Protein 6GT9 (pdb70)

InterPro domains:
  IPR025997 Periplasmic binding protein [PF13407] (52-306)
  IPR028082 Periplasmic binding protein-like I [SSF53822] (50-333)

Structure (mmCIF, N/CA/C/O backbone):
data_6GT9
#
_entry.id   6GT9
#
_cell.length_a   71.520
_cell.length_b   88.890
_cell.length_c   88.880
_cell.angle_alpha   90.00
_cell.angle_beta   95.41
_cell.angle_gamma   90.00
#
_symmetry.space_group_name_H-M   'P 1 21 1'
#
loop_
_entity.id
_entity.type
_entity.pdbx_description
1 polymer 'Putative sugar binding protein'
2 non-polymer beta-D-galactopyranose
3 non-polymer 'SULFATE ION'
4 water water
#
loop_
_atom_site.group_PDB
_atom_site.id
_atom_site.type_symbol
_atom_site.label_atom_id
_atom_site.label_alt_id
_atom_site.label_comp_id
_atom_site.label_asym_id
_atom_site.label_entity_id
_atom_site.label_seq_id
_atom_site.pdbx_PDB_ins_code
_atom_site.Cartn_x
_atom_site.Cartn_y
_atom_site.Cartn_z
_atom_site.occupancy
_atom_site.B_iso_or_equiv
_atom_site.auth_seq_id
_atom_site.auth_comp_id
_atom_site.auth_asym_id
_atom_site.auth_atom_id
_atom_site.pdbx_PDB_model_num
ATOM 1 N N . GLU A 1 25 ? -6.739 7.900 -13.277 1.00 62.31 44 GLU A N 1
ATOM 2 C CA . GLU A 1 25 ? -7.875 7.577 -12.418 1.00 61.32 44 GLU A CA 1
ATOM 3 C C . GLU A 1 25 ? -8.785 8.797 -12.226 1.00 59.88 44 GLU A C 1
ATOM 4 O O . GLU A 1 25 ? -9.820 8.912 -12.889 1.00 54.10 44 GLU A O 1
ATOM 10 N N . THR A 1 26 ? -8.403 9.716 -11.329 1.00 58.39 45 THR A N 1
ATOM 11 C CA . THR A 1 26 ? -9.159 10.959 -11.130 1.00 54.60 45 THR A CA 1
ATOM 12 C C . THR A 1 26 ? -9.011 11.930 -12.302 1.00 54.43 45 THR A C 1
ATOM 13 O O . THR A 1 26 ? -8.967 13.152 -12.116 1.00 52.02 45 THR A O 1
ATOM 17 N N . THR A 1 27 ? -8.942 11.387 -13.520 1.00 53.25 46 THR A N 1
ATOM 18 C CA . THR A 1 27 ? -8.813 12.141 -14.757 1.00 55.83 46 THR A CA 1
ATOM 19 C C . THR A 1 27 ? -9.897 11.700 -15.731 1.00 46.33 46 THR A C 1
ATOM 20 O O . THR A 1 27 ? -10.333 10.548 -15.712 1.00 45.08 46 THR A O 1
ATOM 24 N N . LYS A 1 28 ? -10.342 12.623 -16.576 1.00 41.72 47 LYS A N 1
ATOM 25 C CA . LYS A 1 28 ? -11.192 12.256 -17.702 1.00 39.07 47 LYS A CA 1
ATOM 26 C C . LYS A 1 28 ? -10.382 11.900 -18.937 1.00 38.96 47 LYS A C 1
ATOM 27 O O . LYS A 1 28 ? -10.967 11.630 -19.993 1.00 34.58 47 LYS A O 1
ATOM 33 N N . GLU A 1 29 ? -9.050 11.933 -18.833 1.00 45.10 48 GLU A N 1
ATOM 34 C CA . GLU A 1 29 ? -8.187 11.508 -19.932 1.00 48.98 48 GLU A CA 1
ATOM 35 C C . GLU A 1 29 ? -8.549 10.110 -20.403 1.00 43.71 48 GLU A C 1
ATOM 36 O O . GLU A 1 29 ? -8.671 9.856 -21.607 1.00 40.26 48 GLU A O 1
ATOM 42 N N . ALA A 1 30 ? -8.725 9.192 -19.463 1.00 37.86 49 ALA A N 1
ATOM 43 C CA . ALA A 1 30 ? -8.759 7.770 -19.764 1.00 33.86 49 ALA A CA 1
ATOM 44 C C . ALA A 1 30 ? -10.189 7.263 -19.858 1.00 28.75 49 ALA A C 1
ATOM 45 O O . ALA A 1 30 ? -11.125 7.862 -19.324 1.00 31.88 49 ALA A O 1
ATOM 47 N N . TYR A 1 31 ? -10.349 6.145 -20.557 1.00 23.53 50 TYR A N 1
ATOM 48 C CA . TYR A 1 31 ? -11.585 5.384 -20.454 1.00 23.24 50 TYR A CA 1
ATOM 49 C C . TYR A 1 31 ? -11.722 4.817 -19.045 1.00 20.20 50 TYR A C 1
ATOM 50 O O . TYR A 1 31 ? -10.737 4.417 -18.426 1.00 24.24 50 TYR A O 1
ATOM 59 N N . HIS A 1 32 ? -12.952 4.752 -18.550 1.00 20.82 51 HIS A N 1
ATOM 60 C CA . HIS A 1 32 ? -13.246 4.184 -17.236 1.00 21.81 51 HIS A CA 1
ATOM 61 C C . HIS A 1 32 ? -14.116 2.948 -17.437 1.00 22.25 51 HIS A C 1
ATOM 62 O O . HIS A 1 32 ? -15.265 3.061 -17.880 1.00 18.86 51 HIS A O 1
ATOM 69 N N . PHE A 1 33 ? -13.561 1.772 -17.128 1.00 21.89 52 PHE A N 1
ATOM 70 C CA . PHE A 1 33 ? -14.283 0.506 -17.125 1.00 21.43 52 PHE A CA 1
ATOM 71 C C . PHE A 1 33 ? -14.474 0.053 -15.684 1.00 21.33 52 PHE A C 1
ATOM 72 O O . PHE A 1 33 ? -13.558 0.178 -14.865 1.00 21.23 52 PHE A O 1
ATOM 80 N N . VAL A 1 34 ? -15.646 -0.493 -15.377 1.00 18.56 53 VAL A N 1
ATOM 81 C CA . VAL A 1 34 ? -15.932 -1.024 -14.050 1.00 16.48 53 VAL A CA 1
ATOM 82 C C . VAL A 1 34 ? -16.052 -2.538 -14.155 1.00 19.38 53 VAL A C 1
ATOM 83 O O . VAL A 1 34 ? -16.731 -3.051 -15.050 1.00 17.69 53 VAL A O 1
ATOM 87 N N . LEU A 1 35 ? -15.393 -3.248 -13.247 1.00 19.91 54 LEU A N 1
ATOM 88 C CA . LEU A 1 35 ? -15.545 -4.694 -13.108 1.00 21.37 54 LEU A CA 1
ATOM 89 C C . LEU A 1 35 ? -16.238 -4.939 -11.778 1.00 19.66 54 LEU A C 1
ATOM 90 O O . LEU A 1 35 ? -15.747 -4.495 -10.736 1.00 17.52 54 LEU A O 1
ATOM 95 N N . VAL A 1 36 ? -17.383 -5.610 -11.819 1.00 18.34 55 VAL A N 1
ATOM 96 C CA . VAL A 1 36 ? -18.169 -5.897 -10.624 1.00 19.29 55 VAL A CA 1
ATOM 97 C C . VAL A 1 36 ? -18.031 -7.388 -10.322 1.00 20.66 55 VAL A C 1
ATOM 98 O O . VAL A 1 36 ? -18.503 -8.219 -11.112 1.00 23.57 55 VAL A O 1
ATOM 102 N N . PRO A 1 37 ? -17.379 -7.775 -9.230 1.00 19.64 56 PRO A N 1
ATOM 103 C CA . PRO A 1 37 ? -17.302 -9.191 -8.866 1.00 19.69 56 PRO A CA 1
ATOM 104 C C . PRO A 1 37 ? -18.532 -9.620 -8.074 1.00 19.09 56 PRO A C 1
ATOM 105 O O . PRO A 1 37 ? -19.313 -8.804 -7.591 1.00 18.82 56 PRO A O 1
ATOM 109 N N . GLU A 1 38 ? -18.692 -10.940 -7.947 1.00 20.13 57 GLU A N 1
ATOM 110 C CA . GLU A 1 38 ? -19.764 -11.470 -7.116 1.00 18.07 57 GLU A CA 1
ATOM 111 C C . GLU A 1 38 ? -19.580 -11.039 -5.664 1.00 21.32 57 GLU A C 1
ATOM 112 O O . GLU A 1 38 ? -20.554 -10.746 -4.969 1.00 21.34 57 GLU A O 1
ATOM 118 N N . GLU A 1 39 ? -18.330 -10.971 -5.207 1.00 19.08 58 GLU A N 1
ATOM 119 C CA . GLU A 1 39 ? -17.990 -10.628 -3.832 1.00 21.88 58 GLU A CA 1
ATOM 120 C C . GLU A 1 39 ? -16.568 -10.094 -3.837 1.00 22.63 58 GLU A C 1
ATOM 121 O O . GLU A 1 39 ? -15.667 -10.734 -4.397 1.00 22.68 58 GLU A O 1
ATOM 127 N N . LEU A 1 40 ? -16.380 -8.924 -3.218 1.00 21.95 59 LEU A N 1
ATOM 128 C CA . LEU A 1 40 ? -15.176 -8.122 -3.422 1.00 26.39 59 LEU A CA 1
ATOM 129 C C . LEU A 1 40 ? -13.906 -8.907 -3.108 1.00 22.23 59 LEU A C 1
ATOM 130 O O . LEU A 1 40 ? -13.001 -9.006 -3.943 1.00 21.20 59 LEU A O 1
ATOM 135 N N . ASP A 1 41 ? -13.803 -9.448 -1.897 1.00 22.41 60 ASP A N 1
ATOM 136 C CA . ASP A 1 41 ? -12.579 -10.117 -1.480 1.00 24.58 60 ASP A CA 1
ATOM 137 C C . ASP A 1 41 ? -12.654 -11.641 -1.615 1.00 25.63 60 ASP A C 1
ATOM 138 O O . ASP A 1 41 ? -11.882 -12.354 -0.962 1.00 25.82 60 ASP A O 1
ATOM 143 N N . ASN A 1 42 ? -13.558 -12.158 -2.440 1.00 22.22 61 ASN A N 1
ATOM 144 C CA . ASN A 1 42 ? -13.529 -13.587 -2.759 1.00 22.59 61 ASN A CA 1
ATOM 145 C C . ASN A 1 42 ? -12.253 -13.920 -3.524 1.00 20.13 61 ASN A C 1
ATOM 146 O O . ASN A 1 42 ? -11.901 -13.226 -4.479 1.00 20.36 61 ASN A O 1
ATOM 151 N N . ASP A 1 43 ? -11.568 -15.001 -3.127 1.00 23.04 62 ASP A N 1
ATOM 152 C CA . ASP A 1 43 ? -10.243 -15.293 -3.689 1.00 20.05 62 ASP A CA 1
ATOM 153 C C . ASP A 1 43 ? -10.279 -15.506 -5.198 1.00 21.61 62 ASP A C 1
ATOM 154 O O . ASP A 1 43 ? -9.337 -15.133 -5.911 1.00 22.36 62 ASP A O 1
ATOM 159 N N . TYR A 1 44 ? -11.323 -16.154 -5.699 1.00 20.00 63 TYR A N 1
ATOM 160 C CA . TYR A 1 44 ? -11.404 -16.384 -7.138 1.00 21.42 63 TYR A CA 1
ATOM 161 C C . TYR A 1 44 ? -11.584 -15.063 -7.886 1.00 20.50 63 TYR A C 1
ATOM 162 O O . TYR A 1 44 ? -10.912 -14.807 -8.897 1.00 18.85 63 TYR A O 1
ATOM 171 N N . TRP A 1 45 ? -12.467 -14.199 -7.384 1.00 19.17 64 TRP A N 1
ATOM 172 C CA . TRP A 1 45 ? -12.710 -12.917 -8.043 1.00 20.77 64 TRP A CA 1
ATOM 173 C C . TRP A 1 45 ? -11.506 -11.983 -7.969 1.00 24.72 64 TRP A C 1
ATOM 174 O O . TRP A 1 45 ? -11.330 -11.130 -8.850 1.00 18.87 64 TRP A O 1
ATOM 185 N N . ARG A 1 46 ? -10.651 -12.130 -6.957 1.00 20.77 65 ARG A N 1
ATOM 186 C CA . ARG A 1 46 ? -9.423 -11.340 -6.952 1.00 22.04 65 ARG A CA 1
ATOM 187 C C . ARG A 1 46 ? -8.466 -11.802 -8.050 1.00 23.22 65 ARG A C 1
ATOM 188 O O . ARG A 1 46 ? -7.674 -11.003 -8.561 1.00 24.57 65 ARG A O 1
ATOM 196 N N . LEU A 1 47 ? -8.520 -13.081 -8.425 1.00 23.93 66 LEU A N 1
ATOM 197 C CA . LEU A 1 47 ? -7.751 -13.543 -9.579 1.00 26.01 66 LEU A CA 1
ATOM 198 C C . LEU A 1 47 ? -8.288 -12.943 -10.870 1.00 22.86 66 LEU A C 1
ATOM 199 O O . LEU A 1 47 ? -7.510 -12.544 -11.743 1.00 23.79 66 LEU A O 1
ATOM 204 N N . VAL A 1 48 ? -9.616 -12.892 -11.016 1.00 19.27 67 VAL A N 1
ATOM 205 C CA . VAL A 1 48 ? -10.205 -12.248 -12.185 1.00 20.79 67 VAL A CA 1
ATOM 206 C C . VAL A 1 48 ? -9.762 -10.795 -12.251 1.00 22.38 67 VAL A C 1
ATOM 207 O O . VAL A 1 48 ? -9.416 -10.287 -13.323 1.00 20.07 67 VAL A O 1
ATOM 211 N N . GLU A 1 49 ? -9.733 -10.120 -11.100 1.00 19.22 68 GLU A N 1
ATOM 212 C CA . GLU A 1 49 ? -9.319 -8.714 -11.062 1.00 22.53 68 GLU A CA 1
ATOM 213 C C . GLU A 1 49 ? -7.864 -8.561 -11.475 1.00 26.65 68 GLU A C 1
ATOM 214 O O . GLU A 1 49 ? -7.496 -7.565 -12.107 1.00 26.20 68 GLU A O 1
ATOM 220 N N . LYS A 1 50 ? -7.016 -9.533 -11.117 1.00 27.37 69 LYS A N 1
ATOM 221 C CA . LYS A 1 50 ? -5.624 -9.486 -11.555 1.00 26.98 69 LYS A CA 1
ATOM 222 C C . LYS A 1 50 ? -5.525 -9.494 -13.076 1.00 25.30 69 LYS A C 1
ATOM 223 O O . LYS A 1 50 ? -4.751 -8.723 -13.659 1.00 26.62 69 LYS A O 1
ATOM 229 N N . GLY A 1 51 ? -6.304 -10.353 -13.734 1.00 20.47 70 GLY A N 1
ATOM 230 C CA . GLY A 1 51 ? -6.307 -10.357 -15.192 1.00 22.63 70 GLY A CA 1
ATOM 231 C C . GLY A 1 51 ? -6.834 -9.059 -15.774 1.00 21.99 70 GLY A C 1
ATOM 232 O O . GLY A 1 51 ? -6.225 -8.473 -16.676 1.00 22.64 70 GLY A O 1
ATOM 233 N N . ALA A 1 52 ? -7.975 -8.588 -15.260 1.00 20.35 71 ALA A N 1
ATOM 234 C CA . ALA A 1 52 ? -8.572 -7.359 -15.772 1.00 19.20 71 ALA A CA 1
ATOM 235 C C . ALA A 1 52 ? -7.640 -6.163 -15.591 1.00 24.92 71 ALA A C 1
ATOM 236 O O . ALA A 1 52 ? -7.468 -5.351 -16.514 1.00 23.68 71 ALA A O 1
ATOM 238 N N . LYS A 1 53 ? -7.025 -6.040 -14.411 1.00 18.45 72 LYS A N 1
ATOM 239 C CA . LYS A 1 53 ? -6.131 -4.914 -14.144 1.00 25.56 72 LYS A CA 1
ATOM 240 C C . LYS A 1 53 ? -4.910 -4.930 -15.061 1.00 25.06 72 LYS A C 1
ATOM 241 O O . LYS A 1 53 ? -4.427 -3.875 -15.490 1.00 26.28 72 LYS A O 1
ATOM 247 N N . ALA A 1 54 ? -4.384 -6.114 -15.359 1.00 23.93 73 ALA A N 1
ATOM 248 C CA . ALA A 1 54 ? -3.229 -6.216 -16.246 1.00 24.64 73 ALA A CA 1
ATOM 249 C C . ALA A 1 54 ? -3.580 -5.810 -17.676 1.00 25.82 73 ALA A C 1
ATOM 250 O O . ALA A 1 54 ? -2.792 -5.132 -18.348 1.00 26.58 73 ALA A O 1
ATOM 252 N N . ALA A 1 55 ? -4.752 -6.219 -18.166 1.00 24.56 74 ALA A N 1
ATOM 253 C CA . ALA A 1 55 ? -5.190 -5.757 -19.477 1.00 27.19 74 ALA A CA 1
ATOM 254 C C . ALA A 1 55 ? -5.374 -4.247 -19.478 1.00 26.47 74 ALA A C 1
ATOM 255 O O . ALA A 1 55 ? -5.003 -3.569 -20.441 1.00 24.21 74 ALA A O 1
ATOM 257 N N . ALA A 1 56 ? -5.928 -3.709 -18.387 1.00 26.71 75 ALA A N 1
ATOM 258 C CA . ALA A 1 56 ? -6.179 -2.274 -18.284 1.00 26.34 75 ALA A CA 1
ATOM 259 C C . ALA A 1 56 ? -4.880 -1.477 -18.303 1.00 27.72 75 ALA A C 1
ATOM 260 O O . ALA A 1 56 ? -4.799 -0.422 -18.942 1.00 27.13 75 ALA A O 1
ATOM 262 N N . LYS A 1 57 ? -3.854 -1.969 -17.602 1.00 33.26 76 LYS A N 1
ATOM 263 C CA . LYS A 1 57 ? -2.554 -1.305 -17.601 1.00 32.83 76 LYS A CA 1
ATOM 264 C C . LYS A 1 57 ? -1.964 -1.266 -19.004 1.00 35.33 76 LYS A C 1
ATOM 265 O O . LYS A 1 57 ? -1.496 -0.215 -19.462 1.00 28.91 76 LYS A O 1
ATOM 271 N N . GLU A 1 58 ? -1.987 -2.411 -19.700 1.00 30.37 77 GLU A N 1
ATOM 272 C CA A GLU A 1 58 ? -1.481 -2.469 -21.069 0.51 32.03 77 GLU A CA 1
ATOM 273 C CA B GLU A 1 58 ? -1.487 -2.473 -21.072 0.49 32.04 77 GLU A CA 1
ATOM 274 C C . GLU A 1 58 ? -2.223 -1.493 -21.980 1.00 34.00 77 GLU A C 1
ATOM 275 O O . GLU A 1 58 ? -1.618 -0.877 -22.870 1.00 31.13 77 GLU A O 1
ATOM 286 N N . LEU A 1 59 ? -3.529 -1.327 -21.774 1.00 31.52 78 LEU A N 1
ATOM 287 C CA . LEU A 1 59 ? -4.317 -0.463 -22.649 1.00 34.81 78 LEU A CA 1
ATOM 288 C C . LEU A 1 59 ? -4.360 0.983 -22.184 1.00 33.00 78 LEU A C 1
ATOM 289 O O . LEU A 1 59 ? -4.863 1.839 -22.919 1.00 36.11 78 LEU A O 1
ATOM 294 N N . GLY A 1 60 ? -3.862 1.282 -20.992 1.00 27.24 79 GLY A N 1
ATOM 295 C CA . GLY A 1 60 ? -3.975 2.633 -20.490 1.00 26.70 79 GLY A CA 1
ATOM 296 C C . GLY A 1 60 ? -5.387 3.049 -20.153 1.00 32.17 79 GLY A C 1
ATOM 297 O O . GLY A 1 60 ? -5.712 4.235 -20.255 1.00 36.38 79 GLY A O 1
ATOM 298 N N . VAL A 1 61 ? -6.242 2.107 -19.753 1.00 27.46 80 VAL A N 1
ATOM 299 C CA . VAL A 1 61 ? -7.579 2.438 -19.296 1.00 24.34 80 VAL A CA 1
ATOM 300 C C . VAL A 1 61 ? -7.600 2.326 -17.775 1.00 24.77 80 VAL A C 1
ATOM 301 O O . VAL A 1 61 ? -6.754 1.670 -17.158 1.00 27.70 80 VAL A O 1
ATOM 305 N N . ASP A 1 62 ? -8.573 2.999 -17.160 1.00 24.54 81 ASP A N 1
ATOM 306 C CA . ASP A 1 62 ? -8.778 2.946 -15.716 1.00 29.19 81 ASP A CA 1
ATOM 307 C C . ASP A 1 62 ? -9.809 1.864 -15.416 1.00 28.57 81 ASP A C 1
ATOM 308 O O . ASP A 1 62 ? -10.969 1.961 -15.833 1.00 30.63 81 ASP A O 1
ATOM 313 N N . LEU A 1 63 ? -9.382 0.823 -14.723 1.00 26.30 82 LEU A N 1
ATOM 314 C CA . LEU A 1 63 ? -10.271 -0.262 -14.342 1.00 25.07 82 LEU A CA 1
ATOM 315 C C . LEU A 1 63 ? -10.603 -0.134 -12.861 1.00 28.35 82 LEU A C 1
ATOM 316 O O . LEU A 1 63 ? -9.709 -0.223 -12.014 1.00 27.99 82 LEU A O 1
ATOM 321 N N . GLU A 1 64 ? -11.877 0.107 -12.560 1.00 25.31 83 GLU A N 1
ATOM 322 C CA . GLU A 1 64 ? -12.362 0.241 -11.195 1.00 27.18 83 GLU A CA 1
ATOM 323 C C . GLU A 1 64 ? -13.014 -1.074 -10.787 1.00 25.04 83 GLU A C 1
ATOM 324 O O . GLU A 1 64 ? -13.943 -1.532 -11.460 1.00 21.56 83 GLU A O 1
ATOM 330 N N . TYR A 1 65 ? -12.520 -1.677 -9.698 1.00 21.42 84 TYR A N 1
ATOM 331 C CA . TYR A 1 65 ? -13.035 -2.939 -9.157 1.00 21.66 84 TYR A CA 1
ATOM 332 C C . TYR A 1 65 ? -13.994 -2.606 -8.024 1.00 24.17 84 TYR A C 1
ATOM 333 O O . TYR A 1 65 ? -13.565 -2.131 -6.963 1.00 25.32 84 TYR A O 1
ATOM 342 N N . ILE A 1 66 ? -15.295 -2.814 -8.254 1.00 20.35 85 ILE A N 1
ATOM 343 C CA . ILE A 1 66 ? -16.328 -2.346 -7.329 1.00 23.26 85 ILE A CA 1
ATOM 344 C C . ILE A 1 66 ? -17.374 -3.437 -7.191 1.00 23.14 85 ILE A C 1
ATOM 345 O O . ILE A 1 66 ? -18.000 -3.823 -8.183 1.00 22.48 85 ILE A O 1
ATOM 350 N N . GLY A 1 67 ? -17.594 -3.908 -5.966 1.00 20.99 86 GLY A N 1
ATOM 351 C CA . GLY A 1 67 ? -18.484 -5.019 -5.737 1.00 22.57 86 GLY A CA 1
ATOM 352 C C . GLY A 1 67 ? -18.952 -5.136 -4.300 1.00 27.33 86 GLY A C 1
ATOM 353 O O . GLY A 1 67 ? -18.443 -4.468 -3.389 1.00 25.50 86 GLY A O 1
ATOM 354 N N . PRO A 1 68 ? -19.951 -5.988 -4.078 1.00 25.24 87 PRO A N 1
ATOM 355 C CA . PRO A 1 68 ? -20.478 -6.177 -2.717 1.00 27.32 87 PRO A CA 1
ATOM 356 C C . PRO A 1 68 ? -19.431 -6.764 -1.782 1.00 26.17 87 PRO A C 1
ATOM 357 O O . PRO A 1 68 ? -18.669 -7.663 -2.148 1.00 22.25 87 PRO A O 1
ATOM 361 N N . ARG A 1 69 ? -19.409 -6.271 -0.545 1.00 28.30 88 ARG A N 1
ATOM 362 C CA . ARG A 1 69 ? -18.541 -6.912 0.436 1.00 27.16 88 ARG A CA 1
ATOM 363 C C . ARG A 1 69 ? -19.023 -8.320 0.738 1.00 23.51 88 ARG A C 1
ATOM 364 O O . ARG A 1 69 ? -18.212 -9.210 1.011 1.00 24.56 88 ARG A O 1
ATOM 372 N N . GLN A 1 70 ? -20.333 -8.535 0.663 1.00 23.09 89 GLN A N 1
ATOM 373 C CA . GLN A 1 70 ? -20.960 -9.831 0.879 1.00 27.57 89 GLN A CA 1
ATOM 374 C C . GLN A 1 70 ? -21.892 -10.083 -0.300 1.00 28.19 89 GLN A C 1
ATOM 375 O O . GLN A 1 70 ? -22.746 -9.241 -0.599 1.00 27.59 89 GLN A O 1
ATOM 381 N N . ALA A 1 71 ? -21.717 -11.219 -0.983 1.00 26.46 90 ALA A N 1
ATOM 382 C CA . ALA A 1 71 ? -22.491 -11.493 -2.194 1.00 26.45 90 ALA A CA 1
ATOM 383 C C . ALA A 1 71 ? -23.979 -11.330 -1.922 1.00 27.75 90 ALA A C 1
ATOM 384 O O . ALA A 1 71 ? -24.499 -11.838 -0.931 1.00 23.60 90 ALA A O 1
ATOM 386 N N . ASN A 1 72 ? -24.656 -10.594 -2.797 1.00 26.99 91 ASN A N 1
ATOM 387 C CA . ASN A 1 72 ? -26.036 -10.198 -2.552 1.00 25.60 91 ASN A CA 1
ATOM 388 C C . ASN A 1 72 ? -26.625 -9.621 -3.828 1.00 26.21 91 ASN A C 1
ATOM 389 O O . ASN A 1 72 ? -26.065 -8.677 -4.391 1.00 22.52 91 ASN A O 1
ATOM 394 N N . ILE A 1 73 ? -27.742 -10.180 -4.299 1.00 27.00 92 ILE A N 1
ATOM 395 C CA . ILE A 1 73 ? -28.285 -9.779 -5.598 1.00 25.73 92 ILE A CA 1
ATOM 396 C C . ILE A 1 73 ? -28.625 -8.291 -5.612 1.00 25.55 92 ILE A C 1
ATOM 397 O O . ILE A 1 73 ? -28.219 -7.553 -6.522 1.00 24.82 92 ILE A O 1
ATOM 402 N N . ASP A 1 74 ? -29.378 -7.826 -4.612 1.00 24.84 93 ASP A N 1
ATOM 403 C CA . ASP A 1 74 ? -29.795 -6.424 -4.606 1.00 23.97 93 ASP A CA 1
ATOM 404 C C . ASP A 1 74 ? -28.603 -5.486 -4.534 1.00 23.16 93 ASP A C 1
ATOM 405 O O . ASP A 1 74 ? -28.569 -4.466 -5.233 1.00 23.75 93 ASP A O 1
ATOM 410 N N . GLU A 1 75 ? -27.623 -5.791 -3.681 1.00 22.21 94 GLU A N 1
ATOM 411 C CA . GLU A 1 75 ? -26.445 -4.929 -3.598 1.00 23.03 94 GLU A CA 1
ATOM 412 C C . GLU A 1 75 ? -25.676 -4.922 -4.920 1.00 25.67 94 GLU A C 1
ATOM 413 O O . GLU A 1 75 ? -25.201 -3.873 -5.378 1.00 21.95 94 GLU A O 1
ATOM 419 N N . HIS A 1 76 ? -25.553 -6.094 -5.539 1.00 23.11 95 HIS A N 1
ATOM 420 C CA . HIS A 1 76 ? -24.930 -6.224 -6.851 1.00 22.40 95 HIS A CA 1
ATOM 421 C C . HIS A 1 76 ? -25.626 -5.340 -7.878 1.00 19.82 95 HIS A C 1
ATOM 422 O O . HIS A 1 76 ? -24.974 -4.617 -8.637 1.00 21.42 95 HIS A O 1
ATOM 429 N N . LEU A 1 77 ? -26.938 -5.380 -7.906 1.00 20.73 96 LEU A N 1
ATOM 430 C CA . LEU A 1 77 ? -27.668 -4.575 -8.825 1.00 19.41 96 LEU A CA 1
ATOM 431 C C . LEU A 1 77 ? -27.568 -3.088 -8.510 1.00 20.22 96 LEU A C 1
ATOM 432 O O . LEU A 1 77 ? -27.631 -2.296 -9.380 1.00 20.48 96 LEU A O 1
ATOM 437 N N . ARG A 1 78 ? -27.411 -2.722 -7.265 1.00 19.29 97 ARG A N 1
ATOM 438 C CA . ARG A 1 78 ? -27.291 -1.306 -6.916 1.00 21.36 97 ARG A CA 1
ATOM 439 C C . ARG A 1 78 ? -25.965 -0.740 -7.403 1.00 23.38 97 ARG A C 1
ATOM 440 O O . ARG A 1 78 ? -25.898 0.411 -7.860 1.00 25.01 97 ARG A O 1
ATOM 448 N N . ILE A 1 79 ? -24.903 -1.544 -7.325 1.00 21.40 98 ILE A N 1
ATOM 449 C CA . ILE A 1 79 ? -23.583 -1.119 -7.780 1.00 20.36 98 ILE A CA 1
ATOM 450 C C . ILE A 1 79 ? -23.562 -0.959 -9.293 1.00 21.61 98 ILE A C 1
ATOM 451 O O . ILE A 1 79 ? -22.952 -0.019 -9.824 1.00 19.18 98 ILE A O 1
ATOM 456 N N . LEU A 1 80 ? -24.245 -1.854 -10.012 1.00 20.41 99 LEU A N 1
ATOM 457 C CA . LEU A 1 80 ? -24.345 -1.714 -11.465 1.00 20.19 99 LEU A CA 1
ATOM 458 C C . LEU A 1 80 ? -25.011 -0.400 -11.844 1.00 23.52 99 LEU A C 1
ATOM 459 O O . LEU A 1 80 ? -24.524 0.328 -12.713 1.00 22.21 99 LEU A O 1
ATOM 464 N N . LYS A 1 81 ? -26.141 -0.087 -11.210 1.00 21.82 100 LYS A N 1
ATOM 465 C CA . LYS A 1 81 ? -26.831 1.151 -11.553 1.00 25.20 100 LYS A CA 1
ATOM 466 C C . LYS A 1 81 ? -26.022 2.373 -11.147 1.00 26.86 100 LYS A C 1
ATOM 467 O O . LYS A 1 81 ? -26.037 3.387 -11.855 1.00 27.65 100 LYS A O 1
ATOM 473 N N . LYS A 1 82 ? -25.299 2.291 -10.029 1.00 25.44 101 LYS A N 1
ATOM 474 C CA . LYS A 1 82 ? -24.491 3.422 -9.592 1.00 27.31 101 LYS A CA 1
ATOM 475 C C . LYS A 1 82 ? -23.371 3.720 -10.580 1.00 23.12 101 LYS A C 1
ATOM 476 O O . LYS A 1 82 ? -23.091 4.891 -10.881 1.00 22.91 101 LYS A O 1
ATOM 482 N N . ALA A 1 83 ? -22.711 2.677 -11.087 1.00 23.87 102 ALA A N 1
ATOM 483 C CA . ALA A 1 83 ? -21.678 2.879 -12.101 1.00 24.31 102 ALA A CA 1
ATOM 484 C C . ALA A 1 83 ? -22.267 3.438 -13.390 1.00 21.56 102 ALA A C 1
ATOM 485 O O . ALA A 1 83 ? -21.650 4.292 -14.040 1.00 21.62 102 ALA A O 1
ATOM 487 N N . ALA A 1 84 ? -23.445 2.958 -13.798 1.00 20.96 103 ALA A N 1
ATOM 488 C CA . ALA A 1 84 ? -24.052 3.517 -15.008 1.00 20.75 103 ALA A CA 1
ATOM 489 C C . ALA A 1 84 ? -24.442 4.978 -14.805 1.00 23.19 103 ALA A C 1
ATOM 490 O O . ALA A 1 84 ? -24.417 5.768 -15.758 1.00 21.88 103 ALA A O 1
ATOM 492 N N . ALA A 1 85 ? -24.809 5.348 -13.577 1.00 22.38 104 ALA A N 1
ATOM 493 C CA . ALA A 1 85 ? -25.159 6.734 -13.291 1.00 26.93 104 ALA A CA 1
ATOM 494 C C . ALA A 1 85 ? -23.933 7.640 -13.314 1.00 27.11 104 ALA A C 1
ATOM 495 O O . ALA A 1 85 ? -24.052 8.833 -13.617 1.00 27.53 104 ALA A O 1
ATOM 497 N N . ALA A 1 86 ? -22.752 7.098 -13.004 1.00 23.07 105 ALA A N 1
ATOM 498 C CA . ALA A 1 86 ? -21.499 7.839 -13.128 1.00 24.13 105 ALA A CA 1
ATOM 499 C C . ALA A 1 86 ? -21.006 7.938 -14.571 1.00 23.06 105 ALA A C 1
ATOM 500 O O . ALA A 1 86 ? -19.911 8.471 -14.804 1.00 20.14 105 ALA A O 1
ATOM 502 N N . LYS A 1 87 ? -21.777 7.429 -15.527 1.00 19.53 106 LYS A N 1
ATOM 503 C CA . LYS A 1 87 ? -21.471 7.527 -16.963 1.00 19.66 106 LYS A CA 1
ATOM 504 C C . LYS A 1 87 ? -20.081 6.977 -17.307 1.00 23.91 106 LYS A C 1
ATOM 505 O O . LYS A 1 87 ? -19.300 7.594 -18.044 1.00 23.10 106 LYS A O 1
ATOM 511 N N . VAL A 1 88 ? -19.788 5.776 -16.799 1.00 20.39 107 VAL A N 1
ATOM 512 C CA . VAL A 1 88 ? -18.535 5.100 -17.105 1.00 19.04 107 VAL A CA 1
ATOM 513 C C . VAL A 1 88 ? -18.616 4.593 -18.541 1.00 20.62 107 VAL A C 1
ATOM 514 O O . VAL A 1 88 ? -19.697 4.579 -19.147 1.00 20.37 107 VAL A O 1
ATOM 518 N N . ASP A 1 89 ? -17.478 4.167 -19.093 1.00 17.53 108 ASP A N 1
ATOM 519 C CA . ASP A 1 89 ? -17.402 3.814 -20.507 1.00 21.48 108 ASP A CA 1
ATOM 520 C C . ASP A 1 89 ? -17.761 2.359 -20.791 1.00 21.47 108 ASP A C 1
ATOM 521 O O . ASP A 1 89 ? -18.046 2.012 -21.945 1.00 16.46 108 ASP A O 1
ATOM 526 N N . GLY A 1 90 ? -17.776 1.508 -19.773 1.00 19.60 109 GLY A N 1
ATOM 527 C CA . GLY A 1 90 ? -18.176 0.128 -19.971 1.00 16.14 109 GLY A CA 1
ATOM 528 C C . GLY A 1 90 ? -18.288 -0.552 -18.623 1.00 17.96 109 GLY A C 1
ATOM 529 O O . GLY A 1 90 ? -17.631 -0.127 -17.668 1.00 17.36 109 GLY A O 1
ATOM 530 N N . ILE A 1 91 ? -19.115 -1.596 -18.530 1.00 18.44 110 ILE A N 1
ATOM 531 C CA . ILE A 1 91 ? -19.377 -2.300 -17.278 1.00 15.67 110 ILE A CA 1
ATOM 532 C C . ILE A 1 91 ? -19.231 -3.791 -17.546 1.00 19.06 110 ILE A C 1
ATOM 533 O O . ILE A 1 91 ? -19.810 -4.318 -18.507 1.00 17.47 110 ILE A O 1
ATOM 538 N N . ILE A 1 92 ? -18.426 -4.455 -16.729 1.00 18.52 111 ILE A N 1
ATOM 539 C CA . ILE A 1 92 ? -18.166 -5.887 -16.837 1.00 16.26 111 ILE A CA 1
ATOM 540 C C . ILE A 1 92 ? -18.689 -6.543 -15.569 1.00 18.29 111 ILE A C 1
ATOM 541 O O . ILE A 1 92 ? -18.302 -6.149 -14.461 1.00 15.63 111 ILE A O 1
ATOM 546 N N . THR A 1 93 ? -19.558 -7.542 -15.729 1.00 18.00 112 THR A N 1
ATOM 547 C CA . THR A 1 93 ? -20.261 -8.127 -14.595 1.00 18.50 112 THR A CA 1
ATOM 548 C C . THR A 1 93 ? -20.770 -9.515 -14.957 1.00 16.43 112 THR A C 1
ATOM 549 O O . THR A 1 93 ? -20.993 -9.828 -16.125 1.00 16.42 112 THR A O 1
ATOM 553 N N . GLN A 1 94 ? -20.998 -10.326 -13.931 1.00 20.35 113 GLN A N 1
ATOM 554 C CA . GLN A 1 94 ? -21.795 -11.532 -14.113 1.00 17.52 113 GLN A CA 1
ATOM 555 C C . GLN A 1 94 ? -23.229 -11.148 -14.450 1.00 21.06 113 GLN A C 1
ATOM 556 O O . GLN A 1 94 ? -23.758 -10.145 -13.957 1.00 19.67 113 GLN A O 1
ATOM 562 N N . GLY A 1 95 ? -23.859 -11.943 -15.304 1.00 23.03 114 GLY A N 1
ATOM 563 C CA . GLY A 1 95 ? -25.303 -11.895 -15.394 1.00 20.98 114 GLY A CA 1
ATOM 564 C C . GLY A 1 95 ? -25.822 -12.861 -14.356 1.00 23.69 114 GLY A C 1
ATOM 565 O O . GLY A 1 95 ? -26.232 -13.973 -14.696 1.00 25.81 114 GLY A O 1
ATOM 566 N N . LEU A 1 96 ? -25.776 -12.456 -13.079 1.00 26.62 115 LEU A N 1
ATOM 567 C CA . LEU A 1 96 ? -25.822 -13.422 -11.980 1.00 23.96 115 LEU A CA 1
ATOM 568 C C . LEU A 1 96 ? -27.131 -14.204 -11.959 1.00 27.39 115 LEU A C 1
ATOM 569 O O . LEU A 1 96 ? -27.134 -15.416 -11.695 1.00 25.66 115 LEU A O 1
ATOM 574 N N . THR A 1 97 ? -28.254 -13.532 -12.209 1.00 28.26 116 THR A N 1
ATOM 575 C CA . THR A 1 97 ? -29.547 -14.186 -12.366 1.00 28.02 116 THR A CA 1
ATOM 576 C C . THR A 1 97 ? -30.182 -13.700 -13.655 1.00 34.21 116 THR A C 1
ATOM 577 O O . THR A 1 97 ? -29.833 -12.643 -14.178 1.00 31.11 116 THR A O 1
ATOM 581 N N . GLU A 1 98 ? -31.133 -14.476 -14.164 1.00 30.55 117 GLU A N 1
ATOM 582 C CA . GLU A 1 98 ? -31.828 -14.045 -15.366 1.00 33.48 117 GLU A CA 1
ATOM 583 C C . GLU A 1 98 ? -32.953 -13.079 -15.042 1.00 35.43 117 GLU A C 1
ATOM 584 O O . GLU A 1 98 ? -33.208 -12.143 -15.813 1.00 35.92 117 GLU A O 1
ATOM 590 N N . ALA A 1 99 ? -33.613 -13.280 -13.897 1.00 31.44 118 ALA A N 1
ATOM 591 C CA . ALA A 1 99 ? -34.807 -12.508 -13.568 1.00 32.16 118 ALA A CA 1
ATOM 592 C C . ALA A 1 99 ? -34.471 -11.068 -13.200 1.00 32.97 118 ALA A C 1
ATOM 593 O O . ALA A 1 99 ? -35.202 -10.139 -13.562 1.00 32.50 118 ALA A O 1
ATOM 595 N N . GLU A 1 100 ? -33.416 -10.877 -12.460 1.00 27.72 119 GLU A N 1
ATOM 596 C CA . GLU A 1 100 ? -33.066 -9.559 -12.070 1.00 32.21 119 GLU A CA 1
ATOM 597 C C . GLU A 1 100 ? -32.043 -8.838 -12.929 1.00 34.70 119 GLU A C 1
ATOM 598 O O . GLU A 1 100 ? -32.138 -7.637 -13.070 1.00 30.63 119 GLU A O 1
ATOM 604 N N . PHE A 1 101 ? -31.100 -9.579 -13.516 1.00 27.33 120 PHE A N 1
ATOM 605 C CA . PHE A 1 101 ? -29.986 -8.954 -14.223 1.00 28.66 120 PHE A CA 1
ATOM 606 C C . PHE A 1 101 ? -30.269 -8.643 -15.685 1.00 27.49 120 PHE A C 1
ATOM 607 O O . PHE A 1 101 ? -29.670 -7.702 -16.219 1.00 26.73 120 PHE A O 1
ATOM 615 N N . VAL A 1 102 ? -31.152 -9.385 -16.360 1.00 30.74 121 VAL A N 1
ATOM 616 C CA . VAL A 1 102 ? -31.450 -9.080 -17.765 1.00 27.05 121 VAL A CA 1
ATOM 617 C C . VAL A 1 102 ? -32.057 -7.682 -17.927 1.00 32.00 121 VAL A C 1
ATOM 618 O O . VAL A 1 102 ? -31.516 -6.885 -18.703 1.00 29.50 121 VAL A O 1
ATOM 622 N N . PRO A 1 103 ? -33.151 -7.332 -17.242 1.00 31.71 122 PRO A N 1
ATOM 623 C CA . PRO A 1 103 ? -33.666 -5.960 -17.392 1.00 32.34 122 PRO A CA 1
ATOM 624 C C . PRO A 1 103 ? -32.665 -4.875 -17.023 1.00 32.86 122 PRO A C 1
ATOM 625 O O . PRO A 1 103 ? -32.677 -3.810 -17.651 1.00 30.85 122 PRO A O 1
ATOM 629 N N . VAL A 1 104 ? -31.794 -5.103 -16.037 1.00 30.85 123 VAL A N 1
ATOM 630 C CA . VAL A 1 104 ? -30.836 -4.067 -15.653 1.00 30.49 123 VAL A CA 1
ATOM 631 C C . VAL A 1 104 ? -29.716 -3.958 -16.683 1.00 28.67 123 VAL A C 1
ATOM 632 O O . VAL A 1 104 ? -29.283 -2.853 -17.028 1.00 25.25 123 VAL A O 1
ATOM 636 N N . ILE A 1 105 ? -29.207 -5.093 -17.171 1.00 25.14 124 ILE A N 1
ATOM 637 C CA . ILE A 1 105 ? -28.241 -5.034 -18.266 1.00 28.78 124 ILE A CA 1
ATOM 638 C C . ILE A 1 105 ? -28.845 -4.305 -19.459 1.00 27.55 124 ILE A C 1
ATOM 639 O O . ILE A 1 105 ? -28.199 -3.447 -20.069 1.00 24.47 124 ILE A O 1
ATOM 644 N N . ASN A 1 106 ? -30.110 -4.598 -19.774 1.00 28.32 125 ASN A N 1
ATOM 645 C CA . ASN A 1 106 ? -30.761 -3.965 -20.920 1.00 29.05 125 ASN A CA 1
ATOM 646 C C . ASN A 1 106 ? -30.923 -2.460 -20.722 1.00 28.15 125 ASN A C 1
ATOM 647 O O . ASN A 1 106 ? -30.689 -1.678 -21.651 1.00 28.20 125 ASN A O 1
ATOM 652 N N . GLU A 1 107 ? -31.324 -2.031 -19.524 1.00 26.70 126 GLU A N 1
ATOM 653 C CA . GLU A 1 107 ? -31.508 -0.602 -19.296 1.00 30.55 126 GLU A CA 1
ATOM 654 C C . GLU A 1 107 ? -30.176 0.141 -19.329 1.00 29.18 126 GLU A C 1
ATOM 655 O O . GLU A 1 107 ? -30.113 1.281 -19.809 1.00 26.54 126 GLU A O 1
ATOM 661 N N . ILE A 1 108 ? -29.103 -0.490 -18.847 1.00 23.96 127 ILE A N 1
ATOM 662 C CA . ILE A 1 108 ? -27.776 0.118 -18.930 1.00 23.30 127 ILE A CA 1
ATOM 663 C C . ILE A 1 108 ? -27.357 0.255 -20.385 1.00 27.66 127 ILE A C 1
ATOM 664 O O . ILE A 1 108 ? -26.887 1.315 -20.821 1.00 24.04 127 ILE A O 1
ATOM 669 N N . THR A 1 109 ? -27.540 -0.822 -21.160 1.00 22.17 128 THR A N 1
ATOM 670 C CA . THR A 1 109 ? -27.229 -0.792 -22.588 1.00 24.09 128 THR A CA 1
ATOM 671 C C . THR A 1 109 ? -27.983 0.326 -23.294 1.00 25.75 128 THR A C 1
ATOM 672 O O . THR A 1 109 ? -27.439 0.982 -24.186 1.00 29.24 128 THR A O 1
ATOM 676 N N . ASP A 1 110 ? -29.238 0.559 -22.905 1.00 29.58 129 ASP A N 1
ATOM 677 C CA . ASP A 1 110 ? -30.050 1.576 -23.565 1.00 33.86 129 ASP A CA 1
ATOM 678 C C . ASP A 1 110 ? -29.621 2.990 -23.190 1.00 34.00 129 ASP A C 1
ATOM 679 O O . ASP A 1 110 ? -30.005 3.943 -23.873 1.00 34.86 129 ASP A O 1
ATOM 684 N N . LYS A 1 111 ? -28.839 3.150 -22.123 1.00 33.15 130 LYS A N 1
ATOM 685 C CA . LYS A 1 111 ? -28.171 4.406 -21.822 1.00 30.17 130 LYS A CA 1
ATOM 686 C C . LYS A 1 111 ? -26.805 4.513 -22.499 1.00 31.27 130 LYS A C 1
ATOM 687 O O . LYS A 1 111 ? -25.978 5.333 -22.077 1.00 31.77 130 LYS A O 1
ATOM 693 N N . ASN A 1 112 ? -26.549 3.691 -23.524 1.00 27.19 131 ASN A N 1
ATOM 694 C CA . ASN A 1 112 ? -25.340 3.767 -24.347 1.00 25.42 131 ASN A CA 1
ATOM 695 C C . ASN A 1 112 ? -24.069 3.442 -23.557 1.00 26.23 131 ASN A C 1
ATOM 696 O O . ASN A 1 112 ? -23.009 4.009 -23.813 1.00 24.59 131 ASN A O 1
ATOM 701 N N . ILE A 1 113 ? -24.160 2.510 -22.612 1.00 25.09 132 ILE A N 1
ATOM 702 C CA . ILE A 1 113 ? -22.997 1.983 -21.911 1.00 21.21 132 ILE A CA 1
ATOM 703 C C . ILE A 1 113 ? -22.894 0.501 -22.265 1.00 22.58 132 ILE A C 1
ATOM 704 O O . ILE A 1 113 ? -23.819 -0.264 -21.982 1.00 20.73 132 ILE A O 1
ATOM 709 N N . PRO A 1 114 ? -21.829 0.050 -22.927 1.00 17.07 133 PRO A N 1
ATOM 710 C CA . PRO A 1 114 ? -21.749 -1.366 -23.305 1.00 20.40 133 PRO A CA 1
ATOM 711 C C . PRO A 1 114 ? -21.514 -2.255 -22.093 1.00 19.26 133 PRO A C 1
ATOM 712 O O . PRO A 1 114 ? -20.812 -1.881 -21.153 1.00 17.47 133 PRO A O 1
ATOM 716 N N . VAL A 1 115 ? -22.088 -3.462 -22.136 1.00 17.06 134 VAL A N 1
ATOM 717 C CA . VAL A 1 115 ? -21.962 -4.425 -21.050 1.00 15.50 134 VAL A CA 1
ATOM 718 C C . VAL A 1 115 ? -21.318 -5.686 -21.599 1.00 15.52 134 VAL A C 1
ATOM 719 O O . VAL A 1 115 ? -21.759 -6.220 -22.626 1.00 15.21 134 VAL A O 1
ATOM 723 N N . VAL A 1 116 ? -20.249 -6.131 -20.941 1.00 15.91 135 VAL A N 1
ATOM 724 C CA . VAL A 1 116 ? -19.643 -7.435 -21.197 1.00 17.40 135 VAL A CA 1
ATOM 725 C C . VAL A 1 116 ? -19.903 -8.296 -19.971 1.00 18.80 135 VAL A C 1
ATOM 726 O O . VAL A 1 116 ? -19.616 -7.878 -18.842 1.00 18.64 135 VAL A O 1
ATOM 730 N N . THR A 1 117 ? -20.479 -9.475 -20.178 1.00 17.33 136 THR A N 1
ATOM 731 C CA . THR A 1 117 ? -20.633 -10.395 -19.069 1.00 16.24 136 THR A CA 1
ATOM 732 C C . THR A 1 117 ? -19.374 -11.237 -18.922 1.00 18.56 136 THR A C 1
ATOM 733 O O . THR A 1 117 ? -18.676 -11.526 -19.898 1.00 17.50 136 THR A O 1
ATOM 737 N N . ILE A 1 118 ? -19.088 -11.620 -17.681 1.00 15.65 137 ILE A N 1
ATOM 738 C CA . ILE A 1 118 ? -17.883 -12.362 -17.327 1.00 13.46 137 ILE A CA 1
ATOM 739 C C . ILE A 1 118 ? -18.276 -13.453 -16.338 1.00 18.13 137 ILE A C 1
ATOM 740 O O . ILE A 1 118 ? -19.136 -13.233 -15.476 1.00 16.68 137 ILE A O 1
ATOM 745 N N . ASP A 1 119 ? -17.688 -14.647 -16.505 1.00 15.70 138 ASP A N 1
ATOM 746 C CA . ASP A 1 119 ? -17.792 -15.751 -15.542 1.00 15.58 138 ASP A CA 1
ATOM 747 C C . ASP A 1 119 ? -19.172 -16.402 -15.537 1.00 15.38 138 ASP A C 1
ATOM 748 O O . ASP A 1 119 ? -19.285 -17.624 -15.430 1.00 16.45 138 ASP A O 1
ATOM 753 N N . THR A 1 120 ? -20.226 -15.606 -15.642 1.00 15.27 139 THR A N 1
ATOM 754 C CA . THR A 1 120 ? -21.606 -16.080 -15.691 1.00 17.55 139 THR A CA 1
ATOM 755 C C . THR A 1 120 ? -22.325 -15.264 -16.757 1.00 18.84 139 THR A C 1
ATOM 756 O O . THR A 1 120 ? -22.303 -14.029 -16.698 1.00 18.71 139 THR A O 1
ATOM 760 N N . ASP A 1 121 ? -22.970 -15.925 -17.715 1.00 19.55 140 ASP A N 1
ATOM 761 C CA . ASP A 1 121 ? -23.590 -15.192 -18.815 1.00 22.06 140 ASP A CA 1
ATOM 762 C C . ASP A 1 121 ? -25.066 -14.885 -18.557 1.00 23.46 140 ASP A C 1
ATOM 763 O O . ASP A 1 121 ? -25.752 -15.599 -17.821 1.00 25.52 140 ASP A O 1
ATOM 768 N N . ALA A 1 122 ? -25.554 -13.812 -19.197 1.00 23.01 141 ALA A N 1
ATOM 769 C CA . ALA A 1 122 ? -26.986 -13.532 -19.333 1.00 27.10 141 ALA A CA 1
ATOM 770 C C . ALA A 1 122 ? -27.347 -13.541 -20.818 1.00 23.06 141 ALA A C 1
ATOM 771 O O . ALA A 1 122 ? -27.596 -12.484 -21.420 1.00 25.28 141 ALA A O 1
ATOM 773 N N . PRO A 1 123 ? -27.420 -14.728 -21.434 1.00 24.16 142 PRO A N 1
ATOM 774 C CA . PRO A 1 123 ? -27.436 -14.796 -22.909 1.00 23.43 142 PRO A CA 1
ATOM 775 C C . PRO A 1 123 ? -28.703 -14.267 -23.558 1.00 27.59 142 PRO A C 1
ATOM 776 O O . PRO A 1 123 ? -28.695 -14.020 -24.774 1.00 28.09 142 PRO A O 1
ATOM 780 N N . THR A 1 124 ? -29.788 -14.082 -22.817 1.00 25.27 143 THR A N 1
ATOM 781 C CA . THR A 1 124 ? -30.958 -13.436 -23.399 1.00 29.80 143 THR A CA 1
ATOM 782 C C . THR A 1 124 ? -30.912 -11.913 -23.287 1.00 29.74 143 THR A C 1
ATOM 783 O O . THR A 1 124 ? -31.811 -11.241 -23.804 1.00 29.53 143 THR A O 1
ATOM 787 N N . SER A 1 125 ? -29.904 -11.346 -22.625 1.00 25.52 144 SER A N 1
ATOM 788 C CA . SER A 1 125 ? -29.832 -9.897 -22.497 1.00 21.43 144 SER A CA 1
ATOM 789 C C . SER A 1 125 ? -29.141 -9.291 -23.718 1.00 27.54 144 SER A C 1
ATOM 790 O O . SER A 1 125 ? -28.697 -9.986 -24.633 1.00 24.67 144 SER A O 1
ATOM 793 N N . ARG A 1 126 ? -29.048 -7.964 -23.737 1.00 29.13 145 ARG A N 1
ATOM 794 C CA . ARG A 1 126 ? -28.376 -7.263 -24.821 1.00 25.07 145 ARG A CA 1
ATOM 795 C C . ARG A 1 126 ? -26.923 -6.940 -24.488 1.00 23.74 145 ARG A C 1
ATOM 796 O O . ARG A 1 126 ? -26.324 -6.079 -25.136 1.00 20.56 145 ARG A O 1
ATOM 804 N N . ARG A 1 127 ? -26.346 -7.599 -23.480 1.00 19.71 146 ARG A N 1
ATOM 805 C CA . ARG A 1 127 ? -24.898 -7.569 -23.315 1.00 19.42 146 ARG A CA 1
ATOM 806 C C . ARG A 1 127 ? -24.229 -7.847 -24.660 1.00 20.62 146 ARG A C 1
ATOM 807 O O . ARG A 1 127 ? -24.720 -8.652 -25.457 1.00 22.73 146 ARG A O 1
ATOM 815 N N . VAL A 1 128 ? -23.126 -7.144 -24.932 1.00 17.93 147 VAL A N 1
ATOM 816 C CA . VAL A 1 128 ? -22.488 -7.263 -26.240 1.00 20.17 147 VAL A CA 1
ATOM 817 C C . VAL A 1 128 ? -21.789 -8.606 -26.383 1.00 19.67 147 VAL A C 1
ATOM 818 O O . VAL A 1 128 ? -21.808 -9.213 -27.458 1.00 21.90 147 VAL A O 1
ATOM 822 N N . ALA A 1 129 ? -21.135 -9.076 -25.323 1.00 17.29 148 ALA A N 1
ATOM 823 C CA . ALA A 1 129 ? -20.312 -10.279 -25.426 1.00 17.69 148 ALA A CA 1
ATOM 824 C C . ALA A 1 129 ? -20.148 -10.862 -24.040 1.00 19.17 148 ALA A C 1
ATOM 825 O O . ALA A 1 129 ? -20.283 -10.152 -23.044 1.00 15.44 148 ALA A O 1
ATOM 827 N N . TYR A 1 130 ? -19.856 -12.168 -23.997 1.00 16.13 149 TYR A N 1
ATOM 828 C CA . TYR A 1 130 ? -19.605 -12.913 -22.768 1.00 16.17 149 TYR A CA 1
ATOM 829 C C . TYR A 1 130 ? -18.213 -13.520 -22.821 1.00 15.68 149 TYR A C 1
ATOM 830 O O . TYR A 1 130 ? -17.790 -14.015 -23.870 1.00 20.40 149 TYR A O 1
ATOM 839 N N . VAL A 1 131 ? -17.496 -13.489 -21.696 1.00 15.51 150 VAL A N 1
ATOM 840 C CA . VAL A 1 131 ? -16.225 -14.209 -21.550 1.00 14.66 150 VAL A CA 1
ATOM 841 C C . VAL A 1 131 ? -16.297 -15.019 -20.264 1.00 16.65 150 VAL A C 1
ATOM 842 O O . VAL A 1 131 ? -16.348 -14.453 -19.168 1.00 16.86 150 VAL A O 1
ATOM 846 N N . GLY A 1 132 ? -16.271 -16.335 -20.382 1.00 15.76 151 GLY A N 1
ATOM 847 C CA . GLY A 1 132 ? -16.343 -17.153 -19.188 1.00 14.48 151 GLY A CA 1
ATOM 848 C C . GLY A 1 132 ? -16.489 -18.603 -19.572 1.00 15.17 151 GLY A C 1
ATOM 849 O O . GLY A 1 132 ? -16.613 -18.958 -20.749 1.00 15.60 151 GLY A O 1
ATOM 850 N N . THR A 1 133 ? -16.463 -19.436 -18.550 1.00 18.53 152 THR A N 1
ATOM 851 C CA . THR A 1 133 ? -16.658 -20.862 -18.746 1.00 15.24 152 THR A CA 1
ATOM 852 C C . THR A 1 133 ? -18.028 -21.126 -19.356 1.00 18.81 152 THR A C 1
ATOM 853 O O . THR A 1 133 ? -18.990 -20.390 -19.124 1.00 17.98 152 THR A O 1
ATOM 857 N N . ASP A 1 134 ? -18.099 -22.169 -20.191 1.00 18.98 153 ASP A N 1
ATOM 858 C CA . ASP A 1 134 ? -19.368 -22.815 -20.500 1.00 18.79 153 ASP A CA 1
ATOM 859 C C . ASP A 1 134 ? -19.828 -23.568 -19.254 1.00 19.49 153 ASP A C 1
ATOM 860 O O . ASP A 1 134 ? -19.429 -24.718 -19.027 1.00 20.31 153 ASP A O 1
ATOM 865 N N . ASN A 1 135 ? -20.688 -22.941 -18.450 1.00 19.08 154 ASN A N 1
ATOM 866 C CA . ASN A 1 135 ? -20.952 -23.457 -17.104 1.00 20.80 154 ASN A CA 1
ATOM 867 C C . ASN A 1 135 ? -21.753 -24.758 -17.122 1.00 20.12 154 ASN A C 1
ATOM 868 O O . ASN A 1 135 ? -21.506 -25.648 -16.296 1.00 18.43 154 ASN A O 1
ATOM 873 N N . TYR A 1 136 ? -22.727 -24.880 -18.034 1.00 21.17 155 TYR A N 1
ATOM 874 C CA . TYR A 1 136 ? -23.443 -26.145 -18.173 1.00 25.71 155 TYR A CA 1
ATOM 875 C C . TYR A 1 136 ? -22.469 -27.276 -18.451 1.00 22.66 155 TYR A C 1
ATOM 876 O O . TYR A 1 136 ? -22.530 -28.344 -17.830 1.00 24.78 155 TYR A O 1
ATOM 885 N N . TYR A 1 137 ? -21.568 -27.056 -19.401 1.00 22.44 156 TYR A N 1
ATOM 886 C CA . TYR A 1 137 ? -20.671 -28.118 -19.834 1.00 27.76 156 TYR A CA 1
ATOM 887 C C . TYR A 1 137 ? -19.603 -28.405 -18.789 1.00 25.33 156 TYR A C 1
ATOM 888 O O . TYR A 1 137 ? -19.167 -29.554 -18.645 1.00 21.48 156 TYR A O 1
ATOM 897 N N . ALA A 1 138 ? -19.175 -27.378 -18.052 1.00 17.38 157 ALA A N 1
ATOM 898 C CA . ALA A 1 138 ? -18.302 -27.588 -16.899 1.00 15.11 157 ALA A CA 1
ATOM 899 C C . ALA A 1 138 ? -18.904 -28.603 -15.931 1.00 18.57 157 ALA A C 1
ATOM 900 O O . ALA A 1 138 ? -18.220 -29.521 -15.468 1.00 18.03 157 ALA A O 1
ATOM 902 N N . GLY A 1 139 ? -20.191 -28.450 -15.613 1.00 18.51 158 GLY A N 1
ATOM 903 C CA . GLY A 1 139 ? -20.823 -29.372 -14.679 1.00 20.41 158 GLY A CA 1
ATOM 904 C C . GLY A 1 139 ? -20.994 -30.755 -15.277 1.00 22.15 158 GLY A C 1
ATOM 905 O O . GLY A 1 139 ? -20.830 -31.768 -14.590 1.00 22.87 158 GLY A O 1
ATOM 906 N N . PHE A 1 140 ? -21.311 -30.811 -16.572 1.00 20.97 159 PHE A N 1
ATOM 907 C CA . PHE A 1 140 ? -21.418 -32.086 -17.275 1.00 23.17 159 PHE A CA 1
ATOM 908 C C . PHE A 1 140 ? -20.108 -32.862 -17.209 1.00 20.60 159 PHE A C 1
ATOM 909 O O . PHE A 1 140 ? -20.107 -34.074 -16.958 1.00 23.07 159 PHE A O 1
ATOM 917 N N . LEU A 1 141 ? -18.982 -32.177 -17.430 1.00 17.66 160 LEU A N 1
ATOM 918 C CA . LEU A 1 141 ? -17.674 -32.809 -17.291 1.00 22.66 160 LEU A CA 1
ATOM 919 C C . LEU A 1 141 ? -17.439 -33.297 -15.871 1.00 23.74 160 LEU A C 1
ATOM 920 O O . LEU A 1 141 ? -16.866 -34.374 -15.670 1.00 22.64 160 LEU A O 1
ATOM 925 N N . ALA A 1 142 ? -17.828 -32.499 -14.872 1.00 20.72 161 ALA A N 1
ATOM 926 C CA . ALA A 1 142 ? -17.711 -32.958 -13.491 1.00 20.83 161 ALA A CA 1
ATOM 927 C C . ALA A 1 142 ? -18.550 -34.208 -13.267 1.00 20.81 161 ALA A C 1
ATOM 928 O O . ALA A 1 142 ? -18.125 -35.132 -12.560 1.00 21.60 161 ALA A O 1
ATOM 930 N N . GLY A 1 143 ? -19.733 -34.267 -13.886 1.00 21.08 162 GLY A N 1
ATOM 931 C CA . GLY A 1 143 ? -20.567 -35.454 -13.754 1.00 22.54 162 GLY A CA 1
ATOM 932 C C . GLY A 1 143 ? -19.953 -36.675 -14.418 1.00 25.88 162 GLY A C 1
ATOM 933 O O . GLY A 1 143 ? -19.940 -37.767 -13.841 1.00 23.43 162 GLY A O 1
ATOM 934 N N . ARG A 1 144 ? -19.456 -36.513 -15.652 1.00 26.45 163 ARG A N 1
ATOM 935 C CA . ARG A 1 144 ? -18.717 -37.594 -16.301 1.00 27.37 163 ARG A CA 1
ATOM 936 C C . ARG A 1 144 ? -17.566 -38.069 -15.427 1.00 27.88 163 ARG A C 1
ATOM 937 O O . ARG A 1 144 ? -17.349 -39.277 -15.263 1.00 22.81 163 ARG A O 1
ATOM 945 N N . ALA A 1 145 ? -16.829 -37.125 -14.842 1.00 21.81 164 ALA A N 1
ATOM 946 C CA . ALA A 1 145 ? -15.651 -37.474 -14.055 1.00 23.22 164 ALA A CA 1
ATOM 947 C C . ALA A 1 145 ? -16.028 -38.296 -12.829 1.00 25.70 164 ALA A C 1
ATOM 948 O O . ALA A 1 145 ? -15.388 -39.313 -12.529 1.00 25.64 164 ALA A O 1
ATOM 950 N N . LEU A 1 146 ? -17.051 -37.856 -12.088 1.00 21.94 165 LEU A N 1
ATOM 951 C CA . LEU A 1 146 ? -17.459 -38.600 -10.901 1.00 23.88 165 LEU A CA 1
ATOM 952 C C . LEU A 1 146 ? -17.933 -40.003 -11.273 1.00 25.15 165 LEU A C 1
ATOM 953 O O . LEU A 1 146 ? -17.640 -40.977 -10.564 1.00 22.48 165 LEU A O 1
ATOM 958 N N . ALA A 1 147 ? -18.663 -40.125 -12.387 1.00 27.00 166 ALA A N 1
ATOM 959 C CA . ALA A 1 147 ? -19.148 -41.432 -12.827 1.00 24.79 166 ALA A CA 1
ATOM 960 C C . ALA A 1 147 ? -17.995 -42.348 -13.215 1.00 28.15 166 ALA A C 1
ATOM 961 O O . ALA A 1 147 ? -18.029 -43.551 -12.928 1.00 25.76 166 ALA A O 1
ATOM 963 N N . GLU A 1 148 ? -16.969 -41.797 -13.868 1.00 30.74 167 GLU A N 1
ATOM 964 C CA . GLU A 1 148 ? -15.791 -42.584 -14.221 1.00 28.31 167 GLU A CA 1
ATOM 965 C C . GLU A 1 148 ? -15.035 -43.041 -12.981 1.00 27.17 167 GLU A C 1
ATOM 966 O O . GLU A 1 148 ? -14.719 -44.227 -12.837 1.00 26.74 167 GLU A O 1
ATOM 972 N N . ASP A 1 149 ? -14.710 -42.108 -12.089 1.00 27.73 168 ASP A N 1
ATOM 973 C CA . ASP A 1 149 ? -13.869 -42.432 -10.940 1.00 28.41 168 ASP A CA 1
ATOM 974 C C . ASP A 1 149 ? -14.569 -43.356 -9.951 1.00 28.57 168 ASP A C 1
ATOM 975 O O . ASP A 1 149 ? -13.901 -44.138 -9.268 1.00 30.09 168 ASP A O 1
ATOM 980 N N . THR A 1 150 ? -15.893 -43.287 -9.848 1.00 25.59 169 THR A N 1
ATOM 981 C CA . THR A 1 150 ? -16.634 -44.170 -8.956 1.00 29.33 169 THR A CA 1
ATOM 982 C C . THR A 1 150 ? -17.256 -45.361 -9.680 1.00 27.97 169 THR A C 1
ATOM 983 O O . THR A 1 150 ? -18.037 -46.099 -9.070 1.00 24.30 169 THR A O 1
ATOM 987 N N . LYS A 1 151 ? -16.963 -45.528 -10.973 1.00 23.86 170 LYS A N 1
ATOM 988 C CA . LYS A 1 151 ? -17.486 -46.630 -11.780 1.00 29.29 170 LYS A CA 1
ATOM 989 C C . LYS A 1 151 ? -19.006 -46.728 -11.682 1.00 28.93 170 LYS A C 1
ATOM 990 O O . LYS A 1 151 ? -19.583 -47.818 -11.640 1.00 29.84 170 LYS A O 1
ATOM 996 N N . GLY A 1 152 ? -19.661 -45.573 -11.627 1.00 22.80 171 GLY A N 1
ATOM 997 C CA . GLY A 1 152 ? -21.107 -45.518 -11.677 1.00 25.56 171 GLY A CA 1
ATOM 998 C C . GLY A 1 152 ? -21.827 -45.787 -10.375 1.00 24.63 171 GLY A C 1
ATOM 999 O O . GLY A 1 152 ? -23.049 -45.982 -10.395 1.00 23.59 171 GLY A O 1
ATOM 1000 N N . LYS A 1 153 ? -21.123 -45.783 -9.242 1.00 23.22 172 LYS A N 1
ATOM 1001 C CA . LYS A 1 153 ? -21.708 -46.129 -7.950 1.00 26.29 172 LYS A CA 1
ATOM 1002 C C . LYS A 1 153 ? -21.314 -45.085 -6.906 1.00 28.29 172 LYS A C 1
ATOM 1003 O O . LYS A 1 153 ? -20.146 -45.005 -6.511 1.00 25.46 172 LYS A O 1
ATOM 1009 N N . ALA A 1 154 ? -22.284 -44.295 -6.446 1.00 30.25 173 ALA A N 1
ATOM 1010 C CA . ALA A 1 154 ? -21.984 -43.219 -5.511 1.00 28.97 173 ALA A CA 1
ATOM 1011 C C . ALA A 1 154 ? -23.267 -42.686 -4.899 1.00 26.15 173 ALA A C 1
ATOM 1012 O O . ALA A 1 154 ? -24.295 -42.593 -5.576 1.00 27.16 173 ALA A O 1
ATOM 1014 N N . THR A 1 155 ? -23.189 -42.330 -3.616 1.00 24.45 174 THR A N 1
ATOM 1015 C CA . THR A 1 155 ? -24.246 -41.629 -2.905 1.00 22.84 174 THR A CA 1
ATOM 1016 C C . THR A 1 155 ? -23.776 -40.183 -2.749 1.00 26.05 174 THR A C 1
ATOM 1017 O O . THR A 1 155 ? -22.875 -39.902 -1.950 1.00 20.41 174 THR A O 1
ATOM 1021 N N . VAL A 1 156 ? -24.385 -39.274 -3.511 1.00 25.38 175 VAL A N 1
ATOM 1022 C CA . VAL A 1 156 ? -23.818 -37.958 -3.784 1.00 22.70 175 VAL A CA 1
ATOM 1023 C C . VAL A 1 156 ? -24.562 -36.888 -3.003 1.00 21.93 175 VAL A C 1
ATOM 1024 O O . VAL A 1 156 ? -25.798 -36.852 -3.003 1.00 25.31 175 VAL A O 1
ATOM 1028 N N . ALA A 1 157 ? -23.806 -35.990 -2.383 1.00 22.63 176 ALA A N 1
ATOM 1029 C CA . ALA A 1 157 ? -24.315 -34.707 -1.925 1.00 21.08 176 ALA A CA 1
ATOM 1030 C C . ALA A 1 157 ? -23.643 -33.591 -2.709 1.00 20.66 176 ALA A C 1
ATOM 1031 O O . ALA A 1 157 ? -22.474 -33.700 -3.092 1.00 18.96 176 ALA A O 1
ATOM 1033 N N . ILE A 1 158 ? -24.387 -32.503 -2.911 1.00 21.02 177 ILE A N 1
ATOM 1034 C CA . ILE A 1 158 ? -23.947 -31.355 -3.696 1.00 20.03 177 ILE A CA 1
ATOM 1035 C C . ILE A 1 158 ? -23.925 -30.145 -2.786 1.00 19.82 177 ILE A C 1
ATOM 1036 O O . ILE A 1 158 ? -24.896 -29.883 -2.066 1.00 21.32 177 ILE A O 1
ATOM 1041 N N . ILE A 1 159 ? -22.814 -29.429 -2.795 1.00 18.90 178 ILE A N 1
ATOM 1042 C CA . ILE A 1 159 ? -22.744 -28.099 -2.209 1.00 21.37 178 ILE A CA 1
ATOM 1043 C C . ILE A 1 159 ? -22.569 -27.105 -3.353 1.00 23.81 178 ILE A C 1
ATOM 1044 O O . ILE A 1 159 ? -21.664 -27.247 -4.184 1.00 20.76 178 ILE A O 1
ATOM 1049 N N . THR A 1 160 ? -23.462 -26.123 -3.420 1.00 23.81 179 THR A N 1
ATOM 1050 C CA . THR A 1 160 ? -23.485 -25.160 -4.506 1.00 22.81 179 THR A CA 1
ATOM 1051 C C . THR A 1 160 ? -23.441 -23.754 -3.915 1.00 22.15 179 THR A C 1
ATOM 1052 O O . THR A 1 160 ? -23.863 -23.529 -2.779 1.00 20.51 179 THR A O 1
ATOM 1056 N N . GLY A 1 161 ? -22.899 -22.811 -4.684 1.00 23.13 180 GLY A N 1
ATOM 1057 C CA . GLY A 1 161 ? -22.782 -21.446 -4.180 1.00 26.87 180 GLY A CA 1
ATOM 1058 C C . GLY A 1 161 ? -24.118 -20.838 -3.793 1.00 23.93 180 GLY A C 1
ATOM 1059 O O . GLY A 1 161 ? -24.233 -20.174 -2.760 1.00 28.85 180 GLY A O 1
ATOM 1060 N N . SER A 1 162 ? -25.142 -21.053 -4.616 1.00 25.07 181 SER A N 1
ATOM 1061 C CA . SER A 1 162 ? -26.503 -20.612 -4.334 1.00 25.69 181 SER A CA 1
ATOM 1062 C C . SER A 1 162 ? -27.427 -21.297 -5.326 1.00 24.44 181 SER A C 1
ATOM 1063 O O . SER A 1 162 ? -26.992 -21.739 -6.389 1.00 24.87 181 SER A O 1
ATOM 1066 N N . LEU A 1 163 ? -28.711 -21.359 -4.975 1.00 25.37 182 LEU A N 1
ATOM 1067 C CA . LEU A 1 163 ? -29.710 -21.979 -5.838 1.00 28.48 182 LEU A CA 1
ATOM 1068 C C . LEU A 1 163 ? -30.257 -21.032 -6.893 1.00 32.55 182 LEU A C 1
ATOM 1069 O O . LEU A 1 163 ? -30.972 -21.485 -7.795 1.00 35.76 182 LEU A O 1
ATOM 1074 N N . THR A 1 164 ? -29.939 -19.744 -6.806 1.00 30.17 183 THR A N 1
ATOM 1075 C CA A THR A 1 164 ? -30.455 -18.729 -7.717 0.98 32.33 183 THR A CA 1
ATOM 1076 C CA B THR A 1 164 ? -30.465 -18.774 -7.754 0.02 32.07 183 THR A CA 1
ATOM 1077 C C . THR A 1 164 ? -29.442 -18.277 -8.761 1.00 28.47 183 THR A C 1
ATOM 1078 O O . THR A 1 164 ? -29.837 -17.877 -9.857 1.00 34.23 183 THR A O 1
ATOM 1085 N N . ALA A 1 165 ? -28.146 -18.318 -8.446 1.00 27.38 184 ALA A N 1
ATOM 1086 C CA . ALA A 1 165 ? -27.136 -17.856 -9.395 1.00 24.49 184 ALA A CA 1
ATOM 1087 C C . ALA A 1 165 ? -27.070 -18.760 -10.618 1.00 26.47 184 ALA A C 1
ATOM 1088 O O . ALA A 1 165 ? -27.028 -19.992 -10.513 1.00 20.71 184 ALA A O 1
ATOM 1090 N N . ALA A 1 166 ? -27.010 -18.123 -11.786 1.00 23.70 185 ALA A N 1
ATOM 1091 C CA . ALA A 1 166 ? -27.158 -18.831 -13.046 1.00 22.93 185 ALA A CA 1
ATOM 1092 C C . ALA A 1 166 ? -26.021 -19.818 -13.284 1.00 19.45 185 ALA A C 1
ATOM 1093 O O . ALA A 1 166 ? -26.260 -20.924 -13.774 1.00 24.48 185 ALA A O 1
ATOM 1095 N N . HIS A 1 167 ? -24.775 -19.446 -12.963 1.00 20.01 186 HIS A N 1
ATOM 1096 C CA . HIS A 1 167 ? -23.666 -20.367 -13.227 1.00 21.66 186 HIS A CA 1
ATOM 1097 C C . HIS A 1 167 ? -23.715 -21.571 -12.298 1.00 22.50 186 HIS A C 1
ATOM 1098 O O . HIS A 1 167 ? -23.366 -22.688 -12.700 1.00 20.80 186 HIS A O 1
ATOM 1105 N N . GLN A 1 168 ? -24.160 -21.359 -11.062 1.00 19.88 187 GLN A N 1
ATOM 1106 C CA . GLN A 1 168 ? -24.347 -22.468 -10.131 1.00 19.45 187 GLN A CA 1
ATOM 1107 C C . GLN A 1 168 ? -25.446 -23.399 -10.611 1.00 23.01 187 GLN A C 1
ATOM 1108 O O . GLN A 1 168 ? -25.284 -24.626 -10.592 1.00 22.85 187 GLN A O 1
ATOM 1114 N N . GLN A 1 169 ? -26.577 -22.835 -11.043 1.00 21.21 188 GLN A N 1
ATOM 1115 C CA . GLN A 1 169 ? -27.658 -23.670 -11.564 1.00 22.68 188 GLN A CA 1
ATOM 1116 C C . GLN A 1 169 ? -27.182 -24.505 -12.740 1.00 25.04 188 GLN A C 1
ATOM 1117 O O . GLN A 1 169 ? -27.497 -25.702 -12.836 1.00 22.71 188 GLN A O 1
ATOM 1123 N N . LEU A 1 170 ? -26.402 -23.900 -13.637 1.00 21.77 189 LEU A N 1
ATOM 1124 C CA . LEU A 1 170 ? -25.975 -24.623 -14.829 1.00 23.96 189 LEU A CA 1
ATOM 1125 C C . LEU A 1 170 ? -24.986 -25.738 -14.490 1.00 21.48 189 LEU A C 1
ATOM 1126 O O . LEU A 1 170 ? -25.038 -26.815 -15.095 1.00 21.80 189 LEU A O 1
ATOM 1131 N N . ARG A 1 171 ? -24.085 -25.506 -13.526 1.00 20.58 190 ARG A N 1
ATOM 1132 C CA . ARG A 1 171 ? -23.108 -26.534 -13.152 1.00 19.36 190 ARG A CA 1
ATOM 1133 C C . ARG A 1 171 ? -23.767 -27.697 -12.425 1.00 23.02 190 ARG A C 1
ATOM 1134 O O . ARG A 1 171 ? -23.321 -28.848 -12.546 1.00 19.99 190 ARG A O 1
ATOM 1142 N N . VAL A 1 172 ? -24.800 -27.414 -11.633 1.00 23.03 191 VAL A N 1
ATOM 1143 C CA . VAL A 1 172 ? -25.584 -28.490 -11.039 1.00 22.49 191 VAL A CA 1
ATOM 1144 C C . VAL A 1 172 ? -26.328 -29.255 -12.123 1.00 24.34 191 VAL A C 1
ATOM 1145 O O . VAL A 1 172 ? -26.305 -30.494 -12.167 1.00 23.74 191 VAL A O 1
ATOM 1149 N N . ARG A 1 173 ? -27.008 -28.525 -13.009 1.00 21.11 192 ARG A N 1
ATOM 1150 C CA . ARG A 1 173 ? -27.867 -29.165 -13.998 1.00 27.03 192 ARG A CA 1
ATOM 1151 C C . ARG A 1 173 ? -27.060 -30.005 -14.983 1.00 29.04 192 ARG A C 1
ATOM 1152 O O . ARG A 1 173 ? -27.495 -31.096 -15.374 1.00 27.53 192 ARG A O 1
ATOM 1160 N N . GLY A 1 174 ? -25.878 -29.527 -15.384 1.00 22.26 193 GLY A N 1
ATOM 1161 C CA . GLY A 1 174 ? -25.030 -30.327 -16.256 1.00 24.21 193 GLY A CA 1
ATOM 1162 C C . GLY A 1 174 ? -24.515 -31.585 -15.576 1.00 24.98 193 GLY A C 1
ATOM 1163 O O . GLY A 1 174 ? -24.423 -32.653 -16.194 1.00 23.52 193 GLY A O 1
ATOM 1164 N N . PHE A 1 175 ? -24.157 -31.473 -14.295 1.00 22.04 194 PHE A N 1
ATOM 1165 C CA . PHE A 1 175 ? -23.762 -32.648 -13.520 1.00 24.80 194 PHE A CA 1
ATOM 1166 C C . PHE A 1 175 ? -24.872 -33.686 -13.506 1.00 24.22 194 PHE A C 1
ATOM 1167 O O . PHE A 1 175 ? -24.641 -34.870 -13.779 1.00 28.52 194 PHE A O 1
ATOM 1175 N N . GLU A 1 176 ? -26.091 -33.247 -13.185 1.00 26.11 195 GLU A N 1
ATOM 1176 C CA . GLU A 1 176 ? -27.228 -34.150 -13.087 1.00 27.34 195 GLU A CA 1
ATOM 1177 C C . GLU A 1 176 ? -27.514 -34.840 -14.418 1.00 29.81 195 GLU A C 1
ATOM 1178 O O . GLU A 1 176 ? -27.789 -36.049 -14.455 1.00 27.72 195 GLU A O 1
ATOM 1184 N N . ASP A 1 177 ? -27.442 -34.097 -15.524 1.00 24.68 196 ASP A N 1
ATOM 1185 C CA . ASP A 1 177 ? -27.644 -34.720 -16.830 1.00 29.68 196 ASP A CA 1
ATOM 1186 C C . ASP A 1 177 ? -26.573 -35.765 -17.112 1.00 26.43 196 ASP A C 1
ATOM 1187 O O . ASP A 1 177 ? -26.855 -36.813 -17.713 1.00 26.62 196 ASP A O 1
ATOM 1192 N N . ALA A 1 178 ? -25.334 -35.499 -16.690 1.00 26.45 197 ALA A N 1
ATOM 1193 C CA . ALA A 1 178 ? -24.234 -36.401 -17.023 1.00 27.80 197 ALA A CA 1
ATOM 1194 C C . ALA A 1 178 ? -24.324 -37.722 -16.259 1.00 29.44 197 ALA A C 1
ATOM 1195 O O . ALA A 1 178 ? -23.970 -38.773 -16.801 1.00 32.89 197 ALA A O 1
ATOM 1197 N N . VAL A 1 179 ? -24.770 -37.695 -14.998 1.00 31.46 198 VAL A N 1
ATOM 1198 C CA . VAL A 1 179 ? -24.872 -38.915 -14.195 1.00 28.00 198 VAL A CA 1
ATOM 1199 C C . VAL A 1 179 ? -26.244 -39.566 -14.286 1.00 32.20 198 VAL A C 1
ATOM 1200 O O . VAL A 1 179 ? -26.479 -40.587 -13.620 1.00 33.25 198 VAL A O 1
ATOM 1204 N N . ARG A 1 180 ? -27.151 -39.025 -15.108 1.00 31.69 199 ARG A N 1
ATOM 1205 C CA A ARG A 1 180 ? -28.529 -39.509 -15.135 0.49 34.20 199 ARG A CA 1
ATOM 1206 C CA B ARG A 1 180 ? -28.527 -39.518 -15.112 0.51 34.20 199 ARG A CA 1
ATOM 1207 C C . ARG A 1 180 ? -28.629 -40.931 -15.671 1.00 32.88 199 ARG A C 1
ATOM 1208 O O . ARG A 1 180 ? -29.521 -41.685 -15.270 1.00 31.06 199 ARG A O 1
ATOM 1223 N N . GLN A 1 181 ? -27.741 -41.310 -16.581 1.00 33.17 200 GLN A N 1
ATOM 1224 C CA . GLN A 1 181 ? -27.757 -42.667 -17.110 1.00 39.21 200 GLN A CA 1
ATOM 1225 C C . GLN A 1 181 ? -27.009 -43.658 -16.219 1.00 34.99 200 GLN A C 1
ATOM 1226 O O . GLN A 1 181 ? -26.843 -44.811 -16.621 1.00 36.43 200 GLN A O 1
ATOM 1232 N N . GLU A 1 182 ? -26.556 -43.248 -15.030 1.00 31.45 201 GLU A N 1
ATOM 1233 C CA . GLU A 1 182 ? -25.907 -44.155 -14.080 1.00 27.94 201 GLU A CA 1
ATOM 1234 C C . GLU A 1 182 ? -26.906 -44.461 -12.966 1.00 32.41 201 GLU A C 1
ATOM 1235 O O . GLU A 1 182 ? -27.122 -43.643 -12.066 1.00 30.20 201 GLU A O 1
ATOM 1241 N N . LYS A 1 183 ? -27.508 -45.660 -13.029 1.00 30.01 202 LYS A N 1
ATOM 1242 C CA . LYS A 1 183 ? -28.519 -46.051 -12.048 1.00 29.73 202 LYS A CA 1
ATOM 1243 C C . LYS A 1 183 ? -27.962 -46.068 -10.633 1.00 27.58 202 LYS A C 1
ATOM 1244 O O . LYS A 1 183 ? -28.709 -45.850 -9.672 1.00 29.90 202 LYS A O 1
ATOM 1250 N N . GLY A 1 184 ? -26.668 -46.353 -10.479 1.00 26.65 203 GLY A N 1
ATOM 1251 C CA . GLY A 1 184 ? -26.037 -46.474 -9.183 1.00 29.93 203 GLY A CA 1
ATOM 1252 C C . GLY A 1 184 ? -25.536 -45.184 -8.572 1.00 30.55 203 GLY A C 1
ATOM 1253 O O . GLY A 1 184 ? -24.912 -45.204 -7.505 1.00 26.87 203 GLY A O 1
ATOM 1254 N N . ILE A 1 185 ? -25.771 -44.051 -9.221 1.00 31.04 204 ILE A N 1
ATOM 1255 C CA . ILE A 1 185 ? -25.466 -42.744 -8.651 1.00 23.92 204 ILE A CA 1
ATOM 1256 C C . ILE A 1 185 ? -26.778 -42.096 -8.255 1.00 26.99 204 ILE A C 1
ATOM 1257 O O . ILE A 1 185 ? -27.668 -41.921 -9.096 1.00 30.13 204 ILE A O 1
ATOM 1262 N N . ARG A 1 186 ? -26.888 -41.720 -6.983 1.00 24.42 205 ARG A N 1
ATOM 1263 C CA . ARG A 1 186 ? -28.057 -41.031 -6.463 1.00 26.34 205 ARG A CA 1
ATOM 1264 C C . ARG A 1 186 ? -27.608 -39.785 -5.739 1.00 25.37 205 ARG A C 1
ATOM 1265 O O . ARG A 1 186 ? -26.667 -39.836 -4.941 1.00 23.21 205 ARG A O 1
ATOM 1273 N N . ILE A 1 187 ? -28.315 -38.688 -5.992 1.00 29.64 206 ILE A N 1
ATOM 1274 C CA . ILE A 1 187 ? -28.085 -37.420 -5.320 1.00 25.21 206 ILE A CA 1
ATOM 1275 C C . ILE A 1 187 ? -29.091 -37.310 -4.190 1.00 25.82 206 ILE A C 1
ATOM 1276 O O . ILE A 1 187 ? -30.305 -37.275 -4.430 1.00 30.81 206 ILE A O 1
ATOM 1281 N N . VAL A 1 188 ? -28.597 -37.235 -2.961 1.00 27.56 207 VAL A N 1
ATOM 1282 C CA . VAL A 1 188 ? -29.459 -37.264 -1.784 1.00 32.03 207 VAL A CA 1
ATOM 1283 C C . VAL A 1 188 ? -29.525 -35.931 -1.069 1.00 28.90 207 VAL A C 1
ATOM 1284 O O . VAL A 1 188 ? -30.284 -35.803 -0.095 1.00 33.45 207 VAL A O 1
ATOM 1288 N N . ALA A 1 189 ? -28.756 -34.936 -1.501 1.00 29.18 208 ALA A N 1
ATOM 1289 C CA . ALA A 1 189 ? -28.750 -33.660 -0.804 1.00 24.22 208 ALA A CA 1
ATOM 1290 C C . ALA A 1 189 ? -28.113 -32.607 -1.698 1.00 26.18 208 ALA A C 1
ATOM 1291 O O . ALA A 1 189 ? -27.149 -32.894 -2.416 1.00 27.61 208 ALA A O 1
ATOM 1293 N N . ILE A 1 190 ? -28.684 -31.401 -1.669 1.00 28.50 209 ILE A N 1
ATOM 1294 C CA . ILE A 1 190 ? -28.136 -30.213 -2.323 1.00 25.35 209 ILE A CA 1
ATOM 1295 C C . ILE A 1 190 ? -28.272 -29.063 -1.330 1.00 28.80 209 ILE A C 1
ATOM 1296 O O . ILE A 1 190 ? -29.383 -28.769 -0.876 1.00 31.40 209 ILE A O 1
ATOM 1301 N N . GLU A 1 191 ? -27.149 -28.432 -0.968 1.00 31.07 210 GLU A N 1
ATOM 1302 C CA . GLU A 1 191 ? -27.137 -27.340 0.001 1.00 28.91 210 GLU A CA 1
ATOM 1303 C C . GLU A 1 191 ? -26.315 -26.165 -0.524 1.00 28.35 210 GLU A C 1
ATOM 1304 O O . GLU A 1 191 ? -25.411 -26.327 -1.344 1.00 25.41 210 GLU A O 1
ATOM 1310 N N . GLU A 1 192 ? -26.634 -24.973 -0.019 1.00 25.44 211 GLU A N 1
ATOM 1311 C CA . GLU A 1 192 ? -25.991 -23.726 -0.416 1.00 24.54 211 GLU A CA 1
ATOM 1312 C C . GLU A 1 192 ? -24.892 -23.338 0.565 1.00 27.51 211 GLU A C 1
ATOM 1313 O O . GLU A 1 192 ? -25.074 -23.410 1.784 1.00 23.22 211 GLU A O 1
ATOM 1319 N N . SER A 1 193 ? -23.763 -22.888 0.025 1.00 26.05 212 SER A N 1
ATOM 1320 C CA . SER A 1 193 ? -22.636 -22.446 0.837 1.00 23.17 212 SER A CA 1
ATOM 1321 C C . SER A 1 193 ? -22.510 -20.928 0.927 1.00 22.29 212 SER A C 1
ATOM 1322 O O . SER A 1 193 ? -21.719 -20.442 1.738 1.00 23.73 212 SER A O 1
ATOM 1325 N N . HIS A 1 194 ? -23.235 -20.178 0.098 1.00 22.55 213 HIS A N 1
ATOM 1326 C CA . HIS A 1 194 ? -23.065 -18.720 0.003 1.00 26.05 213 HIS A CA 1
ATOM 1327 C C . HIS A 1 194 ? -21.594 -18.346 -0.180 1.00 24.89 213 HIS A C 1
ATOM 1328 O O . HIS A 1 194 ? -21.103 -17.351 0.361 1.00 26.02 213 HIS A O 1
ATOM 1335 N N . ILE A 1 195 ? -20.908 -19.155 -0.999 1.00 23.00 214 ILE A N 1
ATOM 1336 C CA . ILE A 1 195 ? -19.509 -19.048 -1.415 1.00 19.80 214 ILE A CA 1
ATOM 1337 C C . ILE A 1 195 ? -18.536 -18.694 -0.293 1.00 21.24 214 ILE A C 1
ATOM 1338 O O . ILE A 1 195 ? -17.539 -18.002 -0.523 1.00 21.33 214 ILE A O 1
ATOM 1343 N N . THR A 1 196 ? -18.760 -19.219 0.912 1.00 22.96 215 THR A N 1
ATOM 1344 C CA . THR A 1 196 ? -17.763 -19.095 1.963 1.00 24.31 215 THR A CA 1
ATOM 1345 C C . THR A 1 196 ? -17.272 -20.479 2.356 1.00 22.44 215 THR A C 1
ATOM 1346 O O . THR A 1 196 ? -17.997 -21.466 2.223 1.00 22.20 215 THR A O 1
ATOM 1350 N N . ARG A 1 197 ? -16.024 -20.545 2.829 1.00 24.34 216 ARG A N 1
ATOM 1351 C CA . ARG A 1 197 ? -15.499 -21.819 3.322 1.00 25.95 216 ARG A CA 1
ATOM 1352 C C . ARG A 1 197 ? -16.315 -22.315 4.503 1.00 26.11 216 ARG A C 1
ATOM 1353 O O . ARG A 1 197 ? -16.550 -23.523 4.647 1.00 23.68 216 ARG A O 1
ATOM 1361 N N . VAL A 1 198 ? -16.765 -21.394 5.355 1.00 28.68 217 VAL A N 1
ATOM 1362 C CA . VAL A 1 198 ? -17.338 -21.804 6.632 1.00 25.33 217 VAL A CA 1
ATOM 1363 C C . VAL A 1 198 ? -18.735 -22.376 6.447 1.00 27.72 217 VAL A C 1
ATOM 1364 O O . VAL A 1 198 ? -19.099 -23.365 7.097 1.00 24.21 217 VAL A O 1
ATOM 1368 N N . GLN A 1 199 ? -19.533 -21.802 5.546 1.00 25.58 218 GLN A N 1
ATOM 1369 C CA . GLN A 1 199 ? -20.845 -22.395 5.325 1.00 26.83 218 GLN A CA 1
ATOM 1370 C C . GLN A 1 199 ? -20.742 -23.698 4.539 1.00 24.57 218 GLN A C 1
ATOM 1371 O O . GLN A 1 199 ? -21.532 -24.620 4.773 1.00 25.44 218 GLN A O 1
ATOM 1377 N N . ALA A 1 200 ? -19.779 -23.805 3.622 1.00 21.49 219 ALA A N 1
ATOM 1378 C CA . ALA A 1 200 ? -19.570 -25.083 2.941 1.00 23.99 219 ALA A CA 1
ATOM 1379 C C . ALA A 1 200 ? -19.276 -26.188 3.950 1.00 23.93 219 ALA A C 1
ATOM 1380 O O . ALA A 1 200 ? -19.876 -27.269 3.897 1.00 22.43 219 ALA A O 1
ATOM 1382 N N . ALA A 1 201 ? -18.373 -25.916 4.901 1.00 21.40 220 ALA A N 1
ATOM 1383 C CA . ALA A 1 201 ? -18.058 -26.887 5.947 1.00 28.06 220 ALA A CA 1
ATOM 1384 C C . ALA A 1 201 ? -19.266 -27.184 6.832 1.00 28.74 220 ALA A C 1
ATOM 1385 O O . ALA A 1 201 ? -19.540 -28.352 7.149 1.00 26.64 220 ALA A O 1
ATOM 1387 N N . GLU A 1 202 ? -19.990 -26.143 7.257 1.00 24.66 221 GLU A N 1
ATOM 1388 C CA . GLU A 1 202 ? -21.177 -26.357 8.083 1.00 30.83 221 GLU A CA 1
ATOM 1389 C C . GLU A 1 202 ? -22.181 -27.246 7.364 1.00 31.99 221 GLU A C 1
ATOM 1390 O O . GLU A 1 202 ? -22.717 -28.200 7.946 1.00 30.40 221 GLU A O 1
ATOM 1396 N N . LYS A 1 203 ? -22.435 -26.958 6.087 1.00 28.50 222 LYS A N 1
ATOM 1397 C CA . LYS A 1 203 ? -23.382 -27.763 5.323 1.00 28.35 222 LYS A CA 1
ATOM 1398 C C . LYS A 1 203 ? -22.895 -29.201 5.171 1.00 28.14 222 LYS A C 1
ATOM 1399 O O . LYS A 1 203 ? -23.687 -30.141 5.280 1.00 25.71 222 LYS A O 1
ATOM 1405 N N . ALA A 1 204 ? -21.596 -29.393 4.921 1.00 25.03 223 ALA A N 1
ATOM 1406 C CA . ALA A 1 204 ? -21.069 -30.749 4.790 1.00 23.23 223 ALA A CA 1
ATOM 1407 C C . ALA A 1 204 ? -21.318 -31.550 6.055 1.00 25.63 223 ALA A C 1
ATOM 1408 O O . ALA A 1 204 ? -21.726 -32.715 5.989 1.00 25.14 223 ALA A O 1
ATOM 1410 N N . TYR A 1 205 ? -21.080 -30.934 7.213 1.00 26.42 224 TYR A N 1
ATOM 1411 C CA . TYR A 1 205 ? -21.260 -31.620 8.489 1.00 27.54 224 TYR A CA 1
ATOM 1412 C C . TYR A 1 205 ? -22.715 -32.034 8.694 1.00 29.10 224 TYR A C 1
ATOM 1413 O O . TYR A 1 205 ? -23.002 -33.199 8.991 1.00 34.57 224 TYR A O 1
ATOM 1422 N N . THR A 1 206 ? -23.653 -31.101 8.509 1.00 30.79 225 THR A N 1
ATOM 1423 C CA . THR A 1 206 ? -25.064 -31.442 8.681 1.00 29.98 225 THR A CA 1
ATOM 1424 C C . THR A 1 206 ? -25.533 -32.469 7.653 1.00 31.04 225 THR A C 1
ATOM 1425 O O . THR A 1 206 ? -26.400 -33.293 7.960 1.00 29.57 225 THR A O 1
ATOM 1429 N N . ILE A 1 207 ? -24.981 -32.440 6.434 1.00 31.00 226 ILE A N 1
ATOM 1430 C CA . ILE A 1 207 ? -25.319 -33.467 5.446 1.00 29.02 226 ILE A CA 1
ATOM 1431 C C . ILE A 1 207 ? -24.902 -34.841 5.949 1.00 29.52 226 ILE A C 1
ATOM 1432 O O . ILE A 1 207 ? -25.660 -35.816 5.848 1.00 26.94 226 ILE A O 1
ATOM 1437 N N . LEU A 1 208 ? -23.688 -34.943 6.498 1.00 25.32 227 LEU A N 1
ATOM 1438 C CA . LEU A 1 208 ? -23.208 -36.238 6.958 1.00 28.84 227 LEU A CA 1
ATOM 1439 C C . LEU A 1 208 ? -24.000 -36.742 8.161 1.00 33.25 227 LEU A C 1
ATOM 1440 O O . LEU A 1 208 ? -24.161 -37.957 8.320 1.00 30.08 227 LEU A O 1
ATOM 1445 N N . LYS A 1 209 ? -24.533 -35.848 8.998 1.00 29.94 228 LYS A N 1
ATOM 1446 C CA . LYS A 1 209 ? -25.291 -36.353 10.143 1.00 35.42 228 LYS A CA 1
ATOM 1447 C C . LYS A 1 209 ? -26.700 -36.787 9.735 1.00 36.17 228 LYS A C 1
ATOM 1448 O O . LYS A 1 209 ? -27.198 -37.803 10.230 1.00 33.91 228 LYS A O 1
ATOM 1454 N N . LYS A 1 210 ? -27.338 -36.071 8.803 1.00 36.50 229 LYS A N 1
ATOM 1455 C CA . LYS A 1 210 ? -28.645 -36.497 8.305 1.00 38.75 229 LYS A CA 1
ATOM 1456 C C . LYS A 1 210 ? -28.553 -37.635 7.293 1.00 37.01 229 LYS A C 1
ATOM 1457 O O . LYS A 1 210 ? -29.504 -38.414 7.159 1.00 36.50 229 LYS A O 1
ATOM 1463 N N . HIS A 1 211 ? -27.446 -37.734 6.559 1.00 34.29 230 HIS A N 1
ATOM 1464 C CA . HIS A 1 211 ? -27.267 -38.737 5.509 1.00 31.82 230 HIS A CA 1
ATOM 1465 C C . HIS A 1 211 ? -25.928 -39.420 5.724 1.00 32.94 230 HIS A C 1
ATOM 1466 O O . HIS A 1 211 ? -24.957 -39.133 5.013 1.00 29.81 230 HIS A O 1
ATOM 1473 N N . PRO A 1 212 ? -25.835 -40.333 6.696 1.00 31.73 231 PRO A N 1
ATOM 1474 C CA . PRO A 1 212 ? -24.562 -41.034 6.916 1.00 32.81 231 PRO A CA 1
ATOM 1475 C C . PRO A 1 212 ? -24.128 -41.883 5.738 1.00 27.67 231 PRO A C 1
ATOM 1476 O O . PRO A 1 212 ? -22.980 -42.343 5.725 1.00 29.30 231 PRO A O 1
ATOM 1480 N N . ASP A 1 213 ? -24.993 -42.106 4.754 1.00 26.84 232 ASP A N 1
ATOM 1481 C CA . ASP A 1 213 ? -24.633 -42.932 3.612 1.00 27.89 232 ASP A CA 1
ATOM 1482 C C . ASP A 1 213 ? -23.932 -42.151 2.496 1.00 27.62 232 ASP A C 1
ATOM 1483 O O . ASP A 1 213 ? -23.423 -42.772 1.563 1.00 22.30 232 ASP A O 1
ATOM 1488 N N . VAL A 1 214 ? -23.877 -40.816 2.576 1.00 24.14 233 VAL A N 1
ATOM 1489 C CA . VAL A 1 214 ? -23.141 -40.036 1.583 1.00 26.01 233 VAL A CA 1
ATOM 1490 C C . VAL A 1 214 ? -21.682 -40.461 1.567 1.00 23.72 233 VAL A C 1
ATOM 1491 O O . VAL A 1 214 ? -21.015 -40.499 2.609 1.00 25.36 233 VAL A O 1
ATOM 1495 N N . ASN A 1 215 ? -21.180 -40.798 0.380 1.00 23.98 234 ASN A N 1
ATOM 1496 C CA . ASN A 1 215 ? -19.766 -41.097 0.205 1.00 26.22 234 ASN A CA 1
ATOM 1497 C C . ASN A 1 215 ? -19.161 -40.313 -0.958 1.00 27.00 234 ASN A C 1
ATOM 1498 O O . ASN A 1 215 ? -18.030 -40.606 -1.373 1.00 22.21 234 ASN A O 1
ATOM 1503 N N . ALA A 1 216 ? -19.879 -39.322 -1.484 1.00 24.06 235 ALA A N 1
ATOM 1504 C CA . ALA A 1 216 ? -19.378 -38.496 -2.571 1.00 23.31 235 ALA A CA 1
ATOM 1505 C C . ALA A 1 216 ? -19.936 -37.081 -2.445 1.00 22.30 235 ALA A C 1
ATOM 1506 O O . ALA A 1 216 ? -21.131 -36.897 -2.193 1.00 23.45 235 ALA A O 1
ATOM 1508 N N . PHE A 1 217 ? -19.065 -36.088 -2.628 1.00 21.20 236 PHE A N 1
ATOM 1509 C CA . PHE A 1 217 ? -19.456 -34.681 -2.637 1.00 21.03 236 PHE A CA 1
ATOM 1510 C C . PHE A 1 217 ? -19.080 -34.043 -3.965 1.00 18.27 236 PHE A C 1
ATOM 1511 O O . PHE A 1 217 ? -18.038 -34.364 -4.542 1.00 20.10 236 PHE A O 1
ATOM 1519 N N . TYR A 1 218 ? -19.927 -33.120 -4.421 1.00 18.66 237 TYR A N 1
ATOM 1520 C CA . TYR A 1 218 ? -19.690 -32.296 -5.604 1.00 21.20 237 TYR A CA 1
ATOM 1521 C C . TYR A 1 218 ? -19.876 -30.840 -5.197 1.00 18.41 237 TYR A C 1
ATOM 1522 O O . TYR A 1 218 ? -20.978 -30.451 -4.805 1.00 21.34 237 TYR A O 1
ATOM 1531 N N . GLY A 1 219 ? -18.808 -30.051 -5.270 1.00 19.40 238 GLY A N 1
ATOM 1532 C CA . GLY A 1 219 ? -18.875 -28.616 -4.991 1.00 18.30 238 GLY A CA 1
ATOM 1533 C C . GLY A 1 219 ? -18.817 -27.846 -6.298 1.00 21.89 238 GLY A C 1
ATOM 1534 O O . GLY A 1 219 ? -18.057 -28.203 -7.200 1.00 18.29 238 GLY A O 1
ATOM 1535 N N . THR A 1 220 ? -19.637 -26.795 -6.411 1.00 16.09 239 THR A N 1
ATOM 1536 C CA . THR A 1 220 ? -19.776 -26.119 -7.696 1.00 18.62 239 THR A CA 1
ATOM 1537 C C . THR A 1 220 ? -19.183 -24.722 -7.719 1.00 21.36 239 THR A C 1
ATOM 1538 O O . THR A 1 220 ? -19.322 -24.033 -8.733 1.00 20.66 239 THR A O 1
ATOM 1542 N N . SER A 1 221 ? -18.539 -24.281 -6.639 1.00 20.25 240 SER A N 1
ATOM 1543 C CA . SER A 1 221 ? -17.872 -22.988 -6.628 1.00 19.87 240 SER A CA 1
ATOM 1544 C C . SER A 1 221 ? -16.551 -23.139 -5.887 1.00 20.79 240 SER A C 1
ATOM 1545 O O . SER A 1 221 ? -16.266 -24.182 -5.294 1.00 18.53 240 SER A O 1
ATOM 1548 N N . ALA A 1 222 ? -15.745 -22.072 -5.904 1.00 16.65 241 ALA A N 1
ATOM 1549 C CA . ALA A 1 222 ? -14.303 -22.219 -5.703 1.00 20.81 241 ALA A CA 1
ATOM 1550 C C . ALA A 1 222 ? -13.908 -22.672 -4.301 1.00 20.41 241 ALA A C 1
ATOM 1551 O O . ALA A 1 222 ? -12.821 -23.241 -4.142 1.00 21.61 241 ALA A O 1
ATOM 1553 N N . LEU A 1 223 ? -14.741 -22.435 -3.287 1.00 19.29 242 LEU A N 1
ATOM 1554 C CA . LEU A 1 223 ? -14.394 -22.759 -1.906 1.00 17.58 242 LEU A CA 1
ATOM 1555 C C . LEU A 1 223 ? -15.161 -23.958 -1.359 1.00 22.05 242 LEU A C 1
ATOM 1556 O O . LEU A 1 223 ? -14.915 -24.372 -0.218 1.00 19.94 242 LEU A O 1
ATOM 1561 N N . ASP A 1 224 ? -16.081 -24.526 -2.138 1.00 16.51 243 ASP A N 1
ATOM 1562 C CA . ASP A 1 224 ? -16.958 -25.567 -1.617 1.00 23.52 243 ASP A CA 1
ATOM 1563 C C . ASP A 1 224 ? -16.179 -26.822 -1.240 1.00 21.69 243 ASP A C 1
ATOM 1564 O O . ASP A 1 224 ? -16.336 -27.354 -0.131 1.00 19.16 243 ASP A O 1
ATOM 1569 N N . ALA A 1 225 ? -15.355 -27.329 -2.160 1.00 20.23 244 ALA A N 1
ATOM 1570 C CA . ALA A 1 225 ? -14.642 -28.577 -1.883 1.00 20.87 244 ALA A CA 1
ATOM 1571 C C . ALA A 1 225 ? -13.611 -28.388 -0.779 1.00 22.81 244 ALA A C 1
ATOM 1572 O O . ALA A 1 225 ? -13.270 -29.342 -0.068 1.00 21.11 244 ALA A O 1
ATOM 1574 N N . ILE A 1 226 ? -13.120 -27.162 -0.608 1.00 22.75 245 ILE A N 1
ATOM 1575 C CA . ILE A 1 226 ? -12.262 -26.864 0.530 1.00 21.08 245 ILE A CA 1
ATOM 1576 C C . ILE A 1 226 ? -13.037 -27.016 1.831 1.00 22.25 245 ILE A C 1
ATOM 1577 O O . ILE A 1 226 ? -12.543 -27.612 2.797 1.00 22.31 245 ILE A O 1
ATOM 1582 N N . GLY A 1 227 ? -14.268 -26.496 1.873 1.00 20.27 246 GLY A N 1
ATOM 1583 C CA . GLY A 1 227 ? -15.095 -26.676 3.057 1.00 21.39 246 GLY A CA 1
ATOM 1584 C C . GLY A 1 227 ? -15.395 -28.138 3.336 1.00 23.76 246 GLY A C 1
ATOM 1585 O O . GLY A 1 227 ? -15.322 -28.591 4.481 1.00 26.04 246 GLY A O 1
ATOM 1586 N N . VAL A 1 228 ? -15.711 -28.900 2.290 1.00 20.46 247 VAL A N 1
ATOM 1587 C CA . VAL A 1 228 ? -16.006 -30.319 2.471 1.00 19.95 247 VAL A CA 1
ATOM 1588 C C . VAL A 1 228 ? -14.773 -31.066 2.951 1.00 24.97 247 VAL A C 1
ATOM 1589 O O . VAL A 1 228 ? -14.850 -31.888 3.873 1.00 27.66 247 VAL A O 1
ATOM 1593 N N . ALA A 1 229 ? -13.614 -30.785 2.350 1.00 20.03 248 ALA A N 1
ATOM 1594 C CA . ALA A 1 229 ? -12.411 -31.535 2.690 1.00 22.85 248 ALA A CA 1
ATOM 1595 C C . ALA A 1 229 ? -12.034 -31.337 4.153 1.00 28.65 248 ALA A C 1
ATOM 1596 O O . ALA A 1 229 ? -11.596 -32.281 4.822 1.00 33.21 248 ALA A O 1
ATOM 1598 N N . LYS A 1 230 ? -12.184 -30.113 4.665 1.00 25.89 249 LYS A N 1
ATOM 1599 C CA . LYS A 1 230 ? -11.913 -29.876 6.078 1.00 29.74 249 LYS A CA 1
ATOM 1600 C C . LYS A 1 230 ? -12.775 -30.767 6.960 1.00 31.42 249 LYS A C 1
ATOM 1601 O O . LYS A 1 230 ? -12.289 -31.339 7.941 1.00 31.75 249 LYS A O 1
ATOM 1607 N N . VAL A 1 231 ? -14.060 -30.901 6.627 1.00 27.12 250 VAL A N 1
ATOM 1608 C CA . VAL A 1 231 ? -14.952 -31.714 7.448 1.00 28.18 250 VAL A CA 1
ATOM 1609 C C . VAL A 1 231 ? -14.621 -33.199 7.301 1.00 31.46 250 VAL A C 1
ATOM 1610 O O . VAL A 1 231 ? -14.591 -33.946 8.289 1.00 28.46 250 VAL A O 1
ATOM 1614 N N . VAL A 1 232 ? -14.345 -33.645 6.074 1.00 27.97 251 VAL A N 1
ATOM 1615 C CA . VAL A 1 232 ? -14.006 -35.046 5.840 1.00 27.34 251 VAL A CA 1
ATOM 1616 C C . VAL A 1 232 ? -12.753 -35.427 6.619 1.00 33.05 251 VAL A C 1
ATOM 1617 O O . VAL A 1 232 ? -12.691 -36.495 7.245 1.00 28.61 251 VAL A O 1
ATOM 1621 N N . GLU A 1 233 ? -11.741 -34.556 6.609 1.00 30.80 252 GLU A N 1
ATOM 1622 C CA . GLU A 1 233 ? -10.496 -34.881 7.297 1.00 33.44 252 GLU A CA 1
ATOM 1623 C C . GLU A 1 233 ? -10.669 -34.905 8.811 1.00 35.44 252 GLU A C 1
ATOM 1624 O O . GLU A 1 233 ? -9.955 -35.647 9.494 1.00 34.71 252 GLU A O 1
ATOM 1630 N N . GLN A 1 234 ? -11.606 -34.120 9.354 1.00 34.99 253 GLN A N 1
ATOM 1631 C CA . GLN A 1 234 ? -11.820 -34.139 10.799 1.00 35.32 253 GLN A CA 1
ATOM 1632 C C . GLN A 1 234 ? -12.436 -35.448 11.266 1.00 37.02 253 GLN A C 1
ATOM 1633 O O . GLN A 1 234 ? -12.195 -35.870 12.405 1.00 37.38 253 GLN A O 1
ATOM 1639 N N . PHE A 1 235 ? -13.250 -36.090 10.426 1.00 32.17 254 PHE A N 1
ATOM 1640 C CA . PHE A 1 235 ? -13.699 -37.441 10.751 1.00 33.84 254 PHE A CA 1
ATOM 1641 C C . PHE A 1 235 ? -12.542 -38.431 10.685 1.00 39.34 254 PHE A C 1
ATOM 1642 O O . PHE A 1 235 ? -12.389 -39.282 11.573 1.00 42.02 254 PHE A O 1
ATOM 1650 N N . HIS A 1 236 ? -11.703 -38.315 9.661 1.00 33.94 255 HIS A N 1
ATOM 1651 C CA . HIS A 1 236 ? -10.654 -39.285 9.377 1.00 40.81 255 HIS A CA 1
ATOM 1652 C C . HIS A 1 236 ? -11.209 -40.706 9.466 1.00 41.78 255 HIS A C 1
ATOM 1653 O O . HIS A 1 236 ? -10.776 -41.533 10.273 1.00 47.65 255 HIS A O 1
ATOM 1660 N N . ARG A 1 237 ? -12.218 -40.959 8.639 1.00 33.16 256 ARG A N 1
ATOM 1661 C CA . ARG A 1 237 ? -12.737 -42.305 8.477 1.00 33.14 256 ARG A CA 1
ATOM 1662 C C . ARG A 1 237 ? -11.773 -43.144 7.642 1.00 37.91 256 ARG A C 1
ATOM 1663 O O . ARG A 1 237 ? -10.961 -42.620 6.873 1.00 35.34 256 ARG A O 1
ATOM 1671 N N . GLU A 1 238 ? -11.880 -44.470 7.784 1.00 32.72 257 GLU A N 1
ATOM 1672 C CA . GLU A 1 238 ? -11.142 -45.341 6.875 1.00 28.70 257 GLU A CA 1
ATOM 1673 C C . GLU A 1 238 ? -11.785 -45.376 5.495 1.00 36.12 257 GLU A C 1
ATOM 1674 O O . GLU A 1 238 ? -11.083 -45.322 4.477 1.00 33.46 257 GLU A O 1
ATOM 1680 N N . GLN A 1 239 ? -13.098 -45.520 5.472 1.00 32.77 258 GLN A N 1
ATOM 1681 C CA . GLN A 1 239 ? -13.829 -45.600 4.226 1.00 39.68 258 GLN A CA 1
ATOM 1682 C C . GLN A 1 239 ? -13.887 -44.225 3.553 1.00 41.95 258 GLN A C 1
ATOM 1683 O O . GLN A 1 239 ? -14.596 -43.364 3.931 1.00 41.78 258 GLN A O 1
ATOM 1689 N N . LYS A 1 240 ? -13.072 -44.059 2.540 1.00 43.80 259 LYS A N 1
ATOM 1690 C CA . LYS A 1 240 ? -12.941 -42.783 1.893 1.00 43.85 259 LYS A CA 1
ATOM 1691 C C . LYS A 1 240 ? -14.195 -42.145 1.262 1.00 41.82 259 LYS A C 1
ATOM 1692 O O . LYS A 1 240 ? -15.185 -42.782 1.006 1.00 38.12 259 LYS A O 1
ATOM 1698 N N . THR A 1 241 ? -14.113 -40.841 1.061 1.00 37.45 260 THR A N 1
ATOM 1699 C CA . THR A 1 241 ? -15.184 -40.033 0.524 1.00 32.21 260 THR A CA 1
ATOM 1700 C C . THR A 1 241 ? -14.654 -39.393 -0.737 1.00 29.49 260 THR A C 1
ATOM 1701 O O . THR A 1 241 ? -13.609 -38.864 -0.714 1.00 27.87 260 THR A O 1
ATOM 1705 N N . TYR A 1 242 ? -15.410 -39.467 -1.816 1.00 28.03 261 TYR A N 1
ATOM 1706 C CA . TYR A 1 242 ? -15.019 -38.891 -3.097 1.00 24.05 261 TYR A CA 1
ATOM 1707 C C . TYR A 1 242 ? -15.437 -37.426 -3.144 1.00 21.90 261 TYR A C 1
ATOM 1708 O O . TYR A 1 242 ? -16.602 -37.099 -2.909 1.00 24.78 261 TYR A O 1
ATOM 1717 N N . ILE A 1 243 ? -14.492 -36.544 -3.450 1.00 21.05 262 ILE A N 1
ATOM 1718 C CA . ILE A 1 243 ? -14.776 -35.110 -3.544 1.00 22.09 262 ILE A CA 1
ATOM 1719 C C . ILE A 1 243 ? -14.356 -34.619 -4.918 1.00 20.07 262 ILE A C 1
ATOM 1720 O O . ILE A 1 243 ? -13.179 -34.728 -5.283 1.00 24.00 262 ILE A O 1
ATOM 1725 N N . ILE A 1 244 ? -15.296 -34.040 -5.663 1.00 20.58 263 ILE A N 1
ATOM 1726 C CA . ILE A 1 244 ? -14.961 -33.282 -6.862 1.00 14.43 263 ILE A CA 1
ATOM 1727 C C . ILE A 1 244 ? -15.454 -31.852 -6.658 1.00 19.73 263 ILE A C 1
ATOM 1728 O O . ILE A 1 244 ? -16.611 -31.631 -6.279 1.00 21.12 263 ILE A O 1
ATOM 1733 N N . GLY A 1 245 ? -14.556 -30.894 -6.837 1.00 18.61 264 GLY A N 1
ATOM 1734 C CA . GLY A 1 245 ? -14.903 -29.489 -6.655 1.00 17.83 264 GLY A CA 1
ATOM 1735 C C . GLY A 1 245 ? -14.589 -28.639 -7.866 1.00 19.43 264 GLY A C 1
ATOM 1736 O O . GLY A 1 245 ? -14.320 -29.172 -8.945 1.00 22.60 264 GLY A O 1
ATOM 1737 N N . PHE A 1 246 ? -14.628 -27.313 -7.702 1.00 22.36 265 PHE A N 1
ATOM 1738 C CA . PHE A 1 246 ? -14.358 -26.360 -8.767 1.00 21.27 265 PHE A CA 1
ATOM 1739 C C . PHE A 1 246 ? -13.120 -25.532 -8.453 1.00 19.23 265 PHE A C 1
ATOM 1740 O O . PHE A 1 246 ? -12.816 -25.249 -7.292 1.00 20.11 265 PHE A O 1
ATOM 1748 N N . ASP A 1 247 ? -12.407 -25.168 -9.522 1.00 21.66 266 ASP A N 1
ATOM 1749 C CA . ASP A 1 247 ? -11.299 -24.217 -9.533 1.00 19.88 266 ASP A CA 1
ATOM 1750 C C . ASP A 1 247 ? -10.051 -24.760 -8.859 1.00 25.52 266 ASP A C 1
ATOM 1751 O O . ASP A 1 247 ? -10.033 -25.894 -8.357 1.00 26.49 266 ASP A O 1
ATOM 1756 N N . THR A 1 248 ? -8.989 -23.963 -8.885 1.00 24.42 267 THR A N 1
ATOM 1757 C CA . THR A 1 248 ? -7.654 -24.438 -8.569 1.00 27.15 267 THR A CA 1
ATOM 1758 C C . THR A 1 248 ? -6.969 -23.501 -7.596 1.00 24.45 267 THR A C 1
ATOM 1759 O O . THR A 1 248 ? -5.763 -23.257 -7.686 1.00 26.54 267 THR A O 1
ATOM 1763 N N . LEU A 1 249 ? -7.728 -22.967 -6.639 1.00 28.86 268 LEU A N 1
ATOM 1764 C CA . LEU A 1 249 ? -7.128 -22.182 -5.577 1.00 26.78 268 LEU A CA 1
ATOM 1765 C C . LEU A 1 249 ? -6.104 -23.034 -4.830 1.00 30.41 268 LEU A C 1
ATOM 1766 O O . LEU A 1 249 ? -6.228 -24.265 -4.786 1.00 27.96 268 LEU A O 1
ATOM 1771 N N . PRO A 1 250 ? -5.082 -22.402 -4.243 1.00 29.40 269 PRO A N 1
ATOM 1772 C CA . PRO A 1 250 ? -4.008 -23.166 -3.576 1.00 29.05 269 PRO A CA 1
ATOM 1773 C C . PRO A 1 250 ? -4.478 -24.249 -2.614 1.00 30.54 269 PRO A C 1
ATOM 1774 O O . PRO A 1 250 ? -3.912 -25.349 -2.637 1.00 30.49 269 PRO A O 1
ATOM 1778 N N . GLU A 1 251 ? -5.484 -23.977 -1.768 1.00 29.50 270 GLU A N 1
ATOM 1779 C CA . GLU A 1 251 ? -5.942 -24.993 -0.816 1.00 33.46 270 GLU A CA 1
ATOM 1780 C C . GLU A 1 251 ? -6.535 -26.199 -1.533 1.00 31.04 270 GLU A C 1
ATOM 1781 O O . GLU A 1 251 ? -6.372 -27.339 -1.079 1.00 32.62 270 GLU A O 1
ATOM 1787 N N . THR A 1 252 ? -7.237 -25.967 -2.648 1.00 30.86 271 THR A N 1
ATOM 1788 C CA . THR A 1 252 ? -7.751 -27.076 -3.448 1.00 25.90 271 THR A CA 1
ATOM 1789 C C . THR A 1 252 ? -6.613 -27.941 -3.970 1.00 32.86 271 THR A C 1
ATOM 1790 O O . THR A 1 252 ? -6.645 -29.171 -3.839 1.00 28.75 271 THR A O 1
ATOM 1794 N N . ILE A 1 253 ? -5.592 -27.313 -4.562 1.00 28.88 272 ILE A N 1
ATOM 1795 C CA . ILE A 1 253 ? -4.466 -28.078 -5.100 1.00 34.14 272 ILE A CA 1
ATOM 1796 C C . ILE A 1 253 ? -3.789 -28.882 -3.996 1.00 35.86 272 ILE A C 1
ATOM 1797 O O . ILE A 1 253 ? -3.423 -30.051 -4.190 1.00 34.83 272 ILE A O 1
ATOM 1802 N N . ARG A 1 254 ? -3.613 -28.268 -2.823 1.00 33.05 273 ARG A N 1
ATOM 1803 C CA . ARG A 1 254 ? -3.016 -28.970 -1.690 1.00 39.95 273 ARG A CA 1
ATOM 1804 C C . ARG A 1 254 ? -3.813 -30.221 -1.330 1.00 35.58 273 ARG A C 1
ATOM 1805 O O . ARG A 1 254 ? -3.250 -31.315 -1.189 1.00 35.74 273 ARG A O 1
ATOM 1813 N N . TYR A 1 255 ? -5.132 -30.078 -1.188 1.00 35.22 274 TYR A N 1
ATOM 1814 C CA . TYR A 1 255 ? -5.984 -31.219 -0.860 1.00 32.15 274 TYR A CA 1
ATOM 1815 C C . TYR A 1 255 ? -5.947 -32.285 -1.953 1.00 34.96 274 TYR A C 1
ATOM 1816 O O . TYR A 1 255 ? -5.995 -33.490 -1.665 1.00 33.07 274 TYR A O 1
ATOM 1825 N N . LEU A 1 256 ? -5.901 -31.855 -3.218 1.00 29.72 275 LEU A N 1
ATOM 1826 C CA . LEU A 1 256 ? -5.734 -32.782 -4.329 1.00 32.52 275 LEU A CA 1
ATOM 1827 C C . LEU A 1 256 ? -4.420 -33.540 -4.210 1.00 36.60 275 LEU A C 1
ATOM 1828 O O . LEU A 1 256 ? -4.365 -34.754 -4.453 1.00 35.15 275 LEU A O 1
ATOM 1833 N N . GLN A 1 257 ? -3.349 -32.839 -3.830 1.00 35.17 276 GLN A N 1
ATOM 1834 C CA . GLN A 1 257 ? -2.069 -33.506 -3.628 1.00 40.69 276 GLN A CA 1
ATOM 1835 C C . GLN A 1 257 ? -2.138 -34.485 -2.461 1.00 38.68 276 GLN A C 1
ATOM 1836 O O . GLN A 1 257 ? -1.564 -35.579 -2.526 1.00 38.24 276 GLN A O 1
ATOM 1842 N N . LYS A 1 258 ? -2.847 -34.115 -1.392 1.00 39.26 277 LYS A N 1
ATOM 1843 C CA . LYS A 1 258 ? -3.010 -34.984 -0.234 1.00 37.84 277 LYS A CA 1
ATOM 1844 C C . LYS A 1 258 ? -3.930 -36.162 -0.502 1.00 38.15 277 LYS A C 1
ATOM 1845 O O . LYS A 1 258 ? -3.952 -37.099 0.306 1.00 35.35 277 LYS A O 1
ATOM 1851 N N . GLY A 1 259 ? -4.690 -36.139 -1.595 1.00 32.78 278 GLY A N 1
ATOM 1852 C CA . GLY A 1 259 ? -5.648 -37.185 -1.887 1.00 34.30 278 GLY A CA 1
ATOM 1853 C C . GLY A 1 259 ? -7.018 -36.978 -1.280 1.00 34.27 278 GLY A C 1
ATOM 1854 O O . GLY A 1 259 ? -7.937 -37.744 -1.594 1.00 33.86 278 GLY A O 1
ATOM 1855 N N . THR A 1 260 ? -7.185 -35.955 -0.436 1.00 30.16 279 THR A N 1
ATOM 1856 C CA . THR A 1 260 ? -8.482 -35.687 0.178 1.00 27.92 279 THR A CA 1
ATOM 1857 C C . THR A 1 260 ? -9.523 -35.312 -0.868 1.00 31.53 279 THR A C 1
ATOM 1858 O O . THR A 1 260 ? -10.654 -35.811 -0.841 1.00 27.37 279 THR A O 1
ATOM 1862 N N . ILE A 1 261 ? -9.166 -34.396 -1.785 1.00 30.15 280 ILE A N 1
ATOM 1863 C CA . ILE A 1 261 ? -9.970 -34.099 -2.968 1.00 26.41 280 ILE A CA 1
ATOM 1864 C C . ILE A 1 261 ? -9.498 -34.987 -4.109 1.00 23.59 280 ILE A C 1
ATOM 1865 O O . ILE A 1 261 ? -8.296 -35.185 -4.303 1.00 28.42 280 ILE A O 1
ATOM 1870 N N . ALA A 1 262 ? -10.446 -35.541 -4.863 1.00 23.97 281 ALA A N 1
ATOM 1871 C CA . ALA A 1 262 ? -10.119 -36.430 -5.974 1.00 22.54 281 ALA A CA 1
ATOM 1872 C C . ALA A 1 262 ? -9.990 -35.712 -7.310 1.00 27.00 281 ALA A C 1
ATOM 1873 O O . ALA A 1 262 ? -9.223 -36.153 -8.180 1.00 22.99 281 ALA A O 1
ATOM 1875 N N . ALA A 1 263 ? -10.732 -34.627 -7.516 1.00 25.12 282 ALA A N 1
ATOM 1876 C CA . ALA A 1 263 ? -10.729 -33.992 -8.823 1.00 15.17 282 ALA A CA 1
ATOM 1877 C C . ALA A 1 263 ? -11.228 -32.569 -8.669 1.00 18.41 282 ALA A C 1
ATOM 1878 O O . ALA A 1 263 ? -11.853 -32.220 -7.668 1.00 20.20 282 ALA A O 1
ATOM 1880 N N . THR A 1 264 ? -10.961 -31.749 -9.680 1.00 23.64 283 THR A N 1
ATOM 1881 C CA . THR A 1 264 ? -11.535 -30.412 -9.656 1.00 19.62 283 THR A CA 1
ATOM 1882 C C . THR A 1 264 ? -11.640 -29.868 -11.077 1.00 21.15 283 THR A C 1
ATOM 1883 O O . THR A 1 264 ? -10.859 -30.228 -11.962 1.00 21.67 283 THR A O 1
ATOM 1887 N N . VAL A 1 265 ? -12.636 -29.011 -11.288 1.00 22.87 284 VAL A N 1
ATOM 1888 C CA . VAL A 1 265 ? -12.919 -28.443 -12.600 1.00 24.35 284 VAL A CA 1
ATOM 1889 C C . VAL A 1 265 ? -12.130 -27.150 -12.771 1.00 27.22 284 VAL A C 1
ATOM 1890 O O . VAL A 1 265 ? -12.247 -26.220 -11.961 1.00 23.49 284 VAL A O 1
ATOM 1894 N N . VAL A 1 266 ? -11.337 -27.081 -13.842 1.00 23.18 285 VAL A N 1
ATOM 1895 C CA . VAL A 1 266 ? -10.481 -25.922 -14.071 1.00 25.97 285 VAL A CA 1
ATOM 1896 C C . VAL A 1 266 ? -11.293 -24.797 -14.694 1.00 19.66 285 VAL A C 1
ATOM 1897 O O . VAL A 1 266 ? -12.144 -25.028 -15.557 1.00 23.05 285 VAL A O 1
ATOM 1901 N N . GLN A 1 267 ? -11.042 -23.571 -14.248 1.00 20.99 286 GLN A N 1
ATOM 1902 C CA . GLN A 1 267 ? -11.493 -22.390 -14.970 1.00 20.02 286 GLN A CA 1
ATOM 1903 C C . GLN A 1 267 ? -10.286 -21.500 -15.219 1.00 21.14 286 GLN A C 1
ATOM 1904 O O . GLN A 1 267 ? -9.189 -21.756 -14.723 1.00 23.30 286 GLN A O 1
ATOM 1910 N N . GLU A 1 268 ? -10.486 -20.418 -15.971 1.00 21.70 287 GLU A N 1
ATOM 1911 C CA . GLU A 1 268 ? -9.410 -19.482 -16.281 1.00 19.90 287 GLU A CA 1
ATOM 1912 C C . GLU A 1 268 ? -9.805 -18.081 -15.827 1.00 23.04 287 GLU A C 1
ATOM 1913 O O . GLU A 1 268 ? -10.076 -17.205 -16.664 1.00 20.41 287 GLU A O 1
ATOM 1919 N N . PRO A 1 269 ? -9.840 -17.832 -14.508 1.00 19.36 288 PRO A N 1
ATOM 1920 C CA . PRO A 1 269 ? -10.287 -16.506 -14.037 1.00 19.78 288 PRO A CA 1
ATOM 1921 C C . PRO A 1 269 ? -9.431 -15.351 -14.528 1.00 20.83 288 PRO A C 1
ATOM 1922 O O . PRO A 1 269 ? -9.977 -14.316 -14.940 1.00 19.72 288 PRO A O 1
ATOM 1926 N N . TYR A 1 270 ? -8.104 -15.474 -14.453 1.00 18.83 289 TYR A N 1
ATOM 1927 C CA . TYR A 1 270 ? -7.239 -14.396 -14.922 1.00 24.56 289 TYR A CA 1
ATOM 1928 C C . TYR A 1 270 ? -7.526 -14.080 -16.381 1.00 25.09 289 TYR A C 1
ATOM 1929 O O . TYR A 1 270 ? -7.617 -12.908 -16.772 1.00 21.09 289 TYR A O 1
ATOM 1938 N N . GLU A 1 271 ? -7.704 -15.123 -17.191 1.00 23.96 290 GLU A N 1
ATOM 1939 C CA . GLU A 1 271 ? -7.899 -14.931 -18.620 1.00 22.26 290 GLU A CA 1
ATOM 1940 C C . GLU A 1 271 ? -9.250 -14.290 -18.923 1.00 23.42 290 GLU A C 1
ATOM 1941 O O . GLU A 1 271 ? -9.349 -13.451 -19.831 1.00 20.67 290 GLU A O 1
ATOM 1947 N N . MET A 1 272 ? -10.312 -14.650 -18.189 1.00 20.22 291 MET A N 1
ATOM 1948 C CA . MET A 1 272 ? -11.574 -13.982 -18.499 1.00 24.03 291 MET A CA 1
ATOM 1949 C C . MET A 1 272 ? -11.531 -12.504 -18.111 1.00 22.57 291 MET A C 1
ATOM 1950 O O . MET A 1 272 ? -12.106 -11.663 -18.815 1.00 20.14 291 MET A O 1
ATOM 1955 N N . GLY A 1 273 ? -10.824 -12.156 -17.033 1.00 18.91 292 GLY A N 1
ATOM 1956 C CA . GLY A 1 273 ? -10.683 -10.747 -16.693 1.00 20.23 292 GLY A CA 1
ATOM 1957 C C . GLY A 1 273 ? -9.859 -9.987 -17.717 1.00 21.02 292 GLY A C 1
ATOM 1958 O O . GLY A 1 273 ? -10.230 -8.882 -18.131 1.00 20.14 292 GLY A O 1
ATOM 1959 N N . TYR A 1 274 ? -8.738 -10.576 -18.148 1.00 20.15 293 TYR A N 1
ATOM 1960 C CA . TYR A 1 274 ? -7.899 -9.974 -19.185 1.00 21.75 293 TYR A CA 1
ATOM 1961 C C . TYR A 1 274 ? -8.661 -9.831 -20.499 1.00 21.26 293 TYR A C 1
ATOM 1962 O O . TYR A 1 274 ? -8.663 -8.761 -21.123 1.00 18.33 293 TYR A O 1
ATOM 1971 N N . LYS A 1 275 ? -9.315 -10.905 -20.940 1.00 17.70 294 LYS A N 1
ATOM 1972 C CA . LYS A 1 275 ? -10.020 -10.852 -22.217 1.00 22.13 294 LYS A CA 1
ATOM 1973 C C . LYS A 1 275 ? -11.256 -9.967 -22.149 1.00 17.59 294 LYS A C 1
ATOM 1974 O O . LYS A 1 275 ? -11.600 -9.327 -23.142 1.00 17.86 294 LYS A O 1
ATOM 1980 N N . ALA A 1 276 ? -11.939 -9.911 -21.002 1.00 16.82 295 ALA A N 1
ATOM 1981 C CA . ALA A 1 276 ? -13.102 -9.034 -20.901 1.00 16.41 295 ALA A CA 1
ATOM 1982 C C . ALA A 1 276 ? -12.714 -7.568 -21.086 1.00 16.10 295 ALA A C 1
ATOM 1983 O O . ALA A 1 276 ? -13.473 -6.790 -21.666 1.00 18.12 295 ALA A O 1
ATOM 1985 N N . VAL A 1 277 ? -11.561 -7.163 -20.556 1.00 17.90 296 VAL A N 1
ATOM 1986 C CA . VAL A 1 277 ? -11.136 -5.775 -20.691 1.00 17.55 296 VAL A CA 1
ATOM 1987 C C . VAL A 1 277 ? -10.700 -5.501 -22.128 1.00 17.93 296 VAL A C 1
ATOM 1988 O O . VAL A 1 277 ? -11.026 -4.457 -22.697 1.00 20.12 296 VAL A O 1
ATOM 1992 N N . LYS A 1 278 ? -9.970 -6.443 -22.742 1.00 20.59 297 LYS A N 1
ATOM 1993 C CA . LYS A 1 278 ? -9.589 -6.284 -24.145 1.00 19.54 297 LYS A CA 1
ATOM 1994 C C . LYS A 1 278 ? -10.816 -6.217 -25.045 1.00 23.40 297 LYS A C 1
ATOM 1995 O O . LYS A 1 278 ? -10.854 -5.408 -25.977 1.00 22.38 297 LYS A O 1
ATOM 2001 N N . MET A 1 279 ? -11.814 -7.083 -24.810 1.00 19.75 298 MET A N 1
ATOM 2002 C CA . MET A 1 279 ? -13.045 -7.020 -25.601 1.00 18.44 298 MET A CA 1
ATOM 2003 C C . MET A 1 279 ? -13.732 -5.675 -25.429 1.00 19.31 298 MET A C 1
ATOM 2004 O O . MET A 1 279 ? -14.195 -5.080 -26.403 1.00 16.46 298 MET A O 1
ATOM 2009 N N . MET A 1 280 ? -13.832 -5.192 -24.183 1.00 17.71 299 MET A N 1
ATOM 2010 C CA . MET A 1 280 ? -14.490 -3.916 -23.934 1.00 18.55 299 MET A CA 1
ATOM 2011 C C . MET A 1 280 ? -13.841 -2.786 -24.736 1.00 16.18 299 MET A C 1
ATOM 2012 O O . MET A 1 280 ? -14.538 -1.935 -25.298 1.00 19.26 299 MET A O 1
ATOM 2017 N N . ALA A 1 281 ? -12.508 -2.768 -24.808 1.00 16.50 300 ALA A N 1
ATOM 2018 C CA . ALA A 1 281 ? -11.820 -1.722 -25.555 1.00 19.42 300 ALA A CA 1
ATOM 2019 C C . ALA A 1 281 ? -12.137 -1.813 -27.043 1.00 17.68 300 ALA A C 1
ATOM 2020 O O . ALA A 1 281 ? -12.315 -0.791 -27.706 1.00 17.85 300 ALA A O 1
ATOM 2022 N N . GLU A 1 282 ? -12.253 -3.031 -27.572 1.00 17.28 301 GLU A N 1
ATOM 2023 C CA . GLU A 1 282 ? -12.625 -3.207 -28.976 1.00 19.34 301 GLU A CA 1
ATOM 2024 C C . GLU A 1 282 ? -14.045 -2.720 -29.242 1.00 19.06 301 GLU A C 1
ATOM 2025 O O . GLU A 1 282 ? -14.318 -2.124 -30.285 1.00 18.33 301 GLU A O 1
ATOM 2031 N N . ILE A 1 283 ? -14.968 -2.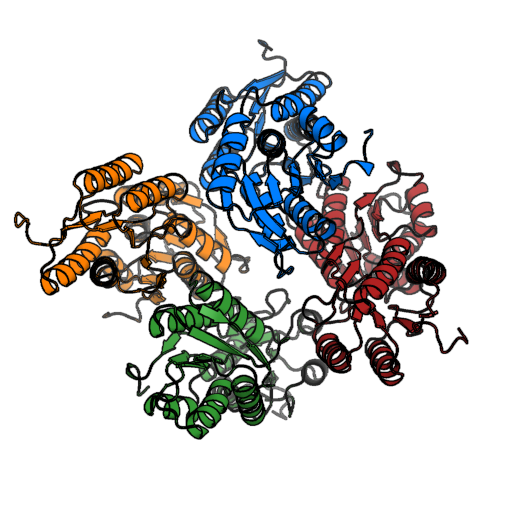993 -28.318 1.00 18.64 302 ILE A N 1
ATOM 2032 C CA . ILE A 1 283 ? -16.345 -2.527 -28.458 1.00 15.15 302 ILE A CA 1
ATOM 2033 C C . ILE A 1 283 ? -16.393 -1.004 -28.422 1.00 17.33 302 ILE A C 1
ATOM 2034 O O . ILE A 1 283 ? -17.077 -0.364 -29.234 1.00 19.27 302 ILE A O 1
ATOM 2039 N N . VAL A 1 284 ? -15.670 -0.398 -27.475 1.00 16.06 303 VAL A N 1
ATOM 2040 C CA . VAL A 1 284 ? -15.653 1.065 -27.366 1.00 18.29 303 VAL A CA 1
ATOM 2041 C C . VAL A 1 284 ? -15.101 1.695 -28.642 1.00 20.12 303 VAL A C 1
ATOM 2042 O O . VAL A 1 284 ? -15.444 2.832 -28.983 1.00 24.35 303 VAL A O 1
ATOM 2046 N N . ALA A 1 285 ? -14.271 0.957 -29.379 1.00 20.77 304 ALA A N 1
ATOM 2047 C CA . ALA A 1 285 ? -13.688 1.404 -30.636 1.00 23.17 304 ALA A CA 1
ATOM 2048 C C . ALA A 1 285 ? -14.618 1.212 -31.823 1.00 21.96 304 ALA A C 1
ATOM 2049 O O . ALA A 1 285 ? -14.256 1.603 -32.939 1.00 24.99 304 ALA A O 1
ATOM 2051 N N . GLY A 1 286 ? -15.794 0.616 -31.622 1.00 24.59 305 GLY A N 1
ATOM 2052 C CA . GLY A 1 286 ? -16.669 0.287 -32.732 1.00 21.36 305 GLY A CA 1
ATOM 2053 C C . GLY A 1 286 ? -16.317 -0.972 -33.498 1.00 24.22 305 GLY A C 1
ATOM 2054 O O . GLY A 1 286 ? -16.733 -1.113 -34.659 1.00 20.80 305 GLY A O 1
ATOM 2055 N N . LYS A 1 287 ? -15.579 -1.901 -32.892 1.00 25.71 306 LYS A N 1
ATOM 2056 C CA . LYS A 1 287 ? -15.140 -3.120 -33.561 1.00 21.78 306 LYS A CA 1
ATOM 2057 C C . LYS A 1 287 ? -15.915 -4.342 -33.074 1.00 27.19 306 LYS A C 1
ATOM 2058 O O . LYS A 1 287 ? -16.298 -4.437 -31.905 1.00 21.42 306 LYS A O 1
ATOM 2064 N N . ASP A 1 288 ? -16.128 -5.290 -33.982 1.00 23.03 307 ASP A N 1
ATOM 2065 C CA . ASP A 1 288 ? -16.861 -6.500 -33.632 1.00 23.21 307 ASP A CA 1
ATOM 2066 C C . ASP A 1 288 ? -16.027 -7.417 -32.749 1.00 23.34 307 ASP A C 1
ATOM 2067 O O . ASP A 1 288 ? -14.801 -7.495 -32.870 1.00 23.27 307 ASP A O 1
ATOM 2072 N N . VAL A 1 289 ? -16.721 -8.134 -31.870 1.00 20.28 308 VAL A N 1
ATOM 2073 C CA . VAL A 1 289 ? -16.134 -9.221 -31.084 1.00 21.05 308 VAL A CA 1
ATOM 2074 C C . VAL A 1 289 ? -17.101 -10.383 -31.050 1.00 23.09 308 VAL A C 1
ATOM 2075 O O . VAL A 1 289 ? -18.319 -10.218 -31.255 1.00 18.49 308 VAL A O 1
ATOM 2079 N N . PRO A 1 290 ? -16.587 -11.597 -30.830 1.00 20.85 309 PRO A N 1
ATOM 2080 C CA . PRO A 1 290 ? -17.462 -12.771 -30.757 1.00 19.21 309 PRO A CA 1
ATOM 2081 C C . PRO A 1 290 ? -18.477 -12.616 -29.640 1.00 19.55 309 PRO A C 1
ATOM 2082 O O . PRO A 1 290 ? -18.160 -12.096 -28.572 1.00 18.96 309 PRO A O 1
ATOM 2086 N N . VAL A 1 291 ? -19.695 -13.108 -29.881 1.00 21.15 310 VAL A N 1
ATOM 2087 C CA . VAL A 1 291 ? -20.736 -13.031 -28.858 1.00 19.71 310 VAL A CA 1
ATOM 2088 C C . VAL A 1 291 ? -20.343 -13.838 -27.621 1.00 20.67 310 VAL A C 1
ATOM 2089 O O . VAL A 1 291 ? -20.558 -13.397 -26.484 1.00 18.34 310 VAL A O 1
ATOM 2093 N N . VAL A 1 292 ? -19.752 -15.018 -27.811 1.00 18.21 311 VAL A N 1
ATOM 2094 C CA . VAL A 1 292 ? -19.362 -15.870 -26.687 1.00 20.62 311 VAL A CA 1
ATOM 2095 C C . VAL A 1 292 ? -17.914 -16.304 -26.860 1.00 19.50 311 VAL A C 1
ATOM 2096 O O . VAL A 1 292 ? -17.538 -16.835 -27.913 1.00 20.56 311 VAL A O 1
ATOM 2100 N N . THR A 1 293 ? -17.103 -16.064 -25.835 1.00 17.62 312 THR A N 1
ATOM 2101 C CA . THR A 1 293 ? -15.746 -16.595 -25.747 1.00 17.55 312 THR A CA 1
ATOM 2102 C C . THR A 1 293 ? -15.697 -17.477 -24.505 1.00 23.76 312 THR A C 1
ATOM 2103 O O . THR A 1 293 ? -15.653 -16.964 -23.380 1.00 17.79 312 THR A O 1
ATOM 2107 N N . ASN A 1 294 ? -15.708 -18.801 -24.694 1.00 19.89 313 ASN A N 1
ATOM 2108 C CA . ASN A 1 294 ? -15.653 -19.730 -23.565 1.00 21.09 313 ASN A CA 1
ATOM 2109 C C . ASN A 1 294 ? -14.198 -20.042 -23.248 1.00 21.49 313 ASN A C 1
ATOM 2110 O O . ASN A 1 294 ? -13.513 -20.701 -24.039 1.00 24.00 313 ASN A O 1
ATOM 2115 N N . THR A 1 295 ? -13.734 -19.591 -22.086 1.00 20.65 314 THR A N 1
ATOM 2116 C CA . THR A 1 295 ? -12.399 -19.949 -21.650 1.00 18.62 314 THR A CA 1
ATOM 2117 C C . THR A 1 295 ? -12.355 -21.433 -21.275 1.00 23.16 314 THR A C 1
ATOM 2118 O O . THR A 1 295 ? -13.383 -22.069 -21.006 1.00 21.35 314 THR A O 1
ATOM 2122 N N . GLU A 1 296 ? -11.141 -21.984 -21.291 1.00 25.30 315 GLU A N 1
ATOM 2123 C CA . GLU A 1 296 ? -10.929 -23.426 -21.122 1.00 24.94 315 GLU A CA 1
ATOM 2124 C C . GLU A 1 296 ? -11.547 -23.953 -19.828 1.00 23.11 315 GLU A C 1
ATOM 2125 O O . GLU A 1 296 ? -11.474 -23.307 -18.782 1.00 22.32 315 GLU A O 1
ATOM 2131 N N . THR A 1 297 ? -12.166 -25.140 -19.904 1.00 25.49 316 THR A N 1
ATOM 2132 C CA . THR A 1 297 ? -12.568 -25.880 -18.712 1.00 20.40 316 THR A CA 1
ATOM 2133 C C . THR A 1 297 ? -12.299 -27.361 -18.956 1.00 25.53 316 THR A C 1
ATOM 2134 O O . THR A 1 297 ? -12.387 -27.849 -20.090 1.00 22.94 316 THR A O 1
ATOM 2138 N N . LYS A 1 298 ? -11.926 -28.059 -17.887 1.00 21.67 317 LYS A N 1
ATOM 2139 C CA . LYS A 1 298 ? -11.561 -29.477 -17.951 1.00 20.94 317 LYS A CA 1
ATOM 2140 C C . LYS A 1 298 ? -11.408 -29.983 -16.529 1.00 25.66 317 LYS A C 1
ATOM 2141 O O . LYS A 1 298 ? -11.061 -29.216 -15.627 1.00 26.47 317 LYS A O 1
ATOM 2147 N N . VAL A 1 299 ? -11.643 -31.270 -16.337 1.00 24.87 318 VAL A N 1
ATOM 2148 C CA . VAL A 1 299 ? -11.427 -31.886 -15.036 1.00 25.54 318 VAL A CA 1
ATOM 2149 C C . VAL A 1 299 ? -9.967 -32.303 -14.941 1.00 27.88 318 VAL A C 1
ATOM 2150 O O . VAL A 1 299 ? -9.414 -32.885 -15.879 1.00 29.58 318 VAL A O 1
ATOM 2154 N N . ILE A 1 300 ? -9.326 -31.962 -13.830 1.00 22.22 319 ILE A N 1
ATOM 2155 C CA . ILE A 1 300 ? -7.977 -32.421 -13.558 1.00 27.32 319 ILE A CA 1
ATOM 2156 C C . ILE A 1 300 ? -8.006 -33.245 -12.278 1.00 29.25 319 ILE A C 1
ATOM 2157 O O . ILE A 1 300 ? -8.882 -33.091 -11.420 1.00 26.30 319 ILE A O 1
ATOM 2162 N N . ARG A 1 301 ? -7.025 -34.131 -12.161 1.00 28.53 320 ARG A N 1
ATOM 2163 C CA . ARG A 1 301 ? -6.833 -34.976 -10.993 1.00 28.60 320 ARG A CA 1
ATOM 2164 C C . ARG A 1 301 ? -5.387 -34.823 -10.541 1.00 32.47 320 ARG A C 1
ATOM 2165 O O . ARG A 1 301 ? -4.605 -34.081 -11.144 1.00 33.16 320 ARG A O 1
ATOM 2173 N N . LYS A 1 302 ? -5.038 -35.538 -9.469 1.00 33.19 321 LYS A N 1
ATOM 2174 C CA . LYS A 1 302 ? -3.689 -35.468 -8.912 1.00 34.69 321 LYS A CA 1
ATOM 2175 C C . LYS A 1 302 ? -2.617 -35.824 -9.941 1.00 33.71 321 LYS A C 1
ATOM 2176 O O . LYS A 1 302 ? -1.502 -35.294 -9.878 1.00 37.81 321 LYS A O 1
ATOM 2182 N N . LYS A 1 303 ? -2.924 -36.719 -10.888 1.00 32.38 322 LYS A N 1
ATOM 2183 C CA . LYS A 1 303 ? -1.959 -37.084 -11.921 1.00 32.84 322 LYS A CA 1
ATOM 2184 C C . LYS A 1 303 ? -1.632 -35.926 -12.853 1.00 40.94 322 LYS A C 1
ATOM 2185 O O . LYS A 1 303 ? -0.660 -36.010 -13.612 1.00 38.19 322 LYS A O 1
ATOM 2191 N N . ASP A 1 304 ? -2.419 -34.862 -12.829 1.00 41.12 323 ASP A N 1
ATOM 2192 C CA . ASP A 1 304 ? -2.161 -33.722 -13.690 1.00 42.39 323 ASP A CA 1
ATOM 2193 C C . ASP A 1 304 ? -1.315 -32.661 -13.014 1.00 41.98 323 ASP A C 1
ATOM 2194 O O . ASP A 1 304 ? -0.904 -31.714 -13.677 1.00 53.52 323 ASP A O 1
ATOM 2199 N N . LEU A 1 305 ? -1.048 -32.800 -11.725 1.00 45.07 324 LEU A N 1
ATOM 2200 C CA . LEU A 1 305 ? -0.159 -31.897 -11.005 1.00 50.04 324 LEU A CA 1
ATOM 2201 C C . LEU A 1 305 ? 1.273 -32.283 -11.294 1.00 60.67 324 LEU A C 1
ATOM 2202 O O . LEU A 1 305 ? 1.616 -33.460 -11.118 1.00 61.15 324 LEU A O 1
ATOM 2207 N N . PRO A 1 306 ? 2.141 -31.320 -11.682 1.00 66.30 325 PRO A N 1
ATOM 2208 C CA . PRO A 1 306 ? 2.264 -29.852 -11.529 1.00 64.41 325 PRO A CA 1
ATOM 2209 C C . PRO A 1 306 ? 1.283 -29.028 -12.357 1.00 65.60 325 PRO A C 1
ATOM 2210 O O . PRO A 1 306 ? 0.486 -29.632 -13.034 1.00 68.14 325 PRO A O 1
ATOM 2214 N N . LEU A 1 307 ? 1.350 -27.693 -12.401 1.00 74.07 326 LEU A N 1
ATOM 2215 C CA . LEU A 1 307 ? 0.679 -27.026 -13.510 1.00 75.55 326 LEU A CA 1
ATOM 2216 C C . LEU A 1 307 ? 1.362 -25.715 -13.878 1.00 77.47 326 LEU A C 1
ATOM 2217 O O . LEU A 1 307 ? 0.935 -24.639 -13.472 1.00 79.57 326 LEU A O 1
ATOM 2222 N N . GLU B 1 25 ? -63.380 -20.556 14.714 1.00 61.13 44 GLU B N 1
ATOM 2223 C CA . GLU B 1 25 ? -63.372 -19.109 14.856 1.00 62.15 44 GLU B CA 1
ATOM 2224 C C . GLU B 1 25 ? -62.727 -18.787 16.200 1.00 64.52 44 GLU B C 1
ATOM 2225 O O . GLU B 1 25 ? -61.469 -18.670 16.365 1.00 56.43 44 GLU B O 1
ATOM 2231 N N . THR B 1 26 ? -63.594 -18.578 17.171 1.00 62.20 45 THR B N 1
ATOM 2232 C CA . THR B 1 26 ? -63.089 -18.458 18.508 1.00 61.90 45 THR B CA 1
ATOM 2233 C C . THR B 1 26 ? -63.161 -19.812 19.222 1.00 58.85 45 THR B C 1
ATOM 2234 O O . THR B 1 26 ? -62.766 -19.902 20.367 1.00 59.30 45 THR B O 1
ATOM 2238 N N . THR B 1 27 ? -63.630 -20.846 18.541 1.00 54.98 46 THR B N 1
ATOM 2239 C CA . THR B 1 27 ? -63.806 -22.156 19.076 1.00 51.14 46 THR B CA 1
ATOM 2240 C C . THR B 1 27 ? -62.480 -22.802 19.031 1.00 48.39 46 THR B C 1
ATOM 2241 O O . THR B 1 27 ? -61.961 -23.066 17.979 1.00 48.10 46 THR B O 1
ATOM 2245 N N . LYS B 1 28 ? -61.925 -23.013 20.202 1.00 39.38 47 LYS B N 1
ATOM 2246 C CA . LYS B 1 28 ? -60.625 -23.631 20.341 1.00 43.00 47 LYS B CA 1
ATOM 2247 C C . LYS B 1 28 ? -60.719 -25.078 19.937 1.00 39.96 47 LYS B C 1
ATOM 2248 O O . LYS B 1 28 ? -59.738 -25.706 19.682 1.00 47.20 47 LYS B O 1
ATOM 2254 N N . GLU B 1 29 ? -61.924 -25.599 19.887 1.00 37.87 48 GLU B N 1
ATOM 2255 C CA . GLU B 1 29 ? -62.136 -26.988 19.504 1.00 43.44 48 GLU B CA 1
ATOM 2256 C C . GLU B 1 29 ? -61.673 -27.259 18.079 1.00 45.92 48 GLU B C 1
ATOM 2257 O O . GLU B 1 29 ? -61.075 -28.309 17.819 1.00 45.30 48 GLU B O 1
ATOM 2263 N N . ALA B 1 30 ? -61.921 -26.333 17.153 1.00 33.58 49 ALA B N 1
ATOM 2264 C CA . ALA B 1 30 ? -61.828 -26.654 15.733 1.00 33.83 49 ALA B CA 1
ATOM 2265 C C . ALA B 1 30 ? -60.382 -26.678 15.246 1.00 28.99 49 ALA B C 1
ATOM 2266 O O . ALA B 1 30 ? -59.480 -26.080 15.841 1.00 31.68 49 ALA B O 1
ATOM 2268 N N . TYR B 1 31 ? -60.163 -27.384 14.138 1.00 29.60 50 TYR B N 1
ATOM 2269 C CA . TYR B 1 31 ? -58.924 -27.188 13.400 1.00 26.09 50 TYR B CA 1
ATOM 2270 C C . TYR B 1 31 ? -58.884 -25.759 12.886 1.00 23.76 50 TYR B C 1
ATOM 2271 O O . TYR B 1 31 ? -59.895 -25.212 12.442 1.00 25.48 50 TYR B O 1
ATOM 2280 N N . HIS B 1 32 ? -57.720 -25.150 12.965 1.00 23.35 51 HIS B N 1
ATOM 2281 C CA . HIS B 1 32 ? -57.522 -23.807 12.445 1.00 25.87 51 HIS B CA 1
ATOM 2282 C C . HIS B 1 32 ? -56.561 -23.893 11.271 1.00 20.88 51 HIS B C 1
ATOM 2283 O O . HIS B 1 32 ? -55.389 -24.239 11.442 1.00 22.70 51 HIS B O 1
ATOM 2290 N N . PHE B 1 33 ? -57.070 -23.585 10.086 1.00 21.29 52 PHE B N 1
ATOM 2291 C CA . PHE B 1 33 ? -56.284 -23.499 8.864 1.00 21.48 52 PHE B CA 1
ATOM 2292 C C . PHE B 1 33 ? -56.165 -22.034 8.449 1.00 19.70 52 PHE B C 1
ATOM 2293 O O . PHE B 1 33 ? -57.146 -21.291 8.509 1.00 20.89 52 PHE B O 1
ATOM 2301 N N . VAL B 1 34 ? -54.966 -21.620 8.042 1.00 16.36 53 VAL B N 1
ATOM 2302 C CA . VAL B 1 34 ? -54.724 -20.268 7.535 1.00 17.82 53 VAL B CA 1
ATOM 2303 C C . VAL B 1 34 ? -54.495 -20.351 6.030 1.00 18.09 53 VAL B C 1
ATOM 2304 O O . VAL B 1 34 ? -53.598 -21.071 5.573 1.00 20.40 53 VAL B O 1
ATOM 2308 N N . LEU B 1 35 ? -55.284 -19.596 5.266 1.00 16.05 54 LEU B N 1
ATOM 2309 C CA . LEU B 1 35 ? -55.041 -19.384 3.837 1.00 17.36 54 LEU B CA 1
ATOM 2310 C C . LEU B 1 35 ? -54.472 -17.982 3.655 1.00 16.65 54 LEU B C 1
ATOM 2311 O O . LEU B 1 35 ? -55.089 -16.999 4.080 1.00 17.43 54 LEU B O 1
ATOM 2316 N N . VAL B 1 36 ? -53.295 -17.897 3.052 1.00 18.79 55 VAL B N 1
ATOM 2317 C CA . VAL B 1 36 ? -52.617 -16.627 2.803 1.00 14.99 55 VAL B CA 1
ATOM 2318 C C . VAL B 1 36 ? -52.725 -16.325 1.312 1.00 16.30 55 VAL B C 1
ATOM 2319 O O . VAL B 1 36 ? -52.192 -17.090 0.500 1.00 20.53 55 VAL B O 1
ATOM 2323 N N . PRO B 1 37 ? -53.423 -15.266 0.906 1.00 18.21 56 PRO B N 1
ATOM 2324 C CA . PRO B 1 37 ? -53.438 -14.878 -0.507 1.00 20.66 56 PRO B CA 1
ATOM 2325 C C . PRO B 1 37 ? -52.209 -14.046 -0.864 1.00 18.95 56 PRO B C 1
ATOM 2326 O O . PRO B 1 37 ? -51.473 -13.555 -0.004 1.00 21.38 56 PRO B O 1
ATOM 2330 N N . GLU B 1 38 ? -52.002 -13.881 -2.172 1.00 20.69 57 GLU B N 1
ATOM 2331 C CA . GLU B 1 38 ? -50.952 -12.977 -2.626 1.00 16.31 57 GLU B CA 1
ATOM 2332 C C . GLU B 1 38 ? -51.245 -11.554 -2.174 1.00 20.24 57 GLU B C 1
ATOM 2333 O O . GLU B 1 38 ? -50.323 -10.799 -1.846 1.00 19.88 57 GLU B O 1
ATOM 2339 N N . GLU B 1 39 ? -52.529 -11.202 -2.108 1.00 20.48 58 GLU B N 1
ATOM 2340 C CA . GLU B 1 39 ? -53.008 -9.857 -1.813 1.00 21.15 58 GLU B CA 1
ATOM 2341 C C . GLU B 1 39 ? -54.471 -9.983 -1.416 1.00 22.06 58 GLU B C 1
ATOM 2342 O O . GLU B 1 39 ? -55.258 -10.617 -2.136 1.00 21.83 58 GLU B O 1
ATOM 2348 N N . LEU B 1 40 ? -54.823 -9.382 -0.274 1.00 17.69 59 LEU B N 1
ATOM 2349 C CA . LEU B 1 40 ? -56.063 -9.710 0.427 1.00 21.88 59 LEU B CA 1
ATOM 2350 C C . LEU B 1 40 ? -57.291 -9.525 -0.455 1.00 23.00 59 LEU B C 1
ATOM 2351 O O . LEU B 1 40 ? -58.148 -10.413 -0.525 1.00 21.35 59 LEU B O 1
ATOM 2356 N N . ASP B 1 41 ? -57.412 -8.368 -1.111 1.00 20.46 60 ASP B N 1
ATOM 2357 C CA . ASP B 1 41 ? -58.625 -8.025 -1.847 1.00 20.87 60 ASP B CA 1
ATOM 2358 C C . ASP B 1 41 ? -58.450 -8.121 -3.361 1.00 22.95 60 ASP B C 1
ATOM 2359 O O . ASP B 1 41 ? -59.253 -7.558 -4.113 1.00 22.82 60 ASP B O 1
ATOM 2364 N N . ASN B 1 42 ? -57.427 -8.829 -3.822 1.00 19.94 61 ASN B N 1
ATOM 2365 C CA . ASN B 1 42 ? -57.331 -9.160 -5.235 1.00 17.71 61 ASN B CA 1
ATOM 2366 C C . ASN B 1 42 ? -58.491 -10.076 -5.616 1.00 22.56 61 ASN B C 1
ATOM 2367 O O . ASN B 1 42 ? -58.792 -11.043 -4.905 1.00 22.06 61 ASN B O 1
ATOM 2372 N N . ASP B 1 43 ? -59.160 -9.752 -6.729 1.00 21.20 62 ASP B N 1
ATOM 2373 C CA . ASP B 1 43 ? -60.439 -10.379 -7.062 1.00 20.37 62 ASP B CA 1
ATOM 2374 C C . ASP B 1 43 ? -60.292 -11.870 -7.317 1.00 22.00 62 ASP B C 1
ATOM 2375 O O . ASP B 1 43 ? -61.204 -12.645 -7.010 1.00 21.82 62 ASP B O 1
ATOM 2380 N N . TYR B 1 44 ? -59.182 -12.283 -7.933 1.00 20.11 63 TYR B N 1
ATOM 2381 C CA . TYR B 1 44 ? -58.914 -13.708 -8.096 1.00 22.67 63 TYR B CA 1
ATOM 2382 C C . TYR B 1 44 ? -58.778 -14.395 -6.735 1.00 18.66 63 TYR B C 1
ATOM 2383 O O . TYR B 1 44 ? -59.369 -15.458 -6.496 1.00 19.54 63 TYR B O 1
ATOM 2392 N N . TRP B 1 45 ? -58.006 -13.802 -5.827 1.00 23.06 64 TRP B N 1
ATOM 2393 C CA . TRP B 1 45 ? -57.743 -14.478 -4.554 1.00 22.91 64 TRP B CA 1
ATOM 2394 C C . TRP B 1 45 ? -58.980 -14.563 -3.680 1.00 18.85 64 TRP B C 1
ATOM 2395 O O . TRP B 1 45 ? -59.098 -15.491 -2.881 1.00 21.45 64 TRP B O 1
ATOM 2406 N N . ARG B 1 46 ? -59.932 -13.651 -3.850 1.00 19.99 65 ARG B N 1
ATOM 2407 C CA . ARG B 1 46 ? -61.198 -13.818 -3.150 1.00 21.87 65 ARG B CA 1
ATOM 2408 C C . ARG B 1 46 ? -61.988 -15.012 -3.683 1.00 28.15 65 ARG B C 1
ATOM 2409 O O . ARG B 1 46 ? -62.706 -15.653 -2.915 1.00 25.44 65 ARG B O 1
ATOM 2417 N N . LEU B 1 47 ? -61.887 -15.320 -4.988 1.00 24.48 66 LEU B N 1
ATOM 2418 C CA . LEU B 1 47 ? -62.516 -16.536 -5.502 1.00 24.82 66 LEU B CA 1
ATOM 2419 C C . LEU B 1 47 ? -61.877 -17.771 -4.893 1.00 22.89 66 LEU B C 1
ATOM 2420 O O . LEU B 1 47 ? -62.576 -18.732 -4.546 1.00 22.83 66 LEU B O 1
ATOM 2425 N N . VAL B 1 48 ? -60.545 -17.774 -4.773 1.00 19.94 67 VAL B N 1
ATOM 2426 C CA . VAL B 1 48 ? -59.878 -18.864 -4.062 1.00 22.35 67 VAL B CA 1
ATOM 2427 C C . VAL B 1 48 ? -60.407 -18.961 -2.636 1.00 25.33 67 VAL B C 1
ATOM 2428 O O . VAL B 1 48 ? -60.578 -20.058 -2.089 1.00 23.26 67 VAL B O 1
ATOM 2432 N N . GLU B 1 49 ? -60.679 -17.815 -2.011 1.00 23.89 68 GLU B N 1
ATOM 2433 C CA . GLU B 1 49 ? -61.157 -17.840 -0.632 1.00 19.86 68 GLU B CA 1
ATOM 2434 C C . GLU B 1 49 ? -62.549 -18.456 -0.539 1.00 28.32 68 GLU B C 1
ATOM 2435 O O . GLU B 1 49 ? -62.836 -19.221 0.393 1.00 26.95 68 GLU B O 1
ATOM 2441 N N . LYS B 1 50 ? -63.430 -18.119 -1.492 1.00 27.38 69 LYS B N 1
ATOM 2442 C CA . LYS B 1 50 ? -64.784 -18.665 -1.489 1.00 25.02 69 LYS B CA 1
ATOM 2443 C C . LYS B 1 50 ? -64.757 -20.190 -1.571 1.00 29.50 69 LYS B C 1
ATOM 2444 O O . LYS B 1 50 ? -65.534 -20.868 -0.890 1.00 28.91 69 LYS B O 1
ATOM 2450 N N . GLY B 1 51 ? -63.839 -20.750 -2.362 1.00 25.37 70 GLY B N 1
ATOM 2451 C CA . GLY B 1 51 ? -63.715 -22.198 -2.414 1.00 28.08 70 GLY B CA 1
ATOM 2452 C C . GLY B 1 51 ? -63.189 -22.789 -1.119 1.00 26.92 70 GLY B C 1
ATOM 2453 O O . GLY B 1 51 ? -63.698 -23.806 -0.630 1.00 24.52 70 GLY B O 1
ATOM 2454 N N . ALA B 1 52 ? -62.159 -22.171 -0.548 1.00 23.21 71 ALA B N 1
ATOM 2455 C CA . ALA B 1 52 ? -61.603 -22.680 0.698 1.00 23.61 71 ALA B CA 1
ATOM 2456 C C . ALA B 1 52 ? -62.617 -22.594 1.832 1.00 25.36 71 ALA B C 1
ATOM 2457 O O . ALA B 1 52 ? -62.796 -23.556 2.589 1.00 24.60 71 ALA B O 1
ATOM 2459 N N . LYS B 1 53 ? -63.306 -21.461 1.959 1.00 26.46 72 LYS B N 1
ATOM 2460 C CA . LYS B 1 53 ? -64.271 -21.317 3.045 1.00 27.25 72 LYS B CA 1
ATOM 2461 C C . LYS B 1 53 ? -65.428 -22.311 2.896 1.00 29.78 72 LYS B C 1
ATOM 2462 O O . LYS B 1 53 ? -65.962 -22.812 3.896 1.00 28.20 72 LYS B O 1
ATOM 2468 N N . ALA B 1 54 ? -65.829 -22.611 1.656 1.00 27.75 73 ALA B N 1
ATOM 2469 C CA . ALA B 1 54 ? -66.895 -23.589 1.426 1.00 27.53 73 ALA B CA 1
ATOM 2470 C C . ALA B 1 54 ? -66.490 -24.976 1.900 1.00 28.56 73 ALA B C 1
ATOM 2471 O O . ALA B 1 54 ? -67.265 -25.663 2.575 1.00 28.29 73 ALA B O 1
ATOM 2473 N N . ALA B 1 55 ? -65.292 -25.424 1.514 1.00 25.34 74 ALA B N 1
ATOM 2474 C CA . ALA B 1 55 ? -64.786 -26.699 2.008 1.00 25.13 74 ALA B CA 1
ATOM 2475 C C . ALA B 1 55 ? -64.680 -26.695 3.530 1.00 29.44 74 ALA B C 1
ATOM 2476 O O . ALA B 1 55 ? -65.051 -27.675 4.191 1.00 25.94 74 ALA B O 1
ATOM 2478 N N . ALA B 1 56 ? -64.166 -25.600 4.100 1.00 27.36 75 ALA B N 1
ATOM 2479 C CA . ALA B 1 56 ? -64.018 -25.511 5.551 1.00 29.19 75 ALA B CA 1
ATOM 2480 C C . ALA B 1 56 ? -65.364 -25.641 6.255 1.00 31.86 75 ALA B C 1
ATOM 2481 O O . ALA B 1 56 ? -65.484 -26.360 7.257 1.00 30.69 75 ALA B O 1
ATOM 2483 N N . LYS B 1 57 ? -66.391 -24.960 5.739 1.00 30.31 76 LYS B N 1
ATOM 2484 C CA . LYS B 1 57 ? -67.709 -25.031 6.358 1.00 35.52 76 LYS B CA 1
ATOM 2485 C C . LYS B 1 57 ? -68.244 -26.455 6.341 1.00 36.02 76 LYS B C 1
ATOM 2486 O O . LYS B 1 57 ? -68.871 -26.900 7.310 1.00 32.58 76 LYS B O 1
ATOM 2492 N N . GLU B 1 58 ? -67.989 -27.190 5.254 1.00 33.45 77 GLU B N 1
ATOM 2493 C CA . GLU B 1 58 ? -68.413 -28.588 5.187 1.00 35.27 77 GLU B CA 1
ATOM 2494 C C . GLU B 1 58 ? -67.711 -29.439 6.235 1.00 33.08 77 GLU B C 1
ATOM 2495 O O . GLU B 1 58 ? -68.298 -30.384 6.776 1.00 35.85 77 GLU B O 1
ATOM 2501 N N . LEU B 1 59 ? -66.450 -29.144 6.516 1.00 31.83 78 LEU B N 1
ATOM 2502 C CA . LEU B 1 59 ? -65.666 -29.982 7.412 1.00 31.16 78 LEU B CA 1
ATOM 2503 C C . LEU B 1 59 ? -65.692 -29.511 8.860 1.00 35.33 78 LEU B C 1
ATOM 2504 O O . LEU B 1 59 ? -65.053 -30.143 9.706 1.00 36.35 78 LEU B O 1
ATOM 2509 N N . GLY B 1 60 ? -66.398 -28.431 9.175 1.00 27.43 79 GLY B N 1
ATOM 2510 C CA . GLY B 1 60 ? -66.353 -27.931 10.535 1.00 33.17 79 GLY B CA 1
ATOM 2511 C C . GLY B 1 60 ? -65.007 -27.363 10.926 1.00 36.53 79 GLY B C 1
ATOM 2512 O O . GLY B 1 60 ? -64.641 -27.402 12.105 1.00 34.37 79 GLY B O 1
ATOM 2513 N N . VAL B 1 61 ? -64.265 -26.826 9.959 1.00 27.00 80 VAL B N 1
ATOM 2514 C CA . VAL B 1 61 ? -62.931 -26.266 10.148 1.00 28.53 80 VAL B CA 1
ATOM 2515 C C . VAL B 1 61 ? -63.013 -24.740 10.153 1.00 27.85 80 VAL B C 1
ATOM 2516 O O . VAL B 1 61 ? -63.884 -24.144 9.512 1.00 27.40 80 VAL B O 1
ATOM 2520 N N . ASP B 1 62 ? -62.139 -24.102 10.934 1.00 28.09 81 ASP B N 1
ATOM 2521 C CA . ASP B 1 62 ? -62.003 -22.651 10.934 1.00 26.27 81 ASP B CA 1
ATOM 2522 C C . ASP B 1 62 ? -60.923 -22.281 9.927 1.00 27.22 81 ASP B C 1
ATOM 2523 O O . ASP B 1 62 ? -59.756 -22.655 10.094 1.00 27.48 81 ASP B O 1
ATOM 2528 N N . LEU B 1 63 ? -61.312 -21.580 8.876 1.00 24.40 82 LEU B N 1
ATOM 2529 C CA . LEU B 1 63 ? -60.375 -21.136 7.850 1.00 24.45 82 LEU B CA 1
ATOM 2530 C C . LEU B 1 63 ? -60.186 -19.634 8.001 1.00 26.74 82 LEU B C 1
ATOM 2531 O O . LEU B 1 63 ? -61.129 -18.866 7.802 1.00 23.68 82 LEU B O 1
ATOM 2536 N N . GLU B 1 64 ? -58.984 -19.218 8.381 1.00 21.31 83 GLU B N 1
ATOM 2537 C CA A GLU B 1 64 ? -58.694 -17.804 8.516 0.42 24.62 83 GLU B CA 1
ATOM 2538 C CA B GLU B 1 64 ? -58.639 -17.811 8.554 0.58 24.85 83 GLU B CA 1
ATOM 2539 C C . GLU B 1 64 ? -57.949 -17.328 7.283 1.00 22.84 83 GLU B C 1
ATOM 2540 O O . GLU B 1 64 ? -56.925 -17.898 6.891 1.00 20.96 83 GLU B O 1
ATOM 2551 N N . TYR B 1 65 ? -58.499 -16.288 6.660 1.00 19.77 84 TYR B N 1
ATOM 2552 C CA . TYR B 1 65 ? -57.976 -15.678 5.445 1.00 19.91 84 TYR B CA 1
ATOM 2553 C C . TYR B 1 65 ? -57.145 -14.477 5.881 1.00 19.81 84 TYR B C 1
ATOM 2554 O O . TYR B 1 65 ? -57.694 -13.448 6.278 1.00 18.58 84 TYR B O 1
ATOM 2563 N N . ILE B 1 66 ? -55.818 -14.619 5.833 1.00 20.55 85 ILE B N 1
ATOM 2564 C CA . ILE B 1 66 ? -54.880 -13.617 6.339 1.00 23.31 85 ILE B CA 1
ATOM 2565 C C . ILE B 1 66 ? -53.843 -13.345 5.261 1.00 22.16 85 ILE B C 1
ATOM 2566 O O . ILE B 1 66 ? -53.126 -14.264 4.856 1.00 22.74 85 ILE B O 1
ATOM 2571 N N . GLY B 1 67 ? -53.729 -12.084 4.824 1.00 21.53 86 GLY B N 1
ATOM 2572 C CA . GLY B 1 67 ? -52.818 -11.757 3.748 1.00 22.18 86 GLY B CA 1
ATOM 2573 C C . GLY B 1 67 ? -52.396 -10.296 3.663 1.00 24.74 86 GLY B C 1
ATOM 2574 O O . GLY B 1 67 ? -53.004 -9.410 4.268 1.00 21.31 86 GLY B O 1
ATOM 2575 N N . PRO B 1 68 ? -51.341 -10.028 2.883 1.00 26.32 87 PRO B N 1
ATOM 2576 C CA . PRO B 1 68 ? -50.870 -8.644 2.708 1.00 24.53 87 PRO B CA 1
ATOM 2577 C C . PRO B 1 68 ? -51.946 -7.764 2.098 1.00 24.63 87 PRO B C 1
ATOM 2578 O O . PRO B 1 68 ? -52.672 -8.183 1.193 1.00 22.15 87 PRO B O 1
ATOM 2582 N N . ARG B 1 69 ? -52.019 -6.510 2.566 1.00 24.84 88 ARG B N 1
ATOM 2583 C CA . ARG B 1 69 ? -52.959 -5.578 1.947 1.00 22.32 88 ARG B CA 1
ATOM 2584 C C . ARG B 1 69 ? -52.564 -5.266 0.506 1.00 23.81 88 ARG B C 1
ATOM 2585 O O . ARG B 1 69 ? -53.434 -5.119 -0.364 1.00 25.43 88 ARG B O 1
ATOM 2593 N N . GLN B 1 70 ? -51.267 -5.156 0.231 1.00 22.26 89 GLN B N 1
ATOM 2594 C CA . GLN B 1 70 ? -50.776 -5.129 -1.139 1.00 25.58 89 GLN B CA 1
ATOM 2595 C C . GLN B 1 70 ? -49.609 -6.099 -1.238 1.00 26.22 89 GLN B C 1
ATOM 2596 O O . GLN B 1 70 ? -48.874 -6.315 -0.267 1.00 23.76 89 GLN B O 1
ATOM 2602 N N . ALA B 1 71 ? -49.486 -6.723 -2.406 1.00 26.32 90 ALA B N 1
ATOM 2603 C CA . ALA B 1 71 ? -48.547 -7.824 -2.588 1.00 24.22 90 ALA B CA 1
ATOM 2604 C C . ALA B 1 71 ? -47.131 -7.386 -2.239 1.00 25.96 90 ALA B C 1
ATOM 2605 O O . ALA B 1 71 ? -46.671 -6.334 -2.677 1.00 25.99 90 ALA B O 1
ATOM 2607 N N . ASN B 1 72 ? -46.438 -8.207 -1.463 1.00 21.21 91 ASN B N 1
ATOM 2608 C CA . ASN B 1 72 ? -45.124 -7.862 -0.941 1.00 23.80 91 ASN B CA 1
ATOM 2609 C C . ASN B 1 72 ? -44.500 -9.109 -0.328 1.00 26.09 91 ASN B C 1
ATOM 2610 O O . ASN B 1 72 ? -45.108 -9.736 0.550 1.00 25.07 91 ASN B O 1
ATOM 2615 N N . ILE B 1 73 ? -43.292 -9.471 -0.779 1.00 26.38 92 ILE B N 1
ATOM 2616 C CA . ILE B 1 73 ? -42.666 -10.722 -0.348 1.00 23.47 92 ILE B CA 1
ATOM 2617 C C . ILE B 1 73 ? -42.425 -10.721 1.158 1.00 26.46 92 ILE B C 1
ATOM 2618 O O . ILE B 1 73 ? -42.768 -11.684 1.860 1.00 26.29 92 ILE B O 1
ATOM 2623 N N . ASP B 1 74 ? -41.812 -9.648 1.675 1.00 27.39 93 ASP B N 1
ATOM 2624 C CA . ASP B 1 74 ? -41.438 -9.613 3.087 1.00 23.83 93 ASP B CA 1
ATOM 2625 C C . ASP B 1 74 ? -42.661 -9.666 3.987 1.00 27.24 93 ASP B C 1
ATOM 2626 O O . ASP B 1 74 ? -42.638 -10.312 5.039 1.00 20.87 93 ASP B O 1
ATOM 2631 N N . GLU B 1 75 ? -43.723 -8.952 3.614 1.00 24.11 94 GLU B N 1
ATOM 2632 C CA . GLU B 1 75 ? -44.947 -8.988 4.404 1.00 24.63 94 GLU B CA 1
ATOM 2633 C C . GLU B 1 75 ? -45.604 -10.362 4.345 1.00 23.45 94 GLU B C 1
ATOM 2634 O O . GLU B 1 75 ? -46.119 -10.860 5.349 1.00 20.80 94 GLU B O 1
ATOM 2640 N N . HIS B 1 76 ? -45.618 -10.966 3.158 1.00 23.56 95 HIS B N 1
ATOM 2641 C CA . HIS B 1 76 ? -46.140 -12.315 2.984 1.00 19.59 95 HIS B CA 1
ATOM 2642 C C . HIS B 1 76 ? -45.430 -13.299 3.905 1.00 20.04 95 HIS B C 1
ATOM 2643 O O . HIS B 1 76 ? -46.068 -14.095 4.606 1.00 19.37 95 HIS B O 1
ATOM 2650 N N . LEU B 1 77 ? -44.099 -13.252 3.926 1.00 22.92 96 LEU B N 1
ATOM 2651 C CA . LEU B 1 77 ? -43.353 -14.156 4.790 1.00 21.02 96 LEU B CA 1
ATOM 2652 C C . LEU B 1 77 ? -43.638 -13.876 6.259 1.00 23.21 96 LEU B C 1
ATOM 2653 O O . LEU B 1 77 ? -43.707 -14.805 7.064 1.00 22.90 96 LEU B O 1
ATOM 2658 N N . ARG B 1 78 ? -43.847 -12.606 6.617 1.00 23.49 97 ARG B N 1
ATOM 2659 C CA . ARG B 1 78 ? -44.148 -12.272 8.005 1.00 24.43 97 ARG B CA 1
ATOM 2660 C C . ARG B 1 78 ? -45.490 -12.858 8.435 1.00 21.03 97 ARG B C 1
ATOM 2661 O O . ARG B 1 78 ? -45.617 -13.365 9.554 1.00 23.03 97 ARG B O 1
ATOM 2669 N N . ILE B 1 79 ? -46.497 -12.807 7.559 1.00 20.53 98 ILE B N 1
ATOM 2670 C CA . ILE B 1 79 ? -47.785 -13.433 7.849 1.00 21.88 98 ILE B CA 1
ATOM 2671 C C . ILE B 1 79 ? -47.607 -14.928 8.087 1.00 21.19 98 ILE B C 1
ATOM 2672 O O . ILE B 1 79 ? -48.150 -15.490 9.044 1.00 25.26 98 ILE B O 1
ATOM 2677 N N . LEU B 1 80 ? -46.861 -15.600 7.199 1.00 22.63 99 LEU B N 1
ATOM 2678 C CA . LEU B 1 80 ? -46.655 -17.043 7.353 1.00 21.89 99 LEU B CA 1
ATOM 2679 C C . LEU B 1 80 ? -46.020 -17.371 8.698 1.00 21.41 99 LEU B C 1
ATOM 2680 O O . LEU B 1 80 ? -46.435 -18.321 9.372 1.00 19.88 99 LEU B O 1
ATOM 2685 N N . LYS B 1 81 ? -45.005 -16.597 9.102 1.00 23.85 100 LYS B N 1
ATOM 2686 C CA . LYS B 1 81 ? -44.356 -16.863 10.383 1.00 24.85 100 LYS B CA 1
ATOM 2687 C C . LYS B 1 81 ? -45.302 -16.591 11.543 1.00 23.26 100 LYS B C 1
ATOM 2688 O O . LYS B 1 81 ? -45.311 -17.335 12.530 1.00 26.17 100 LYS B O 1
ATOM 2694 N N . LYS B 1 82 ? -46.125 -15.545 11.436 1.00 21.10 101 LYS B N 1
ATOM 2695 C CA . LYS B 1 82 ? -47.040 -15.226 12.532 1.00 25.89 101 LYS B CA 1
ATOM 2696 C C . LYS B 1 82 ? -48.087 -16.322 12.711 1.00 26.68 101 LYS B C 1
ATOM 2697 O O . LYS B 1 82 ? -48.452 -16.669 13.843 1.00 21.77 101 LYS B O 1
ATOM 2703 N N . ALA B 1 83 ? -48.563 -16.892 11.600 1.00 24.30 102 ALA B N 1
ATOM 2704 C CA . ALA B 1 83 ? -49.493 -18.017 11.661 1.00 20.75 102 ALA B CA 1
ATOM 2705 C C . ALA B 1 83 ? -48.855 -19.226 12.340 1.00 22.22 102 ALA B C 1
ATOM 2706 O O . ALA B 1 83 ? -49.480 -19.873 13.187 1.00 22.29 102 ALA B O 1
ATOM 2708 N N . ALA B 1 84 ? -47.604 -19.528 11.994 1.00 19.75 103 ALA B N 1
ATOM 2709 C CA . ALA B 1 84 ? -46.901 -20.641 12.628 1.00 23.45 103 ALA B CA 1
ATOM 2710 C C . ALA B 1 84 ? -46.770 -20.421 14.133 1.00 24.79 103 ALA B C 1
ATOM 2711 O O . ALA B 1 84 ? -47.042 -21.322 14.931 1.00 23.55 103 ALA B O 1
ATOM 2713 N N . ALA B 1 85 ? -46.358 -19.220 14.533 1.00 23.18 104 ALA B N 1
ATOM 2714 C CA . ALA B 1 85 ? -46.183 -18.915 15.949 1.00 26.57 104 ALA B CA 1
ATOM 2715 C C . ALA B 1 85 ? -47.500 -18.986 16.713 1.00 25.35 104 ALA B C 1
ATOM 2716 O O . ALA B 1 85 ? -47.501 -19.274 17.913 1.00 26.88 104 ALA B O 1
ATOM 2718 N N . ALA B 1 86 ? -48.625 -18.733 16.043 1.00 22.03 105 ALA B N 1
ATOM 2719 C CA . ALA B 1 86 ? -49.930 -18.961 16.647 1.00 22.44 105 ALA B CA 1
ATOM 2720 C C . ALA B 1 86 ? -50.286 -20.444 16.723 1.00 23.22 105 ALA B C 1
ATOM 2721 O O . ALA B 1 86 ? -51.391 -20.766 17.173 1.00 21.64 105 ALA B O 1
ATOM 2723 N N . LYS B 1 87 ? -49.387 -21.330 16.280 1.00 23.82 106 LYS B N 1
ATOM 2724 C CA . LYS B 1 87 ? -49.558 -22.786 16.385 1.00 25.04 106 LYS B CA 1
ATOM 2725 C C . LYS B 1 87 ? -50.857 -23.242 15.718 1.00 28.37 106 LYS B C 1
ATOM 2726 O O . LYS B 1 87 ? -51.625 -24.042 16.264 1.00 25.75 106 LYS B O 1
ATOM 2732 N N . VAL B 1 88 ? -51.100 -22.712 14.514 1.00 24.21 107 VAL B N 1
ATOM 2733 C CA . VAL B 1 88 ? -52.241 -23.153 13.744 1.00 20.82 107 VAL B CA 1
ATOM 2734 C C . VAL B 1 88 ? -52.008 -24.593 13.285 1.00 21.24 107 VAL B C 1
ATOM 2735 O O . VAL B 1 88 ? -50.903 -25.136 13.373 1.00 20.20 107 VAL B O 1
ATOM 2739 N N . ASP B 1 89 ? -53.077 -25.228 12.833 1.00 18.13 108 ASP B N 1
ATOM 2740 C CA . ASP B 1 89 ? -53.016 -26.636 12.446 1.00 19.10 108 ASP B CA 1
ATOM 2741 C C . ASP B 1 89 ? -52.541 -26.847 11.015 1.00 20.60 108 ASP B C 1
ATOM 2742 O O . ASP B 1 89 ? -52.136 -27.955 10.666 1.00 22.95 108 ASP B O 1
ATOM 2747 N N . GLY B 1 90 ? -52.566 -25.816 10.185 1.00 21.50 109 GLY B N 1
ATOM 2748 C CA . GLY B 1 90 ? -52.158 -25.988 8.805 1.00 18.86 109 GLY B CA 1
ATOM 2749 C C . GLY B 1 90 ? -52.072 -24.653 8.111 1.00 19.59 109 GLY B C 1
ATOM 2750 O O . GLY B 1 90 ? -52.798 -23.711 8.460 1.00 19.61 109 GLY B O 1
ATOM 2751 N N . ILE B 1 91 ? -51.163 -24.537 7.151 1.00 18.08 110 ILE B N 1
ATOM 2752 C CA . ILE B 1 91 ? -50.967 -23.285 6.437 1.00 14.46 110 ILE B CA 1
ATOM 2753 C C . ILE B 1 91 ? -51.023 -23.567 4.944 1.00 16.60 110 ILE B C 1
ATOM 2754 O O . ILE B 1 91 ? -50.366 -24.489 4.455 1.00 18.06 110 ILE B O 1
ATOM 2759 N N . ILE B 1 92 ? -51.806 -22.769 4.227 1.00 17.79 111 ILE B N 1
ATOM 2760 C CA . ILE B 1 92 ? -51.994 -22.901 2.789 1.00 17.90 111 ILE B CA 1
ATOM 2761 C C . ILE B 1 92 ? -51.490 -21.608 2.160 1.00 17.85 111 ILE B C 1
ATOM 2762 O O . ILE B 1 92 ? -51.993 -20.528 2.487 1.00 18.28 111 ILE B O 1
ATOM 2767 N N . THR B 1 93 ? -50.477 -21.702 1.291 1.00 14.89 112 THR B N 1
ATOM 2768 C CA . THR B 1 93 ? -49.895 -20.486 0.726 1.00 17.12 112 THR B CA 1
ATOM 2769 C C . THR B 1 93 ? -49.282 -20.755 -0.646 1.00 19.62 112 THR B C 1
ATOM 2770 O O . THR B 1 93 ? -48.924 -21.882 -0.986 1.00 16.61 112 THR B O 1
ATOM 2774 N N . GLN B 1 94 ? -49.171 -19.693 -1.436 1.00 17.97 113 GLN B N 1
ATOM 2775 C CA . GLN B 1 94 ? -48.297 -19.722 -2.603 1.00 15.56 113 GLN B CA 1
ATOM 2776 C C . GLN B 1 94 ? -46.853 -19.920 -2.169 1.00 19.09 113 GLN B C 1
ATOM 2777 O O . GLN B 1 94 ? -46.423 -19.430 -1.119 1.00 22.20 113 GLN B O 1
ATOM 2783 N N . GLY B 1 95 ? -46.088 -20.619 -3.005 1.00 20.71 114 GLY B N 1
ATOM 2784 C CA . GLY B 1 95 ? -44.657 -20.675 -2.804 1.00 20.90 114 GLY B CA 1
ATOM 2785 C C . GLY B 1 95 ? -44.017 -19.656 -3.714 1.00 24.01 114 GLY B C 1
ATOM 2786 O O . GLY B 1 95 ? -43.345 -20.011 -4.685 1.00 27.23 114 GLY B O 1
ATOM 2787 N N . LEU B 1 96 ? -44.224 -18.379 -3.388 1.00 20.96 115 LEU B N 1
ATOM 2788 C CA . LEU B 1 96 ? -44.103 -17.316 -4.379 1.00 27.59 115 LEU B CA 1
ATOM 2789 C C . LEU B 1 96 ? -42.705 -17.249 -4.985 1.00 30.32 115 LEU B C 1
ATOM 2790 O O . LEU B 1 96 ? -42.556 -16.983 -6.184 1.00 30.39 115 LEU B O 1
ATOM 2795 N N . THR B 1 97 ? -41.665 -17.472 -4.184 1.00 33.59 116 THR B N 1
ATOM 2796 C CA . THR B 1 97 ? -40.307 -17.468 -4.714 1.00 32.83 116 THR B CA 1
ATOM 2797 C C . THR B 1 97 ? -39.529 -18.592 -4.060 1.00 37.04 116 THR B C 1
ATOM 2798 O O . THR B 1 97 ? -39.773 -18.947 -2.903 1.00 37.19 116 THR B O 1
ATOM 2802 N N . GLU B 1 98 ? -38.587 -19.158 -4.811 1.00 33.53 117 GLU B N 1
ATOM 2803 C CA . GLU B 1 98 ? -37.842 -20.295 -4.283 1.00 35.98 117 GLU B CA 1
ATOM 2804 C C . GLU B 1 98 ? -36.871 -19.855 -3.201 1.00 32.45 117 GLU B C 1
ATOM 2805 O O . GLU B 1 98 ? -36.775 -20.492 -2.147 1.00 37.47 117 GLU B O 1
ATOM 2811 N N . ALA B 1 99 ? -36.168 -18.748 -3.439 1.00 31.92 118 ALA B N 1
ATOM 2812 C CA . ALA B 1 99 ? -35.118 -18.308 -2.530 1.00 35.09 118 ALA B CA 1
ATOM 2813 C C . ALA B 1 99 ? -35.682 -17.935 -1.163 1.00 38.27 118 ALA B C 1
ATOM 2814 O O . ALA B 1 99 ? -35.137 -18.331 -0.127 1.00 37.90 118 ALA B O 1
ATOM 2816 N N . GLU B 1 100 ? -36.776 -17.171 -1.138 1.00 34.60 119 GLU B N 1
ATOM 2817 C CA . GLU B 1 100 ? -37.306 -16.686 0.129 1.00 34.78 119 GLU B CA 1
ATOM 2818 C C . GLU B 1 100 ? -38.315 -17.644 0.761 1.00 31.38 119 GLU B C 1
ATOM 2819 O O . GLU B 1 100 ? -38.336 -17.773 1.988 1.00 29.66 119 GLU B O 1
ATOM 2825 N N . PHE B 1 101 ? -39.151 -18.325 -0.039 1.00 30.67 120 PHE B N 1
ATOM 2826 C CA . PHE B 1 101 ? -40.251 -19.111 0.523 1.00 31.96 120 PHE B CA 1
ATOM 2827 C C . PHE B 1 101 ? -39.866 -20.529 0.924 1.00 31.94 120 PHE B C 1
ATOM 2828 O O . PHE B 1 101 ? -40.480 -21.078 1.846 1.00 27.24 120 PHE B O 1
ATOM 2836 N N . VAL B 1 102 ? -38.887 -21.153 0.260 1.00 34.39 121 VAL B N 1
ATOM 2837 C CA . VAL B 1 102 ? -38.532 -22.534 0.613 1.00 32.55 121 VAL B CA 1
ATOM 2838 C C . VAL B 1 102 ? -37.985 -22.642 2.029 1.00 32.71 121 VAL B C 1
ATOM 2839 O O . VAL B 1 102 ? -38.464 -23.503 2.787 1.00 35.82 121 VAL B O 1
ATOM 2843 N N . PRO B 1 103 ? -37.022 -21.824 2.468 1.00 33.82 122 PRO B N 1
ATOM 2844 C CA . PRO B 1 103 ? -36.580 -21.942 3.863 1.00 33.54 122 PRO B CA 1
ATOM 2845 C C . PRO B 1 103 ? -37.693 -21.698 4.864 1.00 35.14 122 PRO B C 1
ATOM 2846 O O . PRO B 1 103 ? -37.715 -22.350 5.913 1.00 36.12 122 PRO B O 1
ATOM 2850 N N . VAL B 1 104 ? -38.630 -20.790 4.569 1.00 34.23 123 VAL B N 1
ATOM 2851 C CA . VAL B 1 104 ? -39.723 -20.523 5.503 1.00 33.61 123 VAL B CA 1
ATOM 2852 C C . VAL B 1 104 ? -40.692 -21.703 5.549 1.00 29.06 123 VAL B C 1
ATOM 2853 O O . VAL B 1 104 ? -41.110 -22.138 6.628 1.00 28.50 123 VAL B O 1
ATOM 2857 N N . ILE B 1 105 ? -41.075 -22.230 4.380 1.00 29.87 124 ILE B N 1
ATOM 2858 C CA . ILE B 1 105 ? -41.941 -23.410 4.347 1.00 26.89 124 ILE B CA 1
ATOM 2859 C C . ILE B 1 105 ? -41.301 -24.554 5.125 1.00 28.09 124 ILE B C 1
ATOM 2860 O O . ILE B 1 105 ? -41.974 -25.266 5.884 1.00 28.28 124 ILE B O 1
ATOM 2865 N N . ASN B 1 106 ? -39.983 -24.721 4.987 1.00 30.64 125 ASN B N 1
ATOM 2866 C CA . ASN B 1 106 ? -39.311 -25.830 5.659 1.00 32.87 125 ASN B CA 1
ATOM 2867 C C . ASN B 1 106 ? -39.213 -25.598 7.163 1.00 33.40 125 ASN B C 1
ATOM 2868 O O . ASN B 1 106 ? -39.370 -26.536 7.951 1.00 34.74 125 ASN B O 1
ATOM 2873 N N . GLU B 1 107 ? -38.946 -24.358 7.579 1.00 31.98 126 GLU B N 1
ATOM 2874 C CA . GLU B 1 107 ? -38.918 -24.037 9.004 1.00 33.67 126 GLU B CA 1
ATOM 2875 C C . GLU B 1 107 ? -40.274 -24.283 9.652 1.00 30.42 126 GLU B C 1
ATOM 2876 O O . GLU B 1 107 ? -40.354 -24.808 10.769 1.00 33.45 126 GLU B O 1
ATOM 2882 N N . ILE B 1 108 ? -41.353 -23.903 8.965 1.00 30.72 127 ILE B N 1
ATOM 2883 C CA . ILE B 1 108 ? -42.700 -24.172 9.463 1.00 27.72 127 ILE B CA 1
ATOM 2884 C C . ILE B 1 108 ? -42.952 -25.674 9.513 1.00 30.07 127 ILE B C 1
ATOM 2885 O O . ILE B 1 108 ? -43.455 -26.215 10.509 1.00 25.36 127 ILE B O 1
ATOM 2890 N N . THR B 1 109 ? -42.584 -26.370 8.441 1.00 28.11 128 THR B N 1
ATOM 2891 C CA . THR B 1 109 ? -42.751 -27.816 8.406 1.00 30.52 128 THR B CA 1
ATOM 2892 C C . THR B 1 109 ? -42.020 -28.487 9.561 1.00 36.47 128 THR B C 1
ATOM 2893 O O . THR B 1 109 ? -42.548 -29.419 10.180 1.00 35.73 128 THR B O 1
ATOM 2897 N N . ASP B 1 110 ? -40.810 -28.012 9.879 1.0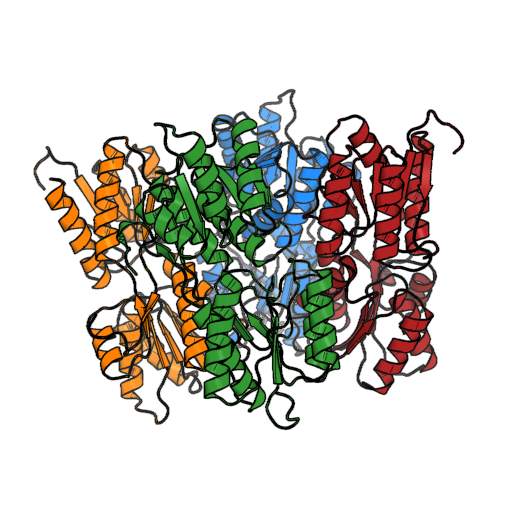0 36.57 129 ASP B N 1
ATOM 2898 C CA . ASP B 1 110 ? -40.022 -28.621 10.946 1.00 38.76 129 ASP B CA 1
ATOM 2899 C C . ASP B 1 110 ? -40.637 -28.400 12.320 1.00 38.98 129 ASP B C 1
ATOM 2900 O O . ASP B 1 110 ? -40.270 -29.100 13.271 1.00 38.05 129 ASP B O 1
ATOM 2905 N N . LYS B 1 111 ? -41.566 -27.451 12.440 1.00 34.47 130 LYS B N 1
ATOM 2906 C CA . LYS B 1 111 ? -42.305 -27.214 13.669 1.00 30.21 130 LYS B CA 1
ATOM 2907 C C . LYS B 1 111 ? -43.643 -27.953 13.698 1.00 31.89 130 LYS B C 1
ATOM 2908 O O . LYS B 1 111 ? -44.542 -27.564 14.452 1.00 29.20 130 LYS B O 1
ATOM 2914 N N . ASN B 1 112 ? -43.780 -29.018 12.894 1.00 36.06 131 ASN B N 1
ATOM 2915 C CA . ASN B 1 112 ? -44.944 -29.909 12.887 1.00 32.86 131 ASN B CA 1
ATOM 2916 C C . ASN B 1 112 ? -46.217 -29.212 12.424 1.00 31.08 131 ASN B C 1
ATOM 2917 O O . ASN B 1 112 ? -47.318 -29.577 12.850 1.00 31.94 131 ASN B O 1
ATOM 2922 N N . ILE B 1 113 ? -46.081 -28.218 11.549 1.00 29.28 132 ILE B N 1
ATOM 2923 C CA . ILE B 1 113 ? -47.224 -27.553 10.931 1.00 26.61 132 ILE B CA 1
ATOM 2924 C C . ILE B 1 113 ? -47.196 -27.839 9.434 1.00 25.10 132 ILE B C 1
ATOM 2925 O O . ILE B 1 113 ? -46.326 -27.313 8.717 1.00 21.79 132 ILE B O 1
ATOM 2930 N N . PRO B 1 114 ? -48.119 -28.651 8.919 1.00 23.22 133 PRO B N 1
ATOM 2931 C CA . PRO B 1 114 ? -48.096 -28.973 7.491 1.00 20.80 133 PRO B CA 1
ATOM 2932 C C . PRO B 1 114 ? -48.395 -27.756 6.626 1.00 21.04 133 PRO B C 1
ATOM 2933 O O . PRO B 1 114 ? -49.160 -26.862 7.004 1.00 20.61 133 PRO B O 1
ATOM 2937 N N . VAL B 1 115 ? -47.765 -27.735 5.450 1.00 20.49 134 VAL B N 1
ATOM 2938 C CA . VAL B 1 115 ? -47.900 -26.650 4.484 1.00 21.45 134 VAL B CA 1
ATOM 2939 C C . VAL B 1 115 ? -48.377 -27.252 3.170 1.00 19.61 134 VAL B C 1
ATOM 2940 O O . VAL B 1 115 ? -47.765 -28.200 2.649 1.00 20.23 134 VAL B O 1
ATOM 2944 N N . VAL B 1 116 ? -49.489 -26.731 2.665 1.00 18.72 135 VAL B N 1
ATOM 2945 C CA . VAL B 1 116 ? -50.002 -27.030 1.331 1.00 20.02 135 VAL B CA 1
ATOM 2946 C C . VAL B 1 116 ? -49.779 -25.791 0.479 1.00 20.08 135 VAL B C 1
ATOM 2947 O O . VAL B 1 116 ? -50.197 -24.690 0.862 1.00 19.94 135 VAL B O 1
ATOM 2951 N N . THR B 1 117 ? -49.089 -25.944 -0.650 1.00 18.31 136 THR B N 1
ATOM 2952 C CA . THR B 1 117 ? -48.985 -24.818 -1.567 1.00 18.89 136 THR B CA 1
ATOM 2953 C C . THR B 1 117 ? -50.206 -24.760 -2.473 1.00 19.14 136 THR B C 1
ATOM 2954 O O . THR B 1 117 ? -50.839 -25.776 -2.782 1.00 19.20 136 THR B O 1
ATOM 2958 N N . ILE B 1 118 ? -50.533 -23.548 -2.897 1.00 16.10 137 ILE B N 1
ATOM 2959 C CA . ILE B 1 118 ? -51.732 -23.286 -3.676 1.00 18.09 137 ILE B CA 1
ATOM 2960 C C . ILE B 1 118 ? -51.397 -22.227 -4.721 1.00 17.03 137 ILE B C 1
ATOM 2961 O O . ILE B 1 118 ? -50.651 -21.281 -4.439 1.00 17.34 137 ILE B O 1
ATOM 2966 N N . ASP B 1 119 ? -51.908 -22.424 -5.946 1.00 18.61 138 ASP B N 1
ATOM 2967 C CA . ASP B 1 119 ? -51.817 -21.463 -7.047 1.00 16.81 138 ASP B CA 1
ATOM 2968 C C . ASP B 1 119 ? -50.400 -21.352 -7.606 1.00 17.32 138 ASP B C 1
ATOM 2969 O O . ASP B 1 119 ? -50.216 -21.250 -8.822 1.00 20.60 138 ASP B O 1
ATOM 2974 N N . THR B 1 120 ? -49.397 -21.377 -6.738 1.00 17.82 139 THR B N 1
ATOM 2975 C CA . THR B 1 120 ? -47.998 -21.252 -7.133 1.00 17.76 139 THR B CA 1
ATOM 2976 C C . THR B 1 120 ? -47.212 -22.235 -6.285 1.00 20.91 139 THR B C 1
ATOM 2977 O O . THR B 1 120 ? -47.254 -22.143 -5.055 1.00 18.09 139 THR B O 1
ATOM 2981 N N . ASP B 1 121 ? -46.528 -23.193 -6.917 1.00 20.21 140 ASP B N 1
ATOM 2982 C CA . ASP B 1 121 ? -45.840 -24.225 -6.150 1.00 21.69 140 ASP B CA 1
ATOM 2983 C C . ASP B 1 121 ? -44.407 -23.823 -5.825 1.00 23.93 140 ASP B C 1
ATOM 2984 O O . ASP B 1 121 ? -43.794 -23.018 -6.528 1.00 25.62 140 ASP B O 1
ATOM 2989 N N . ALA B 1 122 ? -43.884 -24.399 -4.736 1.00 22.43 141 ALA B N 1
ATOM 2990 C CA . ALA B 1 122 ? -42.456 -24.406 -4.403 1.00 27.01 141 ALA B CA 1
ATOM 2991 C C . ALA B 1 122 ? -42.006 -25.865 -4.330 1.00 27.21 141 ALA B C 1
ATOM 2992 O O . ALA B 1 122 ? -41.888 -26.446 -3.236 1.00 25.33 141 ALA B O 1
ATOM 2994 N N . PRO B 1 123 ? -41.731 -26.489 -5.479 1.00 26.04 142 PRO B N 1
ATOM 2995 C CA . PRO B 1 123 ? -41.591 -27.956 -5.515 1.00 26.47 142 PRO B CA 1
ATOM 2996 C C . PRO B 1 123 ? -40.326 -28.490 -4.867 1.00 29.11 142 PRO B C 1
ATOM 2997 O O . PRO B 1 123 ? -40.242 -29.708 -4.658 1.00 30.02 142 PRO B O 1
ATOM 3001 N N . THR B 1 124 ? -39.344 -27.648 -4.545 1.00 29.90 143 THR B N 1
ATOM 3002 C CA . THR B 1 124 ? -38.171 -28.102 -3.799 1.00 32.72 143 THR B CA 1
ATOM 3003 C C . THR B 1 124 ? -38.338 -27.973 -2.289 1.00 33.89 143 THR B C 1
ATOM 3004 O O . THR B 1 124 ? -37.425 -28.341 -1.539 1.00 36.78 143 THR B O 1
ATOM 3008 N N . SER B 1 125 ? -39.468 -27.461 -1.821 1.00 30.79 144 SER B N 1
ATOM 3009 C CA . SER B 1 125 ? -39.713 -27.352 -0.394 1.00 28.69 144 SER B CA 1
ATOM 3010 C C . SER B 1 125 ? -40.311 -28.645 0.143 1.00 32.04 144 SER B C 1
ATOM 3011 O O . SER B 1 125 ? -40.686 -29.555 -0.600 1.00 30.00 144 SER B O 1
ATOM 3014 N N . ARG B 1 126 ? -40.413 -28.716 1.461 1.00 24.66 145 ARG B N 1
ATOM 3015 C CA . ARG B 1 126 ? -41.056 -29.848 2.100 1.00 28.99 145 ARG B CA 1
ATOM 3016 C C . ARG B 1 126 ? -42.538 -29.610 2.345 1.00 23.41 145 ARG B C 1
ATOM 3017 O O . ARG B 1 126 ? -43.136 -30.296 3.169 1.00 23.29 145 ARG B O 1
ATOM 3025 N N . ARG B 1 127 ? -43.150 -28.674 1.619 1.00 23.62 146 ARG B N 1
ATOM 3026 C CA . ARG B 1 127 ? -44.603 -28.644 1.549 1.00 22.95 146 ARG B CA 1
ATOM 3027 C C . ARG B 1 127 ? -45.119 -30.032 1.179 1.00 24.06 146 ARG B C 1
ATOM 3028 O O . ARG B 1 127 ? -44.484 -30.771 0.418 1.00 23.19 146 ARG B O 1
ATOM 3036 N N . VAL B 1 128 ? -46.276 -30.392 1.733 1.00 22.07 147 VAL B N 1
ATOM 3037 C CA . VAL B 1 128 ? -46.778 -31.757 1.592 1.00 20.35 147 VAL B CA 1
ATOM 3038 C C . VAL B 1 128 ? -47.396 -31.968 0.220 1.00 23.26 147 VAL B C 1
ATOM 3039 O O . VAL B 1 128 ? -47.164 -32.993 -0.431 1.00 20.71 147 VAL B O 1
ATOM 3043 N N . ALA B 1 129 ? -48.217 -31.020 -0.225 1.00 21.17 148 ALA B N 1
ATOM 3044 C CA . ALA B 1 129 ? -48.875 -31.120 -1.520 1.00 20.61 148 ALA B CA 1
ATOM 3045 C C . ALA B 1 129 ? -49.078 -29.729 -2.098 1.00 17.32 148 ALA B C 1
ATOM 3046 O O . ALA B 1 129 ? -49.129 -28.739 -1.366 1.00 18.71 148 ALA B O 1
ATOM 3048 N N . TYR B 1 130 ? -49.198 -29.686 -3.431 1.00 17.80 149 TYR B N 1
ATOM 3049 C CA . TYR B 1 130 ? -49.550 -28.503 -4.209 1.00 19.87 149 TYR B CA 1
ATOM 3050 C C . TYR B 1 130 ? -50.906 -28.723 -4.869 1.00 21.39 149 TYR B C 1
ATOM 3051 O O . TYR B 1 130 ? -51.191 -29.819 -5.369 1.00 17.33 149 TYR B O 1
ATOM 3060 N N . VAL B 1 131 ? -51.750 -27.692 -4.860 1.00 17.65 150 VAL B N 1
ATOM 3061 C CA . VAL B 1 131 ? -52.973 -27.676 -5.662 1.00 15.91 150 VAL B CA 1
ATOM 3062 C C . VAL B 1 131 ? -52.989 -26.379 -6.459 1.00 20.15 150 VAL B C 1
ATOM 3063 O O . VAL B 1 131 ? -53.145 -25.292 -5.885 1.00 17.07 150 VAL B O 1
ATOM 3067 N N . GLY B 1 132 ? -52.867 -26.485 -7.774 1.00 17.57 151 GLY B N 1
ATOM 3068 C CA . GLY B 1 132 ? -52.974 -25.283 -8.588 1.00 17.03 151 GLY B CA 1
ATOM 3069 C C . GLY B 1 132 ? -52.706 -25.607 -10.038 1.00 20.35 151 GLY B C 1
ATOM 3070 O O . GLY B 1 132 ? -52.532 -26.772 -10.425 1.00 22.84 151 GLY B O 1
ATOM 3071 N N . THR B 1 133 ? -52.681 -24.550 -10.842 1.00 16.96 152 THR B N 1
ATOM 3072 C CA . THR B 1 133 ? -52.408 -24.709 -12.265 1.00 15.54 152 THR B CA 1
ATOM 3073 C C . THR B 1 133 ? -50.987 -25.220 -12.452 1.00 19.11 152 THR B C 1
ATOM 3074 O O . THR B 1 133 ? -50.096 -24.953 -11.636 1.00 20.61 152 THR B O 1
ATOM 3078 N N . ASP B 1 134 ? -50.790 -26.008 -13.509 1.00 20.45 153 ASP B N 1
ATOM 3079 C CA . ASP B 1 134 ? -49.459 -26.223 -14.074 1.00 21.32 153 ASP B CA 1
ATOM 3080 C C . ASP B 1 134 ? -49.070 -24.922 -14.779 1.00 19.52 153 ASP B C 1
ATOM 3081 O O . ASP B 1 134 ? -49.490 -24.656 -15.908 1.00 23.22 153 ASP B O 1
ATOM 3086 N N . ASN B 1 135 ? -48.280 -24.084 -14.094 1.00 19.52 154 ASN B N 1
ATOM 3087 C CA . ASN B 1 135 ? -48.090 -22.711 -14.560 1.00 19.88 154 ASN B CA 1
ATOM 3088 C C . ASN B 1 135 ? -47.257 -22.654 -15.834 1.00 22.73 154 ASN B C 1
ATOM 3089 O O . ASN B 1 135 ? -47.553 -21.852 -16.728 1.00 20.88 154 ASN B O 1
ATOM 3094 N N . TYR B 1 136 ? -46.232 -23.507 -15.950 1.00 23.25 155 TYR B N 1
ATOM 3095 C CA . TYR B 1 136 ? -45.484 -23.595 -17.203 1.00 26.61 155 TYR B CA 1
ATOM 3096 C C . TYR B 1 136 ? -46.408 -23.923 -18.370 1.00 23.13 155 TYR B C 1
ATOM 3097 O O . TYR B 1 136 ? -46.327 -23.304 -19.436 1.00 22.04 155 TYR B O 1
ATOM 3106 N N . TYR B 1 137 ? -47.275 -24.919 -18.191 1.00 21.62 156 TYR B N 1
ATOM 3107 C CA . TYR B 1 137 ? -48.087 -25.409 -19.296 1.00 23.80 156 TYR B CA 1
ATOM 3108 C C . TYR B 1 137 ? -49.207 -24.444 -19.637 1.00 26.68 156 TYR B C 1
ATOM 3109 O O . TYR B 1 137 ? -49.585 -24.317 -20.811 1.00 24.55 156 TYR B O 1
ATOM 3118 N N . ALA B 1 138 ? -49.754 -23.761 -18.634 1.00 19.07 157 ALA B N 1
ATOM 3119 C CA . ALA B 1 138 ? -50.727 -22.717 -18.920 1.00 18.80 157 ALA B CA 1
ATOM 3120 C C . ALA B 1 138 ? -50.140 -21.677 -19.867 1.00 22.43 157 ALA B C 1
ATOM 3121 O O . ALA B 1 138 ? -50.799 -21.259 -20.824 1.00 20.25 157 ALA B O 1
ATOM 3123 N N . GLY B 1 139 ? -48.891 -21.263 -19.633 1.00 20.70 158 GLY B N 1
ATOM 3124 C CA . GLY B 1 139 ? -48.276 -20.295 -20.526 1.00 21.91 158 GLY B CA 1
ATOM 3125 C C . GLY B 1 139 ? -47.926 -20.903 -21.866 1.00 21.96 158 GLY B C 1
ATOM 3126 O O . GLY B 1 139 ? -47.974 -20.225 -22.894 1.00 20.55 158 GLY B O 1
ATOM 3127 N N . PHE B 1 140 ? -47.579 -22.188 -21.877 1.00 20.40 159 PHE B N 1
ATOM 3128 C CA . PHE B 1 140 ? -47.339 -22.874 -23.145 1.00 21.49 159 PHE B CA 1
ATOM 3129 C C . PHE B 1 140 ? -48.591 -22.859 -24.009 1.00 18.44 159 PHE B C 1
ATOM 3130 O O . PHE B 1 140 ? -48.538 -22.525 -25.199 1.00 24.64 159 PHE B O 1
ATOM 3138 N N . LEU B 1 141 ? -49.735 -23.216 -23.422 1.00 19.98 160 LEU B N 1
ATOM 3139 C CA . LEU B 1 141 ? -50.999 -23.154 -24.149 1.00 21.75 160 LEU B CA 1
ATOM 3140 C C . LEU B 1 141 ? -51.285 -21.747 -24.659 1.00 24.41 160 LEU B C 1
ATOM 3141 O O . LEU B 1 141 ? -51.857 -21.573 -25.744 1.00 21.76 160 LEU B O 1
ATOM 3146 N N . ALA B 1 142 ? -50.914 -20.733 -23.879 1.00 23.42 161 ALA B N 1
ATOM 3147 C CA . ALA B 1 142 ? -51.150 -19.356 -24.299 1.00 19.91 161 ALA B CA 1
ATOM 3148 C C . ALA B 1 142 ? -50.332 -19.020 -25.533 1.00 21.95 161 ALA B C 1
ATOM 3149 O O . ALA B 1 142 ? -50.827 -18.377 -26.468 1.00 24.07 161 ALA B O 1
ATOM 3151 N N . GLY B 1 143 ? -49.057 -19.416 -25.533 1.00 23.94 162 GLY B N 1
ATOM 3152 C CA . GLY B 1 143 ? -48.228 -19.176 -26.699 1.00 25.32 162 GLY B CA 1
ATOM 3153 C C . GLY B 1 143 ? -48.737 -19.914 -27.916 1.00 23.45 162 GLY B C 1
ATOM 3154 O O . GLY B 1 143 ? -48.729 -19.381 -29.023 1.00 24.25 162 GLY B O 1
ATOM 3155 N N . ARG B 1 144 ? -49.202 -21.151 -27.725 1.00 21.59 163 ARG B N 1
ATOM 3156 C CA . ARG B 1 144 ? -49.722 -21.916 -28.849 1.00 25.07 163 ARG B CA 1
ATOM 3157 C C . ARG B 1 144 ? -50.978 -21.266 -29.417 1.00 25.30 163 ARG B C 1
ATOM 3158 O O . ARG B 1 144 ? -51.179 -21.241 -30.638 1.00 25.10 163 ARG B O 1
ATOM 3166 N N . ALA B 1 145 ? -51.824 -20.712 -28.548 1.00 21.72 164 ALA B N 1
ATOM 3167 C CA . ALA B 1 145 ? -53.038 -20.064 -29.025 1.00 23.10 164 ALA B CA 1
ATOM 3168 C C . ALA B 1 145 ? -52.714 -18.780 -29.781 1.00 27.19 164 ALA B C 1
ATOM 3169 O O . ALA B 1 145 ? -53.294 -18.511 -30.846 1.00 26.96 164 ALA B O 1
ATOM 3171 N N . LEU B 1 146 ? -51.784 -17.978 -29.254 1.00 23.99 165 LEU B N 1
ATOM 3172 C CA . LEU B 1 146 ? -51.411 -16.745 -29.950 1.00 21.82 165 LEU B CA 1
ATOM 3173 C C . LEU B 1 146 ? -50.826 -17.060 -31.320 1.00 28.31 165 LEU B C 1
ATOM 3174 O O . LEU B 1 146 ? -51.162 -16.412 -32.321 1.00 26.66 165 LEU B O 1
ATOM 3179 N N . ALA B 1 147 ? -49.910 -18.032 -31.373 1.00 26.53 166 ALA B N 1
ATOM 3180 C CA . ALA B 1 147 ? -49.363 -18.483 -32.652 1.00 24.48 166 ALA B CA 1
ATOM 3181 C C . ALA B 1 147 ? -50.471 -18.901 -33.610 1.00 29.10 166 ALA B C 1
ATOM 3182 O O . ALA B 1 147 ? -50.487 -18.490 -34.776 1.00 33.11 166 ALA B O 1
ATOM 3184 N N . GLU B 1 148 ? -51.415 -19.715 -33.134 1.00 29.57 167 GLU B N 1
ATOM 3185 C CA . GLU B 1 148 ? -52.493 -20.170 -34.007 1.00 32.70 167 GLU B CA 1
ATOM 3186 C C . GLU B 1 148 ? -53.336 -18.999 -34.481 1.00 31.30 167 GLU B C 1
ATOM 3187 O O . GLU B 1 148 ? -53.603 -18.855 -35.681 1.00 31.04 167 GLU B O 1
ATOM 3193 N N . ASP B 1 149 ? -53.754 -18.143 -33.547 1.00 30.75 168 ASP B N 1
ATOM 3194 C CA . ASP B 1 149 ? -54.683 -17.069 -33.868 1.00 30.45 168 ASP B CA 1
ATOM 3195 C C . ASP B 1 149 ? -54.077 -16.006 -34.777 1.00 31.91 168 ASP B C 1
ATOM 3196 O O . ASP B 1 149 ? -54.826 -15.308 -35.466 1.00 30.24 168 ASP B O 1
ATOM 3201 N N . THR B 1 150 ? -52.753 -15.855 -34.784 1.00 26.91 169 THR B N 1
ATOM 3202 C CA . THR B 1 150 ? -52.095 -14.838 -35.590 1.00 31.72 169 THR B CA 1
ATOM 3203 C C . THR B 1 150 ? -51.349 -15.431 -36.770 1.00 33.26 169 THR B C 1
ATOM 3204 O O . THR B 1 150 ? -50.576 -14.717 -37.415 1.00 33.10 169 THR B O 1
ATOM 3208 N N . LYS B 1 151 ? -51.519 -16.727 -37.034 1.00 30.63 170 LYS B N 1
ATOM 3209 C CA . LYS B 1 151 ? -50.822 -17.402 -38.127 1.00 36.20 170 LYS B CA 1
ATOM 3210 C C . LYS B 1 151 ? -49.311 -17.210 -38.036 1.00 35.46 170 LYS B C 1
ATOM 3211 O O . LYS B 1 151 ? -48.629 -17.087 -39.056 1.00 36.46 170 LYS B O 1
ATOM 3217 N N . GLY B 1 152 ? -48.787 -17.158 -36.815 1.00 27.68 171 GLY B N 1
ATOM 3218 C CA . GLY B 1 152 ? -47.356 -17.066 -36.604 1.00 26.61 171 GLY B CA 1
ATOM 3219 C C . GLY B 1 152 ? -46.735 -15.714 -36.895 1.00 29.02 171 GLY B C 1
ATOM 3220 O O . GLY B 1 152 ? -45.513 -15.637 -37.014 1.00 32.07 171 GLY B O 1
ATOM 3221 N N . LYS B 1 153 ? -47.534 -14.650 -37.011 1.00 25.03 172 LYS B N 1
ATOM 3222 C CA . LYS B 1 153 ? -47.033 -13.304 -37.321 1.00 28.55 172 LYS B CA 1
ATOM 3223 C C . LYS B 1 153 ? -47.543 -12.295 -36.295 1.00 25.77 172 LYS B C 1
ATOM 3224 O O . LYS B 1 153 ? -48.724 -11.932 -36.312 1.00 25.06 172 LYS B O 1
ATOM 3230 N N . ALA B 1 154 ? -46.648 -11.790 -35.451 1.00 25.04 173 ALA B N 1
ATOM 3231 C CA . ALA B 1 154 ? -47.079 -10.909 -34.370 1.00 27.54 173 ALA B CA 1
ATOM 3232 C C . ALA B 1 154 ? -45.877 -10.208 -33.753 1.00 24.66 173 ALA B C 1
ATOM 3233 O O . ALA B 1 154 ? -44.782 -10.775 -33.678 1.00 25.87 173 ALA B O 1
ATOM 3235 N N . THR B 1 155 ? -46.109 -8.971 -33.300 1.00 25.95 174 THR B N 1
ATOM 3236 C CA . THR B 1 155 ? -45.125 -8.183 -32.563 1.00 25.52 174 THR B CA 1
ATOM 3237 C C . THR B 1 155 ? -45.655 -8.010 -31.139 1.00 25.48 174 THR B C 1
ATOM 3238 O O . THR B 1 155 ? -46.621 -7.269 -30.917 1.00 20.54 174 THR B O 1
ATOM 3242 N N . VAL B 1 156 ? -45.014 -8.694 -30.181 1.00 21.06 175 VAL B N 1
ATOM 3243 C CA . VAL B 1 156 ? -45.616 -9.033 -28.894 1.00 20.04 175 VAL B CA 1
ATOM 3244 C C . VAL B 1 156 ? -45.022 -8.204 -27.769 1.00 18.92 175 VAL B C 1
ATOM 3245 O O . VAL B 1 156 ? -43.797 -8.059 -27.663 1.00 21.89 175 VAL B O 1
ATOM 3249 N N . ALA B 1 157 ? -45.891 -7.718 -26.887 1.00 20.00 176 ALA B N 1
ATOM 3250 C CA . ALA B 1 157 ? -45.489 -7.217 -25.580 1.00 18.95 176 ALA B CA 1
ATOM 3251 C C . ALA B 1 157 ? -46.102 -8.108 -24.512 1.00 20.32 176 ALA B C 1
ATOM 3252 O O . ALA B 1 157 ? -47.240 -8.561 -24.658 1.00 18.96 176 ALA B O 1
ATOM 3254 N N . ILE B 1 158 ? -45.362 -8.327 -23.427 1.00 21.39 177 ILE B N 1
ATOM 3255 C CA . ILE B 1 158 ? -45.824 -9.124 -22.296 1.00 19.82 177 ILE B CA 1
ATOM 3256 C C . ILE B 1 158 ? -46.001 -8.197 -21.101 1.00 21.08 177 ILE B C 1
ATOM 3257 O O . ILE B 1 158 ? -45.118 -7.384 -20.803 1.00 22.93 177 ILE B O 1
ATOM 3262 N N . ILE B 1 159 ? -47.150 -8.303 -20.442 1.00 18.73 178 ILE B N 1
ATOM 3263 C CA . ILE B 1 159 ? -47.391 -7.715 -19.129 1.00 18.15 178 ILE B CA 1
ATOM 3264 C C . ILE B 1 159 ? -47.510 -8.862 -18.137 1.00 20.01 178 ILE B C 1
ATOM 3265 O O . ILE B 1 159 ? -48.408 -9.703 -18.267 1.00 20.66 178 ILE B O 1
ATOM 3270 N N . THR B 1 160 ? -46.632 -8.884 -17.134 1.00 18.23 179 THR B N 1
ATOM 3271 C CA . THR B 1 160 ? -46.590 -9.955 -16.152 1.00 18.68 179 THR B CA 1
ATOM 3272 C C . THR B 1 160 ? -46.689 -9.351 -14.756 1.00 20.72 179 THR B C 1
ATOM 3273 O O . THR B 1 160 ? -46.328 -8.187 -14.542 1.00 22.31 179 THR B O 1
ATOM 3277 N N . GLY B 1 161 ? -47.225 -10.130 -13.814 1.00 19.91 180 GLY B N 1
ATOM 3278 C CA . GLY B 1 161 ? -47.429 -9.605 -12.469 1.00 15.02 180 GLY B CA 1
ATOM 3279 C C . GLY B 1 161 ? -46.145 -9.121 -11.822 1.00 21.17 180 GLY B C 1
ATOM 3280 O O . GLY B 1 161 ? -46.119 -8.079 -11.160 1.00 26.44 180 GLY B O 1
ATOM 3281 N N . SER B 1 162 ? -45.066 -9.869 -11.996 1.00 21.52 181 SER B N 1
ATOM 3282 C CA . SER B 1 162 ? -43.757 -9.494 -11.480 1.00 24.70 181 SER B CA 1
ATOM 3283 C C . SER B 1 162 ? -42.742 -10.430 -12.105 1.00 24.92 181 SER B C 1
ATOM 3284 O O . SER B 1 162 ? -43.088 -11.521 -12.572 1.00 24.76 181 SER B O 1
ATOM 3287 N N . LEU B 1 163 ? -41.485 -9.991 -12.102 1.00 27.69 182 LEU B N 1
ATOM 3288 C CA . LEU B 1 163 ? -40.402 -10.773 -12.683 1.00 32.86 182 LEU B CA 1
ATOM 3289 C C . LEU B 1 163 ? -39.842 -11.816 -11.724 1.00 32.75 182 LEU B C 1
ATOM 3290 O O . LEU B 1 163 ? -39.103 -12.705 -12.166 1.00 31.65 182 LEU B O 1
ATOM 3295 N N . THR B 1 164 ? -40.184 -11.748 -10.437 1.00 26.51 183 THR B N 1
ATOM 3296 C CA A THR B 1 164 ? -39.636 -12.654 -9.436 0.82 33.09 183 THR B CA 1
ATOM 3297 C CA B THR B 1 164 ? -39.625 -12.678 -9.468 0.18 32.85 183 THR B CA 1
ATOM 3298 C C . THR B 1 164 ? -40.595 -13.748 -8.985 1.00 30.94 183 THR B C 1
ATOM 3299 O O . THR B 1 164 ? -40.143 -14.742 -8.405 1.00 33.70 183 THR B O 1
ATOM 3306 N N . ALA B 1 165 ? -41.898 -13.595 -9.213 1.00 26.79 184 ALA B N 1
ATOM 3307 C CA . ALA B 1 165 ? -42.856 -14.582 -8.720 1.00 27.63 184 ALA B CA 1
ATOM 3308 C C . ALA B 1 165 ? -42.835 -15.838 -9.585 1.00 24.35 184 ALA B C 1
ATOM 3309 O O . ALA B 1 165 ? -42.838 -15.758 -10.815 1.00 22.54 184 ALA B O 1
ATOM 3311 N N . ALA B 1 166 ? -42.849 -17.011 -8.934 1.00 18.99 185 ALA B N 1
ATOM 3312 C CA . ALA B 1 166 ? -42.591 -18.253 -9.665 1.00 22.68 185 ALA B CA 1
ATOM 3313 C C . ALA B 1 166 ? -43.673 -18.551 -10.696 1.00 19.23 185 ALA B C 1
ATOM 3314 O O . ALA B 1 166 ? -43.369 -19.016 -11.802 1.00 23.92 185 ALA B O 1
ATOM 3316 N N . HIS B 1 167 ? -44.945 -18.318 -10.367 1.00 17.41 186 HIS B N 1
ATOM 3317 C CA . HIS B 1 167 ? -45.971 -18.634 -11.361 1.00 20.71 186 HIS B CA 1
ATOM 3318 C C . HIS B 1 167 ? -45.920 -17.679 -12.547 1.00 21.19 186 HIS B C 1
ATOM 3319 O O . HIS B 1 167 ? -46.163 -18.088 -13.690 1.00 18.45 186 HIS B O 1
ATOM 3326 N N . GLN B 1 168 ? -45.569 -16.421 -12.312 1.00 21.27 187 GLN B N 1
ATOM 3327 C CA . GLN B 1 168 ? -45.420 -15.495 -13.428 1.00 19.77 187 GLN B CA 1
ATOM 3328 C C . GLN B 1 168 ? -44.236 -15.883 -14.308 1.00 20.72 187 GLN B C 1
ATOM 3329 O O . GLN B 1 168 ? -44.347 -15.908 -15.544 1.00 22.94 187 GLN B O 1
ATOM 3335 N N . GLN B 1 169 ? -43.092 -16.194 -13.690 1.00 21.65 188 GLN B N 1
ATOM 3336 C CA . GLN B 1 169 ? -41.926 -16.623 -14.459 1.00 24.51 188 GLN B CA 1
ATOM 3337 C C . GLN B 1 169 ? -42.225 -17.856 -15.294 1.00 25.83 188 GLN B C 1
ATOM 3338 O O . GLN B 1 169 ? -41.791 -17.956 -16.449 1.00 21.87 188 GLN B O 1
ATOM 3344 N N . LEU B 1 170 ? -42.957 -18.817 -14.728 1.00 22.52 189 LEU B N 1
ATOM 3345 C CA . LEU B 1 170 ? -43.262 -20.030 -15.479 1.00 23.10 189 LEU B CA 1
ATOM 3346 C C . LEU B 1 170 ? -44.199 -19.741 -16.648 1.00 22.13 189 LEU B C 1
ATOM 3347 O O . LEU B 1 170 ? -44.085 -20.367 -17.709 1.00 22.42 189 LEU B O 1
ATOM 3352 N N . ARG B 1 171 ? -45.134 -18.800 -16.478 1.00 22.01 190 ARG B N 1
ATOM 3353 C CA . ARG B 1 171 ? -46.096 -18.521 -17.542 1.00 19.23 190 ARG B CA 1
ATOM 3354 C C . ARG B 1 171 ? -45.455 -17.737 -18.678 1.00 22.15 190 ARG B C 1
ATOM 3355 O O . ARG B 1 171 ? -45.863 -17.878 -19.840 1.00 20.63 190 ARG B O 1
ATOM 3363 N N . VAL B 1 172 ? -44.465 -16.898 -18.366 1.00 24.33 191 VAL B N 1
ATOM 3364 C CA . VAL B 1 172 ? -43.702 -16.238 -19.420 1.00 22.24 191 VAL B CA 1
ATOM 3365 C C . VAL B 1 172 ? -42.886 -17.262 -20.194 1.00 26.11 191 VAL B C 1
ATOM 3366 O O . VAL B 1 172 ? -42.902 -17.282 -21.432 1.00 25.17 191 VAL B O 1
ATOM 3370 N N . ARG B 1 173 ? -42.168 -18.133 -19.473 1.00 25.06 192 ARG B N 1
ATOM 3371 C CA . ARG B 1 173 ? -41.277 -19.091 -20.122 1.00 27.43 192 ARG B CA 1
ATOM 3372 C C . ARG B 1 173 ? -42.054 -20.107 -20.951 1.00 30.62 192 ARG B C 1
ATOM 3373 O O . ARG B 1 173 ? -41.635 -20.459 -22.063 1.00 33.02 192 ARG B O 1
ATOM 3381 N N . GLY B 1 174 ? -43.177 -20.602 -20.429 1.00 27.47 193 GLY B N 1
ATOM 3382 C CA . GLY B 1 174 ? -44.023 -21.475 -21.227 1.00 25.23 193 GLY B CA 1
ATOM 3383 C C . GLY B 1 174 ? -44.438 -20.824 -22.533 1.00 27.60 193 GLY B C 1
ATOM 3384 O O . GLY B 1 174 ? -44.348 -21.423 -23.605 1.00 20.61 193 GLY B O 1
ATOM 3385 N N . PHE B 1 175 ? -44.885 -19.576 -22.456 1.00 23.47 194 PHE B N 1
ATOM 3386 C CA . PHE B 1 175 ? -45.268 -18.835 -23.655 1.00 24.66 194 PHE B CA 1
ATOM 3387 C C . PHE B 1 175 ? -44.092 -18.678 -24.611 1.00 25.04 194 PHE B C 1
ATOM 3388 O O . PHE B 1 175 ? -44.223 -18.918 -25.817 1.00 27.32 194 PHE B O 1
ATOM 3396 N N . GLU B 1 176 ? -42.930 -18.277 -24.088 1.00 23.26 195 GLU B N 1
ATOM 3397 C CA . GLU B 1 176 ? -41.772 -18.051 -24.948 1.00 28.09 195 GLU B CA 1
ATOM 3398 C C . GLU B 1 176 ? -41.345 -19.330 -25.658 1.00 28.15 195 GLU B C 1
ATOM 3399 O O . GLU B 1 176 ? -41.033 -19.309 -26.857 1.00 25.43 195 GLU B O 1
ATOM 3405 N N . ASP B 1 177 ? -41.347 -20.458 -24.941 1.00 24.10 196 ASP B N 1
ATOM 3406 C CA . ASP B 1 177 ? -40.995 -21.730 -25.563 1.00 25.62 196 ASP B CA 1
ATOM 3407 C C . ASP B 1 177 ? -41.969 -22.109 -26.671 1.00 28.84 196 ASP B C 1
ATOM 3408 O O . ASP B 1 177 ? -41.562 -22.669 -27.695 1.00 30.22 196 ASP B O 1
ATOM 3413 N N . ALA B 1 178 ? -43.264 -21.849 -26.477 1.00 24.62 197 ALA B N 1
ATOM 3414 C CA . ALA B 1 178 ? -44.247 -22.293 -27.464 1.00 28.78 197 ALA B CA 1
ATOM 3415 C C . ALA B 1 178 ? -44.197 -21.459 -28.744 1.00 32.23 197 ALA B C 1
ATOM 3416 O O . ALA B 1 178 ? -44.584 -21.944 -29.819 1.00 29.31 197 ALA B O 1
ATOM 3418 N N . VAL B 1 179 ? -43.738 -20.208 -28.652 1.00 27.92 198 VAL B N 1
ATOM 3419 C CA . VAL B 1 179 ? -43.654 -19.345 -29.828 1.00 29.97 198 VAL B CA 1
ATOM 3420 C C . VAL B 1 179 ? -42.267 -19.336 -30.461 1.00 28.79 198 VAL B C 1
ATOM 3421 O O . VAL B 1 179 ? -42.108 -18.760 -31.549 1.00 30.78 198 VAL B O 1
ATOM 3425 N N . ARG B 1 180 ? -41.269 -19.984 -29.842 1.00 31.42 199 ARG B N 1
ATOM 3426 C CA A ARG B 1 180 ? -39.903 -19.875 -30.346 0.56 34.55 199 ARG B CA 1
ATOM 3427 C CA B ARG B 1 180 ? -39.898 -19.888 -30.343 0.44 34.54 199 ARG B CA 1
ATOM 3428 C C . ARG B 1 180 ? -39.777 -20.414 -31.771 1.00 35.81 199 ARG B C 1
ATOM 3429 O O . ARG B 1 180 ? -39.056 -19.838 -32.595 1.00 34.09 199 ARG B O 1
ATOM 3444 N N . GLN B 1 181 ? -40.479 -21.505 -32.096 1.00 31.72 200 GLN B N 1
ATOM 3445 C CA . GLN B 1 181 ? -40.356 -22.001 -33.473 1.00 39.64 200 GLN B CA 1
ATOM 3446 C C . GLN B 1 181 ? -41.053 -21.109 -34.496 1.00 36.67 200 GLN B C 1
ATOM 3447 O O . GLN B 1 181 ? -40.931 -21.365 -35.698 1.00 34.89 200 GLN B O 1
ATOM 3453 N N . GLU B 1 182 ? -41.757 -20.063 -34.069 1.00 36.53 201 GLU B N 1
ATOM 3454 C CA . GLU B 1 182 ? -42.467 -19.178 -34.987 1.00 34.29 201 GLU B CA 1
ATOM 3455 C C . GLU B 1 182 ? -41.595 -17.953 -35.235 1.00 35.72 201 GLU B C 1
ATOM 3456 O O . GLU B 1 182 ? -41.585 -17.009 -34.439 1.00 32.35 201 GLU B O 1
ATOM 3462 N N . LYS B 1 183 ? -40.872 -17.961 -36.356 1.00 35.68 202 LYS B N 1
ATOM 3463 C CA . LYS B 1 183 ? -39.962 -16.858 -36.637 1.00 34.41 202 LYS B CA 1
ATOM 3464 C C . LYS B 1 183 ? -40.688 -15.546 -36.889 1.00 32.96 202 LYS B C 1
ATOM 3465 O O . LYS B 1 183 ? -40.070 -14.485 -36.747 1.00 34.10 202 LYS B O 1
ATOM 3471 N N . GLY B 1 184 ? -41.969 -15.586 -37.271 1.00 27.03 203 GLY B N 1
ATOM 3472 C CA . GLY B 1 184 ? -42.751 -14.380 -37.467 1.00 27.02 203 GLY B CA 1
ATOM 3473 C C . GLY B 1 184 ? -43.302 -13.749 -36.193 1.00 30.80 203 GLY B C 1
ATOM 3474 O O . GLY B 1 184 ? -44.065 -12.782 -36.260 1.00 28.44 203 GLY B O 1
ATOM 3475 N N . ILE B 1 185 ? -42.957 -14.294 -35.029 1.00 26.47 204 ILE B N 1
ATOM 3476 C CA . ILE B 1 185 ? -43.372 -13.76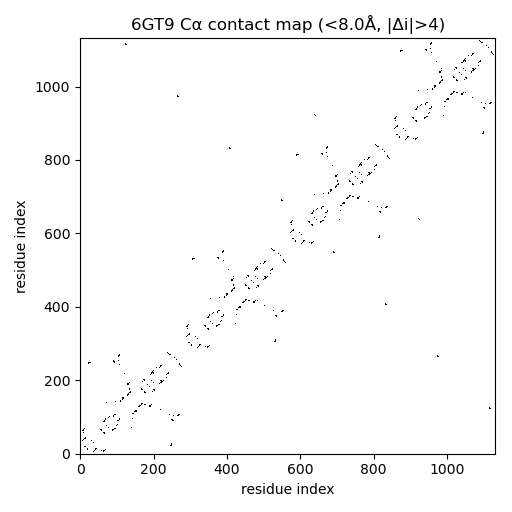3 -33.734 1.00 25.30 204 ILE B CA 1
ATOM 3477 C C . ILE B 1 185 ? -42.125 -13.257 -33.033 1.00 25.82 204 ILE B C 1
ATOM 3478 O O . ILE B 1 185 ? -41.151 -14.003 -32.879 1.00 25.73 204 ILE B O 1
ATOM 3483 N N . ARG B 1 186 ? -42.149 -11.991 -32.617 1.00 27.98 205 ARG B N 1
ATOM 3484 C CA . ARG B 1 186 ? -41.055 -11.405 -31.853 1.00 28.72 205 ARG B CA 1
ATOM 3485 C C . ARG B 1 186 ? -41.616 -10.703 -30.622 1.00 26.10 205 ARG B C 1
ATOM 3486 O O . ARG B 1 186 ? -42.592 -9.952 -30.713 1.00 23.72 205 ARG B O 1
ATOM 3494 N N . ILE B 1 187 ? -41.001 -10.947 -29.477 1.00 29.83 206 ILE B N 1
ATOM 3495 C CA . ILE B 1 187 ? -41.382 -10.296 -28.233 1.00 23.68 206 ILE B CA 1
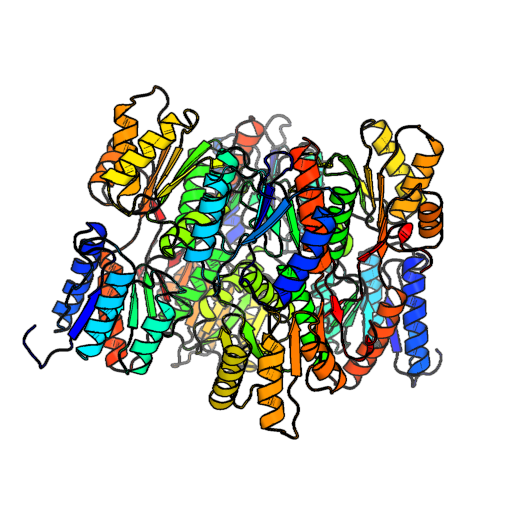ATOM 3496 C C . ILE B 1 187 ? -40.443 -9.119 -28.049 1.00 21.84 206 ILE B C 1
ATOM 3497 O O . ILE B 1 187 ? -39.224 -9.302 -27.954 1.00 30.59 206 ILE B O 1
ATOM 3502 N N . VAL B 1 188 ? -41.002 -7.911 -28.002 1.00 24.09 207 VAL B N 1
ATOM 3503 C CA . VAL B 1 188 ? -40.208 -6.686 -27.996 1.00 30.04 207 VAL B CA 1
ATOM 3504 C C . VAL B 1 188 ? -40.284 -5.928 -26.680 1.00 29.03 207 VAL B C 1
ATOM 3505 O O . VAL B 1 188 ? -39.596 -4.906 -26.540 1.00 27.86 207 VAL B O 1
ATOM 3509 N N . ALA B 1 189 ? -41.087 -6.377 -25.711 1.00 26.15 208 ALA B N 1
ATOM 3510 C CA . ALA B 1 189 ? -41.182 -5.684 -24.428 1.00 23.86 208 ALA B CA 1
ATOM 3511 C C . ALA B 1 189 ? -41.793 -6.607 -23.384 1.00 23.28 208 ALA B C 1
ATOM 3512 O O . ALA B 1 189 ? -42.698 -7.388 -23.693 1.00 28.64 208 ALA B O 1
ATOM 3514 N N . ILE B 1 190 ? -41.298 -6.508 -22.153 1.00 24.96 209 ILE B N 1
ATOM 3515 C CA . ILE B 1 190 ? -41.859 -7.227 -21.007 1.00 27.00 209 ILE B CA 1
ATOM 3516 C C . ILE B 1 190 ? -41.844 -6.268 -19.822 1.00 22.93 209 ILE B C 1
ATOM 3517 O O . ILE B 1 190 ? -40.788 -5.722 -19.484 1.00 26.47 209 ILE B O 1
ATOM 3522 N N . GLU B 1 191 ? -43.010 -6.037 -19.208 1.00 25.32 210 GLU B N 1
ATOM 3523 C CA . GLU B 1 191 ? -43.134 -5.116 -18.082 1.00 25.63 210 GLU B CA 1
ATOM 3524 C C . GLU B 1 191 ? -43.998 -5.734 -16.988 1.00 26.73 210 GLU B C 1
ATOM 3525 O O . GLU B 1 191 ? -44.836 -6.606 -17.243 1.00 24.56 210 GLU B O 1
ATOM 3531 N N . GLU B 1 192 ? -43.791 -5.243 -15.764 1.00 20.39 211 GLU B N 1
ATOM 3532 C CA . GLU B 1 192 ? -44.493 -5.700 -14.569 1.00 22.35 211 GLU B CA 1
ATOM 3533 C C . GLU B 1 192 ? -45.687 -4.810 -14.242 1.00 22.55 211 GLU B C 1
ATOM 3534 O O . GLU B 1 192 ? -45.593 -3.578 -14.305 1.00 27.87 211 GLU B O 1
ATOM 3540 N N . SER B 1 193 ? -46.788 -5.437 -13.825 1.00 21.01 212 SER B N 1
ATOM 3541 C CA . SER B 1 193 ? -47.982 -4.733 -13.368 1.00 19.46 212 SER B CA 1
ATOM 3542 C C . SER B 1 193 ? -48.145 -4.698 -11.851 1.00 17.88 212 SER B C 1
ATOM 3543 O O . SER B 1 193 ? -49.042 -4.007 -11.372 1.00 18.06 212 SER B O 1
ATOM 3546 N N . HIS B 1 194 ? -47.371 -5.480 -11.096 1.00 19.58 213 HIS B N 1
ATOM 3547 C CA . HIS B 1 194 ? -47.607 -5.660 -9.657 1.00 24.25 213 HIS B CA 1
ATOM 3548 C C . HIS B 1 194 ? -49.080 -5.965 -9.369 1.00 22.98 213 HIS B C 1
ATOM 3549 O O . HIS B 1 194 ? -49.651 -5.525 -8.366 1.00 17.11 213 HIS B O 1
ATOM 3556 N N . ILE B 1 195 ? -49.679 -6.756 -10.267 1.00 19.96 214 ILE B N 1
ATOM 3557 C CA . ILE B 1 195 ? -51.057 -7.256 -10.270 1.00 16.79 214 ILE B CA 1
ATOM 3558 C C . ILE B 1 195 ? -52.134 -6.218 -9.944 1.00 19.45 214 ILE B C 1
ATOM 3559 O O . ILE B 1 195 ? -53.139 -6.546 -9.306 1.00 20.61 214 ILE B O 1
ATOM 3564 N N . THR B 1 196 ? -51.993 -4.987 -10.440 1.00 18.22 215 THR B N 1
ATOM 3565 C CA . THR B 1 196 ? -53.105 -4.043 -10.428 1.00 21.77 215 THR B CA 1
ATOM 3566 C C . THR B 1 196 ? -53.524 -3.686 -11.851 1.00 20.90 215 THR B C 1
ATOM 3567 O O . THR B 1 196 ? -52.723 -3.752 -12.790 1.00 20.73 215 THR B O 1
ATOM 3571 N N . ARG B 1 197 ? -54.800 -3.306 -12.001 1.00 19.93 216 ARG B N 1
ATOM 3572 C CA . ARG B 1 197 ? -55.271 -2.791 -13.285 1.00 25.08 216 ARG B CA 1
ATOM 3573 C C . ARG B 1 197 ? -54.528 -1.521 -13.674 1.00 23.63 216 ARG B C 1
ATOM 3574 O O . ARG B 1 197 ? -54.153 -1.344 -14.840 1.00 21.06 216 ARG B O 1
ATOM 3582 N N . VAL B 1 198 ? -54.321 -0.616 -12.709 1.00 24.48 217 VAL B N 1
ATOM 3583 C CA . VAL B 1 198 ? -53.775 0.697 -13.033 1.00 22.96 217 VAL B CA 1
ATOM 3584 C C . VAL B 1 198 ? -52.347 0.577 -13.552 1.00 23.12 217 VAL B C 1
ATOM 3585 O O . VAL B 1 198 ? -51.992 1.201 -14.558 1.00 23.50 217 VAL B O 1
ATOM 3589 N N . GLN B 1 199 ? -51.513 -0.251 -12.918 1.00 22.13 218 GLN B N 1
ATOM 3590 C CA . GLN B 1 199 ? -50.144 -0.353 -13.408 1.00 21.87 218 GLN B CA 1
ATOM 3591 C C . GLN B 1 199 ? -50.067 -1.162 -14.696 1.00 20.34 218 GLN B C 1
ATOM 3592 O O . GLN B 1 199 ? -49.210 -0.884 -15.546 1.00 21.25 218 GLN B O 1
ATOM 3598 N N . ALA B 1 200 ? -50.948 -2.150 -14.871 1.00 18.19 219 ALA B N 1
ATOM 3599 C CA . ALA B 1 200 ? -51.021 -2.832 -16.160 1.00 19.59 219 ALA B CA 1
ATOM 3600 C C . ALA B 1 200 ? -51.292 -1.834 -17.286 1.00 20.45 219 ALA B C 1
ATOM 3601 O O . ALA B 1 200 ? -50.621 -1.857 -18.325 1.00 20.01 219 ALA B O 1
ATOM 3603 N N . ALA B 1 201 ? -52.264 -0.934 -17.081 1.00 20.73 220 ALA B N 1
ATOM 3604 C CA . ALA B 1 201 ? -52.597 0.081 -18.083 1.00 24.51 220 ALA B CA 1
ATOM 3605 C C . ALA B 1 201 ? -51.450 1.061 -18.294 1.00 24.45 220 ALA B C 1
ATOM 3606 O O . ALA B 1 201 ? -51.119 1.402 -19.435 1.00 19.89 220 ALA B O 1
ATOM 3608 N N . GLU B 1 202 ? -50.840 1.533 -17.209 1.00 21.06 221 GLU B N 1
ATOM 3609 C CA . GLU B 1 202 ? -49.720 2.460 -17.344 1.00 25.05 221 GLU B CA 1
ATOM 3610 C C . GLU B 1 202 ? -48.575 1.820 -18.117 1.00 28.49 221 GLU B C 1
ATOM 3611 O O . GLU B 1 202 ? -47.964 2.458 -18.987 1.00 22.96 221 GLU B O 1
ATOM 3617 N N . LYS B 1 203 ? -48.275 0.554 -17.830 1.00 24.55 222 LYS B N 1
ATOM 3618 C CA . LYS B 1 203 ? -47.217 -0.112 -18.576 1.00 22.09 222 LYS B CA 1
ATOM 3619 C C . LYS B 1 203 ? -47.610 -0.318 -20.032 1.00 21.97 222 LYS B C 1
ATOM 3620 O O . LYS B 1 203 ? -46.774 -0.154 -20.924 1.00 26.01 222 LYS B O 1
ATOM 3626 N N . ALA B 1 204 ? -48.870 -0.677 -20.300 1.00 19.05 223 ALA B N 1
ATOM 3627 C CA . ALA B 1 204 ? -49.298 -0.846 -21.688 1.00 22.13 223 ALA B CA 1
ATOM 3628 C C . ALA B 1 204 ? -49.152 0.456 -22.467 1.00 22.50 223 ALA B C 1
ATOM 3629 O O . ALA B 1 204 ? -48.680 0.463 -23.610 1.00 24.51 223 ALA B O 1
ATOM 3631 N N . TYR B 1 205 ? -49.553 1.566 -21.855 1.00 23.26 224 TYR B N 1
ATOM 3632 C CA . TYR B 1 205 ? -49.415 2.872 -22.488 1.00 26.96 224 TYR B CA 1
ATOM 3633 C C . TYR B 1 205 ? -47.960 3.167 -22.834 1.00 25.37 224 TYR B C 1
ATOM 3634 O O . TYR B 1 205 ? -47.635 3.484 -23.984 1.00 30.28 224 TYR B O 1
ATOM 3643 N N . THR B 1 206 ? -47.064 3.033 -21.854 1.00 24.97 225 THR B N 1
ATOM 3644 C CA . THR B 1 206 ? -45.644 3.282 -22.091 1.00 26.00 225 THR B CA 1
ATOM 3645 C C . THR B 1 206 ? -45.087 2.378 -23.185 1.00 28.78 225 THR B C 1
ATOM 3646 O O . THR B 1 206 ? -44.367 2.847 -24.076 1.00 28.41 225 THR B O 1
ATOM 3650 N N . ILE B 1 207 ? -45.417 1.080 -23.145 1.00 23.81 226 ILE B N 1
ATOM 3651 C CA . ILE B 1 207 ? -44.953 0.168 -24.188 1.00 25.33 226 ILE B CA 1
ATOM 3652 C C . ILE B 1 207 ? -45.388 0.666 -25.559 1.00 26.75 226 ILE B C 1
ATOM 3653 O O . ILE B 1 207 ? -44.589 0.721 -26.503 1.00 24.46 226 ILE B O 1
ATOM 3658 N N . LEU B 1 208 ? -46.659 1.052 -25.689 1.00 26.13 227 LEU B N 1
ATOM 3659 C CA . LEU B 1 208 ? -47.150 1.419 -27.010 1.00 28.16 227 LEU B CA 1
ATOM 3660 C C . LEU B 1 208 ? -46.443 2.661 -27.544 1.00 33.24 227 LEU B C 1
ATOM 3661 O O . LEU B 1 208 ? -46.243 2.778 -28.757 1.00 30.31 227 LEU B O 1
ATOM 3666 N N . LYS B 1 209 ? -46.003 3.560 -26.654 1.00 31.91 228 LYS B N 1
ATOM 3667 C CA . LYS B 1 209 ? -45.295 4.768 -27.086 1.00 34.93 228 LYS B CA 1
ATOM 3668 C C . LYS B 1 209 ? -43.869 4.460 -27.529 1.00 35.71 228 LYS B C 1
ATOM 3669 O O . LYS B 1 209 ? -43.395 5.010 -28.530 1.00 37.48 228 LYS B O 1
ATOM 3675 N N . LYS B 1 210 ? -43.159 3.605 -26.788 1.00 28.27 229 LYS B N 1
ATOM 3676 C CA . LYS B 1 210 ? -41.803 3.245 -27.189 1.00 32.47 229 LYS B CA 1
ATOM 3677 C C . LYS B 1 210 ? -41.785 2.265 -28.369 1.00 36.67 229 LYS B C 1
ATOM 3678 O O . LYS B 1 210 ? -40.829 2.272 -29.155 1.00 36.00 229 LYS B O 1
ATOM 3684 N N . HIS B 1 211 ? -42.827 1.446 -28.536 1.00 34.19 230 HIS B N 1
ATOM 3685 C CA . HIS B 1 211 ? -42.883 0.424 -29.588 1.00 28.09 230 HIS B CA 1
ATOM 3686 C C . HIS B 1 211 ? -44.219 0.491 -30.313 1.00 29.85 230 HIS B C 1
ATOM 3687 O O . HIS B 1 211 ? -45.069 -0.395 -30.151 1.00 27.82 230 HIS B O 1
ATOM 3694 N N . PRO B 1 212 ? -44.419 1.503 -31.160 1.00 30.30 231 PRO B N 1
ATOM 3695 C CA . PRO B 1 212 ? -45.680 1.592 -31.923 1.00 27.85 231 PRO B CA 1
ATOM 3696 C C . PRO B 1 212 ? -45.964 0.381 -32.793 1.00 26.13 231 PRO B C 1
ATOM 3697 O O . PRO B 1 212 ? -47.107 0.205 -33.232 1.00 29.91 231 PRO B O 1
ATOM 3701 N N . ASP B 1 213 ? -44.964 -0.458 -33.055 1.00 28.17 232 ASP B N 1
ATOM 3702 C CA . ASP B 1 213 ? -45.145 -1.670 -33.843 1.00 29.89 232 ASP B CA 1
ATOM 3703 C C . ASP B 1 213 ? -45.808 -2.818 -33.074 1.00 27.64 232 ASP B C 1
ATOM 3704 O O . ASP B 1 213 ? -46.187 -3.815 -33.703 1.00 25.41 232 ASP B O 1
ATOM 3709 N N . VAL B 1 214 ? -45.978 -2.715 -31.749 1.00 26.00 233 VAL B N 1
ATOM 3710 C CA . VAL B 1 214 ? -46.621 -3.804 -31.013 1.00 22.53 233 VAL B CA 1
ATOM 3711 C C . VAL B 1 214 ? -48.053 -3.956 -31.497 1.00 22.62 233 VAL B C 1
ATOM 3712 O O . VAL B 1 214 ? -48.812 -2.978 -31.561 1.00 24.67 233 VAL B O 1
ATOM 3716 N N . ASN B 1 215 ? -48.423 -5.187 -31.867 1.00 21.86 234 ASN B N 1
ATOM 3717 C CA . ASN B 1 215 ? -49.781 -5.484 -32.307 1.00 24.83 234 ASN B CA 1
ATOM 3718 C C . ASN B 1 215 ? -50.386 -6.652 -31.541 1.00 27.68 234 ASN B C 1
ATOM 3719 O O . ASN B 1 215 ? -51.470 -7.126 -31.908 1.00 24.07 234 ASN B O 1
ATOM 3724 N N . ALA B 1 216 ? -49.731 -7.106 -30.473 1.00 26.45 235 ALA B N 1
ATOM 3725 C CA . ALA B 1 216 ? -50.236 -8.202 -29.661 1.00 19.94 235 ALA B CA 1
ATOM 3726 C C . ALA B 1 216 ? -49.712 -8.067 -28.235 1.00 20.64 235 ALA B C 1
ATOM 3727 O O . ALA B 1 216 ? -48.544 -7.730 -28.034 1.00 21.84 235 ALA B O 1
ATOM 3729 N N . PHE B 1 217 ? -50.574 -8.350 -27.254 1.00 21.25 236 PHE B N 1
ATOM 3730 C CA . PHE B 1 217 ? -50.204 -8.374 -25.843 1.00 19.86 236 PHE B CA 1
ATOM 3731 C C . PHE B 1 217 ? -50.539 -9.726 -25.232 1.00 19.74 236 PHE B C 1
ATOM 3732 O O . PHE B 1 217 ? -51.587 -10.297 -25.525 1.00 19.69 236 PHE B O 1
ATOM 3740 N N . TYR B 1 218 ? -49.679 -10.185 -24.327 1.00 16.41 237 TYR B N 1
ATOM 3741 C CA . TYR B 1 218 ? -49.911 -11.361 -23.499 1.00 20.75 237 TYR B CA 1
ATOM 3742 C C . TYR B 1 218 ? -49.837 -10.946 -22.037 1.00 17.79 237 TYR B C 1
ATOM 3743 O O . TYR B 1 218 ? -48.787 -10.495 -21.575 1.00 22.53 237 TYR B O 1
ATOM 3752 N N . GLY B 1 219 ? -50.945 -11.097 -21.309 1.00 16.12 238 GLY B N 1
ATOM 3753 C CA . GLY B 1 219 ? -50.972 -10.808 -19.878 1.00 17.57 238 GLY B CA 1
ATOM 3754 C C . GLY B 1 219 ? -50.998 -12.096 -19.084 1.00 19.59 238 GLY B C 1
ATOM 3755 O O . GLY B 1 219 ? -51.754 -13.019 -19.404 1.00 20.22 238 GLY B O 1
ATOM 3756 N N . THR B 1 220 ? -50.163 -12.164 -18.037 1.00 18.89 239 THR B N 1
ATOM 3757 C CA . THR B 1 220 ? -49.932 -13.430 -17.349 1.00 17.58 239 THR B CA 1
ATOM 3758 C C . THR B 1 220 ? -50.565 -13.502 -15.967 1.00 18.74 239 THR B C 1
ATOM 3759 O O . THR B 1 220 ? -50.399 -14.515 -15.286 1.00 18.75 239 THR B O 1
ATOM 3763 N N . SER B 1 221 ? -51.271 -12.464 -15.529 1.00 18.57 240 SER B N 1
ATOM 3764 C CA . SER B 1 221 ? -52.030 -12.505 -14.292 1.00 17.13 240 SER B CA 1
ATOM 3765 C C . SER B 1 221 ? -53.413 -11.920 -14.550 1.00 16.99 240 SER B C 1
ATOM 3766 O O . SER B 1 221 ? -53.675 -11.317 -15.595 1.00 19.77 240 SER B O 1
ATOM 3769 N N . ALA B 1 222 ? -54.284 -12.051 -13.548 1.00 16.98 241 ALA B N 1
ATOM 3770 C CA . ALA B 1 222 ? -55.728 -11.950 -13.745 1.00 18.32 241 ALA B CA 1
ATOM 3771 C C . ALA B 1 222 ? -56.206 -10.578 -14.193 1.00 17.43 241 ALA B C 1
ATOM 3772 O O . ALA B 1 222 ? -57.283 -10.489 -14.794 1.00 16.64 241 ALA B O 1
ATOM 3774 N N . LEU B 1 223 ? -55.467 -9.508 -13.895 1.00 14.90 242 LEU B N 1
ATOM 3775 C CA . LEU B 1 223 ? -55.910 -8.161 -14.234 1.00 19.94 242 LEU B CA 1
ATOM 3776 C C . LEU B 1 223 ? -55.113 -7.532 -15.368 1.00 20.70 242 LEU B C 1
ATOM 3777 O O . LEU B 1 223 ? -55.443 -6.414 -15.789 1.00 23.60 242 LEU B O 1
ATOM 3782 N N . ASP B 1 224 ? -54.101 -8.229 -15.899 1.00 23.85 243 ASP B N 1
ATOM 3783 C CA . ASP B 1 224 ? -53.198 -7.624 -16.877 1.00 19.25 243 ASP B CA 1
ATOM 3784 C C . ASP B 1 224 ? -53.920 -7.294 -18.173 1.00 23.46 243 ASP B C 1
ATOM 3785 O O . ASP B 1 224 ? -53.795 -6.181 -18.697 1.00 22.41 243 ASP B O 1
ATOM 3790 N N . ALA B 1 225 ? -54.665 -8.253 -18.721 1.00 21.80 244 ALA B N 1
ATOM 3791 C CA . ALA B 1 225 ? -55.309 -7.998 -20.007 1.00 25.15 244 ALA B CA 1
ATOM 3792 C C . ALA B 1 225 ? -56.402 -6.951 -19.874 1.00 25.17 244 ALA B C 1
ATOM 3793 O O . ALA B 1 225 ? -56.688 -6.226 -20.835 1.00 23.33 244 ALA B O 1
ATOM 3795 N N . ILE B 1 226 ? -57.008 -6.846 -18.688 1.00 22.99 245 ILE B N 1
ATOM 3796 C CA . ILE B 1 226 ? -57.991 -5.796 -18.446 1.00 23.61 245 ILE B CA 1
ATOM 3797 C C . ILE B 1 226 ? -57.339 -4.424 -18.565 1.00 24.31 245 ILE B C 1
ATOM 3798 O O . ILE B 1 226 ? -57.888 -3.511 -19.195 1.00 23.22 245 ILE B O 1
ATOM 3803 N N . GLY B 1 227 ? -56.147 -4.261 -17.988 1.00 22.22 246 GLY B N 1
ATOM 3804 C CA . GLY B 1 227 ? -55.452 -2.986 -18.108 1.00 23.65 246 GLY B CA 1
ATOM 3805 C C . GLY B 1 227 ? -55.076 -2.661 -19.543 1.00 25.79 246 GLY B C 1
ATOM 3806 O O . GLY B 1 227 ? -55.260 -1.531 -20.003 1.00 27.61 246 GLY B O 1
ATOM 3807 N N . VAL B 1 228 ? -54.565 -3.657 -20.274 1.00 25.57 247 VAL B N 1
ATOM 3808 C CA . VAL B 1 228 ? -54.190 -3.465 -21.673 1.00 25.52 247 VAL B CA 1
ATOM 3809 C C . VAL B 1 228 ? -55.404 -3.047 -22.486 1.00 29.15 247 VAL B C 1
ATOM 3810 O O . VAL B 1 228 ? -55.375 -2.053 -23.228 1.00 25.73 247 VAL B O 1
ATOM 3814 N N . ALA B 1 229 ? -56.495 -3.803 -22.345 1.00 26.89 248 ALA B N 1
ATOM 3815 C CA . ALA B 1 229 ? -57.688 -3.578 -23.148 1.00 26.49 248 ALA B CA 1
ATOM 3816 C C . ALA B 1 229 ? -58.200 -2.156 -22.993 1.00 30.17 248 ALA B C 1
ATOM 3817 O O . ALA B 1 229 ? -58.671 -1.548 -23.963 1.00 32.92 248 ALA B O 1
ATOM 3819 N N . LYS B 1 230 ? -58.120 -1.610 -21.778 1.00 29.61 249 LYS B N 1
ATOM 3820 C CA . LYS B 1 230 ? -58.509 -0.221 -21.568 1.00 34.34 249 LYS B CA 1
ATOM 3821 C C . LYS B 1 230 ? -57.635 0.720 -22.384 1.00 28.53 249 LYS B C 1
ATOM 3822 O O . LYS B 1 230 ? -58.139 1.654 -23.021 1.00 38.00 249 LYS B O 1
ATOM 3828 N N . VAL B 1 231 ? -56.322 0.478 -22.398 1.00 25.57 250 VAL B N 1
ATOM 3829 C CA . VAL B 1 231 ? -55.421 1.321 -23.177 1.00 27.53 250 VAL B CA 1
ATOM 3830 C C . VAL B 1 231 ? -55.672 1.142 -24.672 1.00 28.64 250 VAL B C 1
ATOM 3831 O O . VAL B 1 231 ? -55.721 2.124 -25.427 1.00 29.04 250 VAL B O 1
ATOM 3835 N N . VAL B 1 232 ? -55.848 -0.100 -25.128 1.00 25.77 251 VAL B N 1
ATOM 3836 C CA . VAL B 1 232 ? -56.031 -0.332 -26.560 1.00 24.17 251 VAL B CA 1
ATOM 3837 C C . VAL B 1 232 ? -57.287 0.370 -27.067 1.00 31.10 251 VAL B C 1
ATOM 3838 O O . VAL B 1 232 ? -57.270 1.018 -28.122 1.00 29.58 251 VAL B O 1
ATOM 3842 N N . GLU B 1 233 ? -58.395 0.260 -26.325 1.00 30.37 252 GLU B N 1
ATOM 3843 C CA . GLU B 1 233 ? -59.620 0.938 -26.736 1.00 31.64 252 GLU B CA 1
ATOM 3844 C C . GLU B 1 233 ? -59.430 2.446 -26.798 1.00 36.54 252 GLU B C 1
ATOM 3845 O O . GLU B 1 233 ? -60.023 3.110 -27.656 1.00 37.44 252 GLU B O 1
ATOM 3851 N N . GLN B 1 234 ? -58.608 2.999 -25.900 1.00 35.03 253 GLN B N 1
ATOM 3852 C CA . GLN B 1 234 ? -58.349 4.434 -25.898 1.00 38.87 253 GLN B CA 1
ATOM 3853 C C . GLN B 1 234 ? -57.628 4.872 -27.164 1.00 37.47 253 GLN B C 1
ATOM 3854 O O . GLN B 1 234 ? -57.883 5.967 -27.684 1.00 34.15 253 GLN B O 1
ATOM 3860 N N . PHE B 1 235 ? -56.699 4.050 -27.658 1.00 33.01 254 PHE B N 1
ATOM 3861 C CA . PHE B 1 235 ? -56.003 4.408 -28.892 1.00 38.59 254 PHE B CA 1
ATOM 3862 C C . PHE B 1 235 ? -56.944 4.353 -30.083 1.00 40.04 254 PHE B C 1
ATOM 3863 O O . PHE B 1 235 ? -56.862 5.198 -30.979 1.00 38.24 254 PHE B O 1
ATOM 3871 N N . HIS B 1 236 ? -57.849 3.376 -30.105 1.00 39.08 255 HIS B N 1
ATOM 3872 C CA . HIS B 1 236 ? -58.741 3.179 -31.243 1.00 50.60 255 HIS B CA 1
ATOM 3873 C C . HIS B 1 236 ? -57.981 3.279 -32.568 1.00 47.65 255 HIS B C 1
ATOM 3874 O O . HIS B 1 236 ? -58.212 4.203 -33.355 1.00 50.34 255 HIS B O 1
ATOM 3881 N N . ARG B 1 237 ? -57.049 2.357 -32.800 1.00 42.78 256 ARG B N 1
ATOM 3882 C CA . ARG B 1 237 ? -56.310 2.259 -34.053 1.00 41.41 256 ARG B CA 1
ATOM 3883 C C . ARG B 1 237 ? -57.041 1.345 -35.030 1.00 34.89 256 ARG B C 1
ATOM 3884 O O . ARG B 1 237 ? -57.880 0.531 -34.637 1.00 32.39 256 ARG B O 1
ATOM 3892 N N . GLU B 1 238 ? -56.700 1.466 -36.320 1.00 31.27 257 GLU B N 1
ATOM 3893 C CA . GLU B 1 238 ? -57.473 0.734 -37.319 1.00 30.52 257 GLU B CA 1
ATOM 3894 C C . GLU B 1 238 ? -57.313 -0.777 -37.162 1.00 33.22 257 GLU B C 1
ATOM 3895 O O . GLU B 1 238 ? -58.307 -1.514 -37.163 1.00 31.89 257 GLU B O 1
ATOM 3901 N N . GLN B 1 239 ? -56.083 -1.272 -37.043 1.00 30.24 258 GLN B N 1
ATOM 3902 C CA . GLN B 1 239 ? -55.897 -2.710 -36.889 1.00 40.38 258 GLN B CA 1
ATOM 3903 C C . GLN B 1 239 ? -56.045 -3.100 -35.422 1.00 43.33 258 GLN B C 1
ATOM 3904 O O . GLN B 1 239 ? -55.490 -2.443 -34.536 1.00 38.07 258 GLN B O 1
ATOM 3910 N N . LYS B 1 240 ? -56.807 -4.165 -35.178 1.00 40.53 259 LYS B N 1
ATOM 3911 C CA . LYS B 1 240 ? -57.133 -4.582 -33.823 1.00 46.94 259 LYS B CA 1
ATOM 3912 C C . LYS B 1 240 ? -55.941 -5.277 -33.177 1.00 41.06 259 LYS B C 1
ATOM 3913 O O . LYS B 1 240 ? -55.382 -6.228 -33.733 1.00 49.32 259 LYS B O 1
ATOM 3919 N N . THR B 1 241 ? -55.557 -4.786 -32.007 1.00 31.80 260 THR B N 1
ATOM 3920 C CA . THR B 1 241 ? -54.516 -5.408 -31.210 1.00 33.76 260 THR B CA 1
ATOM 3921 C C . THR B 1 241 ? -55.009 -6.761 -30.696 1.00 26.46 260 THR B C 1
ATOM 3922 O O . THR B 1 241 ? -56.135 -6.877 -30.206 1.00 28.97 260 THR B O 1
ATOM 3926 N N . TYR B 1 242 ? -54.189 -7.792 -30.857 1.00 25.23 261 TYR B N 1
ATOM 3927 C CA . TYR B 1 242 ? -54.504 -9.109 -30.299 1.00 24.55 261 TYR B CA 1
ATOM 3928 C C . TYR B 1 242 ? -54.123 -9.130 -28.823 1.00 23.00 261 TYR B C 1
ATOM 3929 O O . TYR B 1 242 ? -52.969 -8.859 -28.483 1.00 26.35 261 TYR B O 1
ATOM 3938 N N . ILE B 1 243 ? -55.071 -9.449 -27.943 1.00 25.89 262 ILE B N 1
ATOM 3939 C CA . ILE B 1 243 ? -54.789 -9.572 -26.512 1.00 21.65 262 ILE B CA 1
ATOM 3940 C C . ILE B 1 243 ? -55.176 -10.979 -26.056 1.00 24.87 262 ILE B C 1
ATOM 3941 O O . ILE B 1 243 ? -56.326 -11.400 -26.231 1.00 23.30 262 ILE B O 1
ATOM 3946 N N . ILE B 1 244 ? -54.227 -11.699 -25.466 1.00 22.96 263 ILE B N 1
ATOM 3947 C CA . ILE B 1 244 ? -54.527 -12.928 -24.740 1.00 21.59 263 ILE B CA 1
ATOM 3948 C C . ILE B 1 244 ? -54.088 -12.741 -23.292 1.00 20.20 263 ILE B C 1
ATOM 3949 O O . ILE B 1 244 ? -52.945 -12.350 -23.029 1.00 20.88 263 ILE B O 1
ATOM 3954 N N . GLY B 1 245 ? -54.991 -13.023 -22.358 1.00 18.24 264 GLY B N 1
ATOM 3955 C CA . GLY B 1 245 ? -54.676 -12.835 -20.954 1.00 19.52 264 GLY B CA 1
ATOM 3956 C C . GLY B 1 245 ? -54.901 -14.055 -20.083 1.00 20.41 264 GLY B C 1
ATOM 3957 O O . GLY B 1 245 ? -54.949 -15.183 -20.579 1.00 21.44 264 GLY B O 1
ATOM 3958 N N . PHE B 1 246 ? -55.039 -13.831 -18.781 1.00 20.74 265 PHE B N 1
ATOM 3959 C CA . PHE B 1 246 ? -55.241 -14.894 -17.816 1.00 24.24 265 PHE B CA 1
ATOM 3960 C C . PHE B 1 246 ? -56.531 -14.686 -17.036 1.00 19.94 265 PHE B C 1
ATOM 3961 O O . PHE B 1 246 ? -56.965 -13.553 -16.789 1.00 21.01 265 PHE B O 1
ATOM 3969 N N . ASP B 1 247 ? -57.156 -15.816 -16.706 1.00 22.41 266 ASP B N 1
ATOM 3970 C CA . ASP B 1 247 ? -58.312 -15.926 -15.828 1.00 21.84 266 ASP B CA 1
ATOM 3971 C C . ASP B 1 247 ? -59.573 -15.384 -16.472 1.00 27.04 266 ASP B C 1
ATOM 3972 O O . ASP B 1 247 ? -59.550 -14.913 -17.619 1.00 26.62 266 ASP B O 1
ATOM 3977 N N . THR B 1 248 ? -60.681 -15.488 -15.747 1.00 25.13 267 THR B N 1
ATOM 3978 C CA . THR B 1 248 ? -62.014 -15.258 -16.279 1.00 29.04 267 THR B CA 1
ATOM 3979 C C . THR B 1 248 ? -62.821 -14.365 -15.356 1.00 29.36 267 THR B C 1
ATOM 3980 O O . THR B 1 248 ? -64.010 -14.599 -15.130 1.00 36.49 267 THR B O 1
ATOM 3984 N N . LEU B 1 249 ? -62.193 -13.322 -14.811 1.00 26.90 268 LEU B N 1
ATOM 3985 C CA . LEU B 1 249 ? -62.937 -12.329 -14.065 1.00 26.05 268 LEU B CA 1
ATOM 3986 C C . LEU B 1 249 ? -63.962 -11.660 -14.981 1.00 31.61 268 LEU B C 1
ATOM 3987 O O . LEU B 1 249 ? -63.790 -11.635 -16.206 1.00 28.64 268 LEU B O 1
ATOM 3992 N N . PRO B 1 250 ? -65.054 -11.143 -14.412 1.00 33.12 269 PRO B N 1
ATOM 3993 C CA . PRO B 1 250 ? -66.110 -10.531 -15.242 1.00 30.19 269 PRO B CA 1
ATOM 3994 C C . PRO B 1 250 ? -65.620 -9.535 -16.289 1.00 35.26 269 PRO B C 1
ATOM 3995 O O . PRO B 1 250 ? -66.096 -9.585 -17.431 1.00 36.41 269 PRO B O 1
ATOM 3999 N N . GLU B 1 251 ? -64.694 -8.632 -15.942 1.00 31.68 270 GLU B N 1
ATOM 4000 C CA . GLU B 1 251 ? -64.211 -7.654 -16.920 1.00 31.60 270 GLU B CA 1
ATOM 4001 C C . GLU B 1 251 ? -63.541 -8.331 -18.105 1.00 34.10 270 GLU B C 1
ATOM 4002 O O . GLU B 1 251 ? -63.706 -7.897 -19.252 1.00 36.33 270 GLU B O 1
ATOM 4008 N N . THR B 1 252 ? -62.753 -9.379 -17.841 1.00 31.85 271 THR B N 1
ATOM 4009 C CA . THR B 1 252 ? -62.113 -10.136 -18.912 1.00 33.90 271 THR B CA 1
ATOM 4010 C C . THR B 1 252 ? -63.151 -10.755 -19.838 1.00 37.61 271 THR B C 1
ATOM 4011 O O . THR B 1 252 ? -62.974 -10.776 -21.062 1.00 34.54 271 THR B O 1
ATOM 4015 N N . ILE B 1 253 ? -64.247 -11.259 -19.269 1.00 36.15 272 ILE B N 1
ATOM 4016 C CA . ILE B 1 253 ? -65.260 -11.922 -20.081 1.00 37.59 272 ILE B CA 1
ATOM 4017 C C . ILE B 1 253 ? -66.035 -10.899 -20.896 1.00 38.28 272 ILE B C 1
ATOM 4018 O O . ILE B 1 253 ? -66.404 -11.155 -22.048 1.00 39.10 272 ILE B O 1
ATOM 4023 N N . ARG B 1 254 ? -66.278 -9.720 -20.320 1.00 37.01 273 ARG B N 1
ATOM 4024 C CA . ARG B 1 254 ? -66.901 -8.645 -21.080 1.00 40.75 273 ARG B CA 1
ATOM 4025 C C . ARG B 1 254 ? -66.049 -8.254 -22.282 1.00 43.26 273 ARG B C 1
ATOM 4026 O O . ARG B 1 254 ? -66.571 -8.076 -23.389 1.00 41.74 273 ARG B O 1
ATOM 4034 N N . TYR B 1 255 ? -64.735 -8.107 -22.084 1.00 40.60 274 TYR B N 1
ATOM 4035 C CA . TYR B 1 255 ? -63.875 -7.713 -23.196 1.00 36.37 274 TYR B CA 1
ATOM 4036 C C . TYR B 1 255 ? -63.781 -8.817 -24.237 1.00 37.20 274 TYR B C 1
ATOM 4037 O O . TYR B 1 255 ? -63.689 -8.529 -25.435 1.00 36.16 274 TYR B O 1
ATOM 4046 N N . LEU B 1 256 ? -63.794 -10.080 -23.799 1.00 35.75 275 LEU B N 1
ATOM 4047 C CA . LEU B 1 256 ? -63.885 -11.200 -24.729 1.00 36.26 275 LEU B CA 1
ATOM 4048 C C . LEU B 1 256 ? -65.166 -11.125 -25.551 1.00 39.80 275 LEU B C 1
ATOM 4049 O O . LEU B 1 256 ? -65.142 -11.307 -26.776 1.00 38.25 275 LEU B O 1
ATOM 4054 N N . GLN B 1 257 ? -66.294 -10.852 -24.888 1.00 37.66 276 GLN B N 1
ATOM 4055 C CA . GLN B 1 257 ? -67.577 -10.770 -25.578 1.00 42.17 276 GLN B CA 1
ATOM 4056 C C . GLN B 1 257 ? -67.588 -9.634 -26.602 1.00 42.98 276 GLN B C 1
ATOM 4057 O O . GLN B 1 257 ? -68.026 -9.822 -27.742 1.00 44.53 276 GLN B O 1
ATOM 4063 N N . LYS B 1 258 ? -67.089 -8.453 -26.221 1.00 37.80 277 LYS B N 1
ATOM 4064 C CA . LYS B 1 258 ? -67.066 -7.309 -27.131 1.00 40.73 277 LYS B CA 1
ATOM 4065 C C . LYS B 1 258 ? -66.038 -7.462 -28.248 1.00 38.62 277 LYS B C 1
ATOM 4066 O O . LYS B 1 258 ? -66.197 -6.849 -29.310 1.00 40.14 277 LYS B O 1
ATOM 4072 N N . GLY B 1 259 ? -64.991 -8.259 -28.041 1.00 36.10 278 GLY B N 1
ATOM 4073 C CA . GLY B 1 259 ? -63.974 -8.460 -29.051 1.00 37.89 278 GLY B CA 1
ATOM 4074 C C . GLY B 1 259 ? -62.664 -7.744 -28.811 1.00 36.77 278 GLY B C 1
ATOM 4075 O O . GLY B 1 259 ? -61.751 -7.875 -29.638 1.00 36.25 278 GLY B O 1
ATOM 4076 N N . THR B 1 260 ? -62.537 -7.011 -27.699 1.00 34.79 279 THR B N 1
ATOM 4077 C CA . THR B 1 260 ? -61.298 -6.298 -27.391 1.00 35.00 279 THR B CA 1
ATOM 4078 C C . THR B 1 260 ? -60.191 -7.255 -26.969 1.00 31.51 279 THR B C 1
ATOM 4079 O O . THR B 1 260 ? -59.028 -7.072 -27.344 1.00 26.39 279 THR B O 1
ATOM 4083 N N . ILE B 1 261 ? -60.531 -8.268 -26.165 1.00 33.93 280 ILE B N 1
ATOM 4084 C CA . ILE B 1 261 ? -59.627 -9.354 -25.803 1.00 27.44 280 ILE B CA 1
ATOM 4085 C C . ILE B 1 261 ? -59.985 -10.559 -26.658 1.00 30.81 280 ILE B C 1
ATOM 4086 O O . ILE B 1 261 ? -61.168 -10.859 -26.847 1.00 35.15 280 ILE B O 1
ATOM 4091 N N . ALA B 1 262 ? -58.968 -11.250 -27.186 1.00 23.99 281 ALA B N 1
ATOM 4092 C CA . ALA B 1 262 ? -59.198 -12.364 -28.099 1.00 29.00 281 ALA B CA 1
ATOM 4093 C C . ALA B 1 262 ? -59.234 -13.719 -27.410 1.00 30.88 281 ALA B C 1
ATOM 4094 O O . ALA B 1 262 ? -59.910 -14.636 -27.898 1.00 27.15 281 ALA B O 1
ATOM 4096 N N . ALA B 1 263 ? -58.515 -13.884 -26.305 1.00 24.98 282 ALA B N 1
ATOM 4097 C CA . ALA B 1 263 ? -58.461 -15.187 -25.660 1.00 22.54 282 ALA B CA 1
ATOM 4098 C C . ALA B 1 263 ? -58.051 -14.973 -24.216 1.00 23.54 282 ALA B C 1
ATOM 4099 O O . ALA B 1 263 ? -57.554 -13.910 -23.853 1.00 23.17 282 ALA B O 1
ATOM 4101 N N . THR B 1 264 ? -58.254 -16.002 -23.397 1.00 24.31 283 THR B N 1
ATOM 4102 C CA . THR B 1 264 ? -57.804 -15.935 -22.012 1.00 24.92 283 THR B CA 1
ATOM 4103 C C . THR B 1 264 ? -57.574 -17.352 -21.510 1.00 24.48 283 THR B C 1
ATOM 4104 O O . THR B 1 264 ? -58.227 -18.301 -21.962 1.00 27.69 283 THR B O 1
ATOM 4108 N N . VAL B 1 265 ? -56.606 -17.493 -20.608 1.00 24.26 284 VAL B N 1
ATOM 4109 C CA . VAL B 1 265 ? -56.253 -18.794 -20.046 1.00 23.10 284 VAL B CA 1
ATOM 4110 C C . VAL B 1 265 ? -57.100 -19.036 -18.802 1.00 28.43 284 VAL B C 1
ATOM 4111 O O . VAL B 1 265 ? -57.061 -18.248 -17.854 1.00 22.69 284 VAL B O 1
ATOM 4115 N N . VAL B 1 266 ? -57.849 -20.139 -18.796 1.00 26.39 285 VAL B N 1
ATOM 4116 C CA . VAL B 1 266 ? -58.726 -20.465 -17.676 1.00 29.07 285 VAL B CA 1
ATOM 4117 C C . VAL B 1 266 ? -57.906 -21.051 -16.535 1.00 23.10 285 VAL B C 1
ATOM 4118 O O . VAL B 1 266 ? -56.935 -21.783 -16.758 1.00 22.86 285 VAL B O 1
ATOM 4122 N N . GLN B 1 267 ? -58.270 -20.688 -15.306 1.00 22.70 286 GLN B N 1
ATOM 4123 C CA . GLN B 1 267 ? -57.821 -21.378 -14.100 1.00 23.85 286 GLN B CA 1
ATOM 4124 C C . GLN B 1 267 ? -59.054 -21.757 -13.298 1.00 24.76 286 GLN B C 1
ATOM 4125 O O . GLN B 1 267 ? -60.177 -21.366 -13.631 1.00 27.30 286 GLN B O 1
ATOM 4131 N N . GLU B 1 268 ? -58.854 -22.503 -12.211 1.00 26.70 287 GLU B N 1
ATOM 4132 C CA . GLU B 1 268 ? -59.951 -22.917 -11.339 1.00 24.80 287 GLU B CA 1
ATOM 4133 C C . GLU B 1 268 ? -59.672 -22.468 -9.906 1.00 25.31 287 GLU B C 1
ATOM 4134 O O . GLU B 1 268 ? -59.387 -23.300 -9.031 1.00 22.70 287 GLU B O 1
ATOM 4140 N N . PRO B 1 269 ? -59.775 -21.161 -9.628 1.00 24.63 288 PRO B N 1
ATOM 4141 C CA . PRO B 1 269 ? -59.427 -20.682 -8.279 1.00 22.51 288 PRO B CA 1
ATOM 4142 C C . PRO B 1 269 ? -60.323 -21.230 -7.181 1.00 24.09 288 PRO B C 1
ATOM 4143 O O . PRO B 1 269 ? -59.820 -21.565 -6.103 1.00 20.34 288 PRO B O 1
ATOM 4147 N N . TYR B 1 270 ? -61.639 -21.285 -7.400 1.00 22.83 289 TYR B N 1
ATOM 4148 C CA . TYR B 1 270 ? -62.521 -21.842 -6.378 1.00 27.96 289 TYR B CA 1
ATOM 4149 C C . TYR B 1 270 ? -62.120 -23.274 -6.060 1.00 25.65 289 TYR B C 1
ATOM 4150 O O . TYR B 1 270 ? -61.990 -23.648 -4.892 1.00 20.71 289 TYR B O 1
ATOM 4159 N N . GLU B 1 271 ? -61.868 -24.070 -7.103 1.00 25.59 290 GLU B N 1
ATOM 4160 C CA . GLU B 1 271 ? -61.556 -25.480 -6.920 1.00 24.47 290 GLU B CA 1
ATOM 4161 C C . GLU B 1 271 ? -60.227 -25.673 -6.199 1.00 23.70 290 GLU B C 1
ATOM 4162 O O . GLU B 1 271 ? -60.074 -26.620 -5.414 1.00 18.15 290 GLU B O 1
ATOM 4168 N N . MET B 1 272 ? -59.247 -24.794 -6.444 1.00 22.22 291 MET B N 1
ATOM 4169 C CA . MET B 1 272 ? -57.964 -25.028 -5.796 1.00 22.98 291 MET B CA 1
ATOM 4170 C C . MET B 1 272 ? -58.009 -24.645 -4.319 1.00 23.09 291 MET B C 1
ATOM 4171 O O . MET B 1 272 ? -57.356 -25.302 -3.502 1.00 18.03 291 MET B O 1
ATOM 4176 N N . GLY B 1 273 ? -58.806 -23.640 -3.953 1.00 24.45 292 GLY B N 1
ATOM 4177 C CA . GLY B 1 273 ? -59.011 -23.356 -2.538 1.00 26.03 292 GLY B CA 1
ATOM 4178 C C . GLY B 1 273 ? -59.823 -24.437 -1.847 1.00 23.04 292 GLY B C 1
ATOM 4179 O O . GLY B 1 273 ? -59.499 -24.855 -0.730 1.00 21.92 292 GLY B O 1
ATOM 4180 N N . TYR B 1 274 ? -60.887 -24.906 -2.504 1.00 22.18 293 TYR B N 1
ATOM 4181 C CA . TYR B 1 274 ? -61.688 -26.002 -1.970 1.00 21.87 293 TYR B CA 1
ATOM 4182 C C . TYR B 1 274 ? -60.840 -27.256 -1.776 1.00 22.90 293 TYR B C 1
ATOM 4183 O O . TYR B 1 274 ? -60.832 -27.848 -0.694 1.00 20.68 293 TYR B O 1
ATOM 4192 N N . LYS B 1 275 ? -60.082 -27.654 -2.802 1.00 18.43 294 LYS B N 1
ATOM 4193 C CA . LYS B 1 275 ? -59.313 -28.890 -2.702 1.00 21.87 294 LYS B CA 1
ATOM 4194 C C . LYS B 1 275 ? -58.153 -28.764 -1.724 1.00 22.64 294 LYS B C 1
ATOM 4195 O O . LYS B 1 275 ? -57.802 -29.737 -1.056 1.00 19.99 294 LYS B O 1
ATOM 4201 N N . ALA B 1 276 ? -57.515 -27.596 -1.646 1.00 14.15 295 ALA B N 1
ATOM 4202 C CA . ALA B 1 276 ? -56.426 -27.435 -0.690 1.00 17.24 295 ALA B CA 1
ATOM 4203 C C . ALA B 1 276 ? -56.916 -27.663 0.732 1.00 17.33 295 ALA B C 1
ATOM 4204 O O . ALA B 1 276 ? -56.204 -28.254 1.554 1.00 17.45 295 ALA B O 1
ATOM 4206 N N . VAL B 1 277 ? -58.129 -27.190 1.045 1.00 16.87 296 VAL B N 1
ATOM 4207 C CA . VAL B 1 277 ? -58.676 -27.375 2.388 1.00 17.85 296 VAL B CA 1
ATOM 4208 C C . VAL B 1 277 ? -58.996 -28.849 2.636 1.00 19.34 296 VAL B C 1
ATOM 4209 O O . VAL B 1 277 ? -58.659 -29.405 3.689 1.00 19.87 296 VAL B O 1
ATOM 4213 N N . LYS B 1 278 ? -59.665 -29.501 1.681 1.00 21.44 297 LYS B N 1
ATOM 4214 C CA . LYS B 1 278 ? -59.929 -30.933 1.824 1.00 18.81 297 LYS B CA 1
ATOM 4215 C C . LYS B 1 278 ? -58.634 -31.706 2.049 1.00 23.78 297 LYS B C 1
ATOM 4216 O O . LYS B 1 278 ? -58.548 -32.548 2.952 1.00 23.60 297 LYS B O 1
ATOM 4222 N N . MET B 1 279 ? -57.597 -31.403 1.263 1.00 19.76 298 MET B N 1
ATOM 4223 C CA . MET B 1 279 ? -56.338 -32.130 1.402 1.00 24.60 298 MET B CA 1
ATOM 4224 C C . MET B 1 279 ? -55.679 -31.863 2.750 1.00 22.39 298 MET B C 1
ATOM 4225 O O . MET B 1 279 ? -55.110 -32.779 3.356 1.00 20.32 298 MET B O 1
ATOM 4230 N N . MET B 1 280 ? -55.707 -30.608 3.218 1.00 18.88 299 MET B N 1
ATOM 4231 C CA . MET B 1 280 ? -55.123 -30.310 4.519 1.00 20.86 299 MET B CA 1
ATOM 4232 C C . MET B 1 280 ? -55.793 -31.127 5.619 1.00 20.28 299 MET B C 1
ATOM 4233 O O . MET B 1 280 ? -55.118 -31.633 6.525 1.00 21.33 299 MET B O 1
ATOM 4238 N N . ALA B 1 281 ? -57.118 -31.286 5.547 1.00 19.44 300 ALA B N 1
ATOM 4239 C CA . ALA B 1 281 ? -57.810 -32.123 6.524 1.00 21.23 300 ALA B CA 1
ATOM 4240 C C . ALA B 1 281 ? -57.355 -33.578 6.439 1.00 24.37 300 ALA B C 1
ATOM 4241 O O . ALA B 1 281 ? -57.214 -34.251 7.467 1.00 20.29 300 ALA B O 1
ATOM 4243 N N . GLU B 1 282 ? -57.103 -34.086 5.230 1.00 20.47 301 GLU B N 1
ATOM 4244 C CA . GLU B 1 282 ? -56.590 -35.455 5.121 1.00 24.52 301 GLU B CA 1
ATOM 4245 C C . GLU B 1 282 ? -55.210 -35.565 5.743 1.00 21.82 301 GLU B C 1
ATOM 4246 O O . GLU B 1 282 ? -54.884 -36.569 6.394 1.00 21.54 301 GLU B O 1
ATOM 4252 N N . ILE B 1 283 ? -54.384 -34.539 5.540 1.00 18.48 302 ILE B N 1
ATOM 4253 C CA . ILE B 1 283 ? -53.018 -34.535 6.058 1.00 22.16 302 ILE B CA 1
ATOM 4254 C C . ILE B 1 283 ? -53.020 -34.562 7.586 1.00 23.64 302 ILE B C 1
ATOM 4255 O O . ILE B 1 283 ? -52.302 -35.355 8.208 1.00 20.90 302 ILE B O 1
ATOM 4260 N N . VAL B 1 284 ? -53.816 -33.694 8.218 1.00 20.96 303 VAL B N 1
ATOM 4261 C CA . VAL B 1 284 ? -53.796 -33.665 9.678 1.00 19.48 303 VAL B CA 1
ATOM 4262 C C . VAL B 1 284 ? -54.394 -34.939 10.259 1.00 22.99 303 VAL B C 1
ATOM 4263 O O . VAL B 1 284 ? -54.142 -35.261 11.426 1.00 25.64 303 VAL B O 1
ATOM 4267 N N . ALA B 1 285 ? -55.174 -35.682 9.476 1.00 24.45 304 ALA B N 1
ATOM 4268 C CA . ALA B 1 285 ? -55.629 -37.000 9.894 1.00 24.90 304 ALA B CA 1
ATOM 4269 C C . ALA B 1 285 ? -54.585 -38.089 9.671 1.00 21.44 304 ALA B C 1
ATOM 4270 O O . ALA B 1 285 ? -54.840 -39.240 10.033 1.00 26.03 304 ALA B O 1
ATOM 4272 N N . GLY B 1 286 ? -53.417 -37.771 9.113 1.00 20.71 305 GLY B N 1
ATOM 4273 C CA . GLY B 1 286 ? -52.407 -38.786 8.868 1.00 24.94 305 GLY B CA 1
ATOM 4274 C C . GLY B 1 286 ? -52.586 -39.594 7.595 1.00 28.04 305 GLY B C 1
ATOM 4275 O O . GLY B 1 286 ? -51.954 -40.646 7.452 1.00 26.47 305 GLY B O 1
ATOM 4276 N N . LYS B 1 287 ? -53.406 -39.120 6.658 1.00 25.55 306 LYS B N 1
ATOM 4277 C CA . LYS B 1 287 ? -53.706 -39.797 5.405 1.00 25.55 306 LYS B CA 1
ATOM 4278 C C . LYS B 1 287 ? -52.864 -39.241 4.254 1.00 29.07 306 LYS B C 1
ATOM 4279 O O . LYS B 1 287 ? -52.454 -38.075 4.254 1.00 25.73 306 LYS B O 1
ATOM 4285 N N . ASP B 1 288 ? -52.608 -40.092 3.270 1.00 25.31 307 ASP B N 1
ATOM 4286 C CA . ASP B 1 288 ? -51.811 -39.695 2.120 1.00 28.14 307 ASP B CA 1
ATOM 4287 C C . ASP B 1 288 ? -52.637 -38.851 1.157 1.00 28.82 307 ASP B C 1
ATOM 4288 O O . ASP B 1 288 ? -53.847 -39.054 0.998 1.00 24.11 307 ASP B O 1
ATOM 4293 N N . VAL B 1 289 ? -51.966 -37.901 0.507 1.00 25.70 308 VAL B N 1
ATOM 4294 C CA . VAL B 1 289 ? -52.564 -37.133 -0.582 1.00 23.86 308 VAL B CA 1
ATOM 4295 C C . VAL B 1 289 ? -51.566 -37.079 -1.733 1.00 25.86 308 VAL B C 1
ATOM 4296 O O . VAL B 1 289 ? -50.355 -37.212 -1.501 1.00 24.94 308 VAL B O 1
ATOM 4300 N N . PRO B 1 290 ? -52.019 -36.894 -2.978 1.00 25.69 309 PRO B N 1
ATOM 4301 C CA . PRO B 1 290 ? -51.076 -36.717 -4.092 1.00 23.98 309 PRO B CA 1
ATOM 4302 C C . PRO B 1 290 ? -50.162 -35.519 -3.865 1.00 24.56 309 PRO B C 1
ATOM 4303 O O . PRO B 1 290 ? -50.569 -34.499 -3.313 1.00 22.01 309 PRO B O 1
ATOM 4307 N N . VAL B 1 291 ? -48.911 -35.642 -4.310 1.00 27.12 310 VAL B N 1
ATOM 4308 C CA . VAL B 1 291 ? -47.978 -34.532 -4.145 1.00 22.57 310 VAL B CA 1
ATOM 4309 C C . VAL B 1 291 ? -48.418 -33.328 -4.972 1.00 23.11 310 VAL B C 1
ATOM 4310 O O . VAL B 1 291 ? -48.333 -32.185 -4.510 1.00 19.77 310 VAL B O 1
ATOM 4314 N N . VAL B 1 292 ? -48.906 -33.554 -6.194 1.00 24.04 311 VAL B N 1
ATOM 4315 C CA . VAL B 1 292 ? -49.331 -32.466 -7.076 1.00 21.89 311 VAL B CA 1
ATOM 4316 C C . VAL B 1 292 ? -50.715 -32.770 -7.630 1.00 21.80 311 VAL B C 1
ATOM 4317 O O . VAL B 1 292 ? -50.948 -33.847 -8.189 1.00 21.89 311 VAL B O 1
ATOM 4321 N N . THR B 1 293 ? -51.636 -31.830 -7.458 1.00 20.33 312 THR B N 1
ATOM 4322 C CA . THR B 1 293 ? -52.938 -31.854 -8.111 1.00 19.40 312 THR B CA 1
ATOM 4323 C C . THR B 1 293 ? -52.993 -30.604 -8.973 1.00 19.79 312 THR B C 1
ATOM 4324 O O . THR B 1 293 ? -53.055 -29.490 -8.439 1.00 20.05 312 THR B O 1
ATOM 4328 N N . ASN B 1 294 ? -52.915 -30.773 -10.295 1.00 19.44 313 ASN B N 1
ATOM 4329 C CA . ASN B 1 294 ? -52.999 -29.643 -11.219 1.00 22.98 313 ASN B CA 1
ATOM 4330 C C . ASN B 1 294 ? -54.456 -29.466 -11.623 1.00 24.75 313 ASN B C 1
ATOM 4331 O O . ASN B 1 294 ? -55.030 -30.327 -12.299 1.00 26.70 313 ASN B O 1
ATOM 4336 N N . THR B 1 295 ? -55.051 -28.350 -11.225 1.00 22.03 314 THR B N 1
ATOM 4337 C CA . THR B 1 295 ? -56.397 -28.051 -11.669 1.00 20.54 314 THR B CA 1
ATOM 4338 C C . THR B 1 295 ? -56.382 -27.653 -13.148 1.00 25.04 314 THR B C 1
ATOM 4339 O O . THR B 1 295 ? -55.326 -27.448 -13.755 1.00 26.08 314 THR B O 1
ATOM 4343 N N . GLU B 1 296 ? -57.574 -27.578 -13.736 1.00 23.11 315 GLU B N 1
ATOM 4344 C CA . GLU B 1 296 ? -57.682 -27.520 -15.190 1.00 31.32 315 GLU B CA 1
ATOM 4345 C C . GLU B 1 296 ? -57.234 -26.163 -15.718 1.00 28.78 315 GLU B C 1
ATOM 4346 O O . GLU B 1 296 ? -57.479 -25.126 -15.096 1.00 23.16 315 GLU B O 1
ATOM 4352 N N . THR B 1 297 ? -56.555 -26.180 -16.868 1.00 29.64 316 THR B N 1
ATOM 4353 C CA . THR B 1 297 ? -56.220 -24.954 -17.570 1.00 26.71 316 THR B CA 1
ATOM 4354 C C . THR B 1 297 ? -56.343 -25.196 -19.069 1.00 27.60 316 THR B C 1
ATOM 4355 O O . THR B 1 297 ? -56.034 -26.286 -19.558 1.00 26.04 316 THR B O 1
ATOM 4359 N N . LYS B 1 298 ? -56.845 -24.187 -19.776 1.00 32.02 317 LYS B N 1
ATOM 4360 C CA . LYS B 1 298 ? -57.068 -24.246 -21.217 1.00 31.87 317 LYS B CA 1
ATOM 4361 C C . LYS B 1 298 ? -57.289 -22.831 -21.714 1.00 30.72 317 LYS B C 1
ATOM 4362 O O . LYS B 1 298 ? -57.659 -21.938 -20.946 1.00 28.21 317 LYS B O 1
ATOM 4368 N N . VAL B 1 299 ? -57.082 -22.634 -23.009 1.00 26.75 318 VAL B N 1
ATOM 4369 C CA . VAL B 1 299 ? -57.321 -21.331 -23.611 1.00 26.23 318 VAL B CA 1
ATOM 4370 C C . VAL B 1 299 ? -58.746 -21.297 -24.144 1.00 31.92 318 VAL B C 1
ATOM 4371 O O . VAL B 1 299 ? -59.161 -22.203 -24.875 1.00 36.66 318 VAL B O 1
ATOM 4375 N N . ILE B 1 300 ? -59.501 -20.262 -23.777 1.00 23.65 319 ILE B N 1
ATOM 4376 C CA . ILE B 1 300 ? -60.845 -20.073 -24.309 1.00 29.21 319 ILE B CA 1
ATOM 4377 C C . ILE B 1 300 ? -60.887 -18.778 -25.105 1.00 36.75 319 ILE B C 1
ATOM 4378 O O . ILE B 1 300 ? -60.125 -17.837 -24.850 1.00 33.89 319 ILE B O 1
ATOM 4383 N N . ARG B 1 301 ? -61.803 -18.737 -26.073 1.00 33.82 320 ARG B N 1
ATOM 4384 C CA . ARG B 1 301 ? -62.075 -17.571 -26.897 1.00 31.96 320 ARG B CA 1
ATOM 4385 C C . ARG B 1 301 ? -63.570 -17.285 -26.842 1.00 36.97 320 ARG B C 1
ATOM 4386 O O . ARG B 1 301 ? -64.326 -17.974 -26.149 1.00 37.51 320 ARG B O 1
ATOM 4394 N N . LYS B 1 302 ? -64.002 -16.272 -27.601 1.00 36.73 321 LYS B N 1
ATOM 4395 C CA . LYS B 1 302 ? -65.401 -15.847 -27.564 1.00 40.30 321 LYS B CA 1
ATOM 4396 C C . LYS B 1 302 ? -66.363 -16.961 -27.962 1.00 45.70 321 LYS B C 1
ATOM 4397 O O . LYS B 1 302 ? -67.538 -16.922 -27.578 1.00 53.05 321 LYS B O 1
ATOM 4403 N N . LYS B 1 303 ? -65.944 -17.924 -28.737 1.00 39.76 322 LYS B N 1
ATOM 4404 C CA . LYS B 1 303 ? -66.895 -18.944 -29.105 1.00 46.89 322 LYS B CA 1
ATOM 4405 C C . LYS B 1 303 ? -67.343 -19.816 -27.959 1.00 47.92 322 LYS B C 1
ATOM 4406 O O . LYS B 1 303 ? -68.234 -20.593 -28.141 1.00 51.51 322 LYS B O 1
ATOM 4412 N N . ASP B 1 304 ? -66.736 -19.676 -26.789 1.00 51.11 323 ASP B N 1
ATOM 4413 C CA . ASP B 1 304 ? -67.016 -20.519 -25.636 1.00 47.94 323 ASP B CA 1
ATOM 4414 C C . ASP B 1 304 ? -67.911 -19.830 -24.617 1.00 45.01 323 ASP B C 1
ATOM 4415 O O . ASP B 1 304 ? -68.024 -20.292 -23.480 1.00 59.44 323 ASP B O 1
ATOM 4420 N N . LEU B 1 305 ? -68.555 -18.741 -25.004 1.00 54.06 324 LEU B N 1
ATOM 4421 C CA . LEU B 1 305 ? -69.419 -17.997 -24.101 1.00 62.83 324 LEU B CA 1
ATOM 4422 C C . LEU B 1 305 ? -70.888 -18.176 -24.503 1.00 70.05 324 LEU B C 1
ATOM 4423 O O . LEU B 1 305 ? -71.212 -18.095 -25.691 1.00 66.65 324 LEU B O 1
ATOM 4428 N N . PRO B 1 306 ? -71.792 -18.399 -23.523 1.00 74.47 325 PRO B N 1
ATOM 4429 C CA . PRO B 1 306 ? -71.667 -18.461 -22.054 1.00 72.48 325 PRO B CA 1
ATOM 4430 C C . PRO B 1 306 ? -70.773 -19.577 -21.512 1.00 67.86 325 PRO B C 1
ATOM 4431 O O . PRO B 1 306 ? -70.410 -20.497 -22.238 1.00 69.81 325 PRO B O 1
ATOM 4435 N N . LEU B 1 307 ? -70.451 -19.492 -20.225 1.00 73.16 326 LEU B N 1
ATOM 4436 C CA . LEU B 1 307 ? -69.444 -20.357 -19.614 1.00 80.02 326 LEU B CA 1
ATOM 4437 C C . LEU B 1 307 ? -70.065 -21.430 -18.714 1.00 81.50 326 LEU B C 1
ATOM 4438 O O . LEU B 1 307 ? -69.396 -21.996 -17.843 1.00 75.73 326 LEU B O 1
ATOM 4443 N N . GLU C 1 25 ? -57.782 -38.743 -58.727 1.00 49.77 44 GLU C N 1
ATOM 4444 C CA . GLU C 1 25 ? -56.865 -39.835 -58.406 1.00 50.08 44 GLU C CA 1
ATOM 4445 C C . GLU C 1 25 ? -55.939 -40.180 -59.580 1.00 56.91 44 GLU C C 1
ATOM 4446 O O . GLU C 1 25 ? -54.801 -39.706 -59.662 1.00 52.56 44 GLU C O 1
ATOM 4452 N N . THR C 1 26 ? -56.430 -41.026 -60.485 1.00 52.27 45 THR C N 1
ATOM 4453 C CA . THR C 1 26 ? -55.778 -41.246 -61.765 1.00 47.56 45 THR C CA 1
ATOM 4454 C C . THR C 1 26 ? -56.028 -40.096 -62.757 1.00 48.30 45 THR C C 1
ATOM 4455 O O . THR C 1 26 ? -55.832 -40.274 -63.967 1.00 53.85 45 THR C O 1
ATOM 4459 N N . THR C 1 27 ? -56.461 -38.933 -62.262 1.00 44.61 46 THR C N 1
ATOM 4460 C CA . THR C 1 27 ? -56.426 -37.678 -63.007 1.00 48.52 46 THR C CA 1
ATOM 4461 C C . THR C 1 27 ? -55.189 -36.890 -62.593 1.00 37.22 46 THR C C 1
ATOM 4462 O O . THR C 1 27 ? -54.974 -36.637 -61.401 1.00 42.03 46 THR C O 1
ATOM 4466 N N . LYS C 1 28 ? -54.375 -36.519 -63.583 1.00 35.98 47 LYS C N 1
ATOM 4467 C CA . LYS C 1 28 ? -53.118 -35.837 -63.306 1.00 30.80 47 LYS C CA 1
ATOM 4468 C C . LYS C 1 28 ? -53.350 -34.537 -62.559 1.00 35.08 47 LYS C C 1
ATOM 4469 O O . LYS C 1 28 ? -52.519 -34.136 -61.734 1.00 40.18 47 LYS C O 1
ATOM 4475 N N . GLU C 1 29 ? -54.495 -33.899 -62.799 1.00 29.83 48 GLU C N 1
ATOM 4476 C CA . GLU C 1 29 ? -54.688 -32.499 -62.462 1.00 37.09 48 GLU C CA 1
ATOM 4477 C C . GLU C 1 29 ? -55.134 -32.238 -61.032 1.00 35.85 48 GLU C C 1
ATOM 4478 O O . GLU C 1 29 ? -54.949 -31.117 -60.553 1.00 40.44 48 GLU C O 1
ATOM 4484 N N . ALA C 1 30 ? -55.753 -33.200 -60.358 1.00 27.08 49 ALA C N 1
ATOM 4485 C CA . ALA C 1 30 ? -56.110 -32.965 -58.972 1.00 30.08 49 ALA C CA 1
ATOM 4486 C C . ALA C 1 30 ? -54.852 -32.933 -58.112 1.00 31.16 49 ALA C C 1
ATOM 4487 O O . ALA C 1 30 ? -53.790 -33.427 -58.503 1.00 29.52 49 ALA C O 1
ATOM 4489 N N . TYR C 1 31 ? -54.970 -32.339 -56.928 1.00 29.57 50 TYR C N 1
ATOM 4490 C CA . TYR C 1 31 ? -53.854 -32.383 -55.996 1.00 29.10 50 TYR C CA 1
ATOM 4491 C C . TYR C 1 31 ? -53.733 -33.786 -55.418 1.00 25.54 50 TYR C C 1
ATOM 4492 O O . TYR C 1 31 ? -54.730 -34.411 -55.052 1.00 29.48 50 TYR C O 1
ATOM 4501 N N . HIS C 1 32 ? -52.510 -34.295 -55.361 1.00 24.00 51 HIS C N 1
ATOM 4502 C CA . HIS C 1 32 ? -52.249 -35.622 -54.814 1.00 24.40 51 HIS C CA 1
ATOM 4503 C C . HIS C 1 32 ? -51.510 -35.460 -53.495 1.00 21.19 51 HIS C C 1
ATOM 4504 O O . HIS C 1 32 ? -50.347 -35.046 -53.486 1.00 24.08 51 HIS C O 1
ATOM 4511 N N . PHE C 1 33 ? -52.193 -35.759 -52.387 1.00 23.56 52 PHE C N 1
ATOM 4512 C CA . PHE C 1 33 ? -51.597 -35.777 -51.056 1.00 21.31 52 PHE C CA 1
ATOM 4513 C C . PHE C 1 33 ? -51.484 -37.220 -50.574 1.00 20.76 52 PHE C C 1
ATOM 4514 O O . PHE C 1 33 ? -52.420 -38.007 -50.733 1.00 25.50 52 PHE C O 1
ATOM 4522 N N . VAL C 1 34 ? -50.351 -37.573 -49.977 1.00 19.72 53 VAL C N 1
ATOM 4523 C CA . VAL C 1 34 ? -50.142 -38.926 -49.465 1.00 17.18 53 VAL C CA 1
ATOM 4524 C C . VAL C 1 34 ? -50.139 -38.861 -47.946 1.00 18.33 53 VAL C C 1
ATOM 4525 O O . VAL C 1 34 ? -49.369 -38.094 -47.360 1.00 21.84 53 VAL C O 1
ATOM 4529 N N . LEU C 1 35 ? -50.993 -39.665 -47.313 1.00 19.15 54 LEU C N 1
ATOM 4530 C CA . LEU C 1 35 ? -50.968 -39.861 -45.866 1.00 16.08 54 LEU C CA 1
ATOM 4531 C C . LEU C 1 35 ? -50.329 -41.209 -45.563 1.00 15.76 54 LEU C C 1
ATOM 4532 O O . LEU C 1 35 ? -50.849 -42.237 -45.998 1.00 20.62 54 LEU C O 1
ATOM 4537 N N . VAL C 1 36 ? -49.241 -41.210 -44.793 1.00 18.32 55 VAL C N 1
ATOM 4538 C CA . VAL C 1 36 ? -48.561 -42.455 -44.447 1.00 18.55 55 VAL C CA 1
ATOM 4539 C C . VAL C 1 36 ? -48.870 -42.791 -42.987 1.00 19.94 55 VAL C C 1
ATOM 4540 O O . VAL C 1 36 ? -48.393 -42.094 -42.080 1.00 23.42 55 VAL C O 1
ATOM 4544 N N . PRO C 1 37 ? -49.626 -43.855 -42.714 1.00 19.86 56 PRO C N 1
ATOM 4545 C CA . PRO C 1 37 ? -49.823 -44.312 -41.335 1.00 22.88 56 PRO C CA 1
ATOM 4546 C C . PRO C 1 37 ? -48.615 -45.065 -40.796 1.00 19.47 56 PRO C C 1
ATOM 4547 O O . PRO C 1 37 ? -47.730 -45.500 -41.536 1.00 20.55 56 PRO C O 1
ATOM 4551 N N . GLU C 1 38 ? -48.604 -45.217 -39.466 1.00 20.28 57 GLU C N 1
ATOM 4552 C CA . GLU C 1 38 ? -47.616 -46.085 -38.836 1.00 18.07 57 GLU C CA 1
ATOM 4553 C C . GLU C 1 38 ? -47.807 -47.523 -39.280 1.00 21.03 57 GLU C C 1
ATOM 4554 O O . GLU C 1 38 ? -46.836 -48.271 -39.433 1.00 22.96 57 GLU C O 1
ATOM 4560 N N . GLU C 1 39 ? -49.057 -47.929 -39.460 1.00 20.31 58 GLU C N 1
ATOM 4561 C CA . GLU C 1 39 ? -49.413 -49.281 -39.858 1.00 24.82 58 GLU C CA 1
ATOM 4562 C C . GLU C 1 39 ? -50.768 -49.209 -40.539 1.00 23.38 58 GLU C C 1
ATOM 4563 O O . GLU C 1 39 ? -51.699 -48.614 -39.988 1.00 23.92 58 GLU C O 1
ATOM 4569 N N . LEU C 1 40 ? -50.868 -49.827 -41.719 1.00 21.18 59 LEU C N 1
ATOM 4570 C CA . LEU C 1 40 ? -52.000 -49.586 -42.605 1.00 24.68 59 LEU C CA 1
ATOM 4571 C C . LEU C 1 40 ? -53.337 -49.792 -41.900 1.00 28.28 59 LEU C C 1
ATOM 4572 O O . LEU C 1 40 ? -54.205 -48.907 -41.915 1.00 26.90 59 LEU C O 1
ATOM 4577 N N . ASP C 1 41 ? -53.525 -50.952 -41.275 1.00 23.99 60 ASP C N 1
ATOM 4578 C CA . ASP C 1 41 ? -54.825 -51.330 -40.744 1.00 23.98 60 ASP C CA 1
ATOM 4579 C C . ASP C 1 41 ? -54.915 -51.189 -39.224 1.00 25.52 60 ASP C C 1
ATOM 4580 O O . ASP C 1 41 ? -55.809 -51.773 -38.609 1.00 24.82 60 ASP C O 1
ATOM 4585 N N . ASN C 1 42 ? -54.031 -50.411 -38.610 1.00 26.12 61 ASN C N 1
ATOM 4586 C CA . ASN C 1 42 ? -54.170 -50.110 -37.189 1.00 22.34 61 ASN C CA 1
ATOM 4587 C C . ASN C 1 42 ? -55.421 -49.263 -36.964 1.00 26.28 61 ASN C C 1
ATOM 4588 O O . ASN C 1 42 ? -55.652 -48.280 -37.679 1.00 25.31 61 ASN C O 1
ATOM 4593 N N . ASP C 1 43 ? -56.234 -49.645 -35.974 1.00 22.20 62 ASP C N 1
ATOM 4594 C CA . ASP C 1 43 ? -57.551 -49.029 -35.822 1.00 25.17 62 ASP C CA 1
ATOM 4595 C C . ASP C 1 43 ? -57.463 -47.531 -35.567 1.00 22.23 62 ASP C C 1
ATOM 4596 O O . ASP C 1 43 ? -58.296 -46.762 -36.064 1.00 23.85 62 ASP C O 1
ATOM 4601 N N . TYR C 1 44 ? -56.487 -47.095 -34.772 1.00 21.02 63 TYR C N 1
ATOM 4602 C CA . TYR C 1 44 ? -56.289 -45.660 -34.589 1.00 21.00 63 TYR C CA 1
ATOM 4603 C C . TYR C 1 44 ? -55.950 -44.975 -35.915 1.00 23.36 63 TYR C C 1
ATOM 4604 O O . TYR C 1 44 ? -56.456 -43.881 -36.214 1.00 21.05 63 TYR C O 1
ATOM 4613 N N . TRP C 1 45 ? -55.102 -45.600 -36.733 1.00 24.38 64 TRP C N 1
ATOM 4614 C CA . TRP C 1 45 ? -54.693 -44.921 -37.962 1.00 22.92 64 TRP C CA 1
ATOM 4615 C C . TRP C 1 45 ? -55.812 -44.903 -38.993 1.00 21.41 64 TRP C C 1
ATOM 4616 O O . TRP C 1 45 ? -55.891 -43.961 -39.797 1.00 25.87 64 TRP C O 1
ATOM 4627 N N . ARG C 1 46 ? -56.728 -45.878 -38.942 1.00 19.08 65 ARG C N 1
ATOM 4628 C CA . ARG C 1 46 ? -57.915 -45.801 -39.794 1.00 25.07 65 ARG C CA 1
ATOM 4629 C C . ARG C 1 46 ? -58.810 -44.627 -39.403 1.00 30.58 65 ARG C C 1
ATOM 4630 O O . ARG C 1 46 ? -59.477 -44.042 -40.267 1.00 26.49 65 ARG C O 1
ATOM 4638 N N . LEU C 1 47 ? -58.831 -44.263 -38.114 1.00 22.10 66 LEU C N 1
ATOM 4639 C CA . LEU C 1 47 ? -59.567 -43.080 -37.683 1.00 27.92 66 LEU C CA 1
ATOM 4640 C C . LEU C 1 47 ? -58.942 -41.815 -38.244 1.00 24.00 66 LEU C C 1
ATOM 4641 O O . LEU C 1 47 ? -59.649 -40.923 -38.714 1.00 28.04 66 LEU C O 1
ATOM 4646 N N . VAL C 1 48 ? -57.614 -41.710 -38.170 1.00 22.35 67 VAL C N 1
ATOM 4647 C CA . VAL C 1 48 ? -56.922 -40.592 -38.796 1.00 23.12 67 VAL C CA 1
ATOM 4648 C C . VAL C 1 48 ? -57.283 -40.510 -40.272 1.00 25.78 67 VAL C C 1
ATOM 4649 O O . VAL C 1 48 ? -57.479 -39.412 -40.815 1.00 26.47 67 VAL C O 1
ATOM 4653 N N . GLU C 1 49 ? -57.398 -41.672 -40.937 1.00 24.96 68 GLU C N 1
ATOM 4654 C CA . GLU C 1 49 ? -57.704 -41.705 -42.371 1.00 22.78 68 GLU C CA 1
ATOM 4655 C C . GLU C 1 49 ? -59.104 -41.175 -42.668 1.00 29.47 68 GLU C C 1
ATOM 4656 O O . GLU C 1 49 ? -59.297 -40.455 -43.656 1.00 30.20 68 GLU C O 1
ATOM 4662 N N . LYS C 1 50 ? -60.097 -41.545 -41.853 1.00 25.17 69 LYS C N 1
ATOM 4663 C CA . LYS C 1 50 ? -61.442 -40.997 -42.014 1.00 27.45 69 LYS C CA 1
ATOM 4664 C C . LYS C 1 50 ? -61.415 -39.477 -42.018 1.00 27.84 69 LYS C C 1
ATOM 4665 O O . LYS C 1 50 ? -62.049 -38.834 -42.863 1.00 30.26 69 LYS C O 1
ATOM 4671 N N . GLY C 1 51 ? -60.684 -38.885 -41.075 1.00 31.18 70 GLY C N 1
ATOM 4672 C CA . GLY C 1 51 ? -60.580 -37.434 -41.037 1.00 31.70 70 GLY C CA 1
ATOM 4673 C C . GLY C 1 51 ? -59.902 -36.874 -42.272 1.00 29.92 70 GLY C C 1
ATOM 4674 O O . GLY C 1 51 ? -60.382 -35.912 -42.879 1.00 32.65 70 GLY C O 1
ATOM 4675 N N . ALA C 1 52 ? -58.769 -37.468 -42.656 1.00 26.91 71 ALA C N 1
ATOM 4676 C CA . ALA C 1 52 ? -58.054 -37.006 -43.843 1.00 26.30 71 ALA C CA 1
ATOM 4677 C C . ALA C 1 52 ? -58.912 -37.146 -45.089 1.00 30.47 71 ALA C C 1
ATOM 4678 O O . ALA C 1 52 ? -58.945 -36.241 -45.936 1.00 25.12 71 ALA C O 1
ATOM 4680 N N . LYS C 1 53 ? -59.610 -38.277 -45.215 1.00 25.96 72 LYS C N 1
ATOM 4681 C CA . LYS C 1 53 ? -60.437 -38.530 -46.388 1.00 32.74 72 LYS C CA 1
ATOM 4682 C C . LYS C 1 53 ? -61.623 -37.577 -46.446 1.00 35.59 72 LYS C C 1
ATOM 4683 O O . LYS C 1 53 ? -62.018 -37.142 -47.534 1.00 34.50 72 LYS C O 1
ATOM 4689 N N . ALA C 1 54 ? -62.216 -37.259 -45.289 1.00 32.46 73 ALA C N 1
ATOM 4690 C CA . ALA C 1 54 ? -63.333 -36.319 -45.266 1.00 33.66 73 ALA C CA 1
ATOM 4691 C C . ALA C 1 54 ? -62.894 -34.930 -45.698 1.00 29.68 73 ALA C C 1
ATOM 4692 O O . ALA C 1 54 ? -63.610 -34.253 -46.442 1.00 37.04 73 ALA C O 1
ATOM 4694 N N . ALA C 1 55 ? -61.730 -34.478 -45.227 1.00 30.07 74 ALA C N 1
ATOM 4695 C CA . ALA C 1 55 ? -61.233 -33.165 -45.625 1.00 27.29 74 ALA C CA 1
ATOM 4696 C C . ALA C 1 55 ? -60.923 -33.121 -47.118 1.00 33.87 74 ALA C C 1
ATOM 4697 O O . ALA C 1 55 ? -61.183 -32.113 -47.794 1.00 28.70 74 ALA C O 1
ATOM 4699 N N . ALA C 1 56 ? -60.341 -34.201 -47.642 1.00 31.97 75 ALA C N 1
ATOM 4700 C CA . ALA C 1 56 ? -59.985 -34.261 -49.055 1.00 30.28 75 ALA C CA 1
ATOM 4701 C C . ALA C 1 56 ? -61.223 -34.187 -49.935 1.00 31.61 75 ALA C C 1
ATOM 4702 O O . ALA C 1 56 ? -61.242 -33.466 -50.941 1.00 36.65 75 ALA C O 1
ATOM 4704 N N . LYS C 1 57 ? -62.262 -34.950 -49.583 1.00 31.92 76 LYS C N 1
ATOM 4705 C CA . LYS C 1 57 ? -63.532 -34.870 -50.295 1.00 36.58 76 LYS C CA 1
ATOM 4706 C C . LYS C 1 57 ? -64.037 -33.431 -50.352 1.00 42.31 76 LYS C C 1
ATOM 4707 O O . LYS C 1 57 ? -64.493 -32.962 -51.403 1.00 38.41 76 LYS C O 1
ATOM 4713 N N . GLU C 1 58 ? -63.928 -32.708 -49.230 1.00 37.12 77 GLU C N 1
ATOM 4714 C CA . GLU C 1 58 ? -64.392 -31.322 -49.159 1.00 39.44 77 GLU C CA 1
ATOM 4715 C C . GLU C 1 58 ? -63.570 -30.399 -50.050 1.00 38.58 77 GLU C C 1
ATOM 4716 O O . GLU C 1 58 ? -64.118 -29.476 -50.661 1.00 40.18 77 GLU C O 1
ATOM 4722 N N . LEU C 1 59 ? -62.257 -30.606 -50.107 1.00 35.02 78 LEU C N 1
ATOM 4723 C CA . LEU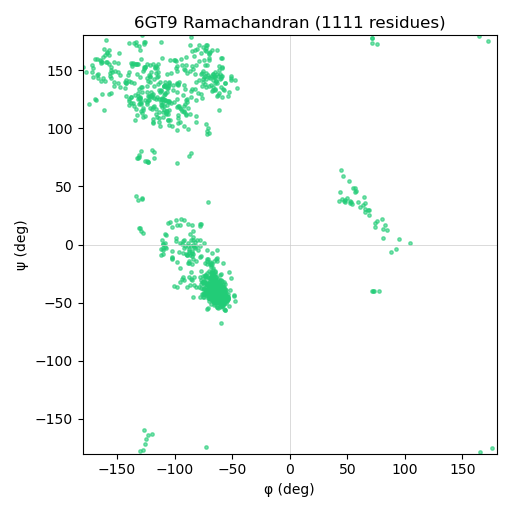 C 1 59 ? -61.374 -29.790 -50.925 1.00 38.53 78 LEU C CA 1
ATOM 4724 C C . LEU C 1 59 ? -61.240 -30.296 -52.355 1.00 38.56 78 LEU C C 1
ATOM 4725 O O . LEU C 1 59 ? -60.612 -29.616 -53.175 1.00 41.18 78 LEU C O 1
ATOM 4730 N N . GLY C 1 60 ? -61.790 -31.468 -52.664 1.00 42.01 79 GLY C N 1
ATOM 4731 C CA . GLY C 1 60 ? -61.649 -32.048 -53.984 1.00 38.28 79 GLY C CA 1
ATOM 4732 C C . GLY C 1 60 ? -60.250 -32.514 -54.332 1.00 45.08 79 GLY C C 1
ATOM 4733 O O . GLY C 1 60 ? -59.907 -32.584 -55.519 1.00 40.11 79 GLY C O 1
ATOM 4734 N N . VAL C 1 61 ? -59.429 -32.842 -53.337 1.00 41.23 80 VAL C N 1
ATOM 4735 C CA . VAL C 1 61 ? -58.078 -33.319 -53.588 1.00 33.57 80 VAL C CA 1
ATOM 4736 C C . VAL C 1 61 ? -58.064 -34.838 -53.485 1.00 31.81 80 VAL C C 1
ATOM 4737 O O . VAL C 1 61 ? -58.941 -35.461 -52.879 1.00 33.10 80 VAL C O 1
ATOM 4741 N N . ASP C 1 62 ? -57.053 -35.447 -54.100 1.00 27.18 81 ASP C N 1
ATOM 4742 C CA . ASP C 1 62 ? -56.849 -36.893 -54.036 1.00 29.98 81 ASP C CA 1
ATOM 4743 C C . ASP C 1 62 ? -55.992 -37.209 -52.815 1.00 25.73 81 ASP C C 1
ATOM 4744 O O . ASP C 1 62 ? -54.848 -36.748 -52.719 1.00 29.70 81 ASP C O 1
ATOM 4749 N N . LEU C 1 63 ? -56.551 -37.963 -51.873 1.00 27.47 82 LEU C N 1
ATOM 4750 C CA . LEU C 1 63 ? -55.837 -38.375 -50.667 1.00 27.49 82 LEU C CA 1
ATOM 4751 C C . LEU C 1 63 ? -55.532 -39.859 -50.812 1.00 22.30 82 LEU C C 1
ATOM 4752 O O . LEU C 1 63 ? -56.451 -40.681 -50.874 1.00 30.25 82 LEU C O 1
ATOM 4757 N N . GLU C 1 64 ? -54.251 -40.199 -50.899 1.00 23.52 83 GLU C N 1
ATOM 4758 C CA A GLU C 1 64 ? -53.837 -41.592 -50.995 0.53 23.32 83 GLU C CA 1
ATOM 4759 C CA B GLU C 1 64 ? -53.805 -41.583 -51.006 0.47 22.82 83 GLU C CA 1
ATOM 4760 C C . GLU C 1 64 ? -53.301 -42.042 -49.642 1.00 22.34 83 GLU C C 1
ATOM 4761 O O . GLU C 1 64 ? -52.372 -41.439 -49.098 1.00 20.86 83 GLU C O 1
ATOM 4772 N N . TYR C 1 65 ? -53.892 -43.103 -49.110 1.00 22.12 84 TYR C N 1
ATOM 4773 C CA . TYR C 1 65 ? -53.494 -43.683 -47.829 1.00 22.77 84 TYR C CA 1
ATOM 4774 C C . TYR C 1 65 ? -52.531 -44.832 -48.119 1.00 18.88 84 TYR C C 1
ATOM 4775 O O . TYR C 1 65 ? -52.952 -45.892 -48.590 1.00 19.17 84 TYR C O 1
ATOM 4784 N N . ILE C 1 66 ? -51.239 -44.618 -47.871 1.00 17.72 85 ILE C N 1
ATOM 4785 C CA . ILE C 1 66 ? -50.199 -45.580 -48.249 1.00 20.74 85 ILE C CA 1
ATOM 4786 C C . ILE C 1 66 ? -49.311 -45.816 -47.042 1.00 19.53 85 ILE C C 1
ATOM 4787 O O . ILE C 1 66 ? -48.666 -44.880 -46.568 1.00 20.34 85 ILE C O 1
ATOM 4792 N N . GLY C 1 67 ? -49.216 -47.065 -46.583 1.00 20.37 86 GLY C N 1
ATOM 4793 C CA . GLY C 1 67 ? -48.369 -47.340 -45.456 1.00 18.69 86 GLY C CA 1
ATOM 4794 C C . GLY C 1 67 ? -47.935 -48.786 -45.290 1.00 22.96 86 GLY C C 1
ATOM 4795 O O . GLY C 1 67 ? -48.340 -49.693 -46.035 1.00 20.19 86 GLY C O 1
ATOM 4796 N N . PRO C 1 68 ? -47.080 -49.017 -44.293 1.00 18.80 87 PRO C N 1
ATOM 4797 C CA . PRO C 1 68 ? -46.592 -50.381 -44.047 1.00 24.03 87 PRO C CA 1
ATOM 4798 C C . PRO C 1 68 ? -47.726 -51.276 -43.589 1.00 27.01 87 PRO C C 1
ATOM 4799 O O . PRO C 1 68 ? -48.588 -50.860 -42.812 1.00 20.25 87 PRO C O 1
ATOM 4803 N N . ARG C 1 69 ? -47.706 -52.525 -44.071 1.00 23.13 88 ARG C N 1
ATOM 4804 C CA . ARG C 1 69 ? -48.664 -53.513 -43.592 1.00 22.65 88 ARG C CA 1
ATOM 4805 C C . ARG C 1 69 ? -48.440 -53.831 -42.123 1.00 19.59 88 ARG C C 1
ATOM 4806 O O . ARG C 1 69 ? -49.399 -54.072 -41.382 1.00 23.27 88 ARG C O 1
ATOM 4814 N N . GLN C 1 70 ? -47.212 -53.760 -41.685 1.00 18.84 89 GLN C N 1
ATOM 4815 C CA . GLN C 1 70 ? -46.826 -53.978 -40.294 1.00 23.99 89 GLN C CA 1
ATOM 4816 C C . GLN C 1 70 ? -45.835 -52.859 -39.925 1.00 22.80 89 GLN C C 1
ATOM 4817 O O . GLN C 1 70 ? -44.994 -52.529 -40.682 1.00 24.81 89 GLN C O 1
ATOM 4823 N N . ALA C 1 71 ? -45.947 -52.296 -38.746 1.00 22.25 90 ALA C N 1
ATOM 4824 C CA . ALA C 1 71 ? -45.130 -51.127 -38.417 1.00 22.60 90 ALA C CA 1
ATOM 4825 C C . ALA C 1 71 ? -43.653 -51.477 -38.513 1.00 23.64 90 ALA C C 1
ATOM 4826 O O . ALA C 1 71 ? -43.227 -52.544 -38.065 1.00 22.71 90 ALA C O 1
ATOM 4828 N N . ASN C 1 72 ? -42.880 -50.583 -39.132 1.00 21.68 91 ASN C N 1
ATOM 4829 C CA . ASN C 1 72 ? -41.506 -50.877 -39.519 1.00 26.35 91 ASN C CA 1
ATOM 4830 C C . ASN C 1 72 ? -40.845 -49.630 -40.075 1.00 24.23 91 ASN C C 1
ATOM 4831 O O . ASN C 1 72 ? -41.314 -49.083 -41.079 1.00 21.25 91 ASN C O 1
ATOM 4836 N N . ILE C 1 73 ? -39.744 -49.201 -39.447 1.00 23.70 92 ILE C N 1
ATOM 4837 C CA . ILE C 1 73 ? -39.133 -47.912 -39.779 1.00 23.69 92 ILE C CA 1
ATOM 4838 C C . ILE C 1 73 ? -38.622 -47.905 -41.221 1.00 22.98 92 ILE C C 1
ATOM 4839 O O . ILE C 1 73 ? -38.902 -46.977 -41.989 1.00 20.27 92 ILE C O 1
ATOM 4844 N N . ASP C 1 74 ? -37.857 -48.932 -41.607 1.00 24.07 93 ASP C N 1
ATOM 4845 C CA . ASP C 1 74 ? -37.280 -48.952 -42.951 1.00 25.51 93 ASP C CA 1
ATOM 4846 C C . ASP C 1 74 ? -38.364 -48.947 -44.022 1.00 23.17 93 ASP C C 1
ATOM 4847 O O . ASP C 1 74 ? -38.236 -48.266 -45.044 1.00 21.59 93 ASP C O 1
ATOM 4852 N N . GLU C 1 75 ? -39.444 -49.691 -43.797 1.00 25.70 94 GLU C N 1
ATOM 4853 C CA . GLU C 1 75 ? -40.544 -49.716 -44.754 1.00 25.24 94 GLU C CA 1
ATOM 4854 C C . GLU C 1 75 ? -41.260 -48.367 -44.816 1.00 22.58 94 GLU C C 1
ATOM 4855 O O . GLU C 1 75 ? -41.658 -47.912 -45.892 1.00 18.94 94 GLU C O 1
ATOM 4861 N N . HIS C 1 76 ? -41.464 -47.746 -43.655 1.00 16.45 95 HIS C N 1
ATOM 4862 C CA . HIS C 1 76 ? -42.051 -46.416 -43.571 1.00 19.96 95 HIS C CA 1
ATOM 4863 C C . HIS C 1 76 ? -41.241 -45.415 -44.380 1.00 18.56 95 HIS C C 1
ATOM 4864 O O . HIS C 1 76 ? -41.801 -44.610 -45.132 1.00 18.56 95 HIS C O 1
ATOM 4871 N N . LEU C 1 77 ? -39.912 -45.462 -44.248 1.00 17.83 96 LEU C N 1
ATOM 4872 C CA . LEU C 1 77 ? -39.059 -44.539 -44.988 1.00 18.61 96 LEU C CA 1
ATOM 4873 C C . LEU C 1 77 ? -39.062 -44.867 -46.478 1.00 19.33 96 LEU C C 1
ATOM 4874 O O . LEU C 1 77 ? -39.114 -43.961 -47.310 1.00 15.12 96 LEU C O 1
ATOM 4879 N N . ARG C 1 78 ? -39.046 -46.157 -46.835 1.00 16.54 97 ARG C N 1
ATOM 4880 C CA . ARG C 1 78 ? -39.087 -46.504 -48.256 1.00 19.12 97 ARG C CA 1
ATOM 4881 C C . ARG C 1 78 ? -40.345 -45.949 -48.910 1.00 16.63 97 ARG C C 1
ATOM 4882 O O . ARG C 1 78 ? -40.303 -45.440 -50.035 1.00 20.53 97 ARG C O 1
ATOM 4890 N N . ILE C 1 79 ? -41.472 -46.011 -48.201 1.00 19.89 98 ILE C N 1
ATOM 4891 C CA . ILE C 1 79 ? -42.732 -45.512 -48.737 1.00 19.06 98 ILE C CA 1
ATOM 4892 C C . ILE C 1 79 ? -42.681 -43.996 -48.903 1.00 22.05 98 ILE C C 1
ATOM 4893 O O . ILE C 1 79 ? -43.173 -43.447 -49.899 1.00 18.27 98 ILE C O 1
ATOM 4898 N N . LEU C 1 80 ? -42.068 -43.295 -47.947 1.00 20.39 99 LEU C N 1
ATOM 4899 C CA . LEU C 1 80 ? -41.951 -41.842 -48.078 1.00 20.72 99 LEU C CA 1
ATOM 4900 C C . LEU C 1 80 ? -41.162 -41.469 -49.332 1.00 22.66 99 LEU C C 1
ATOM 4901 O O . LEU C 1 80 ? -41.585 -40.614 -50.128 1.00 19.97 99 LEU C O 1
ATOM 4906 N N . LYS C 1 81 ? -40.012 -42.116 -49.533 1.00 22.06 100 LYS C N 1
ATOM 4907 C CA . LYS C 1 81 ? -39.185 -41.812 -50.697 1.00 19.85 100 LYS C CA 1
ATOM 4908 C C . LYS C 1 81 ? -39.906 -42.150 -51.993 1.00 21.16 100 LYS C C 1
ATOM 4909 O O . LYS C 1 81 ? -39.765 -41.434 -52.992 1.00 21.01 100 LYS C O 1
ATOM 4915 N N . LYS C 1 82 ? -40.659 -43.256 -52.004 1.00 19.08 101 LYS C N 1
ATOM 4916 C CA . LYS C 1 82 ? -41.385 -43.643 -53.203 1.00 20.65 101 LYS C CA 1
ATOM 4917 C C . LYS C 1 82 ? -42.453 -42.614 -53.554 1.00 21.18 101 LYS C C 1
ATOM 4918 O O . LYS C 1 82 ? -42.593 -42.221 -54.720 1.00 22.02 101 LYS C O 1
ATOM 4924 N N . ALA C 1 83 ? -43.199 -42.146 -52.554 1.00 17.99 102 ALA C N 1
ATOM 4925 C CA . ALA C 1 83 ? -44.177 -41.092 -52.798 1.00 19.49 102 ALA C CA 1
ATOM 4926 C C . ALA C 1 83 ? -43.513 -39.823 -53.332 1.00 19.53 102 ALA C C 1
ATOM 4927 O O . ALA C 1 83 ? -44.034 -39.176 -54.252 1.00 21.24 102 ALA C O 1
ATOM 4929 N N . ALA C 1 84 ? -42.357 -39.452 -52.781 1.00 19.47 103 ALA C N 1
ATOM 4930 C CA . ALA C 1 84 ? -41.701 -38.230 -53.245 1.00 19.63 103 ALA C CA 1
ATOM 4931 C C . ALA C 1 84 ? -41.200 -38.387 -54.679 1.00 18.09 103 ALA C C 1
ATOM 4932 O O . ALA C 1 84 ? -41.201 -37.424 -55.456 1.00 21.64 103 ALA C O 1
ATOM 4934 N N . ALA C 1 85 ? -40.748 -39.586 -55.034 1.00 20.26 104 ALA C N 1
ATOM 4935 C CA . ALA C 1 85 ? -40.299 -39.859 -56.399 1.00 19.75 104 ALA C CA 1
ATOM 4936 C C . ALA C 1 85 ? -41.453 -39.870 -57.389 1.00 21.44 104 ALA C C 1
ATOM 4937 O O . ALA C 1 85 ? -41.232 -39.655 -58.585 1.00 24.09 104 ALA C O 1
ATOM 4939 N N . ALA C 1 86 ? -42.675 -40.107 -56.922 1.00 18.73 105 ALA C N 1
ATOM 4940 C CA . ALA C 1 86 ? -43.857 -39.993 -57.766 1.00 20.83 105 ALA C CA 1
ATOM 4941 C C . ALA C 1 86 ? -44.347 -38.557 -57.886 1.00 19.83 105 ALA C C 1
ATOM 4942 O O . ALA C 1 86 ? -45.384 -38.328 -58.515 1.00 21.79 105 ALA C O 1
ATOM 4944 N N . LYS C 1 87 ? -43.640 -37.603 -57.276 1.00 16.74 106 LYS C N 1
ATOM 4945 C CA . LYS C 1 87 ? -43.923 -36.168 -57.414 1.00 24.01 106 LYS C CA 1
ATOM 4946 C C . LYS C 1 87 ? -45.349 -35.821 -56.996 1.00 24.19 106 LYS C C 1
ATOM 4947 O O . LYS C 1 87 ? -46.060 -35.068 -57.677 1.00 23.64 106 LYS C O 1
ATOM 4953 N N . VAL C 1 88 ? -45.760 -36.358 -55.848 1.00 20.36 107 VAL C N 1
ATOM 4954 C CA . VAL C 1 88 ? -47.031 -35.991 -55.245 1.00 21.10 107 VAL C CA 1
ATOM 4955 C C . VAL C 1 88 ? -46.924 -34.536 -54.795 1.00 21.76 107 VAL C C 1
ATOM 4956 O O . VAL C 1 88 ? -45.828 -33.961 -54.755 1.00 19.60 107 VAL C O 1
ATOM 4960 N N . ASP C 1 89 ? -48.059 -33.934 -54.461 1.00 21.84 108 ASP C N 1
ATOM 4961 C CA . ASP C 1 89 ? -48.115 -32.521 -54.108 1.00 22.15 108 ASP C CA 1
ATOM 4962 C C . ASP C 1 89 ? -47.857 -32.253 -52.630 1.00 21.95 108 ASP C C 1
ATOM 4963 O O . ASP C 1 89 ? -47.600 -31.108 -52.259 1.00 20.84 108 ASP C O 1
ATOM 4968 N N . GLY C 1 90 ? -47.893 -33.269 -51.792 1.00 20.50 109 GLY C N 1
ATOM 4969 C CA . GLY C 1 90 ? -47.692 -33.059 -50.371 1.00 17.75 109 GLY C CA 1
ATOM 4970 C C . GLY C 1 90 ? -47.701 -34.385 -49.661 1.00 19.63 109 GLY C C 1
ATOM 4971 O O . GLY C 1 90 ? -48.389 -35.312 -50.097 1.00 22.13 109 GLY C O 1
ATOM 4972 N N . ILE C 1 91 ? -46.939 -34.496 -48.578 1.00 18.03 110 ILE C N 1
ATOM 4973 C CA . ILE C 1 91 ? -46.809 -35.742 -47.841 1.00 16.42 110 ILE C CA 1
ATOM 4974 C C . ILE C 1 91 ? -47.078 -35.451 -46.371 1.00 21.16 110 ILE C C 1
ATOM 4975 O O . ILE C 1 91 ? -46.601 -34.446 -45.834 1.00 19.86 110 ILE C O 1
ATOM 4980 N N . ILE C 1 92 ? -47.867 -36.322 -45.741 1.00 18.26 111 ILE C N 1
ATOM 4981 C CA . ILE C 1 92 ? -48.292 -36.201 -44.348 1.00 17.92 111 ILE C CA 1
ATOM 4982 C C . ILE C 1 92 ? -47.870 -37.483 -43.645 1.00 19.72 111 ILE C C 1
ATOM 4983 O O . ILE C 1 92 ? -48.289 -38.577 -44.048 1.00 20.72 111 ILE C O 1
ATOM 4988 N N . THR C 1 93 ? -47.041 -37.359 -42.610 1.00 18.04 112 THR C N 1
ATOM 4989 C CA . THR C 1 93 ? -46.432 -38.536 -42.000 1.00 17.68 112 THR C CA 1
ATOM 4990 C C . THR C 1 93 ? -46.029 -38.218 -40.566 1.00 20.54 112 THR C C 1
ATOM 4991 O O . THR C 1 93 ? -45.805 -37.061 -40.205 1.00 15.99 112 THR C O 1
ATOM 4995 N N . GLN C 1 94 ? -45.943 -39.263 -39.749 1.00 20.81 113 GLN C N 1
ATOM 4996 C CA . GLN C 1 94 ? -45.256 -39.130 -38.471 1.00 14.31 113 GLN C CA 1
ATOM 4997 C C . GLN C 1 94 ? -43.786 -38.834 -38.728 1.00 20.39 113 GLN C C 1
ATOM 4998 O O . GLN C 1 94 ? -43.194 -39.349 -39.680 1.00 18.03 113 GLN C O 1
ATOM 5004 N N . GLY C 1 95 ? -43.212 -37.952 -37.915 1.00 18.70 114 GLY C N 1
ATOM 5005 C CA . GLY C 1 95 ? -41.766 -37.901 -37.804 1.00 19.96 114 GLY C CA 1
ATOM 5006 C C . GLY C 1 95 ? -41.349 -38.914 -36.760 1.00 25.94 114 GLY C C 1
ATOM 5007 O O . GLY C 1 95 ? -41.081 -38.558 -35.606 1.00 22.81 114 GLY C O 1
ATOM 5008 N N . LEU C 1 96 ? -41.313 -40.191 -37.156 1.00 22.73 115 LEU C N 1
ATOM 5009 C CA . LEU C 1 96 ? -41.395 -41.265 -36.175 1.00 25.02 115 LEU C CA 1
ATOM 5010 C C . LEU C 1 96 ? -40.112 -41.387 -35.358 1.00 26.59 115 LEU C C 1
ATOM 5011 O O . LEU C 1 96 ? -40.173 -41.698 -34.163 1.00 24.34 115 LEU C O 1
ATOM 5016 N N . THR C 1 97 ? -38.952 -41.117 -35.954 1.00 28.45 116 THR C N 1
ATOM 5017 C CA . THR C 1 97 ? -37.724 -40.969 -35.186 1.00 27.21 116 THR C CA 1
ATOM 5018 C C . THR C 1 97 ? -37.016 -39.688 -35.591 1.00 35.37 116 THR C C 1
ATOM 5019 O O . THR C 1 97 ? -37.321 -39.067 -36.617 1.00 38.34 116 THR C O 1
ATOM 5023 N N . GLU C 1 98 ? -36.030 -39.317 -34.780 1.00 30.91 117 GLU C N 1
ATOM 5024 C CA A GLU C 1 98 ? -35.232 -38.141 -35.105 0.60 32.84 117 GLU C CA 1
ATOM 5025 C CA B GLU C 1 98 ? -35.199 -38.153 -35.062 0.40 32.81 117 GLU C CA 1
ATOM 5026 C C . GLU C 1 98 ? -34.137 -38.478 -36.107 1.00 29.21 117 GLU C C 1
ATOM 5027 O O . GLU C 1 98 ? -34.060 -37.849 -37.168 1.00 27.54 117 GLU C O 1
ATOM 5038 N N . ALA C 1 99 ? -33.302 -39.476 -35.802 1.00 25.38 118 ALA C N 1
ATOM 5039 C CA . ALA C 1 99 ? -32.123 -39.754 -36.611 1.00 29.48 118 ALA C CA 1
ATOM 5040 C C . ALA C 1 99 ? -32.478 -40.153 -38.039 1.00 27.79 118 ALA C C 1
ATOM 5041 O O . ALA C 1 99 ? -31.717 -39.858 -38.966 1.00 25.18 118 ALA C O 1
ATOM 5043 N N . GLU C 1 100 ? -33.608 -40.828 -38.241 1.00 27.71 119 GLU C N 1
ATOM 5044 C CA . GLU C 1 100 ? -33.933 -41.351 -39.563 1.00 22.18 119 GLU C CA 1
ATOM 5045 C C . GLU C 1 100 ? -34.940 -40.493 -40.318 1.00 27.49 119 GLU C C 1
ATOM 5046 O O . GLU C 1 100 ? -34.823 -40.347 -41.542 1.00 22.94 119 GLU C O 1
ATOM 5052 N N . PHE C 1 101 ? -35.917 -39.893 -39.633 1.00 21.19 120 PHE C N 1
ATOM 5053 C CA . PHE C 1 101 ? -36.941 -39.167 -40.375 1.00 23.75 120 PHE C CA 1
ATOM 5054 C C . PHE C 1 101 ? -36.531 -37.737 -40.707 1.00 22.61 120 PHE C C 1
ATOM 5055 O O . PHE C 1 101 ? -36.947 -37.220 -41.748 1.00 22.05 120 PHE C O 1
ATOM 5063 N N . VAL C 1 102 ? -35.714 -37.093 -39.876 1.00 21.41 121 VAL C N 1
ATOM 5064 C CA . VAL C 1 102 ? -35.280 -35.722 -40.173 1.00 26.19 121 VAL C CA 1
ATOM 5065 C C . VAL C 1 102 ? -34.584 -35.678 -41.538 1.00 23.06 121 VAL C C 1
ATOM 5066 O O . VAL C 1 102 ? -35.019 -34.902 -42.403 1.00 27.35 121 VAL C O 1
ATOM 5070 N N . PRO C 1 103 ? -33.538 -36.479 -41.803 1.00 22.11 122 PRO C N 1
ATOM 5071 C CA . PRO C 1 103 ? -32.879 -36.382 -43.128 1.00 27.56 122 PRO C CA 1
ATOM 5072 C C . PRO C 1 103 ? -33.812 -36.634 -44.303 1.00 25.53 122 PRO C C 1
ATOM 5073 O O . PRO C 1 103 ? -33.664 -36.003 -45.359 1.00 26.41 122 PRO C O 1
ATOM 5077 N N . VAL C 1 104 ? -34.758 -37.563 -44.154 1.00 24.79 123 VAL C N 1
ATOM 5078 C CA . VAL C 1 104 ? -35.687 -37.872 -45.234 1.00 22.05 123 VAL C CA 1
ATOM 5079 C C . VAL C 1 104 ? -36.697 -36.749 -45.414 1.00 22.26 123 VAL C C 1
ATOM 5080 O O . VAL C 1 104 ? -36.989 -36.341 -46.545 1.00 26.86 123 VAL C O 1
ATOM 5084 N N . ILE C 1 105 ? -37.233 -36.213 -44.309 1.00 23.46 124 ILE C N 1
ATOM 5085 C CA . ILE C 1 105 ? -38.153 -35.083 -44.413 1.00 21.93 124 ILE C CA 1
ATOM 5086 C C . ILE C 1 105 ? -37.465 -33.906 -45.093 1.00 23.11 124 ILE C C 1
ATOM 5087 O O . ILE C 1 105 ? -38.058 -33.231 -45.947 1.00 24.99 124 ILE C O 1
ATOM 5092 N N . ASN C 1 106 ? -36.203 -33.646 -44.739 1.00 22.75 125 ASN C N 1
ATOM 5093 C CA . ASN C 1 106 ? -35.511 -32.493 -45.317 1.00 26.99 125 ASN C CA 1
ATOM 5094 C C . ASN C 1 106 ? -35.281 -32.690 -46.806 1.00 29.51 125 ASN C C 1
ATOM 5095 O O . ASN C 1 106 ? -35.464 -31.759 -47.600 1.00 31.68 125 ASN C O 1
ATOM 5100 N N . GLU C 1 107 ? -34.876 -33.901 -47.192 1.00 26.06 126 GLU C N 1
ATOM 5101 C CA . GLU C 1 107 ? -34.538 -34.174 -48.581 1.00 30.50 126 GLU C CA 1
ATOM 5102 C C . GLU C 1 107 ? -35.780 -34.076 -49.463 1.00 29.82 126 GLU C C 1
ATOM 5103 O O . GLU C 1 107 ? -35.720 -33.543 -50.577 1.00 29.49 126 GLU C O 1
ATOM 5109 N N . ILE C 1 108 ? -36.925 -34.529 -48.951 1.00 24.03 127 ILE C N 1
ATOM 5110 C CA . ILE C 1 108 ? -38.196 -34.376 -49.652 1.00 23.04 127 ILE C CA 1
ATOM 5111 C C . ILE C 1 108 ? -38.567 -32.906 -49.772 1.00 27.08 127 ILE C C 1
ATOM 5112 O O . ILE C 1 108 ? -38.983 -32.442 -50.839 1.00 27.74 127 ILE C O 1
ATOM 5117 N N . THR C 1 109 ? -38.450 -32.161 -48.665 1.00 22.47 128 THR C N 1
ATOM 5118 C CA . THR C 1 109 ? -38.715 -30.724 -48.685 1.00 26.95 128 THR C CA 1
ATOM 5119 C C . THR C 1 109 ? -37.837 -30.012 -49.705 1.00 27.84 128 THR C C 1
ATOM 5120 O O . THR C 1 109 ? -38.278 -29.051 -50.350 1.00 29.17 128 THR C O 1
ATOM 5124 N N . ASP C 1 110 ? -36.585 -30.457 -49.851 1.00 28.60 129 ASP C N 1
ATOM 5125 C CA . ASP C 1 110 ? -35.695 -29.855 -50.839 1.00 31.85 129 ASP C CA 1
ATOM 5126 C C . ASP C 1 110 ? -36.263 -29.998 -52.247 1.00 38.53 129 ASP C C 1
ATOM 5127 O O . ASP C 1 110 ? -36.106 -29.103 -53.084 1.00 32.40 129 ASP C O 1
ATOM 5132 N N . LYS C 1 111 ? -36.921 -31.116 -52.526 1.00 33.17 130 LYS C N 1
ATOM 5133 C CA . LYS C 1 111 ? -37.542 -31.358 -53.819 1.00 29.32 130 LYS C CA 1
ATOM 5134 C C . LYS C 1 111 ? -38.871 -30.620 -53.993 1.00 28.37 130 LYS C C 1
ATOM 5135 O O . LYS C 1 111 ? -39.657 -31.013 -54.861 1.00 30.99 130 LYS C O 1
ATOM 5141 N N . ASN C 1 112 ? -39.141 -29.595 -53.179 1.00 23.98 131 ASN C N 1
ATOM 5142 C CA . ASN C 1 112 ? -40.342 -28.759 -53.286 1.00 24.74 131 ASN C CA 1
ATOM 5143 C C . ASN C 1 112 ? -41.614 -29.542 -52.996 1.00 27.55 131 ASN C C 1
ATOM 5144 O O . ASN C 1 112 ? -42.690 -29.208 -53.499 1.00 25.62 131 ASN C O 1
ATOM 5149 N N . ILE C 1 113 ? -41.529 -30.589 -52.186 1.00 23.65 132 ILE C N 1
ATOM 5150 C CA . ILE C 1 113 ? -42.728 -31.278 -51.722 1.00 22.91 132 ILE C CA 1
ATOM 5151 C C . ILE C 1 113 ? -42.903 -30.958 -50.241 1.00 20.55 132 ILE C C 1
ATOM 5152 O O . ILE C 1 113 ? -42.029 -31.304 -49.436 1.00 19.94 132 ILE C O 1
ATOM 5157 N N . PRO C 1 114 ? -43.972 -30.263 -49.845 1.00 22.85 133 PRO C N 1
ATOM 5158 C CA . PRO C 1 114 ? -44.134 -29.920 -48.426 1.00 21.69 133 PRO C CA 1
ATOM 5159 C C . PRO C 1 114 ? -44.535 -31.132 -47.608 1.00 22.04 133 PRO C C 1
ATOM 5160 O O . PRO C 1 114 ? -45.297 -31.991 -48.056 1.00 20.63 133 PRO C O 1
ATOM 5164 N N . VAL C 1 115 ? -44.031 -31.169 -46.380 1.00 17.19 134 VAL C N 1
ATOM 5165 C CA . VAL C 1 115 ? -44.270 -32.249 -45.437 1.00 17.47 134 VAL C CA 1
ATOM 5166 C C . VAL C 1 115 ? -44.984 -31.644 -44.236 1.00 21.21 134 VAL C C 1
ATOM 5167 O O . VAL C 1 115 ? -44.534 -30.627 -43.692 1.00 20.38 134 VAL C O 1
ATOM 5171 N N . VAL C 1 116 ? -46.130 -32.216 -43.880 1.00 22.00 135 VAL C N 1
ATOM 5172 C CA . VAL C 1 116 ? -46.801 -31.939 -42.614 1.00 19.06 135 VAL C CA 1
ATOM 5173 C C . VAL C 1 116 ? -46.635 -33.180 -41.756 1.00 19.92 135 VAL C C 1
ATOM 5174 O O . VAL C 1 116 ? -46.890 -34.296 -42.222 1.00 21.68 135 VAL C O 1
ATOM 5178 N N . THR C 1 117 ? -46.193 -32.997 -40.519 1.00 22.48 136 THR C N 1
ATOM 5179 C CA . THR C 1 117 ? -46.129 -34.125 -39.610 1.00 19.68 136 THR C CA 1
ATOM 5180 C C . THR C 1 117 ? -47.435 -34.221 -38.836 1.00 21.80 136 THR C C 1
ATOM 5181 O O . THR C 1 117 ? -48.138 -33.223 -38.615 1.00 18.73 136 THR C O 1
ATOM 5185 N N . ILE C 1 118 ? -47.774 -35.449 -38.462 1.00 15.42 137 ILE C N 1
ATOM 5186 C CA . ILE C 1 118 ? -49.062 -35.765 -37.867 1.00 16.47 137 ILE C CA 1
ATOM 5187 C C . ILE C 1 118 ? -48.833 -36.834 -36.810 1.00 19.30 137 ILE C C 1
ATOM 5188 O O . ILE C 1 118 ? -48.056 -37.771 -37.038 1.00 18.12 137 ILE C O 1
ATOM 5193 N N . ASP C 1 119 ? -49.452 -36.654 -35.628 1.00 17.54 138 ASP C N 1
ATOM 5194 C CA . ASP C 1 119 ? -49.470 -37.635 -34.538 1.00 17.06 138 ASP C CA 1
ATOM 5195 C C . ASP C 1 119 ? -48.152 -37.654 -33.768 1.00 14.94 138 ASP C C 1
ATOM 5196 O O . ASP C 1 119 ? -48.154 -37.721 -32.538 1.00 19.82 138 ASP C O 1
ATOM 5201 N N . THR C 1 120 ? -47.034 -37.538 -34.471 1.00 15.34 139 THR C N 1
ATOM 5202 C CA . THR C 1 120 ? -45.691 -37.603 -33.905 1.00 14.50 139 THR C CA 1
ATOM 5203 C C . THR C 1 120 ? -44.856 -36.586 -34.666 1.00 18.90 139 THR C C 1
ATOM 5204 O O . THR C 1 120 ? -44.843 -36.612 -35.899 1.00 18.53 139 THR C O 1
ATOM 5208 N N . ASP C 1 121 ? -44.168 -35.694 -33.961 1.00 18.71 140 ASP C N 1
ATOM 5209 C CA . ASP C 1 121 ? -43.472 -34.605 -34.632 1.00 22.82 140 ASP C CA 1
ATOM 5210 C C . ASP C 1 121 ? -41.993 -34.929 -34.819 1.00 23.37 140 ASP C C 1
ATOM 5211 O O . ASP C 1 121 ? -41.414 -35.722 -34.072 1.00 25.43 140 ASP C O 1
ATOM 5216 N N . ALA C 1 122 ? -41.394 -34.317 -35.850 1.00 20.25 141 ALA C N 1
ATOM 5217 C CA . ALA C 1 122 ? -39.943 -34.186 -35.998 1.00 21.19 141 ALA C CA 1
ATOM 5218 C C . ALA C 1 122 ? -39.630 -32.692 -35.991 1.00 24.81 141 ALA C C 1
ATOM 5219 O O . ALA C 1 122 ? -39.447 -32.085 -37.057 1.00 21.58 141 ALA C O 1
ATOM 5221 N N . PRO C 1 123 ? -39.580 -32.058 -34.804 1.00 23.56 142 PRO C N 1
ATOM 5222 C CA . PRO C 1 123 ? -39.558 -30.584 -34.761 1.00 21.31 142 PRO C CA 1
ATOM 5223 C C . PRO C 1 123 ? -38.252 -29.958 -35.210 1.00 23.54 142 PRO C C 1
ATOM 5224 O O . PRO C 1 123 ? -38.243 -28.748 -35.483 1.00 26.77 142 PRO C O 1
ATOM 5228 N N . THR C 1 124 ? -37.148 -30.709 -35.277 1.00 21.75 143 THR C N 1
ATOM 5229 C CA . THR C 1 124 ? -35.927 -30.164 -35.864 1.00 24.80 143 THR C CA 1
ATOM 5230 C C . THR C 1 124 ? -35.879 -30.311 -37.386 1.00 30.06 143 THR C C 1
ATOM 5231 O O . THR C 1 124 ? -34.938 -29.805 -38.012 1.00 24.97 143 THR C O 1
ATOM 5235 N N . SER C 1 125 ? -36.850 -30.993 -37.992 1.00 27.89 144 SER C N 1
ATOM 5236 C CA . SER C 1 125 ? -36.893 -31.138 -39.441 1.00 21.16 144 SER C CA 1
ATOM 5237 C C . SER C 1 125 ? -37.474 -29.886 -40.093 1.00 24.95 144 SER C C 1
ATOM 5238 O O . SER C 1 125 ? -38.033 -28.999 -39.433 1.00 23.51 144 SER C O 1
ATOM 5241 N N . ARG C 1 126 ? -37.333 -29.809 -41.420 1.00 20.71 145 ARG C N 1
ATOM 5242 C CA . ARG C 1 126 ? -37.880 -28.707 -42.190 1.00 23.09 145 ARG C CA 1
ATOM 5243 C C . ARG C 1 126 ? -39.341 -28.937 -42.562 1.00 25.96 145 ARG C C 1
ATOM 5244 O O . ARG C 1 126 ? -39.849 -28.282 -43.481 1.00 22.12 145 ARG C O 1
ATOM 5252 N N . ARG C 1 127 ? -40.018 -29.869 -41.886 1.00 19.37 146 ARG C N 1
ATOM 5253 C CA . ARG C 1 127 ? -41.465 -29.979 -42.035 1.00 23.97 146 ARG C CA 1
ATOM 5254 C C . ARG C 1 127 ? -42.116 -28.619 -41.819 1.00 23.38 146 ARG C C 1
ATOM 5255 O O . ARG C 1 127 ? -41.673 -27.827 -40.985 1.00 25.80 146 ARG C O 1
ATOM 5263 N N . VAL C 1 128 ? -43.176 -28.352 -42.587 1.00 23.92 147 VAL C N 1
ATOM 5264 C CA . VAL C 1 128 ? -43.808 -27.035 -42.554 1.00 24.24 147 VAL C CA 1
ATOM 5265 C C . VAL C 1 128 ? -44.622 -26.852 -41.277 1.00 25.11 147 VAL C C 1
ATOM 5266 O O . VAL C 1 128 ? -44.598 -25.778 -40.656 1.00 23.97 147 VAL C O 1
ATOM 5270 N N . ALA C 1 129 ? -45.354 -27.888 -40.867 1.00 23.36 148 ALA C N 1
ATOM 5271 C CA . ALA C 1 129 ? -46.320 -27.791 -39.778 1.00 21.08 148 ALA C CA 1
ATOM 5272 C C . ALA C 1 129 ? -46.519 -29.160 -39.154 1.00 20.70 148 ALA C C 1
ATOM 5273 O O . ALA C 1 129 ? -46.375 -30.185 -39.829 1.00 21.15 148 ALA C O 1
ATOM 5275 N N . TYR C 1 130 ? -46.884 -29.160 -37.865 1.00 17.22 149 TYR C N 1
ATOM 5276 C CA . TYR C 1 130 ? -47.263 -30.360 -37.125 1.00 20.71 149 TYR C CA 1
ATOM 5277 C C . TYR C 1 130 ? -48.707 -30.245 -36.645 1.00 22.84 149 TYR C C 1
ATOM 5278 O O . TYR C 1 130 ? -49.131 -29.193 -36.150 1.00 22.39 149 TYR C O 1
ATOM 5287 N N . VAL C 1 131 ? -49.467 -31.324 -36.794 1.00 18.27 150 VAL C N 1
ATOM 5288 C CA . VAL C 1 131 ? -50.803 -31.439 -36.216 1.00 19.98 150 VAL C CA 1
ATOM 5289 C C . VAL C 1 131 ? -50.860 -32.742 -35.423 1.00 23.11 150 VAL C C 1
ATOM 5290 O O . VAL C 1 131 ? -50.691 -33.824 -35.990 1.00 17.01 150 VAL C O 1
ATOM 5294 N N . GLY C 1 132 ? -51.081 -32.646 -34.119 1.00 21.36 151 GLY C N 1
ATOM 5295 C CA . GLY C 1 132 ? -51.137 -33.849 -33.312 1.00 18.15 151 GLY C CA 1
ATOM 5296 C C . GLY C 1 132 ? -51.024 -33.507 -31.844 1.00 20.29 151 GLY C C 1
ATOM 5297 O O . GLY C 1 132 ? -50.951 -32.340 -31.456 1.00 18.24 151 GLY C O 1
ATOM 5298 N N . THR C 1 133 ? -51.036 -34.554 -31.038 1.00 17.88 152 THR C N 1
ATOM 5299 C CA . THR C 1 133 ? -50.953 -34.395 -29.591 1.00 16.63 152 THR C CA 1
ATOM 5300 C C . THR C 1 133 ? -49.586 -33.852 -29.193 1.00 17.60 152 THR C C 1
ATOM 5301 O O . THR C 1 133 ? -48.566 -34.134 -29.831 1.00 19.65 152 THR C O 1
ATOM 5305 N N . ASP C 1 134 ? -49.575 -33.041 -28.135 1.00 19.23 153 ASP C N 1
ATOM 5306 C CA . ASP C 1 134 ? -48.358 -32.763 -27.386 1.00 19.57 153 ASP C CA 1
ATOM 5307 C C . ASP C 1 134 ? -48.011 -34.032 -26.609 1.00 20.00 153 ASP C C 1
ATOM 5308 O O . ASP C 1 134 ? -48.525 -34.250 -25.500 1.00 17.28 153 ASP C O 1
ATOM 5313 N N . ASN C 1 135 ? -47.140 -34.872 -27.175 1.00 20.97 154 ASN C N 1
ATOM 5314 C CA . ASN C 1 135 ? -46.971 -36.229 -26.652 1.00 17.43 154 ASN C CA 1
ATOM 5315 C C . ASN C 1 135 ? -46.253 -36.236 -25.301 1.00 23.08 154 ASN C C 1
ATOM 5316 O O . ASN C 1 135 ? -46.555 -37.075 -24.435 1.00 20.09 154 ASN C O 1
ATOM 5321 N N . TYR C 1 136 ? -45.315 -35.309 -25.083 1.00 19.65 155 TYR C N 1
ATOM 5322 C CA . TYR C 1 136 ? -44.726 -35.191 -23.753 1.00 22.71 155 TYR C CA 1
ATOM 5323 C C . TYR C 1 136 ? -45.794 -34.908 -22.705 1.00 23.14 155 TYR C C 1
ATOM 5324 O O . TYR C 1 136 ? -45.875 -35.597 -21.674 1.00 22.54 155 TYR C O 1
ATOM 5333 N N . TYR C 1 137 ? -46.607 -33.871 -22.932 1.00 24.93 156 TYR C N 1
ATOM 5334 C CA . TYR C 1 137 ? -47.571 -33.488 -21.909 1.00 25.14 156 TYR C CA 1
ATOM 5335 C C . TYR C 1 137 ? -48.670 -34.528 -21.774 1.00 25.12 156 TYR C C 1
ATOM 5336 O O . TYR C 1 137 ? -49.222 -34.706 -20.683 1.00 19.50 156 TYR C O 1
ATOM 5345 N N . ALA C 1 138 ? -48.976 -35.249 -22.854 1.00 17.47 157 ALA C N 1
ATOM 5346 C CA . ALA C 1 138 ? -49.961 -36.319 -22.755 1.00 15.39 157 ALA C CA 1
ATOM 5347 C C . ALA C 1 138 ? -49.516 -37.374 -21.746 1.00 19.80 157 ALA C C 1
ATOM 5348 O O . ALA C 1 138 ? -50.333 -37.873 -20.966 1.00 19.96 157 ALA C O 1
ATOM 5350 N N . GLY C 1 139 ? -48.220 -37.684 -21.709 1.00 20.08 158 GLY C N 1
ATOM 5351 C CA . GLY C 1 139 ? -47.709 -38.683 -20.781 1.00 20.65 158 GLY C CA 1
ATOM 5352 C C . GLY C 1 139 ? -47.604 -38.106 -19.384 1.00 20.02 158 GLY C C 1
ATOM 5353 O O . GLY C 1 139 ? -47.882 -38.776 -18.390 1.00 19.98 158 GLY C O 1
ATOM 5354 N N . PHE C 1 140 ? -47.213 -36.833 -19.309 1.00 18.60 159 PHE C N 1
ATOM 5355 C CA . PHE C 1 140 ? -47.214 -36.131 -18.027 1.00 20.69 159 PHE C CA 1
ATOM 5356 C C . PHE C 1 140 ? -48.603 -36.157 -17.391 1.00 18.36 159 PHE C C 1
ATOM 5357 O O . PHE C 1 140 ? -48.741 -36.420 -16.189 1.00 20.29 159 PHE C O 1
ATOM 5365 N N . LEU C 1 141 ? -49.648 -35.923 -18.190 1.00 18.82 160 LEU C N 1
ATOM 5366 C CA . LEU C 1 141 ? -51.011 -36.000 -17.673 1.00 18.49 160 LEU C CA 1
ATOM 5367 C C . LEU C 1 141 ? -51.346 -37.408 -17.179 1.00 22.08 160 LEU C C 1
ATOM 5368 O O . LEU C 1 141 ? -52.007 -37.567 -16.142 1.00 20.78 160 LEU C O 1
ATOM 5373 N N . ALA C 1 142 ? -50.918 -38.440 -17.914 1.00 18.08 161 ALA C N 1
ATOM 5374 C CA . ALA C 1 142 ? -51.151 -39.813 -17.464 1.00 19.12 161 ALA C CA 1
ATOM 5375 C C . ALA C 1 142 ? -50.470 -40.087 -16.128 1.00 15.99 161 ALA C C 1
ATOM 5376 O O . ALA C 1 142 ? -51.038 -40.756 -15.261 1.00 19.45 161 ALA C O 1
ATOM 5378 N N . GLY C 1 143 ? -49.242 -39.601 -15.952 1.00 18.54 162 GLY C N 1
ATOM 5379 C CA . GLY C 1 143 ? -48.561 -39.808 -14.685 1.00 16.81 162 GLY C CA 1
ATOM 5380 C C . GLY C 1 143 ? -49.247 -39.088 -13.536 1.00 23.26 162 GLY C C 1
ATOM 5381 O O . GLY C 1 143 ? -49.404 -39.647 -12.450 1.00 19.05 162 GLY C O 1
ATOM 5382 N N . ARG C 1 144 ? -49.657 -37.836 -13.765 1.00 21.61 163 ARG C N 1
ATOM 5383 C CA . ARG C 1 144 ? -50.435 -37.087 -12.777 1.00 22.56 163 ARG C CA 1
ATOM 5384 C C . ARG C 1 144 ? -51.712 -37.822 -12.407 1.00 21.70 163 ARG C C 1
ATOM 5385 O O . ARG C 1 144 ? -52.088 -37.872 -11.227 1.00 21.74 163 ARG C O 1
ATOM 5393 N N . ALA C 1 145 ? -52.391 -38.397 -13.404 1.00 19.78 164 ALA C N 1
ATOM 5394 C CA . ALA C 1 145 ? -53.648 -39.104 -13.164 1.00 18.91 164 ALA C CA 1
ATOM 5395 C C . ALA C 1 145 ? -53.425 -40.380 -12.363 1.00 24.36 164 ALA C C 1
ATOM 5396 O O . ALA C 1 145 ? -54.170 -40.658 -11.411 1.00 23.64 164 ALA C O 1
ATOM 5398 N N . LEU C 1 146 ? -52.416 -41.178 -12.739 1.00 19.49 165 LEU C N 1
ATOM 5399 C CA . LEU C 1 146 ? -52.100 -42.382 -11.960 1.00 21.18 165 LEU C CA 1
ATOM 5400 C C . LEU C 1 146 ? -51.742 -42.037 -10.516 1.00 24.25 165 LEU C C 1
ATOM 5401 O O . LEU C 1 146 ? -52.210 -42.692 -9.575 1.00 22.78 165 LEU C O 1
ATOM 5406 N N . ALA C 1 147 ? -50.891 -41.023 -10.321 1.00 23.15 166 ALA C N 1
ATOM 5407 C CA . ALA C 1 147 ? -50.492 -40.639 -8.966 1.00 27.14 166 ALA C CA 1
ATOM 5408 C C . ALA C 1 147 ? -51.693 -40.240 -8.114 1.00 29.51 166 ALA C C 1
ATOM 5409 O O . ALA C 1 147 ? -51.772 -40.607 -6.934 1.00 25.73 166 ALA C O 1
ATOM 5411 N N . GLU C 1 148 ? -52.634 -39.483 -8.687 1.00 30.81 167 GLU C N 1
ATOM 5412 C CA . GLU C 1 148 ? -53.848 -39.148 -7.950 1.00 31.39 167 GLU C CA 1
ATOM 5413 C C . GLU C 1 148 ? -54.652 -40.402 -7.632 1.00 30.87 167 GLU C C 1
ATOM 5414 O O . GLU C 1 148 ? -54.978 -40.661 -6.472 1.00 31.63 167 GLU C O 1
ATOM 5420 N N . ASP C 1 149 ? -54.969 -41.199 -8.654 1.00 24.08 168 ASP C N 1
ATOM 5421 C CA . ASP C 1 149 ? -55.885 -42.325 -8.496 1.00 29.52 168 ASP C CA 1
ATOM 5422 C C . ASP C 1 149 ? -55.340 -43.404 -7.570 1.00 32.45 168 ASP C C 1
ATOM 5423 O O . ASP C 1 149 ? -56.123 -44.186 -7.016 1.00 33.00 168 ASP C O 1
ATOM 5428 N N . THR C 1 150 ? -54.022 -43.491 -7.403 1.00 30.26 169 THR C N 1
ATOM 5429 C CA . THR C 1 150 ? -53.448 -44.440 -6.459 1.00 33.11 169 THR C CA 1
ATOM 5430 C C . THR C 1 150 ? -52.901 -43.752 -5.217 1.00 30.54 169 THR C C 1
ATOM 5431 O O . THR C 1 150 ? -52.224 -44.401 -4.416 1.00 35.86 169 THR C O 1
ATOM 5435 N N . LYS C 1 151 ? -53.148 -42.452 -5.062 1.00 26.73 170 LYS C N 1
ATOM 5436 C CA . LYS C 1 151 ? -52.660 -41.677 -3.919 1.00 36.12 170 LYS C CA 1
ATOM 5437 C C . LYS C 1 151 ? -51.152 -41.827 -3.734 1.00 36.75 170 LYS C C 1
ATOM 5438 O O . LYS C 1 151 ? -50.636 -41.864 -2.613 1.00 31.52 170 LYS C O 1
ATOM 5444 N N . GLY C 1 152 ? -50.437 -41.913 -4.849 1.00 29.35 171 GLY C N 1
ATOM 5445 C CA . GLY C 1 152 ? -48.993 -41.937 -4.796 1.00 25.24 171 GLY C CA 1
ATOM 5446 C C . GLY C 1 152 ? -48.379 -43.241 -4.343 1.00 23.13 171 GLY C C 1
ATOM 5447 O O . GLY C 1 152 ? -47.219 -43.239 -3.927 1.00 27.56 171 GLY C O 1
ATOM 5448 N N . LYS C 1 153 ? -49.106 -44.357 -4.421 1.00 22.27 172 LYS C N 1
ATOM 5449 C CA . LYS C 1 153 ? -48.571 -45.677 -4.076 1.00 25.27 172 LYS C CA 1
ATOM 5450 C C . LYS C 1 153 ? -48.953 -46.679 -5.158 1.00 30.01 172 LYS C C 1
ATOM 5451 O O . LYS C 1 153 ? -50.141 -46.958 -5.358 1.00 26.75 172 LYS C O 1
ATOM 5457 N N . ALA C 1 154 ? -47.952 -47.231 -5.839 1.00 27.87 173 ALA C N 1
ATOM 5458 C CA . ALA C 1 154 ? -48.210 -48.165 -6.928 1.00 25.21 173 ALA C CA 1
ATOM 5459 C C . ALA C 1 154 ? -46.902 -48.808 -7.362 1.00 23.91 173 ALA C C 1
ATOM 5460 O O . ALA C 1 154 ? -45.850 -48.160 -7.370 1.00 26.95 173 ALA C O 1
ATOM 5462 N N . THR C 1 155 ? -46.990 -50.091 -7.724 1.00 24.23 174 THR C N 1
ATOM 5463 C CA . THR C 1 155 ? -45.905 -50.828 -8.364 1.00 20.41 174 THR C CA 1
ATOM 5464 C C . THR C 1 155 ? -46.270 -50.939 -9.842 1.00 22.45 174 THR C C 1
ATOM 5465 O O . THR C 1 155 ? -47.180 -51.690 -10.207 1.00 20.87 174 THR C O 1
ATOM 5469 N N . VAL C 1 156 ? -45.573 -50.176 -10.679 1.00 19.67 175 VAL C N 1
ATOM 5470 C CA . VAL C 1 156 ? -45.998 -49.884 -12.047 1.00 21.00 175 VAL C CA 1
ATOM 5471 C C . VAL C 1 156 ? -45.190 -50.679 -13.060 1.00 20.80 175 VAL C C 1
ATOM 5472 O O . VAL C 1 156 ? -43.958 -50.758 -12.969 1.00 21.98 175 VAL C O 1
ATOM 5476 N N . ALA C 1 157 ? -45.881 -51.224 -14.061 1.00 21.64 176 ALA C N 1
ATOM 5477 C CA . ALA C 1 157 ? -45.264 -51.664 -15.303 1.00 20.83 176 ALA C CA 1
ATOM 5478 C C . ALA C 1 157 ? -45.779 -50.806 -16.459 1.00 22.32 176 ALA C C 1
ATOM 5479 O O . ALA C 1 157 ? -46.942 -50.390 -16.470 1.00 20.16 176 ALA C O 1
ATOM 5481 N N . ILE C 1 158 ? -44.905 -50.534 -17.428 1.00 21.46 177 ILE C N 1
ATOM 5482 C CA . ILE C 1 158 ? -45.249 -49.740 -18.605 1.00 23.00 177 ILE C CA 1
ATOM 5483 C C . ILE C 1 158 ? -45.225 -50.652 -19.824 1.00 21.64 177 ILE C C 1
ATOM 5484 O O . ILE C 1 158 ? -44.278 -51.428 -20.008 1.00 22.07 177 ILE C O 1
ATOM 5489 N N . ILE C 1 159 ? -46.277 -50.577 -20.637 1.00 16.87 178 ILE C N 1
ATOM 5490 C CA . ILE C 1 159 ? -46.318 -51.197 -21.959 1.00 20.39 178 ILE C CA 1
ATOM 5491 C C . ILE C 1 159 ? -46.272 -50.062 -22.966 1.00 21.21 178 ILE C C 1
ATOM 5492 O O . ILE C 1 159 ? -47.158 -49.200 -22.968 1.00 18.62 178 ILE C O 1
ATOM 5497 N N . THR C 1 160 ? -45.242 -50.051 -23.812 1.00 20.40 179 THR C N 1
ATOM 5498 C CA . THR C 1 160 ? -45.032 -48.965 -24.758 1.00 20.06 179 THR C CA 1
ATOM 5499 C C . THR C 1 160 ? -44.906 -49.560 -26.156 1.00 24.22 179 THR C C 1
ATOM 5500 O O . THR C 1 160 ? -44.520 -50.723 -26.317 1.00 22.17 179 THR C O 1
ATOM 5504 N N . GLY C 1 161 ? -45.275 -48.765 -27.162 1.00 22.44 180 GLY C N 1
ATOM 5505 C CA . GLY C 1 161 ? -45.280 -49.280 -28.533 1.00 23.76 180 GLY C CA 1
ATOM 5506 C C . GLY C 1 161 ? -43.913 -49.755 -28.984 1.00 22.59 180 GLY C C 1
ATOM 5507 O O . GLY C 1 161 ? -43.761 -50.855 -29.531 1.00 25.43 180 GLY C O 1
ATOM 5508 N N . SER C 1 162 ? -42.895 -48.939 -28.748 1.00 22.19 181 SER C N 1
ATOM 5509 C CA . SER C 1 162 ? -41.526 -49.296 -29.074 1.00 26.41 181 SER C CA 1
ATOM 5510 C C . SER C 1 162 ? -40.612 -48.374 -28.294 1.00 26.45 181 SER C C 1
ATOM 5511 O O . SER C 1 162 ? -41.014 -47.287 -27.869 1.00 22.84 181 SER C O 1
ATOM 5514 N N . LEU C 1 163 ? -39.380 -48.775 -28.164 1.00 25.94 182 LEU C N 1
ATOM 5515 C CA . LEU C 1 163 ? -38.450 -47.948 -27.489 1.00 31.12 182 LEU C CA 1
ATOM 5516 C C . LEU C 1 163 ? -37.826 -46.889 -28.390 1.00 30.36 182 LEU C C 1
ATOM 5517 O O . LEU C 1 163 ? -37.195 -46.021 -27.909 1.00 28.81 182 LEU C O 1
ATOM 5522 N N . THR C 1 164 ? -38.064 -46.950 -29.685 1.00 26.85 183 THR C N 1
ATOM 5523 C CA A THR C 1 164 ? -37.451 -46.020 -30.628 0.94 28.52 183 THR C CA 1
ATOM 5524 C CA B THR C 1 164 ? -37.446 -46.012 -30.611 0.06 28.50 183 THR C CA 1
ATOM 5525 C C . THR C 1 164 ? -38.390 -44.951 -31.163 1.00 27.94 183 THR C C 1
ATOM 5526 O O . THR C 1 164 ? -37.916 -43.886 -31.564 1.00 29.03 183 THR C O 1
ATOM 5533 N N . ALA C 1 165 ? -39.700 -45.203 -31.201 1.00 25.14 184 ALA C N 1
ATOM 5534 C CA . ALA C 1 165 ? -40.625 -44.209 -31.740 1.00 24.01 184 ALA C CA 1
ATOM 5535 C C . ALA C 1 165 ? -40.740 -42.998 -30.817 1.00 21.46 184 ALA C C 1
ATOM 5536 O O . ALA C 1 165 ? -40.875 -43.138 -29.598 1.00 20.47 184 ALA C O 1
ATOM 5538 N N . ALA C 1 166 ? -40.726 -41.800 -31.416 1.00 22.55 185 ALA C N 1
ATOM 5539 C CA . ALA C 1 166 ? -40.592 -40.569 -30.635 1.00 21.21 185 ALA C CA 1
ATOM 5540 C C . ALA C 1 166 ? -41.825 -40.283 -29.784 1.00 20.10 185 ALA C C 1
ATOM 5541 O O . ALA C 1 166 ? -41.697 -39.814 -28.643 1.00 21.59 185 ALA C O 1
ATOM 5543 N N . HIS C 1 167 ? -43.032 -40.536 -30.306 1.00 18.90 186 HIS C N 1
ATOM 5544 C CA . HIS C 1 167 ? -44.201 -40.260 -29.475 1.00 18.05 186 HIS C CA 1
ATOM 5545 C C . HIS C 1 167 ? -44.284 -41.221 -28.295 1.00 20.93 186 HIS C C 1
ATOM 5546 O O . HIS C 1 167 ? -44.684 -40.813 -27.200 1.00 18.66 186 HIS C O 1
ATOM 5553 N N . GLN C 1 168 ? -43.875 -42.474 -28.491 1.00 19.28 187 GLN C N 1
ATOM 5554 C CA . GLN C 1 168 ? -43.822 -43.423 -27.384 1.00 22.11 187 GLN C CA 1
ATOM 5555 C C . GLN C 1 168 ? -42.774 -43.013 -26.357 1.00 23.74 187 GLN C C 1
ATOM 5556 O O . GLN C 1 168 ? -43.030 -43.068 -25.146 1.00 19.49 187 GLN C O 1
ATOM 5562 N N . GLN C 1 169 ? -41.594 -42.580 -26.817 1.00 21.15 188 GLN C N 1
ATOM 5563 C CA . GLN C 1 169 ? -40.559 -42.135 -25.887 1.00 23.47 188 GLN C CA 1
ATOM 5564 C C . GLN C 1 169 ? -41.031 -40.949 -25.056 1.00 22.99 188 GLN C C 1
ATOM 5565 O O . GLN C 1 169 ? -40.819 -40.905 -23.832 1.00 22.28 188 GLN C O 1
ATOM 5571 N N . LEU C 1 170 ? -41.665 -39.972 -25.707 1.00 22.90 189 LEU C N 1
ATOM 5572 C CA . LEU C 1 170 ? -42.144 -38.796 -24.993 1.00 22.76 189 LEU C CA 1
ATOM 5573 C C . LEU C 1 170 ? -43.246 -39.156 -24.002 1.00 25.28 189 LEU C C 1
ATOM 5574 O O . LEU C 1 170 ? -43.282 -38.617 -22.888 1.00 22.83 189 LEU C O 1
ATOM 5579 N N . ARG C 1 171 ? -44.160 -40.059 -24.378 1.00 21.60 190 ARG C N 1
ATOM 5580 C CA . ARG C 1 171 ? -45.241 -40.405 -23.457 1.00 19.60 190 ARG C CA 1
ATOM 5581 C C . ARG C 1 171 ? -44.711 -41.148 -22.235 1.00 25.28 190 ARG C C 1
ATOM 5582 O O . ARG C 1 171 ? -45.253 -41.009 -21.127 1.00 21.91 190 ARG C O 1
ATOM 5590 N N . VAL C 1 172 ? -43.658 -41.947 -22.415 1.00 24.76 191 VAL C N 1
ATOM 5591 C CA . VAL C 1 172 ? -43.020 -42.606 -21.280 1.00 22.74 191 VAL C CA 1
ATOM 5592 C C . VAL C 1 172 ? -42.293 -41.576 -20.418 1.00 25.71 191 VAL C C 1
ATOM 5593 O O . VAL C 1 172 ? -42.406 -41.571 -19.187 1.00 23.00 191 VAL C O 1
ATOM 5597 N N . ARG C 1 173 ? -41.541 -40.682 -21.057 1.00 23.07 192 ARG C N 1
ATOM 5598 C CA . ARG C 1 173 ? -40.731 -39.721 -20.319 1.00 26.00 192 ARG C CA 1
ATOM 5599 C C . ARG C 1 173 ? -41.593 -38.741 -19.526 1.00 24.12 192 ARG C C 1
ATOM 5600 O O . ARG C 1 173 ? -41.252 -38.386 -18.392 1.00 23.85 192 ARG C O 1
ATOM 5608 N N . GLY C 1 174 ? -42.711 -38.293 -20.102 1.00 23.47 193 GLY C N 1
ATOM 5609 C CA . GLY C 1 174 ? -43.585 -37.381 -19.380 1.00 23.93 193 GLY C CA 1
ATOM 5610 C C . GLY C 1 174 ? -44.214 -38.036 -18.167 1.00 28.28 193 GLY C C 1
ATOM 5611 O O . GLY C 1 174 ? -44.335 -37.420 -17.107 1.00 22.54 193 GLY C O 1
ATOM 5612 N N . PHE C 1 175 ? -44.636 -39.292 -18.315 1.00 22.63 194 PHE C N 1
ATOM 5613 C CA . PHE C 1 175 ? -45.167 -40.048 -17.191 1.00 23.98 194 PHE C CA 1
ATOM 5614 C C . PHE C 1 175 ? -44.124 -40.175 -16.093 1.00 21.22 194 PHE C C 1
ATOM 5615 O O . PHE C 1 175 ? -44.422 -39.969 -14.913 1.00 26.16 194 PHE C O 1
ATOM 5623 N N . GLU C 1 176 ? -42.885 -40.508 -16.470 1.00 19.71 195 GLU C N 1
ATOM 5624 C CA . GLU C 1 176 ? -41.826 -40.652 -15.475 1.00 23.89 195 GLU C CA 1
ATOM 5625 C C . GLU C 1 176 ? -41.554 -39.335 -14.751 1.00 27.41 195 GLU C C 1
ATOM 5626 O O . GLU C 1 176 ? -41.341 -39.315 -13.528 1.00 27.13 195 GLU C O 1
ATOM 5632 N N . ASP C 1 177 ? -41.561 -38.222 -15.483 1.00 26.91 196 ASP C N 1
ATOM 5633 C CA . ASP C 1 177 ? -41.340 -36.933 -14.835 1.00 29.74 196 ASP C CA 1
ATOM 5634 C C . ASP C 1 177 ? -42.468 -36.597 -13.868 1.00 27.48 196 ASP C C 1
ATOM 5635 O O . ASP C 1 177 ? -42.214 -36.105 -12.766 1.00 28.95 196 ASP C O 1
ATOM 5640 N N . ALA C 1 178 ? -43.716 -36.843 -14.268 1.00 25.20 197 ALA C N 1
ATOM 5641 C CA . ALA C 1 178 ? -44.852 -36.533 -13.408 1.00 21.11 197 ALA C CA 1
ATOM 5642 C C . ALA C 1 178 ? -44.826 -37.342 -12.112 1.00 26.12 197 ALA C C 1
ATOM 5643 O O . ALA C 1 178 ? -45.202 -36.827 -11.051 1.00 29.85 197 ALA C O 1
ATOM 5645 N N . VAL C 1 179 ? -44.409 -38.617 -12.172 1.00 26.47 198 VAL C N 1
ATOM 5646 C CA . VAL C 1 179 ? -44.463 -39.478 -10.986 1.00 26.46 198 VAL C CA 1
ATOM 5647 C C . VAL C 1 179 ? -43.175 -39.464 -10.174 1.00 25.50 198 VAL C C 1
ATOM 5648 O O . VAL C 1 179 ? -43.131 -40.081 -9.099 1.00 29.59 198 VAL C O 1
ATOM 5652 N N . ARG C 1 180 ? -42.134 -38.760 -10.627 1.00 27.57 199 ARG C N 1
ATOM 5653 C CA . ARG C 1 180 ? -40.849 -38.852 -9.940 1.00 33.80 199 ARG C CA 1
ATOM 5654 C C . ARG C 1 180 ? -40.925 -38.341 -8.505 1.00 30.16 199 ARG C C 1
ATOM 5655 O O . ARG C 1 180 ? -40.223 -38.862 -7.635 1.00 32.56 199 ARG C O 1
ATOM 5663 N N . GLN C 1 181 ? -41.761 -37.338 -8.235 1.00 26.71 200 GLN C N 1
ATOM 5664 C CA . GLN C 1 181 ? -41.882 -36.826 -6.876 1.00 34.04 200 GLN C CA 1
ATOM 5665 C C . GLN C 1 181 ? -42.767 -37.689 -5.984 1.00 31.42 200 GLN C C 1
ATOM 5666 O O . GLN C 1 181 ? -42.877 -37.394 -4.789 1.00 34.37 200 GLN C O 1
ATOM 5672 N N . GLU C 1 182 ? -43.411 -38.728 -6.519 1.00 27.91 201 GLU C N 1
ATOM 5673 C CA . GLU C 1 182 ? -44.168 -39.661 -5.688 1.00 24.37 201 GLU C CA 1
ATOM 5674 C C . GLU C 1 182 ? -43.227 -40.799 -5.308 1.00 30.69 201 GLU C C 1
ATOM 5675 O O . GLU C 1 182 ? -42.953 -41.694 -6.118 1.00 25.61 201 GLU C O 1
ATOM 5681 N N . LYS C 1 183 ? -42.724 -40.755 -4.067 1.00 28.93 202 LYS C N 1
ATOM 5682 C CA . LYS C 1 183 ? -41.762 -41.754 -3.606 1.00 32.70 202 LYS C CA 1
ATOM 5683 C C . LYS C 1 183 ? -42.365 -43.147 -3.555 1.00 28.57 202 LYS C C 1
ATOM 5684 O O . LYS C 1 183 ? -41.632 -44.140 -3.659 1.00 29.09 202 LYS C O 1
ATOM 5690 N N . GLY C 1 184 ? -43.679 -43.245 -3.357 1.00 25.37 203 GLY C N 1
ATOM 5691 C CA . GLY C 1 184 ? -44.361 -44.518 -3.309 1.00 22.71 203 GLY C CA 1
ATOM 5692 C C . GLY C 1 184 ? -44.737 -45.090 -4.655 1.00 24.84 203 GLY C C 1
ATOM 5693 O O . GLY C 1 184 ? -45.409 -46.120 -4.709 1.00 25.42 203 GLY C O 1
ATOM 5694 N N . ILE C 1 185 ? -44.349 -44.447 -5.753 1.00 21.73 204 ILE C N 1
ATOM 5695 C CA . ILE C 1 185 ? -44.564 -44.988 -7.096 1.00 21.86 204 ILE C CA 1
ATOM 5696 C C . ILE C 1 185 ? -43.226 -45.488 -7.622 1.00 25.23 204 ILE C C 1
ATOM 5697 O O . ILE C 1 185 ? -42.249 -44.731 -7.672 1.00 24.96 204 ILE C O 1
ATOM 5702 N N . ARG C 1 186 ? -43.173 -46.767 -8.001 1.00 26.02 205 ARG C N 1
ATOM 5703 C CA . ARG C 1 186 ? -41.942 -47.347 -8.514 1.00 26.23 205 ARG C CA 1
ATOM 5704 C C . ARG C 1 186 ? -42.238 -48.097 -9.802 1.00 22.57 205 ARG C C 1
ATOM 5705 O O . ARG C 1 186 ? -43.189 -48.881 -9.870 1.00 21.31 205 ARG C O 1
ATOM 5713 N N . ILE C 1 187 ? -41.441 -47.824 -10.825 1.00 26.47 206 ILE C N 1
ATOM 5714 C CA . ILE C 1 187 ? -41.578 -48.472 -12.126 1.00 23.15 206 ILE C CA 1
ATOM 5715 C C . ILE C 1 187 ? -40.619 -49.650 -12.157 1.00 23.01 206 ILE C C 1
ATOM 5716 O O . ILE C 1 187 ? -39.401 -49.467 -12.063 1.00 24.48 206 ILE C O 1
ATOM 5721 N N . VAL C 1 188 ? -41.162 -50.858 -12.294 1.00 21.40 207 VAL C N 1
ATOM 5722 C CA . VAL C 1 188 ? -40.362 -52.074 -12.185 1.00 25.50 207 VAL C CA 1
ATOM 5723 C C . VAL C 1 188 ? -40.220 -52.822 -13.501 1.00 32.10 207 VAL C C 1
ATOM 5724 O O . VAL C 1 188 ? -39.420 -53.775 -13.567 1.00 29.22 207 VAL C O 1
ATOM 5728 N N . ALA C 1 189 ? -40.957 -52.440 -14.543 1.00 26.29 208 ALA C N 1
ATOM 5729 C CA . ALA C 1 189 ? -40.847 -53.126 -15.826 1.00 26.10 208 ALA C CA 1
ATOM 5730 C C . ALA C 1 189 ? -41.299 -52.184 -16.928 1.00 21.96 208 ALA C C 1
ATOM 5731 O O . ALA C 1 189 ? -42.202 -51.368 -16.717 1.00 24.88 208 ALA C O 1
ATOM 5733 N N . ILE C 1 190 ? -40.651 -52.291 -18.088 1.00 24.12 209 ILE C N 1
ATOM 5734 C CA . ILE C 1 190 ? -41.042 -51.596 -19.312 1.00 24.77 209 ILE C CA 1
ATOM 5735 C C . ILE C 1 190 ? -40.865 -52.574 -20.470 1.00 26.81 209 ILE C C 1
ATOM 5736 O O . ILE C 1 190 ? -39.773 -53.121 -20.659 1.00 24.24 209 ILE C O 1
ATOM 5741 N N . GLU C 1 191 ? -41.926 -52.795 -21.246 1.00 24.35 210 GLU C N 1
ATOM 5742 C CA . GLU C 1 191 ? -41.888 -53.758 -22.338 1.00 25.86 210 GLU C CA 1
ATOM 5743 C C . GLU C 1 191 ? -42.567 -53.179 -23.574 1.00 26.57 210 GLU C C 1
ATOM 5744 O O . GLU C 1 191 ? -43.453 -52.327 -23.470 1.00 22.68 210 GLU C O 1
ATOM 5750 N N . GLU C 1 192 ? -42.173 -53.655 -24.744 1.00 23.24 211 GLU C N 1
ATOM 5751 C CA . GLU C 1 192 ? -42.676 -53.182 -26.009 1.00 20.65 211 GLU C CA 1
ATOM 5752 C C . GLU C 1 192 ? -43.767 -54.080 -26.547 1.00 24.17 211 GLU C C 1
ATOM 5753 O O . GLU C 1 192 ? -43.653 -55.274 -26.507 1.00 24.95 211 GLU C O 1
ATOM 5759 N N . SER C 1 193 ? -44.808 -53.481 -27.085 1.00 21.60 212 SER C N 1
ATOM 5760 C CA . SER C 1 193 ? -45.931 -54.207 -27.659 1.00 18.98 212 SER C CA 1
ATOM 5761 C C . SER C 1 193 ? -45.913 -54.251 -29.184 1.00 22.45 212 SER C C 1
ATOM 5762 O O . SER C 1 193 ? -46.711 -54.989 -29.765 1.00 21.83 212 SER C O 1
ATOM 5765 N N . HIS C 1 194 ? -45.050 -53.466 -29.837 1.00 21.88 213 HIS C N 1
ATOM 5766 C CA . HIS C 1 194 ? -45.082 -53.287 -31.296 1.00 24.86 213 HIS C CA 1
ATOM 5767 C C . HIS C 1 194 ? -46.503 -53.020 -31.792 1.00 24.54 213 HIS C C 1
ATOM 5768 O O . HIS C 1 194 ? -46.908 -53.457 -32.872 1.00 20.95 213 HIS C O 1
ATOM 5775 N N . ILE C 1 195 ? -47.246 -52.262 -30.977 1.00 22.32 214 ILE C N 1
ATOM 5776 C CA . ILE C 1 195 ? -48.607 -51.772 -31.197 1.00 18.77 214 ILE C CA 1
ATOM 5777 C C . ILE C 1 195 ? -49.586 -52.848 -31.667 1.00 20.97 214 ILE C C 1
ATOM 5778 O O . ILE C 1 195 ? -50.506 -52.564 -32.439 1.00 23.15 214 ILE C O 1
ATOM 5783 N N . THR C 1 196 ? -49.450 -54.075 -31.164 1.00 22.74 215 THR C N 1
ATOM 5784 C CA . THR C 1 196 ? -50.486 -55.076 -31.378 1.00 21.68 215 THR C CA 1
ATOM 5785 C C . THR C 1 196 ? -51.109 -55.460 -30.047 1.00 22.12 215 THR C C 1
ATOM 5786 O O . THR C 1 196 ? -50.466 -55.373 -28.998 1.00 20.92 215 THR C O 1
ATOM 5790 N N . ARG C 1 197 ? -52.377 -55.874 -30.097 1.00 23.43 216 ARG C N 1
ATOM 5791 C CA . ARG C 1 197 ? -53.015 -56.418 -28.899 1.00 21.13 216 ARG C CA 1
ATOM 5792 C C . ARG C 1 197 ? -52.283 -57.654 -28.398 1.00 22.26 216 ARG C C 1
ATOM 5793 O O . ARG C 1 197 ? -52.117 -57.846 -27.182 1.00 22.22 216 ARG C O 1
ATOM 5801 N N . VAL C 1 198 ? -51.870 -58.522 -29.323 1.00 26.76 217 VAL C N 1
ATOM 5802 C CA . VAL C 1 198 ? -51.357 -59.832 -28.942 1.00 26.34 217 VAL C CA 1
ATOM 5803 C C . VAL C 1 198 ? -50.031 -59.694 -28.208 1.00 26.14 217 VAL C C 1
ATOM 5804 O O . VAL C 1 198 ? -49.801 -60.364 -27.199 1.00 25.08 217 VAL C O 1
ATOM 5808 N N . GLN C 1 199 ? -49.149 -58.804 -28.668 1.00 23.94 218 GLN C N 1
ATOM 5809 C CA . GLN C 1 199 ? -47.897 -58.654 -27.942 1.00 22.80 218 GLN C CA 1
ATOM 5810 C C . GLN C 1 199 ? -48.080 -57.850 -26.664 1.00 24.70 218 GLN C C 1
ATOM 5811 O O . GLN C 1 199 ? -47.383 -58.111 -25.677 1.00 25.57 218 GLN C O 1
ATOM 5817 N N . ALA C 1 200 ? -49.027 -56.909 -26.637 1.00 19.72 219 ALA C N 1
ATOM 5818 C CA . ALA C 1 200 ? -49.349 -56.248 -25.377 1.00 22.98 219 ALA C CA 1
ATOM 5819 C C . ALA C 1 200 ? -49.773 -57.264 -24.324 1.00 19.44 219 ALA C C 1
ATOM 5820 O O . ALA C 1 200 ? -49.283 -57.234 -23.185 1.00 18.60 219 ALA C O 1
ATOM 5822 N N . ALA C 1 201 ? -50.693 -58.170 -24.683 1.00 21.79 220 ALA C N 1
ATOM 5823 C CA . ALA C 1 201 ? -51.117 -59.220 -23.749 1.00 22.22 220 ALA C CA 1
ATOM 5824 C C . ALA C 1 201 ? -49.972 -60.160 -23.396 1.00 29.03 220 ALA C C 1
ATOM 5825 O O . ALA C 1 201 ? -49.841 -60.580 -22.236 1.00 27.43 220 ALA C O 1
ATOM 5827 N N . GLU C 1 202 ? -49.164 -60.543 -24.386 1.00 23.46 221 GLU C N 1
ATOM 5828 C CA . GLU C 1 202 ? -48.039 -61.424 -24.091 1.00 28.44 221 GLU C CA 1
ATOM 5829 C C . GLU C 1 202 ? -47.092 -60.783 -23.085 1.00 30.57 221 GLU C C 1
ATOM 5830 O O . GLU C 1 202 ? -46.648 -61.440 -22.135 1.00 26.61 221 GLU C O 1
ATOM 5836 N N . LYS C 1 203 ? -46.796 -59.488 -23.258 1.00 26.88 222 LYS C N 1
ATOM 5837 C CA . LYS C 1 203 ? -45.865 -58.821 -22.355 1.00 23.16 222 LYS C CA 1
ATOM 5838 C C . LYS C 1 203 ? -46.478 -58.632 -20.971 1.00 25.50 222 LYS C C 1
ATOM 5839 O O . LYS C 1 203 ? -45.777 -58.737 -19.960 1.00 27.08 222 LYS C O 1
ATOM 5845 N N . ALA C 1 204 ? -47.785 -58.360 -20.904 1.00 23.50 223 ALA C N 1
ATOM 5846 C CA . ALA C 1 204 ? -48.437 -58.200 -19.611 1.00 23.47 223 ALA C CA 1
ATOM 5847 C C . ALA C 1 204 ? -48.371 -59.491 -18.810 1.00 29.75 223 ALA C C 1
ATOM 5848 O O . ALA C 1 204 ? -48.209 -59.465 -17.583 1.00 23.60 223 ALA C O 1
ATOM 5850 N N . TYR C 1 205 ? -48.475 -60.632 -19.493 1.00 29.20 224 TYR C N 1
ATOM 5851 C CA . TYR C 1 205 ? -48.435 -61.913 -18.798 1.00 28.49 224 TYR C CA 1
ATOM 5852 C C . TYR C 1 205 ? -47.042 -62.198 -18.249 1.00 28.54 224 TYR C C 1
ATOM 5853 O O . TYR C 1 205 ? -46.890 -62.545 -17.071 1.00 32.16 224 TYR C O 1
ATOM 5862 N N . THR C 1 206 ? -46.009 -62.044 -19.081 1.00 26.71 225 THR C N 1
ATOM 5863 C CA . THR C 1 206 ? -44.650 -62.272 -18.598 1.00 29.67 225 THR C CA 1
ATOM 5864 C C . THR C 1 206 ? -44.289 -61.300 -17.483 1.00 32.10 225 THR C C 1
ATOM 5865 O O . THR C 1 206 ? -43.615 -61.676 -16.519 1.00 31.42 225 THR C O 1
ATOM 5869 N N . ILE C 1 207 ? -44.732 -60.045 -17.592 1.00 24.42 226 ILE C N 1
ATOM 5870 C CA . ILE C 1 207 ? -44.527 -59.095 -16.500 1.00 27.36 226 ILE C CA 1
ATOM 5871 C C . ILE C 1 207 ? -45.138 -59.627 -15.207 1.00 30.91 226 ILE C C 1
ATOM 5872 O O . ILE C 1 207 ? -44.477 -59.679 -14.161 1.00 27.99 226 ILE C O 1
ATOM 5877 N N . LEU C 1 208 ? -46.409 -60.042 -15.258 1.00 28.33 227 LEU C N 1
ATOM 5878 C CA . LEU C 1 208 ? -47.087 -60.442 -14.030 1.00 27.96 227 LEU C CA 1
ATOM 5879 C C . LEU C 1 208 ? -46.479 -61.700 -13.426 1.00 32.48 227 LEU C C 1
ATOM 5880 O O . LEU C 1 208 ? -46.640 -61.936 -12.223 1.00 30.85 227 LEU C O 1
ATOM 5885 N N . LYS C 1 209 ? -45.748 -62.480 -14.224 1.00 32.34 228 LYS C N 1
ATOM 5886 C CA . LYS C 1 209 ? -45.086 -63.678 -13.714 1.00 39.23 228 LYS C CA 1
ATOM 5887 C C . LYS C 1 209 ? -43.749 -63.336 -13.080 1.00 35.77 228 LYS C C 1
ATOM 5888 O O . LYS C 1 209 ? -43.428 -63.812 -11.988 1.00 37.02 228 LYS C O 1
ATOM 5894 N N . LYS C 1 210 ? -42.963 -62.506 -13.758 1.00 32.38 229 LYS C N 1
ATOM 5895 C CA . LYS C 1 210 ? -41.667 -62.116 -13.230 1.00 35.27 229 LYS C CA 1
ATOM 5896 C C . LYS C 1 210 ? -41.808 -61.127 -12.077 1.00 36.61 229 LYS C C 1
ATOM 5897 O O . LYS C 1 210 ? -40.959 -61.107 -11.181 1.00 37.90 229 LYS C O 1
ATOM 5903 N N . HIS C 1 211 ? -42.883 -60.333 -12.060 1.00 32.20 230 HIS C N 1
ATOM 5904 C CA . HIS C 1 211 ? -43.106 -59.296 -11.048 1.00 31.07 230 HIS C CA 1
ATOM 5905 C C . HIS C 1 211 ? -44.522 -59.396 -10.492 1.00 29.48 230 HIS C C 1
ATOM 5906 O O . HIS C 1 211 ? -45.379 -58.556 -10.801 1.00 24.98 230 HIS C O 1
ATOM 5913 N N . PRO C 1 212 ? -44.795 -60.394 -9.640 1.00 30.20 231 PRO C N 1
ATOM 5914 C CA . PRO C 1 212 ? -46.166 -60.577 -9.120 1.00 27.15 231 PRO C CA 1
ATOM 5915 C C . PRO C 1 212 ? -46.675 -59.423 -8.271 1.00 25.97 231 PRO C C 1
ATOM 5916 O O . PRO C 1 212 ? -47.882 -59.354 -8.007 1.00 29.96 231 PRO C O 1
ATOM 5920 N N . ASP C 1 213 ? -45.810 -58.521 -7.835 1.00 23.82 232 ASP C N 1
ATOM 5921 C CA . ASP C 1 213 ? -46.237 -57.388 -7.036 1.00 27.58 232 ASP C CA 1
ATOM 5922 C C . ASP C 1 213 ? -46.707 -56.197 -7.874 1.00 28.24 232 ASP C C 1
ATOM 5923 O O . ASP C 1 213 ? -47.126 -55.184 -7.301 1.00 25.22 232 ASP C O 1
ATOM 5928 N N . VAL C 1 214 ? -46.658 -56.288 -9.208 1.00 28.26 233 VAL C N 1
ATOM 5929 C CA . VAL C 1 214 ? -47.191 -55.216 -10.043 1.00 21.77 233 VAL C CA 1
ATOM 5930 C C . VAL C 1 214 ? -48.681 -55.067 -9.785 1.00 22.13 233 VAL C C 1
ATOM 5931 O O . VAL C 1 214 ? -49.436 -56.048 -9.816 1.00 25.30 233 VAL C O 1
ATOM 5935 N N . ASN C 1 215 ? -49.115 -53.833 -9.513 1.00 20.34 234 ASN C N 1
ATOM 5936 C CA . ASN C 1 215 ? -50.535 -53.560 -9.320 1.00 22.90 234 ASN C CA 1
ATOM 5937 C C . ASN C 1 215 ? -51.001 -52.377 -10.160 1.00 23.17 234 ASN C C 1
ATOM 5938 O O . ASN C 1 215 ? -52.107 -51.872 -9.943 1.00 22.56 234 ASN C O 1
ATOM 5943 N N . ALA C 1 216 ? -50.196 -51.944 -11.135 1.00 22.65 235 ALA C N 1
ATOM 5944 C CA . ALA C 1 216 ? -50.568 -50.819 -11.983 1.00 21.90 235 ALA C CA 1
ATOM 5945 C C . ALA C 1 216 ? -49.897 -50.941 -13.345 1.00 21.76 235 ALA C C 1
ATOM 5946 O O . ALA C 1 216 ? -48.708 -51.256 -13.438 1.00 22.38 235 ALA C O 1
ATOM 5948 N N . PHE C 1 217 ? -50.662 -50.673 -14.398 1.00 18.87 236 PHE C N 1
ATOM 5949 C CA . PHE C 1 217 ? -50.157 -50.704 -15.760 1.00 18.44 236 PHE C CA 1
ATOM 5950 C C . PHE C 1 217 ? -50.400 -49.365 -16.448 1.00 20.56 236 PHE C C 1
ATOM 5951 O O . PHE C 1 217 ? -51.493 -48.800 -16.366 1.00 19.27 236 PHE C O 1
ATOM 5959 N N . TYR C 1 218 ? -49.387 -48.902 -17.166 1.00 15.53 237 TYR C N 1
ATOM 5960 C CA . TYR C 1 218 ? -49.468 -47.711 -18.004 1.00 18.28 237 TYR C CA 1
ATOM 5961 C C . TYR C 1 218 ? -49.188 -48.131 -19.442 1.00 19.12 237 TYR C C 1
ATOM 5962 O O . TYR C 1 218 ? -48.098 -48.623 -19.739 1.00 20.29 237 TYR C O 1
ATOM 5971 N N . GLY C 1 219 ? -50.162 -47.941 -20.326 1.00 19.24 238 GLY C N 1
ATOM 5972 C CA . GLY C 1 219 ? -50.009 -48.242 -21.746 1.00 20.07 238 GLY C CA 1
ATOM 5973 C C . GLY C 1 219 ? -49.935 -46.942 -22.529 1.00 18.62 238 GLY C C 1
ATOM 5974 O O . GLY C 1 219 ? -50.694 -46.011 -22.256 1.00 20.68 238 GLY C O 1
ATOM 5975 N N . THR C 1 220 ? -49.020 -46.875 -23.504 1.00 20.58 239 THR C N 1
ATOM 5976 C CA . THR C 1 220 ? -48.744 -45.606 -24.178 1.00 17.01 239 THR C CA 1
ATOM 5977 C C . THR C 1 220 ? -49.220 -45.553 -25.627 1.00 21.52 239 THR C C 1
ATOM 5978 O O . THR C 1 220 ? -49.022 -44.530 -26.280 1.00 19.65 239 THR C O 1
ATOM 5982 N N . SER C 1 221 ? -49.831 -46.616 -26.155 1.00 19.65 240 SER C N 1
ATOM 5983 C CA . SER C 1 221 ? -50.445 -46.569 -27.474 1.00 18.42 240 SER C CA 1
ATOM 5984 C C . SER C 1 221 ? -51.839 -47.186 -27.415 1.00 20.86 240 SER C C 1
ATOM 5985 O O . SER C 1 221 ? -52.242 -47.782 -26.411 1.00 19.66 240 SER C O 1
ATOM 5988 N N . ALA C 1 222 ? -52.556 -47.090 -28.540 1.00 19.19 241 ALA C N 1
ATOM 5989 C CA . ALA C 1 222 ? -54.006 -47.257 -28.544 1.00 21.07 241 ALA C CA 1
ATOM 5990 C C . ALA C 1 222 ? -54.479 -48.663 -28.164 1.00 21.33 241 ALA C C 1
ATOM 5991 O O . ALA C 1 222 ? -55.628 -48.803 -27.731 1.00 20.49 241 ALA C O 1
ATOM 5993 N N . LEU C 1 223 ? -53.650 -49.704 -28.318 1.00 19.59 242 LEU C N 1
ATOM 5994 C CA . LEU C 1 223 ? -54.081 -51.073 -28.019 1.00 18.79 242 LEU C CA 1
ATOM 5995 C C . LEU C 1 223 ? -53.416 -51.667 -26.783 1.00 20.98 242 LEU C C 1
ATOM 5996 O O . LEU C 1 223 ? -53.690 -52.822 -26.443 1.00 23.15 242 LEU C O 1
ATOM 6001 N N . ASP C 1 224 ? -52.546 -50.919 -26.105 1.00 20.74 243 ASP C N 1
ATOM 6002 C CA . ASP C 1 224 ? -51.762 -51.506 -25.022 1.00 24.70 243 ASP C CA 1
ATOM 6003 C C . ASP C 1 224 ? -52.642 -51.877 -23.834 1.00 22.84 243 ASP C C 1
ATOM 6004 O O . ASP C 1 224 ? -52.589 -53.011 -23.341 1.00 22.05 243 ASP C O 1
ATOM 6009 N N . ALA C 1 225 ? -53.467 -50.937 -23.367 1.00 17.94 244 ALA C N 1
ATOM 6010 C CA . ALA C 1 225 ? -54.336 -51.224 -22.228 1.00 19.33 244 ALA C CA 1
ATOM 6011 C C . ALA C 1 225 ? -55.340 -52.324 -22.552 1.00 22.03 244 ALA C C 1
ATOM 6012 O O . ALA C 1 225 ? -55.728 -53.089 -21.668 1.00 22.62 244 ALA C O 1
ATOM 6014 N N . ILE C 1 226 ? -55.775 -52.415 -23.811 1.00 23.54 245 ILE C N 1
ATOM 6015 C CA . ILE C 1 226 ? -56.681 -53.489 -24.211 1.00 22.56 245 ILE C CA 1
ATOM 6016 C C . ILE C 1 226 ? -56.026 -54.848 -23.985 1.00 24.16 245 ILE C C 1
ATOM 6017 O O . ILE C 1 226 ? -56.626 -55.762 -23.404 1.00 26.73 245 ILE C O 1
ATOM 6022 N N . GLY C 1 227 ? -54.778 -54.998 -24.437 1.00 24.76 246 GLY C N 1
ATOM 6023 C CA . GLY C 1 227 ? -54.043 -56.230 -24.179 1.00 24.24 246 GLY C CA 1
ATOM 6024 C C . GLY C 1 227 ? -53.827 -56.494 -22.697 1.00 26.69 246 GLY C C 1
ATOM 6025 O O . GLY C 1 227 ? -53.845 -57.643 -22.253 1.00 25.55 246 GLY C O 1
ATOM 6026 N N . VAL C 1 228 ? -53.601 -55.440 -21.915 1.00 23.63 247 VAL C N 1
ATOM 6027 C CA . VAL C 1 228 ? -53.402 -55.626 -20.481 1.00 26.20 247 VAL C CA 1
ATOM 6028 C C . VAL C 1 228 ? -54.699 -56.072 -19.824 1.00 29.25 247 VAL C C 1
ATOM 6029 O O . VAL C 1 228 ? -54.713 -57.017 -19.028 1.00 29.64 247 VAL C O 1
ATOM 6033 N N . ALA C 1 229 ? -55.811 -55.421 -20.170 1.00 27.12 248 ALA C N 1
ATOM 6034 C CA . ALA C 1 229 ? -57.078 -55.716 -19.512 1.00 31.30 248 ALA C CA 1
ATOM 6035 C C . ALA C 1 229 ? -57.514 -57.160 -19.737 1.00 36.15 248 ALA C C 1
ATOM 6036 O O . ALA C 1 229 ? -58.192 -57.738 -18.880 1.00 34.53 248 ALA C O 1
ATOM 6038 N N . LYS C 1 230 ? -57.137 -57.756 -20.873 1.00 27.21 249 LYS C N 1
ATOM 6039 C CA . LYS C 1 230 ? -57.483 -59.152 -21.127 1.00 32.36 249 LYS C CA 1
ATOM 6040 C C . LYS C 1 230 ? -56.752 -60.081 -20.169 1.00 37.45 249 LYS C C 1
ATOM 6041 O O . LYS C 1 230 ? -57.350 -61.002 -19.602 1.00 39.59 249 LYS C O 1
ATOM 6047 N N . VAL C 1 231 ? -55.453 -59.858 -19.982 1.00 36.11 250 VAL C N 1
ATOM 6048 C CA . VAL C 1 231 ? -54.692 -60.689 -19.058 1.00 36.73 250 VAL C CA 1
ATOM 6049 C C . VAL C 1 231 ? -55.158 -60.464 -17.626 1.00 37.19 250 VAL C C 1
ATOM 6050 O O . VAL C 1 231 ? -55.295 -61.419 -16.854 1.00 38.07 250 VAL C O 1
ATOM 6054 N N . VAL C 1 232 ? -55.429 -59.209 -17.250 1.00 32.59 251 VAL C N 1
ATOM 6055 C CA . VAL C 1 232 ? -55.871 -58.931 -15.883 1.00 33.92 251 VAL C CA 1
ATOM 6056 C C . VAL C 1 232 ? -57.220 -59.589 -15.612 1.00 39.43 251 VAL C C 1
ATOM 6057 O O . VAL C 1 232 ? -57.443 -60.163 -14.536 1.00 38.20 251 VAL C O 1
ATOM 6061 N N . GLU C 1 233 ? -58.145 -59.508 -16.576 1.00 34.09 252 GLU C N 1
ATOM 6062 C CA . GLU C 1 233 ? -59.433 -60.174 -16.411 1.00 38.97 252 GLU C CA 1
ATOM 6063 C C . GLU C 1 233 ? -59.267 -61.682 -16.313 1.00 42.46 252 GLU C C 1
ATOM 6064 O O . GLU C 1 233 ? -60.053 -62.349 -15.629 1.00 43.03 252 GLU C O 1
ATOM 6070 N N . GLN C 1 234 ? -58.248 -62.235 -16.977 1.00 43.81 253 GLN C N 1
ATOM 6071 C CA . GLN C 1 234 ? -58.042 -63.679 -16.968 1.00 46.07 253 GLN C CA 1
ATOM 6072 C C . GLN C 1 234 ? -57.631 -64.211 -15.602 1.00 46.76 253 GLN C C 1
ATOM 6073 O O . GLN C 1 234 ? -57.835 -65.398 -15.331 1.00 47.75 253 GLN C O 1
ATOM 6079 N N . PHE C 1 235 ? -57.054 -63.379 -14.739 1.00 44.37 254 PHE C N 1
ATOM 6080 C CA . PHE C 1 235 ? -56.660 -63.856 -13.421 1.00 42.34 254 PHE C CA 1
ATOM 6081 C C . PHE C 1 235 ? -57.710 -63.582 -12.358 1.00 42.30 254 PHE C C 1
ATOM 6082 O O . PHE C 1 235 ? -57.695 -64.242 -11.314 1.00 46.06 254 PHE C O 1
ATOM 6090 N N . HIS C 1 236 ? -58.621 -62.640 -12.596 1.00 44.78 255 HIS C N 1
ATOM 6091 C CA . HIS C 1 236 ? -59.884 -62.580 -11.862 1.00 53.11 255 HIS C CA 1
ATOM 6092 C C . HIS C 1 236 ? -59.678 -62.321 -10.369 1.00 52.50 255 HIS C C 1
ATOM 6093 O O . HIS C 1 236 ? -60.436 -62.824 -9.533 1.00 59.06 255 HIS C O 1
ATOM 6100 N N . ARG C 1 237 ? -58.661 -61.535 -10.018 1.00 43.97 256 ARG C N 1
ATOM 6101 C CA . ARG C 1 237 ? -58.323 -61.315 -8.615 1.00 46.90 256 ARG C CA 1
ATOM 6102 C C . ARG C 1 237 ? -59.328 -60.388 -7.927 1.00 46.67 256 ARG C C 1
ATOM 6103 O O . ARG C 1 237 ? -59.984 -59.561 -8.567 1.00 38.55 256 ARG C O 1
ATOM 6111 N N . GLU C 1 238 ? -59.442 -60.535 -6.596 1.00 40.70 257 GLU C N 1
ATOM 6112 C CA . GLU C 1 238 ? -60.090 -59.495 -5.798 1.00 35.66 257 GLU C CA 1
ATOM 6113 C C . GLU C 1 238 ? -59.194 -58.268 -5.694 1.00 34.83 257 GLU C C 1
ATOM 6114 O O . GLU C 1 238 ? -59.677 -57.132 -5.780 1.00 39.20 257 GLU C O 1
ATOM 6120 N N . GLN C 1 239 ? -57.885 -58.476 -5.494 1.00 39.23 258 GLN C N 1
ATOM 6121 C CA . GLN C 1 239 ? -56.923 -57.376 -5.530 1.00 42.49 258 GLN C CA 1
ATOM 6122 C C . GLN C 1 239 ? -56.986 -56.785 -6.934 1.00 49.04 258 GLN C C 1
ATOM 6123 O O . GLN C 1 239 ? -56.738 -57.481 -7.926 1.00 52.41 258 GLN C O 1
ATOM 6129 N N . LYS C 1 240 ? -57.397 -55.542 -7.074 1.00 44.48 259 LYS C N 1
ATOM 6130 C CA . LYS C 1 240 ? -57.535 -55.117 -8.448 1.00 47.32 259 LYS C CA 1
ATOM 6131 C C . LYS C 1 240 ? -56.345 -54.285 -8.887 1.00 40.54 259 LYS C C 1
ATOM 6132 O O . LYS C 1 240 ? -55.575 -53.748 -8.083 1.00 37.24 259 LYS C O 1
ATOM 6138 N N . THR C 1 241 ? -56.186 -54.249 -10.200 1.00 34.89 260 THR C N 1
ATOM 6139 C CA . THR C 1 241 ? -55.021 -53.713 -10.876 1.00 29.51 260 THR C CA 1
ATOM 6140 C C . THR C 1 241 ? -55.442 -52.410 -11.531 1.00 22.93 260 THR C C 1
ATOM 6141 O O . THR C 1 241 ? -56.473 -52.365 -12.206 1.00 27.40 260 THR C O 1
ATOM 6145 N N . TYR C 1 242 ? -54.676 -51.352 -11.293 1.00 20.27 261 TYR C N 1
ATOM 6146 C CA . TYR C 1 242 ? -54.945 -50.068 -11.921 1.00 21.77 261 TYR C CA 1
ATOM 6147 C C . TYR C 1 242 ? -54.347 -50.055 -13.324 1.00 21.96 261 TYR C C 1
ATOM 6148 O O . TYR C 1 242 ? -53.203 -50.467 -13.518 1.00 22.80 261 TYR C O 1
ATOM 6157 N N . ILE C 1 243 ? -55.119 -49.590 -14.300 1.00 20.75 262 ILE C N 1
ATOM 6158 C CA . ILE C 1 243 ? -54.686 -49.554 -15.697 1.00 18.30 262 ILE C CA 1
ATOM 6159 C C . ILE C 1 243 ? -55.063 -48.199 -16.260 1.00 22.52 262 ILE C C 1
ATOM 6160 O O . ILE C 1 243 ? -56.250 -47.858 -16.314 1.00 23.76 262 ILE C O 1
ATOM 6165 N N . ILE C 1 244 ? -54.068 -47.440 -16.701 1.00 22.17 263 ILE C N 1
ATOM 6166 C CA . ILE C 1 244 ? -54.310 -46.224 -17.460 1.00 17.53 263 ILE C CA 1
ATOM 6167 C C . ILE C 1 244 ? -53.735 -46.434 -18.858 1.00 22.98 263 ILE C C 1
ATOM 6168 O O . ILE C 1 244 ? -52.577 -46.844 -19.011 1.00 18.59 263 ILE C O 1
ATOM 6173 N N . GLY C 1 245 ? -54.560 -46.210 -19.873 1.00 21.08 264 GLY C N 1
ATOM 6174 C CA . GLY C 1 245 ? -54.098 -46.436 -21.225 1.00 19.38 264 GLY C CA 1
ATOM 6175 C C . GLY C 1 245 ? -54.128 -45.211 -22.101 1.00 23.90 264 GLY C C 1
ATOM 6176 O O . GLY C 1 245 ? -54.184 -44.074 -21.611 1.00 19.46 264 GLY C O 1
ATOM 6177 N N . PHE C 1 246 ? -54.059 -45.438 -23.411 1.00 25.60 265 PHE C N 1
ATOM 6178 C CA . PHE C 1 246 ? -54.121 -44.365 -24.391 1.00 20.38 265 PHE C CA 1
ATOM 6179 C C . PHE C 1 246 ? -55.292 -44.603 -25.328 1.00 19.10 265 PHE C C 1
ATOM 6180 O O . PHE C 1 246 ? -55.662 -45.752 -25.607 1.00 21.27 265 PHE C O 1
ATOM 6188 N N . ASP C 1 247 ? -55.924 -43.499 -25.723 1.00 21.91 266 ASP C N 1
ATOM 6189 C CA . ASP C 1 247 ? -56.912 -43.434 -26.791 1.00 22.31 266 ASP C CA 1
ATOM 6190 C C . ASP C 1 247 ? -58.263 -43.991 -26.361 1.00 24.23 266 ASP C C 1
ATOM 6191 O O . ASP C 1 247 ? -58.407 -44.525 -25.257 1.00 24.66 266 ASP C O 1
ATOM 6196 N N . THR C 1 248 ? -59.271 -43.830 -27.209 1.00 26.82 267 THR C N 1
ATOM 6197 C CA . THR C 1 248 ? -60.659 -44.072 -26.836 1.00 26.58 267 THR C CA 1
ATOM 6198 C C . THR C 1 248 ? -61.333 -45.009 -27.819 1.00 28.50 267 THR C C 1
ATOM 6199 O O . THR C 1 248 ? -62.509 -44.842 -28.156 1.00 29.05 267 THR C O 1
ATOM 6203 N N . LEU C 1 249 ? -60.604 -46.027 -28.287 1.00 32.31 268 LEU C N 1
ATOM 6204 C CA . LEU C 1 249 ? -61.195 -47.027 -29.159 1.00 29.50 268 LEU C CA 1
ATOM 6205 C C . LEU C 1 249 ? -62.352 -47.721 -28.446 1.00 32.89 268 LEU C C 1
ATOM 6206 O O . LEU C 1 249 ? -62.454 -47.662 -27.217 1.00 35.35 268 LEU C O 1
ATOM 6211 N N . PRO C 1 250 ? -63.248 -48.374 -29.199 1.00 32.53 269 PRO C N 1
ATOM 6212 C CA . PRO C 1 250 ? -64.417 -49.001 -28.557 1.00 33.88 269 PRO C CA 1
ATOM 6213 C C . PRO C 1 250 ? -64.071 -49.960 -27.427 1.00 36.53 269 PRO C C 1
ATOM 6214 O O . PRO C 1 250 ? -64.653 -49.853 -26.340 1.00 41.69 269 PRO C O 1
ATOM 6218 N N . GLU C 1 251 ? -63.135 -50.890 -27.647 1.00 32.57 270 GLU C N 1
ATOM 6219 C CA . GLU C 1 251 ? -62.755 -51.832 -26.595 1.00 37.16 270 GLU C CA 1
ATOM 6220 C C . GLU C 1 251 ? -62.270 -51.109 -25.346 1.00 38.01 270 GLU C C 1
ATOM 6221 O O . GLU C 1 251 ? -62.602 -51.504 -24.222 1.00 37.60 270 GLU C O 1
ATOM 6227 N N . THR C 1 252 ? -61.458 -50.064 -25.519 1.00 36.31 271 THR C N 1
ATOM 6228 C CA . THR C 1 252 ? -60.996 -49.302 -24.367 1.00 33.30 271 THR C CA 1
ATOM 6229 C C . THR C 1 252 ? -62.176 -48.715 -23.609 1.00 41.87 271 THR C C 1
ATOM 6230 O O . THR C 1 252 ? -62.255 -48.819 -22.376 1.00 36.43 271 THR C O 1
ATOM 6234 N N . ILE C 1 253 ? -63.127 -48.132 -24.348 1.00 36.93 272 ILE C N 1
ATOM 6235 C CA . ILE C 1 253 ? -64.322 -47.547 -23.746 1.00 35.71 272 ILE C CA 1
ATOM 6236 C C . ILE C 1 253 ? -65.133 -48.614 -23.021 1.00 40.13 272 ILE C C 1
ATOM 6237 O O . ILE C 1 253 ? -65.671 -48.379 -21.929 1.00 41.06 272 ILE C O 1
ATOM 6242 N N . ARG C 1 254 ? -65.219 -49.810 -23.605 1.00 41.05 273 ARG C N 1
ATOM 6243 C CA . ARG C 1 254 ? -65.970 -50.885 -22.970 1.00 41.44 273 ARG C CA 1
ATOM 6244 C C . ARG C 1 254 ? -65.305 -51.328 -21.670 1.00 47.12 273 ARG C C 1
ATOM 6245 O O . ARG C 1 254 ? -65.978 -51.492 -20.645 1.00 47.03 273 ARG C O 1
ATOM 6253 N N . TYR C 1 2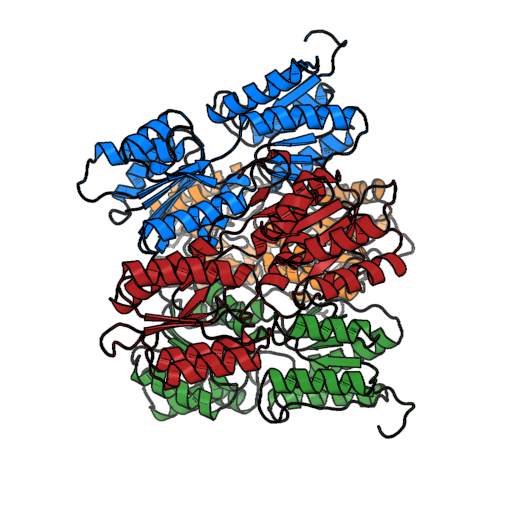55 ? -63.981 -51.500 -21.685 1.00 43.92 274 TYR C N 1
ATOM 6254 C CA . TYR C 1 255 ? -63.257 -51.841 -20.463 1.00 38.81 274 TYR C CA 1
ATOM 6255 C C . TYR C 1 255 ? -63.383 -50.742 -19.414 1.00 41.00 274 TYR C C 1
ATOM 6256 O O . TYR C 1 255 ? -63.457 -51.025 -18.213 1.00 39.12 274 TYR C O 1
ATOM 6265 N N . LEU C 1 256 ? -63.371 -49.480 -19.850 1.00 40.78 275 LEU C N 1
ATOM 6266 C CA . LEU C 1 256 ? -63.535 -48.364 -18.929 1.00 39.68 275 LEU C CA 1
ATOM 6267 C C . LEU C 1 256 ? -64.899 -48.414 -18.255 1.00 45.87 275 LEU C C 1
ATOM 6268 O O . LEU C 1 256 ? -65.023 -48.126 -17.057 1.00 42.33 275 LEU C O 1
ATOM 6273 N N . GLN C 1 257 ? -65.935 -48.789 -19.010 1.00 43.45 276 GLN C N 1
ATOM 6274 C CA . GLN C 1 257 ? -67.271 -48.921 -18.439 1.00 47.20 276 GLN C CA 1
ATOM 6275 C C . GLN C 1 257 ? -67.332 -50.063 -17.430 1.00 48.25 276 GLN C C 1
ATOM 6276 O O . GLN C 1 257 ? -67.991 -49.944 -16.388 1.00 47.58 276 GLN C O 1
ATOM 6282 N N . LYS C 1 258 ? -66.653 -51.177 -17.726 1.00 43.77 277 LYS C N 1
ATOM 6283 C CA . LYS C 1 258 ? -66.591 -52.313 -16.812 1.00 43.82 277 LYS C CA 1
ATOM 6284 C C . LYS C 1 258 ? -65.827 -52.008 -15.530 1.00 43.11 277 LYS C C 1
ATOM 6285 O O . LYS C 1 258 ? -66.058 -52.672 -14.516 1.00 44.04 277 LYS C O 1
ATOM 6291 N N . GLY C 1 259 ? -64.908 -51.045 -15.555 1.00 36.52 278 GLY C N 1
ATOM 6292 C CA . GLY C 1 259 ? -64.010 -50.820 -14.443 1.00 39.53 278 GLY C CA 1
ATOM 6293 C C . GLY C 1 259 ? -62.683 -51.550 -14.525 1.00 38.65 278 GLY C C 1
ATOM 6294 O O . GLY C 1 259 ? -61.835 -51.346 -13.649 1.00 35.78 278 GLY C O 1
ATOM 6295 N N . THR C 1 260 ? -62.473 -52.389 -15.549 1.00 35.60 279 THR C N 1
ATOM 6296 C CA . THR C 1 260 ? -61.187 -53.070 -15.721 1.00 34.93 279 THR C CA 1
ATOM 6297 C C . THR C 1 260 ? -60.062 -52.083 -16.014 1.00 33.47 279 THR C C 1
ATOM 6298 O O . THR C 1 260 ? -58.954 -52.216 -15.480 1.00 30.17 279 THR C O 1
ATOM 6302 N N . ILE C 1 261 ? -60.314 -51.117 -16.896 1.00 30.68 280 ILE C N 1
ATOM 6303 C CA . ILE C 1 261 ? -59.425 -49.987 -17.135 1.00 28.87 280 ILE C CA 1
ATOM 6304 C C . ILE C 1 261 ? -59.959 -48.820 -16.324 1.00 28.57 280 ILE C C 1
ATOM 6305 O O . ILE C 1 261 ? -61.176 -48.623 -16.241 1.00 33.23 280 ILE C O 1
ATOM 6310 N N . ALA C 1 262 ? -59.057 -48.062 -15.697 1.00 26.88 281 ALA C N 1
ATOM 6311 C CA . ALA C 1 262 ? -59.425 -46.967 -14.810 1.00 27.95 281 ALA C CA 1
ATOM 6312 C C . ALA C 1 262 ? -59.392 -45.597 -15.474 1.00 31.20 281 ALA C C 1
ATOM 6313 O O . ALA C 1 262 ? -60.220 -44.740 -15.150 1.00 30.55 281 ALA C O 1
ATOM 6315 N N . ALA C 1 263 ? -58.435 -45.350 -16.368 1.00 28.39 282 ALA C N 1
ATOM 6316 C CA . ALA C 1 263 ? -58.309 -44.050 -17.012 1.00 22.90 282 ALA C CA 1
ATOM 6317 C C . ALA C 1 263 ? -57.763 -44.262 -18.414 1.00 26.76 282 ALA C C 1
ATOM 6318 O O . ALA C 1 263 ? -57.240 -45.332 -18.733 1.00 22.33 282 ALA C O 1
ATOM 6320 N N . THR C 1 264 ? -57.884 -43.232 -19.253 1.00 28.24 283 THR C N 1
ATOM 6321 C CA . THR C 1 264 ? -57.255 -43.310 -20.567 1.00 26.69 283 THR C CA 1
ATOM 6322 C C . THR C 1 264 ? -57.010 -41.899 -21.095 1.00 28.69 283 THR C C 1
ATOM 6323 O O . THR C 1 264 ? -57.751 -40.956 -20.782 1.00 27.69 283 THR C O 1
ATOM 6327 N N . VAL C 1 265 ? -55.931 -41.756 -21.866 1.00 25.52 284 VAL C N 1
ATOM 6328 C CA . VAL C 1 265 ? -55.511 -40.458 -22.368 1.00 21.76 284 VAL C CA 1
ATOM 6329 C C . VAL C 1 265 ? -56.149 -40.246 -23.734 1.00 31.50 284 VAL C C 1
ATOM 6330 O O . VAL C 1 265 ? -55.920 -41.022 -24.667 1.00 24.55 284 VAL C O 1
ATOM 6334 N N . VAL C 1 266 ? -56.954 -39.204 -23.842 1.00 27.28 285 VAL C N 1
ATOM 6335 C CA . VAL C 1 266 ? -57.729 -38.918 -25.044 1.00 28.16 285 VAL C CA 1
ATOM 6336 C C . VAL C 1 266 ? -56.812 -38.350 -26.117 1.00 21.87 285 VAL C C 1
ATOM 6337 O O . VAL C 1 266 ? -55.885 -37.588 -25.824 1.00 25.77 285 VAL C O 1
ATOM 6341 N N . GLN C 1 267 ? -57.060 -38.731 -27.367 1.00 23.95 286 GLN C N 1
ATOM 6342 C CA . GLN C 1 267 ? -56.468 -38.069 -28.520 1.00 23.91 286 GLN C CA 1
ATOM 6343 C C . GLN C 1 267 ? -57.571 -37.754 -29.519 1.00 28.84 286 GLN C C 1
ATOM 6344 O O . GLN C 1 267 ? -58.708 -38.213 -29.383 1.00 29.87 286 GLN C O 1
ATOM 6350 N N . GLU C 1 268 ? -57.227 -36.978 -30.552 1.00 24.74 287 GLU C N 1
ATOM 6351 C CA . GLU C 1 268 ? -58.174 -36.559 -31.586 1.00 27.84 287 GLU C CA 1
ATOM 6352 C C . GLU C 1 268 ? -57.675 -36.987 -32.967 1.00 27.69 287 GLU C C 1
ATOM 6353 O O . GLU C 1 268 ? -57.279 -36.139 -33.782 1.00 25.22 287 GLU C O 1
ATOM 6359 N N . PRO C 1 269 ? -57.701 -38.305 -33.269 1.00 25.37 288 PRO C N 1
ATOM 6360 C CA . PRO C 1 269 ? -57.150 -38.781 -34.545 1.00 29.70 288 PRO C CA 1
ATOM 6361 C C . PRO C 1 269 ? -57.911 -38.302 -35.770 1.00 30.18 288 PRO C C 1
ATOM 6362 O O . PRO C 1 269 ? -57.283 -37.904 -36.753 1.00 28.16 288 PRO C O 1
ATOM 6366 N N . TYR C 1 270 ? -59.246 -38.376 -35.751 1.00 28.68 289 TYR C N 1
ATOM 6367 C CA . TYR C 1 270 ? -60.023 -37.842 -36.866 1.00 32.78 289 TYR C CA 1
ATOM 6368 C C . TYR C 1 270 ? -59.681 -36.379 -37.102 1.00 27.94 289 TYR C C 1
ATOM 6369 O O . TYR C 1 270 ? -59.487 -35.955 -38.246 1.00 27.89 289 TYR C O 1
ATOM 6378 N N . GLU C 1 271 ? -59.575 -35.602 -36.023 1.00 29.01 290 GLU C N 1
ATOM 6379 C CA . GLU C 1 271 ? -59.305 -34.175 -36.151 1.00 28.69 290 GLU C CA 1
ATOM 6380 C C . GLU C 1 271 ? -57.891 -33.906 -36.653 1.00 30.91 290 GLU C C 1
ATOM 6381 O O . GLU C 1 271 ? -57.668 -32.927 -37.381 1.00 22.93 290 GLU C O 1
ATOM 6387 N N . MET C 1 272 ? -56.915 -34.739 -36.282 1.00 26.74 291 MET C N 1
ATOM 6388 C CA . MET C 1 272 ? -55.583 -34.432 -36.779 1.00 25.94 291 MET C CA 1
ATOM 6389 C C . MET C 1 272 ? -55.443 -34.797 -38.253 1.00 21.55 291 MET C C 1
ATOM 6390 O O . MET C 1 272 ? -54.724 -34.104 -38.974 1.00 20.98 291 MET C O 1
ATOM 6395 N N . GLY C 1 273 ? -56.138 -35.839 -38.721 1.00 22.05 292 GLY C N 1
ATOM 6396 C CA . GLY C 1 273 ? -56.141 -36.130 -40.151 1.00 24.33 292 GLY C CA 1
ATOM 6397 C C . GLY C 1 273 ? -56.888 -35.074 -40.950 1.00 29.48 292 GLY C C 1
ATOM 6398 O O . GLY C 1 273 ? -56.424 -34.634 -42.005 1.00 27.15 292 GLY C O 1
ATOM 6399 N N . TYR C 1 274 ? -58.060 -34.664 -40.460 1.00 27.76 293 TYR C N 1
ATOM 6400 C CA . TYR C 1 274 ? -58.838 -33.622 -41.119 1.00 26.35 293 TYR C CA 1
ATOM 6401 C C . TYR C 1 274 ? -58.052 -32.321 -41.195 1.00 29.78 293 TYR C C 1
ATOM 6402 O O . TYR C 1 274 ? -57.929 -31.713 -42.266 1.00 29.39 293 TYR C O 1
ATOM 6411 N N . LYS C 1 275 ? -57.506 -31.876 -40.064 1.00 26.58 294 LYS C N 1
ATOM 6412 C CA . LYS C 1 275 ? -56.746 -30.629 -40.063 1.00 24.02 294 LYS C CA 1
ATOM 6413 C C . LYS C 1 275 ? -55.467 -30.745 -40.883 1.00 28.24 294 LYS C C 1
ATOM 6414 O O . LYS C 1 275 ? -55.063 -29.781 -41.534 1.00 25.41 294 LYS C O 1
ATOM 6420 N N . ALA C 1 276 ? -54.817 -31.910 -40.877 1.00 22.22 295 ALA C N 1
ATOM 6421 C CA . ALA C 1 276 ? -53.587 -32.058 -41.652 1.00 24.29 295 ALA C CA 1
ATOM 6422 C C . ALA C 1 276 ? -53.833 -31.814 -43.135 1.00 19.97 295 ALA C C 1
ATOM 6423 O O . ALA C 1 276 ? -53.020 -31.172 -43.802 1.00 20.25 295 ALA C O 1
ATOM 6425 N N . VAL C 1 277 ? -54.947 -32.324 -43.665 1.00 21.39 296 VAL C N 1
ATOM 6426 C CA . VAL C 1 277 ? -55.271 -32.117 -45.074 1.00 19.68 296 VAL C CA 1
ATOM 6427 C C . VAL C 1 277 ? -55.635 -30.653 -45.338 1.00 26.81 296 VAL C C 1
ATOM 6428 O O . VAL C 1 277 ? -55.216 -30.070 -46.344 1.00 24.64 296 VAL C O 1
ATOM 6432 N N . LYS C 1 278 ? -56.413 -30.033 -44.446 1.00 25.21 297 LYS C N 1
ATOM 6433 C CA . LYS C 1 278 ? -56.708 -28.607 -44.598 1.00 25.82 297 LYS C CA 1
ATOM 6434 C C . LYS C 1 278 ? -55.431 -27.783 -44.624 1.00 24.88 297 LYS C C 1
ATOM 6435 O O . LYS C 1 278 ? -55.232 -26.952 -45.518 1.00 23.64 297 LYS C O 1
ATOM 6441 N N . MET C 1 279 ? -54.555 -27.999 -43.639 1.00 25.90 298 MET C N 1
ATOM 6442 C CA . MET C 1 279 ? -53.278 -27.289 -43.604 1.00 26.42 298 MET C CA 1
ATOM 6443 C C . MET C 1 279 ? -52.475 -27.502 -44.884 1.00 23.59 298 MET C C 1
ATOM 6444 O O . MET C 1 279 ? -51.869 -26.559 -45.394 1.00 23.04 298 MET C O 1
ATOM 6449 N N . MET C 1 280 ? -52.411 -28.743 -45.392 1.00 21.67 299 MET C N 1
ATOM 6450 C CA . MET C 1 280 ? -51.640 -28.971 -46.613 1.00 25.82 299 MET C CA 1
ATOM 6451 C C . MET C 1 280 ? -52.188 -28.144 -47.776 1.00 23.42 299 MET C C 1
ATOM 6452 O O . MET C 1 280 ? -51.423 -27.533 -48.536 1.00 24.25 299 MET C O 1
ATOM 6457 N N . ALA C 1 281 ? -53.512 -28.109 -47.931 1.00 22.90 300 ALA C N 1
ATOM 6458 C CA . ALA C 1 281 ? -54.100 -27.301 -48.994 1.00 27.19 300 ALA C CA 1
ATOM 6459 C C . ALA C 1 281 ? -53.740 -25.829 -48.821 1.00 27.83 300 ALA C C 1
ATOM 6460 O O . ALA C 1 281 ? -53.494 -25.124 -49.805 1.00 27.29 300 ALA C O 1
ATOM 6462 N N . GLU C 1 282 ? -53.662 -25.355 -47.572 1.00 26.16 301 GLU C N 1
ATOM 6463 C CA . GLU C 1 282 ? -53.257 -23.970 -47.324 1.00 26.74 301 GLU C CA 1
ATOM 6464 C C . GLU C 1 282 ? -51.802 -23.738 -47.714 1.00 30.33 301 GLU C C 1
ATOM 6465 O O . GLU C 1 282 ? -51.474 -22.725 -48.342 1.00 30.19 301 GLU C O 1
ATOM 6471 N N . ILE C 1 283 ? -50.918 -24.664 -47.335 1.00 25.38 302 ILE C N 1
ATOM 6472 C CA . ILE C 1 283 ? -49.492 -24.557 -47.653 1.00 28.27 302 ILE C CA 1
ATOM 6473 C C . ILE C 1 283 ? -49.272 -24.548 -49.164 1.00 28.16 302 ILE C C 1
ATOM 6474 O O . ILE C 1 283 ? -48.466 -23.768 -49.687 1.00 29.87 302 ILE C O 1
ATOM 6479 N N . VAL C 1 284 ? -49.965 -25.432 -49.885 1.00 28.90 303 VAL C N 1
ATOM 6480 C CA . VAL C 1 284 ? -49.813 -25.480 -51.337 1.00 25.52 303 VAL C CA 1
ATOM 6481 C C . VAL C 1 284 ? -50.355 -24.207 -52.002 1.00 31.85 303 VAL C C 1
ATOM 6482 O O . VAL C 1 284 ? -49.890 -23.828 -53.082 1.00 30.98 303 VAL C O 1
ATOM 6486 N N . ALA C 1 285 ? -51.293 -23.503 -51.364 1.00 32.62 304 ALA C N 1
ATOM 6487 C CA . ALA C 1 285 ? -51.793 -22.232 -51.884 1.00 33.60 304 ALA C CA 1
ATOM 6488 C C . ALA C 1 285 ? -50.947 -21.036 -51.460 1.00 32.37 304 ALA C C 1
ATOM 6489 O O . ALA C 1 285 ? -51.350 -19.891 -51.704 1.00 39.87 304 ALA C O 1
ATOM 6491 N N . GLY C 1 286 ? -49.788 -21.267 -50.842 1.00 33.11 305 GLY C N 1
ATOM 6492 C CA . GLY C 1 286 ? -48.915 -20.191 -50.405 1.00 35.91 305 GLY C CA 1
ATOM 6493 C C . GLY C 1 286 ? -49.275 -19.528 -49.089 1.00 39.77 305 GLY C C 1
ATOM 6494 O O . GLY C 1 286 ? -48.617 -18.550 -48.714 1.00 46.47 305 GLY C O 1
ATOM 6495 N N . LYS C 1 287 ? -50.281 -20.027 -48.368 1.00 35.22 306 LYS C N 1
ATOM 6496 C CA . LYS C 1 287 ? -50.723 -19.389 -47.135 1.00 37.01 306 LYS C CA 1
ATOM 6497 C C . LYS C 1 287 ? -49.889 -19.850 -45.940 1.00 41.53 306 LYS C C 1
ATOM 6498 O O . LYS C 1 287 ? -49.340 -20.958 -45.916 1.00 35.35 306 LYS C O 1
ATOM 6504 N N . ASP C 1 288 ? -49.819 -18.993 -44.920 1.00 35.17 307 ASP C N 1
ATOM 6505 C CA . ASP C 1 288 ? -49.136 -19.389 -43.695 1.00 35.64 307 ASP C CA 1
ATOM 6506 C C . ASP C 1 288 ? -50.051 -20.220 -42.813 1.00 34.06 307 ASP C C 1
ATOM 6507 O O . ASP C 1 288 ? -51.272 -20.026 -42.778 1.00 29.29 307 ASP C O 1
ATOM 6512 N N . VAL C 1 289 ? -49.441 -21.158 -42.096 1.00 34.23 308 VAL C N 1
ATOM 6513 C CA . VAL C 1 289 ? -50.127 -21.952 -41.083 1.00 28.89 308 VAL C CA 1
ATOM 6514 C C . VAL C 1 289 ? -49.271 -21.931 -39.822 1.00 25.85 308 VAL C C 1
ATOM 6515 O O . VAL C 1 289 ? -48.054 -21.712 -39.905 1.00 27.46 308 VAL C O 1
ATOM 6519 N N . PRO C 1 290 ? -49.845 -22.138 -38.642 1.00 27.48 309 PRO C N 1
ATOM 6520 C CA . PRO C 1 290 ? -49.004 -22.232 -37.446 1.00 27.52 309 PRO C CA 1
ATOM 6521 C C . PRO C 1 290 ? -48.115 -23.465 -37.533 1.00 23.82 309 PRO C C 1
ATOM 6522 O O . PRO C 1 290 ? -48.510 -24.491 -38.083 1.00 29.98 309 PRO C O 1
ATOM 6526 N N . VAL C 1 291 ? -46.889 -23.332 -37.024 1.00 24.17 310 VAL C N 1
ATOM 6527 C CA . VAL C 1 291 ? -45.934 -24.434 -37.045 1.00 24.37 310 VAL C CA 1
ATOM 6528 C C . VAL C 1 291 ? -46.489 -25.653 -36.304 1.00 26.98 310 VAL C C 1
ATOM 6529 O O . VAL C 1 291 ? -46.309 -26.796 -36.741 1.00 22.52 310 VAL C O 1
ATOM 6533 N N . VAL C 1 292 ? -47.159 -25.437 -35.170 1.00 26.93 311 VAL C N 1
ATOM 6534 C CA . VAL C 1 292 ? -47.666 -26.538 -34.352 1.00 22.90 311 VAL C CA 1
ATOM 6535 C C . VAL C 1 292 ? -49.125 -26.275 -34.000 1.00 25.99 311 VAL C C 1
ATOM 6536 O O . VAL C 1 292 ? -49.465 -25.209 -33.470 1.00 23.21 311 VAL C O 1
ATOM 6540 N N . THR C 1 293 ? -49.983 -27.238 -34.313 1.00 21.59 312 THR C N 1
ATOM 6541 C CA . THR C 1 293 ? -51.348 -27.315 -33.805 1.00 21.73 312 THR C CA 1
ATOM 6542 C C . THR C 1 293 ? -51.419 -28.555 -32.921 1.00 25.86 312 THR C C 1
ATOM 6543 O O . THR C 1 293 ? -51.421 -29.679 -33.430 1.00 20.20 312 THR C O 1
ATOM 6547 N N . ASN C 1 294 ? -51.451 -28.368 -31.607 1.00 22.85 313 ASN C N 1
ATOM 6548 C CA . ASN C 1 294 ? -51.609 -29.496 -30.694 1.00 21.81 313 ASN C CA 1
ATOM 6549 C C . ASN C 1 294 ? -53.098 -29.755 -30.511 1.00 26.42 313 ASN C C 1
ATOM 6550 O O . ASN C 1 294 ? -53.808 -28.931 -29.924 1.00 29.97 313 ASN C O 1
ATOM 6555 N N . THR C 1 295 ? -53.576 -30.888 -31.009 1.00 19.80 314 THR C N 1
ATOM 6556 C CA . THR C 1 295 ? -54.971 -31.228 -30.795 1.00 22.51 314 THR C CA 1
ATOM 6557 C C . THR C 1 295 ? -55.178 -31.634 -29.327 1.00 25.81 314 THR C C 1
ATOM 6558 O O . THR C 1 295 ? -54.223 -31.786 -28.559 1.00 24.97 314 THR C O 1
ATOM 6562 N N . GLU C 1 296 ? -56.445 -31.808 -28.943 1.00 24.85 315 GLU C N 1
ATOM 6563 C CA . GLU C 1 296 ? -56.803 -31.893 -27.528 1.00 33.91 315 GLU C CA 1
ATOM 6564 C C . GLU C 1 296 ? -56.378 -33.226 -26.923 1.00 28.79 315 GLU C C 1
ATOM 6565 O O . GLU C 1 296 ? -56.540 -34.283 -27.539 1.00 27.63 315 GLU C O 1
ATOM 6571 N N . THR C 1 297 ? -55.840 -33.175 -25.701 1.00 29.49 316 THR C N 1
ATOM 6572 C CA . THR C 1 297 ? -55.552 -34.392 -24.947 1.00 27.81 316 THR C CA 1
ATOM 6573 C C . THR C 1 297 ? -55.913 -34.172 -23.483 1.00 31.54 316 THR C C 1
ATOM 6574 O O . THR C 1 297 ? -55.709 -33.082 -22.937 1.00 28.56 316 THR C O 1
ATOM 6578 N N . LYS C 1 298 ? -56.488 -35.199 -22.867 1.00 31.44 317 LYS C N 1
ATOM 6579 C CA . LYS C 1 298 ? -56.845 -35.159 -21.453 1.00 33.91 317 LYS C CA 1
ATOM 6580 C C . LYS C 1 298 ? -57.094 -36.582 -20.982 1.00 28.38 317 LYS C C 1
ATOM 6581 O O . LYS C 1 298 ? -57.391 -37.473 -21.781 1.00 28.12 317 LYS C O 1
ATOM 6587 N N . VAL C 1 299 ? -56.982 -36.784 -19.669 1.00 29.69 318 VAL C N 1
ATOM 6588 C CA . VAL C 1 299 ? -57.275 -38.081 -19.067 1.00 29.86 318 VAL C CA 1
ATOM 6589 C C . VAL C 1 299 ? -58.752 -38.125 -18.707 1.00 32.30 318 VAL C C 1
ATOM 6590 O O . VAL C 1 299 ? -59.253 -37.242 -18.003 1.00 33.39 318 VAL C O 1
ATOM 6594 N N . ILE C 1 300 ? -59.453 -39.139 -19.191 1.00 28.31 319 ILE C N 1
ATOM 6595 C CA . ILE C 1 300 ? -60.854 -39.334 -18.846 1.00 32.76 319 ILE C CA 1
ATOM 6596 C C . ILE C 1 300 ? -60.991 -40.622 -18.047 1.00 33.40 319 ILE C C 1
ATOM 6597 O O . ILE C 1 300 ? -60.174 -41.547 -18.155 1.00 30.94 319 ILE C O 1
ATOM 6602 N N . ARG C 1 301 ? -62.044 -40.680 -17.241 1.00 34.43 320 ARG C N 1
ATOM 6603 C CA . ARG C 1 301 ? -62.350 -41.848 -16.429 1.00 34.22 320 ARG C CA 1
ATOM 6604 C C . ARG C 1 301 ? -63.786 -42.288 -16.727 1.00 36.77 320 ARG C C 1
ATOM 6605 O O . ARG C 1 301 ? -64.427 -41.783 -17.653 1.00 43.83 320 ARG C O 1
ATOM 6613 N N . LYS C 1 302 ? -64.288 -43.247 -15.947 1.00 38.02 321 LYS C N 1
ATOM 6614 C CA . LYS C 1 302 ? -65.629 -43.768 -16.207 1.00 40.44 321 LYS C CA 1
ATOM 6615 C C . LYS C 1 302 ? -66.710 -42.719 -15.972 1.00 45.88 321 LYS C C 1
ATOM 6616 O O . LYS C 1 302 ? -67.780 -42.787 -16.589 1.00 48.81 321 LYS C O 1
ATOM 6622 N N . LYS C 1 303 ? -66.461 -41.748 -15.092 1.00 44.38 322 LYS C N 1
ATOM 6623 C CA . LYS C 1 303 ? -67.473 -40.734 -14.824 1.00 43.89 322 LYS C CA 1
ATOM 6624 C C . LYS C 1 303 ? -67.701 -39.825 -16.024 1.00 51.03 322 LYS C C 1
ATOM 6625 O O . LYS C 1 303 ? -68.733 -39.150 -16.091 1.00 53.38 322 LYS C O 1
ATOM 6631 N N . ASP C 1 304 ? -66.771 -39.793 -16.973 1.00 50.54 323 ASP C N 1
ATOM 6632 C CA . ASP C 1 304 ? -66.938 -38.944 -18.140 1.00 49.17 323 ASP C CA 1
ATOM 6633 C C . ASP C 1 304 ? -67.703 -39.630 -19.263 1.00 45.94 323 ASP C C 1
ATOM 6634 O O . ASP C 1 304 ? -68.188 -38.948 -20.170 1.00 51.04 323 ASP C O 1
ATOM 6639 N N . LEU C 1 305 ? -67.846 -40.950 -19.209 1.00 52.90 324 LEU C N 1
ATOM 6640 C CA . LEU C 1 305 ? -68.662 -41.684 -20.174 1.00 52.03 324 LEU C CA 1
ATOM 6641 C C . LEU C 1 305 ? -70.156 -41.427 -19.945 1.00 60.17 324 LEU C C 1
ATOM 6642 O O . LEU C 1 305 ? -70.569 -41.094 -18.829 1.00 61.73 324 LEU C O 1
ATOM 6647 N N . PRO C 1 306 ? -70.978 -41.580 -20.997 1.00 64.90 325 PRO C N 1
ATOM 6648 C CA . PRO C 1 306 ? -70.574 -41.780 -22.399 1.00 64.60 325 PRO C CA 1
ATOM 6649 C C . PRO C 1 306 ? -70.017 -40.497 -23.041 1.00 67.06 325 PRO C C 1
ATOM 6650 O O . PRO C 1 306 ? -70.153 -39.406 -22.475 1.00 61.86 325 PRO C O 1
ATOM 6654 N N . LEU C 1 307 ? -69.375 -40.640 -24.199 1.00 79.37 326 LEU C N 1
ATOM 6655 C CA . LEU C 1 307 ? -68.883 -39.492 -24.969 1.00 85.34 326 LEU C CA 1
ATOM 6656 C C . LEU C 1 307 ? -69.828 -39.189 -26.132 1.00 86.16 326 LEU C C 1
ATOM 6657 O O . LEU C 1 307 ? -69.898 -39.945 -27.105 1.00 86.52 326 LEU C O 1
ATOM 6662 N N . GLU D 1 25 ? -5.067 -65.619 -32.093 1.00 72.30 44 GLU D N 1
ATOM 6663 C CA . GLU D 1 25 ? -5.725 -65.859 -33.373 1.00 75.44 44 GLU D CA 1
ATOM 6664 C C . GLU D 1 25 ? -6.311 -67.256 -33.380 1.00 71.60 44 GLU D C 1
ATOM 6665 O O . GLU D 1 25 ? -7.530 -67.461 -33.329 1.00 61.23 44 GLU D O 1
ATOM 6671 N N . THR D 1 26 ? -5.388 -68.213 -33.452 1.00 76.32 45 THR D N 1
ATOM 6672 C CA . THR D 1 26 ? -5.691 -69.632 -33.513 1.00 72.75 45 THR D CA 1
ATOM 6673 C C . THR D 1 26 ? -6.068 -70.221 -32.162 1.00 67.21 45 THR D C 1
ATOM 6674 O O . THR D 1 26 ? -6.515 -71.373 -32.118 1.00 68.35 45 THR D O 1
ATOM 6678 N N . THR D 1 27 ? -5.885 -69.488 -31.065 1.00 61.87 46 THR D N 1
ATOM 6679 C CA . THR D 1 27 ? -6.061 -70.084 -29.744 1.00 56.61 46 THR D CA 1
ATOM 6680 C C . THR D 1 27 ? -7.547 -70.100 -29.402 1.00 53.12 46 THR D C 1
ATOM 6681 O O . THR D 1 27 ? -8.151 -69.069 -29.086 1.00 43.41 46 THR D O 1
ATOM 6685 N N . LYS D 1 28 ? -8.127 -71.299 -29.489 1.00 41.18 47 LYS D N 1
ATOM 6686 C CA . LYS D 1 28 ? -9.494 -71.552 -29.058 1.00 40.63 47 LYS D CA 1
ATOM 6687 C C . LYS D 1 28 ? -9.749 -71.052 -27.644 1.00 38.03 47 LYS D C 1
ATOM 6688 O O . LYS D 1 28 ? -10.878 -70.666 -27.317 1.00 45.26 47 LYS D O 1
ATOM 6694 N N . GLU D 1 29 ? -8.714 -71.025 -26.803 1.00 39.09 48 GLU D N 1
ATOM 6695 C CA . GLU D 1 29 ? -8.868 -70.798 -25.373 1.00 34.57 48 GLU D CA 1
ATOM 6696 C C . GLU D 1 29 ? -8.791 -69.328 -24.967 1.00 40.84 48 GLU D C 1
ATOM 6697 O O . GLU D 1 29 ? -9.059 -69.008 -23.803 1.00 36.28 48 GLU D O 1
ATOM 6703 N N . ALA D 1 30 ? -8.431 -68.426 -25.871 1.00 37.51 49 ALA D N 1
ATOM 6704 C CA . ALA D 1 30 ? -8.490 -67.009 -25.534 1.00 32.03 49 ALA D CA 1
ATOM 6705 C C . ALA D 1 30 ? -9.912 -66.482 -25.682 1.00 34.11 49 ALA D C 1
ATOM 6706 O O . ALA D 1 30 ? -10.734 -67.036 -26.423 1.00 31.06 49 ALA D O 1
ATOM 6708 N N . TYR D 1 31 ? -10.212 -65.414 -24.939 1.00 32.38 50 TYR D N 1
ATOM 6709 C CA . TYR D 1 31 ? -11.427 -64.662 -25.214 1.00 29.17 50 TYR D CA 1
ATOM 6710 C C . TYR D 1 31 ? -11.343 -64.099 -26.632 1.00 26.69 50 TYR D C 1
ATOM 6711 O O . TYR D 1 31 ? -10.256 -63.828 -27.150 1.00 29.13 50 TYR D O 1
ATOM 6720 N N . HIS D 1 32 ? -12.495 -63.943 -27.274 1.00 27.35 51 HIS D N 1
ATOM 6721 C CA . HIS D 1 32 ? -12.548 -63.422 -28.642 1.00 29.21 51 HIS D CA 1
ATOM 6722 C C . HIS D 1 32 ? -13.487 -62.227 -28.683 1.00 27.00 51 HIS D C 1
ATOM 6723 O O . HIS D 1 32 ? -14.703 -62.386 -28.521 1.00 28.91 51 HIS D O 1
ATOM 6730 N N . PHE D 1 33 ? -12.913 -61.042 -28.884 1.00 28.59 52 PHE D N 1
ATOM 6731 C CA . PHE D 1 33 ? -13.638 -59.784 -29.047 1.00 28.24 52 PHE D CA 1
ATOM 6732 C C . PHE D 1 33 ? -13.587 -59.336 -30.505 1.00 26.53 52 PHE D C 1
ATOM 6733 O O . PHE D 1 33 ? -12.507 -59.284 -31.105 1.00 25.86 52 PHE D O 1
ATOM 6741 N N . VAL D 1 34 ? -14.745 -58.979 -31.056 1.00 23.47 53 VAL D N 1
ATOM 6742 C CA . VAL D 1 34 ? -14.857 -58.429 -32.408 1.00 21.70 53 VAL D CA 1
ATOM 6743 C C . VAL D 1 34 ? -14.935 -56.905 -32.318 1.00 23.66 53 VAL D C 1
ATOM 6744 O O . VAL D 1 34 ? -15.726 -56.370 -31.528 1.00 27.84 53 VAL D O 1
ATOM 6748 N N . LEU D 1 35 ? -14.125 -56.206 -33.115 1.00 25.37 54 LEU D N 1
ATOM 6749 C CA . LEU D 1 35 ? -14.244 -54.755 -33.303 1.00 26.57 54 LEU D CA 1
ATOM 6750 C C . LEU D 1 35 ? -14.742 -54.479 -34.719 1.00 30.12 54 LEU D C 1
ATOM 6751 O O . LEU D 1 35 ? -14.104 -54.893 -35.694 1.00 32.20 54 LEU D O 1
ATOM 6756 N N . VAL D 1 36 ? -15.867 -53.776 -34.831 1.00 30.52 55 VAL D N 1
ATOM 6757 C CA . VAL D 1 36 ? -16.483 -53.504 -36.131 1.00 23.53 55 VAL D CA 1
ATOM 6758 C C . VAL D 1 36 ? -16.390 -52.014 -36.431 1.00 30.47 55 VAL D C 1
ATOM 6759 O O . VAL D 1 36 ? -17.194 -51.233 -35.902 1.00 27.65 55 VAL D O 1
ATOM 6763 N N . PRO D 1 37 ? -15.455 -51.581 -37.272 1.00 25.84 56 PRO D N 1
ATOM 6764 C CA . PRO D 1 37 ? -15.334 -50.155 -37.587 1.00 25.87 56 PRO D CA 1
ATOM 6765 C C . PRO D 1 37 ? -16.432 -49.707 -38.547 1.00 27.42 56 PRO D C 1
ATOM 6766 O O . PRO D 1 37 ? -17.181 -50.506 -39.113 1.00 26.24 56 PRO D O 1
ATOM 6770 N N . GLU D 1 38 ? -16.517 -48.390 -38.720 1.00 25.67 57 GLU D N 1
ATOM 6771 C CA . GLU D 1 38 ? -17.400 -47.837 -39.737 1.00 23.94 57 GLU D CA 1
ATOM 6772 C C . GLU D 1 38 ? -17.021 -48.342 -41.122 1.00 25.92 57 GLU D C 1
ATOM 6773 O O . GLU D 1 38 ? -17.896 -48.670 -41.933 1.00 23.17 57 GLU D O 1
ATOM 6779 N N . GLU D 1 39 ? -15.718 -48.416 -41.396 1.00 23.83 58 GLU D N 1
ATOM 6780 C CA . GLU D 1 39 ? -15.141 -48.775 -42.684 1.00 30.93 58 GLU D CA 1
ATOM 6781 C C . GLU D 1 39 ? -13.749 -49.335 -42.415 1.00 29.39 58 GLU D C 1
ATOM 6782 O O . GLU D 1 39 ? -13.050 -48.845 -41.525 1.00 32.26 58 GLU D O 1
ATOM 6788 N N . LEU D 1 40 ? -13.345 -50.347 -43.186 1.00 23.58 59 LEU D N 1
ATOM 6789 C CA . LEU D 1 40 ? -12.086 -51.038 -42.930 1.00 29.35 59 LEU D CA 1
ATOM 6790 C C . LEU D 1 40 ? -10.837 -50.152 -42.980 1.00 29.51 59 LEU D C 1
ATOM 6791 O O . LEU D 1 40 ? -10.196 -49.960 -41.941 1.00 41.60 59 LEU D O 1
ATOM 6796 N N . ASP D 1 41 ? -10.449 -49.622 -44.144 1.00 31.18 60 ASP D N 1
ATOM 6797 C CA . ASP D 1 41 ? -9.128 -49.002 -44.285 1.00 33.74 60 ASP D CA 1
ATOM 6798 C C . ASP D 1 41 ? -9.138 -47.481 -44.162 1.00 33.91 60 ASP D C 1
ATOM 6799 O O . ASP D 1 41 ? -8.164 -46.832 -44.566 1.00 34.69 60 ASP D O 1
ATOM 6804 N N . ASN D 1 42 ? -10.203 -46.905 -43.621 1.00 27.54 61 ASN D N 1
ATOM 6805 C CA . ASN D 1 42 ? -10.179 -45.489 -43.261 1.00 25.77 61 ASN D CA 1
ATOM 6806 C C . ASN D 1 42 ? -9.054 -45.216 -42.267 1.00 24.47 61 ASN D C 1
ATOM 6807 O O . ASN D 1 42 ? -8.886 -45.952 -41.292 1.00 26.74 61 ASN D O 1
ATOM 6812 N N . ASP D 1 43 ? -8.280 -44.155 -42.512 1.00 25.96 62 ASP D N 1
ATOM 6813 C CA . ASP D 1 43 ? -7.071 -43.918 -41.724 1.00 25.75 62 ASP D CA 1
ATOM 6814 C C . ASP D 1 43 ? -7.392 -43.694 -40.252 1.00 25.93 62 ASP D C 1
ATOM 6815 O O . ASP D 1 43 ? -6.657 -44.155 -39.373 1.00 28.89 62 ASP D O 1
ATOM 6820 N N . TYR D 1 44 ? -8.478 -42.981 -39.962 1.00 25.88 63 TYR D N 1
ATOM 6821 C CA . TYR D 1 44 ? -8.863 -42.777 -38.570 1.00 25.84 63 TYR D CA 1
ATOM 6822 C C . TYR D 1 44 ? -9.202 -44.107 -37.911 1.00 25.31 63 TYR D C 1
ATOM 6823 O O . TYR D 1 44 ? -8.704 -44.420 -36.823 1.00 25.12 63 TYR D O 1
ATOM 6832 N N . TRP D 1 45 ? -10.041 -44.916 -38.563 1.00 24.79 64 TRP D N 1
ATOM 6833 C CA . TRP D 1 45 ? -10.433 -46.185 -37.946 1.00 24.24 64 TRP D CA 1
ATOM 6834 C C . TRP D 1 45 ? -9.258 -47.144 -37.788 1.00 24.85 64 TRP D C 1
ATOM 6835 O O . TRP D 1 45 ? -9.220 -47.915 -36.820 1.00 24.18 64 TRP D O 1
ATOM 6846 N N . ARG D 1 46 ? -8.278 -47.104 -38.696 1.00 28.52 65 ARG D N 1
ATOM 6847 C CA . ARG D 1 46 ? -7.058 -47.877 -38.466 1.00 28.14 65 ARG D CA 1
ATOM 6848 C C . ARG D 1 46 ? -6.360 -47.468 -37.169 1.00 30.48 65 ARG D C 1
ATOM 6849 O O . ARG D 1 46 ? -5.728 -48.307 -36.519 1.00 29.94 65 ARG D O 1
ATOM 6857 N N . LEU D 1 47 ? -6.461 -46.195 -36.771 1.00 25.14 66 LEU D N 1
ATOM 6858 C CA . LEU D 1 47 ? -5.868 -45.768 -35.503 1.00 28.60 66 LEU D CA 1
ATOM 6859 C C . LEU D 1 47 ? -6.636 -46.335 -34.323 1.00 23.87 66 LEU D C 1
ATOM 6860 O O . LEU D 1 47 ? -6.037 -46.743 -33.324 1.00 30.68 66 LEU D O 1
ATOM 6865 N N . VAL D 1 48 ? -7.965 -46.365 -34.417 1.00 20.47 67 VAL D N 1
ATOM 6866 C CA . VAL D 1 48 ? -8.769 -47.055 -33.415 1.00 22.92 67 VAL D CA 1
ATOM 6867 C C . VAL D 1 48 ? -8.348 -48.516 -33.313 1.00 32.53 67 VAL D C 1
ATOM 6868 O O . VAL D 1 48 ? -8.215 -49.069 -32.212 1.00 26.98 67 VAL D O 1
ATOM 6872 N N . GLU D 1 49 ? -8.125 -49.163 -34.458 1.00 27.27 68 GLU D N 1
ATOM 6873 C CA . GLU D 1 49 ? -7.728 -50.567 -34.435 1.00 28.23 68 GLU D CA 1
ATOM 6874 C C . GLU D 1 49 ? -6.387 -50.749 -33.733 1.00 32.49 68 GLU D C 1
ATOM 6875 O O . GLU D 1 49 ? -6.200 -51.712 -32.974 1.00 34.86 68 GLU D O 1
ATOM 6881 N N . LYS D 1 50 ? -5.447 -49.832 -33.970 1.00 27.70 69 LYS D N 1
ATOM 6882 C CA . LYS D 1 50 ? -4.128 -49.914 -33.349 1.00 32.57 69 LYS D CA 1
ATOM 6883 C C . LYS D 1 50 ? -4.226 -49.899 -31.823 1.00 37.48 69 LYS D C 1
ATOM 6884 O O . LYS D 1 50 ? -3.625 -50.740 -31.141 1.00 37.67 69 LYS D O 1
ATOM 6890 N N . GLY D 1 51 ? -4.981 -48.950 -31.264 1.00 32.60 70 GLY D N 1
ATOM 6891 C CA . GLY D 1 51 ? -5.189 -48.957 -29.825 1.00 30.09 70 GLY D CA 1
ATOM 6892 C C . GLY D 1 51 ? -5.824 -50.248 -29.336 1.00 34.87 70 GLY D C 1
ATOM 6893 O O . GLY D 1 51 ? -5.422 -50.803 -28.306 1.00 31.33 70 GLY D O 1
ATOM 6894 N N . ALA D 1 52 ? -6.823 -50.743 -30.069 1.00 26.09 71 ALA D N 1
ATOM 6895 C CA . ALA D 1 52 ? -7.548 -51.934 -29.639 1.00 33.31 71 ALA D CA 1
ATOM 6896 C C . ALA D 1 52 ? -6.636 -53.150 -29.625 1.00 32.94 71 ALA D C 1
ATOM 6897 O O . ALA D 1 52 ? -6.624 -53.921 -28.650 1.00 31.47 71 ALA D O 1
ATOM 6899 N N . LYS D 1 53 ? -5.866 -53.332 -30.706 1.00 31.43 72 LYS D N 1
ATOM 6900 C CA . LYS D 1 53 ? -4.924 -54.446 -30.799 1.00 39.27 72 LYS D CA 1
ATOM 6901 C C . LYS D 1 53 ? -3.952 -54.441 -29.631 1.00 38.04 72 LYS D C 1
ATOM 6902 O O . LYS D 1 53 ? -3.662 -55.496 -29.053 1.00 33.28 72 LYS D O 1
ATOM 6908 N N . ALA D 1 54 ? -3.437 -53.261 -29.276 1.00 30.88 73 ALA D N 1
ATOM 6909 C CA . ALA D 1 54 ? -2.444 -53.162 -28.213 1.00 34.95 73 ALA D CA 1
ATOM 6910 C C . ALA D 1 54 ? -3.038 -53.533 -26.860 1.00 37.89 73 ALA D C 1
ATOM 6911 O O . ALA D 1 54 ? -2.401 -54.243 -26.073 1.00 37.01 73 ALA D O 1
ATOM 6913 N N . ALA D 1 55 ? -4.250 -53.054 -26.564 1.00 32.85 74 ALA D N 1
ATOM 6914 C CA . ALA D 1 55 ? -4.929 -53.476 -25.346 1.00 33.07 74 ALA D CA 1
ATOM 6915 C C . ALA D 1 55 ? -5.164 -54.981 -25.348 1.00 37.71 74 ALA D C 1
ATOM 6916 O O . ALA D 1 55 ? -4.954 -55.653 -24.332 1.00 30.15 74 ALA D O 1
ATOM 6918 N N . ALA D 1 56 ? -5.594 -55.526 -26.490 1.00 34.19 75 ALA D N 1
ATOM 6919 C CA . ALA D 1 56 ? -5.834 -56.961 -26.589 1.00 35.21 75 ALA D CA 1
ATOM 6920 C C . ALA D 1 56 ? -4.549 -57.747 -26.367 1.00 35.75 75 ALA D C 1
ATOM 6921 O O . ALA D 1 56 ? -4.557 -58.784 -25.693 1.00 37.17 75 ALA D O 1
ATOM 6923 N N . LYS D 1 57 ? -3.432 -57.258 -26.913 1.00 35.31 76 LYS D N 1
ATOM 6924 C CA . LYS D 1 57 ? -2.146 -57.904 -26.682 1.00 41.55 76 LYS D CA 1
ATOM 6925 C C . LYS D 1 57 ? -1.792 -57.915 -25.198 1.00 41.07 76 LYS D C 1
ATOM 6926 O O . LYS D 1 57 ? -1.286 -58.919 -24.682 1.00 44.70 76 LYS D O 1
ATOM 6932 N N . GLU D 1 58 ? -2.052 -56.805 -24.499 1.00 36.38 77 GLU D N 1
ATOM 6933 C CA . GLU D 1 58 ? -1.731 -56.716 -23.078 1.00 37.93 77 GLU D CA 1
ATOM 6934 C C . GLU D 1 58 ? -2.533 -57.712 -22.259 1.00 34.67 77 GLU D C 1
ATOM 6935 O O . GLU D 1 58 ? -2.021 -58.289 -21.294 1.00 35.14 77 GLU D O 1
ATOM 6941 N N . LEU D 1 59 ? -3.803 -57.889 -22.597 1.00 31.33 78 LEU D N 1
ATOM 6942 C CA . LEU D 1 59 ? -4.658 -58.818 -21.877 1.00 38.44 78 LEU D CA 1
ATOM 6943 C C . LEU D 1 59 ? -4.592 -60.238 -22.422 1.00 39.04 78 LEU D C 1
ATOM 6944 O O . LEU D 1 59 ? -5.204 -61.135 -21.831 1.00 37.21 78 LEU D O 1
ATOM 6949 N N . GLY D 1 60 ? -3.891 -60.463 -23.529 1.00 36.37 79 GLY D N 1
ATOM 6950 C CA . GLY D 1 60 ? -3.871 -61.792 -24.122 1.00 37.17 79 GLY D CA 1
ATOM 6951 C C . GLY D 1 60 ? -5.226 -62.247 -24.622 1.00 40.12 79 GLY D C 1
ATOM 6952 O O . GLY D 1 60 ? -5.599 -63.412 -24.427 1.00 34.45 79 GLY D O 1
ATOM 6953 N N . VAL D 1 61 ? -5.986 -61.345 -25.240 1.00 32.87 80 VAL D N 1
ATOM 6954 C CA . VAL D 1 61 ? -7.265 -61.693 -25.840 1.00 34.46 80 VAL D CA 1
ATOM 6955 C C . VAL D 1 61 ? -7.123 -61.594 -27.353 1.00 32.75 80 VAL D C 1
ATOM 6956 O O . VAL D 1 61 ? -6.191 -60.975 -27.877 1.00 34.47 80 VAL D O 1
ATOM 6960 N N . ASP D 1 62 ? -8.048 -62.247 -28.059 1.00 33.77 81 ASP D N 1
ATOM 6961 C CA . ASP D 1 62 ? -8.081 -62.239 -29.519 1.00 37.73 81 ASP D CA 1
ATOM 6962 C C . ASP D 1 62 ? -9.057 -61.165 -29.979 1.00 32.93 81 ASP D C 1
ATOM 6963 O O . ASP D 1 62 ? -10.250 -61.224 -29.655 1.00 32.50 81 ASP D O 1
ATOM 6968 N N . LEU D 1 63 ? -8.551 -60.194 -30.727 1.00 31.02 82 LEU D N 1
ATOM 6969 C CA . LEU D 1 63 ? -9.347 -59.081 -31.231 1.00 28.60 82 LEU D CA 1
ATOM 6970 C C . LEU D 1 63 ? -9.506 -59.240 -32.740 1.00 31.29 82 LEU D C 1
ATOM 6971 O O . LEU D 1 63 ? -8.528 -59.140 -33.487 1.00 29.79 82 LEU D O 1
ATOM 6976 N N . GLU D 1 64 ? -10.739 -59.475 -33.178 1.00 29.02 83 GLU D N 1
ATOM 6977 C CA . GLU D 1 64 ? -11.070 -59.641 -34.590 1.00 30.59 83 GLU D CA 1
ATOM 6978 C C . GLU D 1 64 ? -11.574 -58.304 -35.142 1.00 31.51 83 GLU D C 1
ATOM 6979 O O . GLU D 1 64 ? -12.674 -57.858 -34.797 1.00 24.44 83 GLU D O 1
ATOM 6985 N N . TYR D 1 65 ? -10.783 -57.692 -36.023 1.00 28.98 84 TYR D N 1
ATOM 6986 C CA . TYR D 1 65 ? -11.165 -56.451 -36.710 1.00 33.35 84 TYR D CA 1
ATOM 6987 C C . TYR D 1 65 ? -11.925 -56.830 -37.976 1.00 32.89 84 TYR D C 1
ATOM 6988 O O . TYR D 1 65 ? -11.321 -57.184 -38.988 1.00 33.01 84 TYR D O 1
ATOM 6997 N N . ILE D 1 66 ? -13.256 -56.768 -37.918 1.00 33.69 85 ILE D N 1
ATOM 6998 C CA . ILE D 1 66 ? -14.131 -57.181 -39.014 1.00 34.48 85 ILE D CA 1
ATOM 6999 C C . ILE D 1 66 ? -15.051 -56.017 -39.343 1.00 30.90 85 ILE D C 1
ATOM 7000 O O . ILE D 1 66 ? -15.784 -55.543 -38.467 1.00 27.78 85 ILE D O 1
ATOM 7005 N N . GLY D 1 67 ? -15.057 -55.584 -40.606 1.00 28.30 86 GLY D N 1
ATOM 7006 C CA . GLY D 1 67 ? -15.856 -54.435 -40.969 1.00 29.57 86 GLY D CA 1
ATOM 7007 C C . GLY D 1 67 ? -16.215 -54.366 -42.440 1.00 34.78 86 GLY D C 1
ATOM 7008 O O . GLY D 1 67 ? -15.611 -55.036 -43.280 1.00 28.40 86 GLY D O 1
ATOM 7009 N N . PRO D 1 68 ? -17.141 -53.499 -42.772 1.00 32.97 87 PRO D N 1
ATOM 7010 C CA . PRO D 1 68 ? -17.479 -53.286 -44.164 1.00 31.78 87 PRO D CA 1
ATOM 7011 C C . PRO D 1 68 ? -16.347 -52.597 -44.859 1.00 31.67 87 PRO D C 1
ATOM 7012 O O . PRO D 1 68 ? -15.683 -51.798 -44.264 1.00 28.47 87 PRO D O 1
ATOM 7016 N N . ARG D 1 69 ? -16.095 -52.947 -46.106 1.00 26.82 88 ARG D N 1
ATOM 7017 C CA . ARG D 1 69 ? -15.013 -52.308 -46.840 1.00 29.01 88 ARG D CA 1
ATOM 7018 C C . ARG D 1 69 ? -15.302 -50.834 -47.092 1.00 28.83 88 ARG D C 1
ATOM 7019 O O . ARG D 1 69 ? -14.377 -50.013 -47.104 1.00 31.49 88 ARG D O 1
ATOM 7027 N N . GLN D 1 70 ? -16.562 -50.493 -47.319 1.00 27.89 89 GLN D N 1
ATOM 7028 C CA . GLN D 1 70 ? -17.027 -49.118 -47.389 1.00 28.48 89 GLN D CA 1
ATOM 7029 C C . GLN D 1 70 ? -18.236 -49.001 -46.485 1.00 32.27 89 GLN D C 1
ATOM 7030 O O . GLN D 1 70 ? -19.024 -49.945 -46.379 1.00 29.36 89 GLN D O 1
ATOM 7036 N N . ALA D 1 71 ? -18.374 -47.848 -45.833 1.00 29.59 90 ALA D N 1
ATOM 7037 C CA . ALA D 1 71 ? -19.421 -47.664 -44.837 1.00 30.84 90 ALA D CA 1
ATOM 7038 C C . ALA D 1 71 ? -20.777 -48.010 -45.430 1.00 34.10 90 ALA D C 1
ATOM 7039 O O . ALA D 1 71 ? -21.152 -47.514 -46.494 1.00 35.38 90 ALA D O 1
ATOM 7041 N N . ASN D 1 72 ? -21.501 -48.883 -44.741 1.00 29.13 91 ASN D N 1
ATOM 7042 C CA . ASN D 1 72 ? -22.738 -49.458 -45.260 1.00 34.91 91 ASN D CA 1
ATOM 7043 C C . ASN D 1 72 ? -23.491 -50.005 -44.061 1.00 36.89 91 ASN D C 1
ATOM 7044 O O . ASN D 1 72 ? -23.007 -50.943 -43.417 1.00 39.29 91 ASN D O 1
ATOM 7049 N N . ILE D 1 73 ? -24.667 -49.439 -43.772 1.00 30.36 92 ILE D N 1
ATOM 7050 C CA . ILE D 1 73 ? -25.370 -49.767 -42.533 1.00 38.72 92 ILE D CA 1
ATOM 7051 C C . ILE D 1 73 ? -25.812 -51.233 -42.517 1.00 42.51 92 ILE D C 1
ATOM 7052 O O . ILE D 1 73 ? -25.671 -51.917 -41.498 1.00 32.24 92 ILE D O 1
ATOM 7057 N N . ASP D 1 74 ? -26.331 -51.749 -43.638 1.00 42.64 93 ASP D N 1
ATOM 7058 C CA . ASP D 1 74 ? -26.850 -53.115 -43.637 1.00 43.29 93 ASP D CA 1
ATOM 7059 C C . ASP D 1 74 ? -25.738 -54.149 -43.689 1.00 40.90 93 ASP D C 1
ATOM 7060 O O . ASP D 1 74 ? -25.909 -55.266 -43.185 1.00 39.50 93 ASP D O 1
ATOM 7065 N N . GLU D 1 75 ? -24.608 -53.733 -44.171 1.00 38.66 94 GLU D N 1
ATOM 7066 C CA . GLU D 1 75 ? -23.469 -54.555 -44.162 1.00 40.50 94 GLU D CA 1
ATOM 7067 C C . GLU D 1 75 ? -23.021 -54.613 -42.682 1.00 36.66 94 GLU D C 1
ATOM 7068 O O . GLU D 1 75 ? -22.872 -55.656 -42.114 1.00 34.71 94 GLU D O 1
ATOM 7074 N N . HIS D 1 76 ? -22.796 -53.456 -42.088 1.00 36.00 95 HIS D N 1
ATOM 7075 C CA . HIS D 1 76 ? -22.389 -53.353 -40.690 1.00 30.81 95 HIS D CA 1
ATOM 7076 C C . HIS D 1 76 ? -23.264 -54.222 -39.797 1.00 31.68 95 HIS D C 1
ATOM 7077 O O . HIS D 1 76 ? -22.764 -54.988 -38.966 1.00 34.90 95 HIS D O 1
ATOM 7084 N N . LEU D 1 77 ? -24.584 -54.121 -39.962 1.00 31.25 96 LEU D N 1
ATOM 7085 C CA . LEU D 1 77 ? -25.496 -54.924 -39.153 1.00 34.78 96 LEU D CA 1
ATOM 7086 C C . LEU D 1 77 ? -25.363 -56.412 -39.452 1.00 35.58 96 LEU D C 1
ATOM 7087 O O . LEU D 1 77 ? -25.539 -57.246 -38.555 1.00 34.84 96 LEU D O 1
ATOM 7092 N N . ARG D 1 78 ? -25.101 -56.771 -40.711 1.00 34.19 97 ARG D N 1
ATOM 7093 C CA . ARG D 1 78 ? -24.871 -58.176 -41.029 1.00 38.71 97 ARG D CA 1
ATOM 7094 C C . ARG D 1 78 ? -23.690 -58.722 -40.240 1.00 34.45 97 ARG D C 1
ATOM 7095 O O . ARG D 1 78 ? -23.752 -59.835 -39.702 1.00 34.16 97 ARG D O 1
ATOM 7103 N N . ILE D 1 79 ? -22.607 -57.947 -40.155 1.00 32.42 98 ILE D N 1
ATOM 7104 C CA . ILE D 1 79 ? -21.414 -58.423 -39.469 1.00 35.64 98 ILE D CA 1
ATOM 7105 C C . ILE D 1 79 ? -21.696 -58.618 -37.985 1.00 32.67 98 ILE D C 1
ATOM 7106 O O . ILE D 1 79 ? -21.202 -59.566 -37.365 1.00 28.45 98 ILE D O 1
ATOM 7111 N N . LEU D 1 80 ? -22.522 -57.750 -37.399 1.00 34.87 99 LEU D N 1
ATOM 7112 C CA . LEU D 1 80 ? -22.835 -57.873 -35.978 1.00 32.59 99 LEU D CA 1
ATOM 7113 C C . LEU D 1 80 ? -23.616 -59.151 -35.693 1.00 35.40 99 LEU D C 1
ATOM 7114 O O . LEU D 1 80 ? -23.281 -59.903 -34.771 1.00 34.90 99 LEU D O 1
ATOM 7119 N N . LYS D 1 81 ? -24.684 -59.396 -36.458 1.00 37.50 100 LYS D N 1
ATOM 7120 C CA . LYS D 1 81 ? -25.487 -60.598 -36.250 1.00 38.06 100 LYS D CA 1
ATOM 7121 C C . LYS D 1 81 ? -24.688 -61.860 -36.547 1.00 38.54 100 LYS D C 1
ATOM 7122 O O . LYS D 1 81 ? -24.924 -62.907 -35.925 1.00 35.87 100 LYS D O 1
ATOM 7128 N N . LYS D 1 82 ? -23.733 -61.776 -37.479 1.00 38.46 101 LYS D N 1
ATOM 7129 C CA . LYS D 1 82 ? -22.875 -62.919 -37.778 1.00 38.46 101 LYS D CA 1
ATOM 7130 C C . LYS D 1 82 ? -21.920 -63.200 -36.624 1.00 37.79 101 LYS D C 1
ATOM 7131 O O . LYS D 1 82 ? -21.744 -64.357 -36.221 1.00 36.94 101 LYS D O 1
ATOM 7137 N N . ALA D 1 83 ? -21.286 -62.152 -36.087 1.00 35.55 102 ALA D N 1
ATOM 7138 C CA . ALA D 1 83 ? -20.402 -62.330 -34.936 1.00 35.13 102 ALA D CA 1
ATOM 7139 C C . ALA D 1 83 ? -21.147 -62.948 -33.759 1.00 36.07 102 ALA D C 1
ATOM 7140 O O . ALA D 1 83 ? -20.628 -63.848 -33.088 1.00 35.91 102 ALA D O 1
ATOM 7142 N N . ALA D 1 84 ? -22.371 -62.479 -33.499 1.00 34.57 103 ALA D N 1
ATOM 7143 C CA . ALA D 1 84 ? -23.165 -63.024 -32.403 1.00 31.40 103 ALA D CA 1
ATOM 7144 C C . ALA D 1 84 ? -23.478 -64.500 -32.626 1.00 37.56 103 ALA D C 1
ATOM 7145 O O . ALA D 1 84 ? -23.510 -65.288 -31.672 1.00 31.34 103 ALA D O 1
ATOM 7147 N N . ALA D 1 85 ? -23.727 -64.883 -33.883 1.00 33.83 104 ALA D N 1
ATOM 7148 C CA . ALA D 1 85 ? -23.976 -66.282 -34.225 1.00 39.88 104 ALA D CA 1
ATOM 7149 C C . ALA D 1 85 ? -22.744 -67.143 -33.981 1.00 33.52 104 ALA D C 1
ATOM 7150 O O . ALA D 1 85 ? -22.858 -68.272 -33.485 1.00 40.74 104 ALA D O 1
ATOM 7152 N N . ALA D 1 86 ? -21.558 -66.632 -34.330 1.00 32.60 105 ALA D N 1
ATOM 7153 C CA . ALA D 1 86 ? -20.309 -67.311 -34.000 1.00 32.66 105 ALA D CA 1
ATOM 7154 C C . ALA D 1 86 ? -20.076 -67.428 -32.492 1.00 32.34 105 ALA D C 1
ATOM 7155 O O . ALA D 1 86 ? -19.090 -68.049 -32.085 1.00 40.81 105 ALA D O 1
ATOM 7157 N N . LYS D 1 87 ? -20.946 -66.848 -31.664 1.00 30.91 106 LYS D N 1
ATOM 7158 C CA . LYS D 1 87 ? -20.830 -66.900 -30.197 1.00 30.35 106 LYS D CA 1
ATOM 7159 C C . LYS D 1 87 ? -19.481 -66.353 -29.714 1.00 30.33 106 LYS D C 1
ATOM 7160 O O . LYS D 1 87 ? -18.794 -66.963 -28.893 1.00 29.43 106 LYS D O 1
ATOM 7166 N N . VAL D 1 88 ? -19.105 -65.172 -30.225 1.00 29.22 107 VAL D N 1
ATOM 7167 C CA . VAL D 1 88 ? -17.922 -64.499 -29.700 1.00 24.53 107 VAL D CA 1
ATOM 7168 C C . VAL D 1 88 ? -18.209 -64.002 -28.285 1.00 24.28 107 VAL D C 1
ATOM 7169 O O . VAL D 1 88 ? -19.360 -63.937 -27.836 1.00 29.44 107 VAL D O 1
ATOM 7173 N N . ASP D 1 89 ? -17.143 -63.651 -27.568 1.00 23.63 108 ASP D N 1
ATOM 7174 C CA . ASP D 1 89 ? -17.280 -63.262 -26.160 1.00 25.16 108 ASP D CA 1
ATOM 7175 C C . ASP D 1 89 ? -17.730 -61.817 -25.951 1.00 25.35 108 ASP D C 1
ATOM 7176 O O . ASP D 1 89 ? -18.128 -61.458 -24.833 1.00 22.14 108 ASP D O 1
ATOM 7181 N N . GLY D 1 90 ? -17.672 -60.980 -26.976 1.00 23.94 109 GLY D N 1
ATOM 7182 C CA . GLY D 1 90 ? -18.014 -59.579 -26.824 1.00 22.96 109 GLY D CA 1
ATOM 7183 C C . GLY D 1 90 ? -17.867 -58.880 -28.158 1.00 27.05 109 GLY D C 1
ATOM 7184 O O . GLY D 1 90 ? -17.081 -59.318 -29.010 1.00 24.76 109 GLY D O 1
ATOM 7185 N N . ILE D 1 91 ? -18.630 -57.808 -28.364 1.00 22.89 110 ILE D N 1
ATOM 7186 C CA . ILE D 1 91 ? -18.620 -57.075 -29.626 1.00 22.47 110 ILE D CA 1
ATOM 7187 C C . ILE D 1 91 ? -18.448 -55.597 -29.317 1.00 24.21 110 ILE D C 1
ATOM 7188 O O . ILE D 1 91 ? -19.186 -55.044 -28.491 1.00 23.75 110 ILE D O 1
ATOM 7193 N N . ILE D 1 92 ? -17.451 -54.977 -29.945 1.00 27.39 111 ILE D N 1
ATOM 7194 C CA . ILE D 1 92 ? -17.232 -53.533 -29.895 1.00 22.11 111 ILE D CA 1
ATOM 7195 C C . ILE D 1 92 ? -17.567 -52.976 -31.276 1.00 24.95 111 ILE D C 1
ATOM 7196 O O . ILE D 1 92 ? -17.029 -53.441 -32.287 1.00 26.20 111 ILE D O 1
ATOM 7201 N N . THR D 1 93 ? -18.465 -51.998 -31.328 1.00 19.80 112 THR D N 1
ATOM 7202 C CA . THR D 1 93 ? -18.933 -51.522 -32.617 1.00 24.56 112 THR D CA 1
ATOM 7203 C C . THR D 1 93 ? -19.254 -50.042 -32.552 1.00 24.07 112 THR D C 1
ATOM 7204 O O . THR D 1 93 ? -19.740 -49.529 -31.539 1.00 17.89 112 THR D O 1
ATOM 7208 N N . GLN D 1 94 ? -18.999 -49.361 -33.661 1.00 24.97 113 GLN D N 1
ATOM 7209 C CA . GLN D 1 94 ? -19.568 -48.038 -33.821 1.00 24.44 113 GLN D CA 1
ATOM 7210 C C . GLN D 1 94 ? -21.079 -48.145 -33.674 1.00 23.56 113 GLN D C 1
ATOM 7211 O O . GLN D 1 94 ? -21.698 -49.123 -34.113 1.00 23.00 113 GLN D O 1
ATOM 7217 N N . GLY D 1 95 ? -21.665 -47.179 -32.977 1.00 22.38 114 GLY D N 1
ATOM 7218 C CA . GLY D 1 95 ? -23.110 -47.106 -32.920 1.00 24.71 114 GLY D CA 1
ATOM 7219 C C . GLY D 1 95 ? -23.668 -46.696 -34.271 1.00 32.44 114 GLY D C 1
ATOM 7220 O O . GLY D 1 95 ? -23.056 -45.930 -35.015 1.00 29.57 114 GLY D O 1
ATOM 7221 N N . LEU D 1 96 ? -24.820 -47.249 -34.608 1.00 38.40 115 LEU D N 1
ATOM 7222 C CA . LEU D 1 96 ? -25.536 -46.865 -35.811 1.00 37.43 115 LEU D CA 1
ATOM 7223 C C . LEU D 1 96 ? -26.819 -46.150 -35.412 1.00 39.76 115 LEU D C 1
ATOM 7224 O O . LEU D 1 96 ? -27.159 -46.050 -34.225 1.00 36.00 115 LEU D O 1
ATOM 7229 N N . THR D 1 97 ? -27.518 -45.641 -36.424 1.00 41.13 116 THR D N 1
ATOM 7230 C CA . THR D 1 97 ? -28.841 -45.058 -36.230 1.00 41.87 116 THR D CA 1
ATOM 7231 C C . THR D 1 97 ? -29.708 -45.959 -35.354 1.00 40.22 116 THR D C 1
ATOM 7232 O O . THR D 1 97 ? -29.770 -47.174 -35.560 1.00 36.79 116 THR D O 1
ATOM 7236 N N . GLU D 1 98 ? -30.399 -45.341 -34.386 1.00 36.40 117 GLU D N 1
ATOM 7237 C CA . GLU D 1 98 ? -31.063 -46.088 -33.316 1.00 41.50 117 GLU D CA 1
ATOM 7238 C C . GLU D 1 98 ? -32.120 -47.057 -33.837 1.00 41.22 117 GLU D C 1
ATOM 7239 O O . GLU D 1 98 ? -32.295 -48.138 -33.261 1.00 38.35 117 GLU D O 1
ATOM 7245 N N . ALA D 1 99 ? -32.837 -46.695 -34.909 1.00 39.16 118 ALA D N 1
ATOM 7246 C CA . ALA D 1 99 ? -33.968 -47.511 -35.357 1.00 39.26 118 ALA D CA 1
ATOM 7247 C C . ALA D 1 99 ? -33.527 -48.896 -35.815 1.00 43.12 118 ALA D C 1
ATOM 7248 O O . ALA D 1 99 ? -34.239 -49.884 -35.593 1.00 43.03 118 ALA D O 1
ATOM 7250 N N . GLU D 1 100 ? -32.372 -48.994 -36.471 1.00 43.18 119 GLU D N 1
ATOM 7251 C CA . GLU D 1 100 ? -31.891 -50.301 -36.907 1.00 48.77 119 GLU D CA 1
ATOM 7252 C C . GLU D 1 100 ? -30.958 -50.949 -35.894 1.00 46.01 119 GLU D C 1
ATOM 7253 O O . GLU D 1 100 ? -30.899 -52.182 -35.816 1.00 41.33 119 GLU D O 1
ATOM 7259 N N . PHE D 1 101 ? -30.255 -50.139 -35.101 1.00 39.47 120 PHE D N 1
ATOM 7260 C CA . PHE D 1 101 ? -29.233 -50.632 -34.183 1.00 37.46 120 PHE D CA 1
ATOM 7261 C C . PHE D 1 101 ? -29.842 -51.167 -32.890 1.00 37.33 120 PHE D C 1
ATOM 7262 O O . PHE D 1 101 ? -29.350 -52.156 -32.335 1.00 36.13 120 PHE D O 1
ATOM 7270 N N . VAL D 1 102 ? -30.916 -50.535 -32.398 1.00 38.13 121 VAL D N 1
ATOM 7271 C CA . VAL D 1 102 ? -31.501 -50.952 -31.118 1.00 40.38 121 VAL D CA 1
ATOM 7272 C C . VAL D 1 102 ? -32.035 -52.382 -31.167 1.00 39.99 121 VAL D C 1
ATOM 7273 O O . VAL D 1 102 ? -31.637 -53.192 -30.316 1.00 40.57 121 VAL D O 1
ATOM 7277 N N . PRO D 1 103 ? -32.902 -52.766 -32.117 1.00 38.04 122 PRO D N 1
ATOM 7278 C CA . PRO D 1 103 ? -33.366 -54.165 -32.135 1.00 42.02 122 PRO D CA 1
ATOM 7279 C C . PRO D 1 103 ? -32.249 -55.180 -32.334 1.00 43.30 122 PRO D C 1
ATOM 7280 O O . PRO D 1 103 ? -32.341 -56.297 -31.807 1.00 50.04 122 PRO D O 1
ATOM 7284 N N . VAL D 1 104 ? -31.197 -54.836 -33.077 1.00 39.09 123 VAL D N 1
ATOM 7285 C CA . VAL D 1 104 ? -30.107 -55.784 -33.288 1.00 37.96 123 VAL D CA 1
ATOM 7286 C C . VAL D 1 104 ? -29.314 -55.974 -32.001 1.00 39.63 123 VAL D C 1
ATOM 7287 O O . VAL D 1 104 ? -29.158 -57.097 -31.509 1.00 37.23 123 VAL D O 1
ATOM 7291 N N . ILE D 1 105 ? -28.823 -54.873 -31.425 1.00 39.58 124 ILE D N 1
ATOM 7292 C CA . ILE D 1 105 ? -28.042 -54.951 -30.190 1.00 43.31 124 ILE D CA 1
ATOM 7293 C C . ILE D 1 105 ? -28.850 -55.600 -29.078 1.00 43.70 124 ILE D C 1
ATOM 7294 O O . ILE D 1 105 ? -28.316 -56.365 -28.261 1.00 43.98 124 ILE D O 1
ATOM 7299 N N . ASN D 1 106 ? -30.148 -55.310 -29.027 1.00 44.60 125 ASN D N 1
ATOM 7300 C CA . ASN D 1 106 ? -30.984 -55.931 -28.011 1.00 45.34 125 ASN D CA 1
ATOM 7301 C C . ASN D 1 106 ? -30.972 -57.448 -28.162 1.00 49.47 125 ASN D C 1
ATOM 7302 O O . ASN D 1 106 ? -30.670 -58.169 -27.205 1.00 51.48 125 ASN D O 1
ATOM 7307 N N . GLU D 1 107 ? -31.219 -57.953 -29.376 1.00 45.49 126 GLU D N 1
ATOM 7308 C CA . GLU D 1 107 ? -31.253 -59.404 -29.551 1.00 48.42 126 GLU D CA 1
ATOM 7309 C C . GLU D 1 107 ? -29.877 -60.039 -29.359 1.00 45.72 126 GLU D C 1
ATOM 7310 O O . GLU D 1 107 ? -29.790 -61.192 -28.923 1.00 48.72 126 GLU D O 1
ATOM 7316 N N . ILE D 1 108 ? -28.797 -59.317 -29.663 1.00 40.11 127 ILE D N 1
ATOM 7317 C CA . ILE D 1 108 ? -27.464 -59.813 -29.322 1.00 34.92 127 ILE D CA 1
ATOM 7318 C C . ILE D 1 108 ? -27.292 -59.877 -27.806 1.00 41.07 127 ILE D C 1
ATOM 7319 O O . ILE D 1 108 ? -26.673 -60.808 -27.276 1.00 33.18 127 ILE D O 1
ATOM 7324 N N . THR D 1 109 ? -27.847 -58.898 -27.084 1.00 38.66 128 THR D N 1
ATOM 7325 C CA . THR D 1 109 ? -27.742 -58.891 -25.626 1.00 40.21 128 THR D CA 1
ATOM 7326 C C . THR D 1 109 ? -28.541 -60.035 -25.004 1.00 37.94 128 THR D C 1
ATOM 7327 O O . THR D 1 109 ? -28.077 -60.671 -24.053 1.00 38.43 128 THR D O 1
ATOM 7331 N N . ASP D 1 110 ? -29.735 -60.321 -25.535 1.00 44.34 129 ASP D N 1
ATOM 7332 C CA . ASP D 1 110 ? -30.471 -61.517 -25.124 1.00 45.35 129 A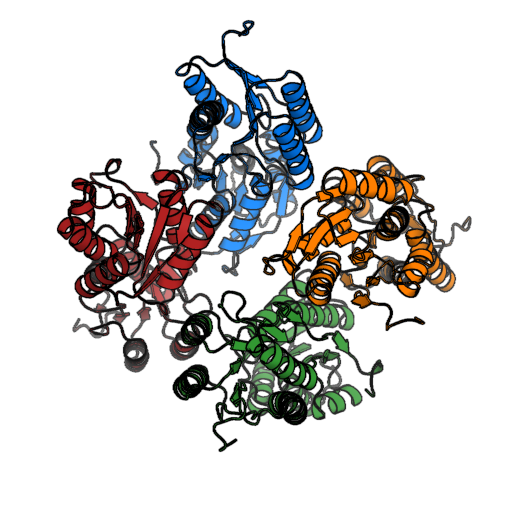SP D CA 1
ATOM 7333 C C . ASP D 1 110 ? -29.654 -62.789 -25.317 1.00 44.04 129 ASP D C 1
ATOM 7334 O O . ASP D 1 110 ? -29.799 -63.739 -24.541 1.00 47.82 129 ASP D O 1
ATOM 7339 N N . LYS D 1 111 ? -28.810 -62.838 -26.347 1.00 42.03 130 LYS D N 1
ATOM 7340 C CA . LYS D 1 111 ? -27.883 -63.944 -26.551 1.00 41.35 130 LYS D CA 1
ATOM 7341 C C . LYS D 1 111 ? -26.663 -63.859 -25.639 1.00 37.68 130 LYS D C 1
ATOM 7342 O O . LYS D 1 111 ? -25.658 -64.532 -25.906 1.00 36.98 130 LYS D O 1
ATOM 7348 N N . ASN D 1 112 ? -26.731 -63.037 -24.585 1.00 35.83 131 ASN D N 1
ATOM 7349 C CA . ASN D 1 112 ? -25.724 -62.998 -23.522 1.00 32.02 131 ASN D CA 1
ATOM 7350 C C . ASN D 1 112 ? -24.345 -62.618 -24.044 1.00 30.46 131 ASN D C 1
ATOM 7351 O O . ASN D 1 112 ? -23.329 -63.053 -23.502 1.00 31.02 131 ASN D O 1
ATOM 7356 N N . ILE D 1 113 ? -24.296 -61.789 -25.079 1.00 32.31 132 ILE D N 1
ATOM 7357 C CA . ILE D 1 113 ? -23.050 -61.250 -25.618 1.00 23.51 132 ILE D CA 1
ATOM 7358 C C . ILE D 1 113 ? -23.007 -59.755 -25.310 1.00 29.22 132 ILE D C 1
ATOM 7359 O O . ILE D 1 113 ? -23.886 -59.010 -25.766 1.00 24.55 132 ILE D O 1
ATOM 7364 N N . PRO D 1 114 ? -22.029 -59.281 -24.534 1.00 27.53 133 PRO D N 1
ATOM 7365 C CA . PRO D 1 114 ? -21.979 -57.853 -24.185 1.00 24.14 133 PRO D CA 1
ATOM 7366 C C . PRO D 1 114 ? -21.525 -57.006 -25.361 1.00 26.56 133 PRO D C 1
ATOM 7367 O O . PRO D 1 114 ? -20.641 -57.400 -26.122 1.00 25.47 133 PRO D O 1
ATOM 7371 N N . VAL D 1 115 ? -22.100 -55.809 -25.463 1.00 25.79 134 VAL D N 1
ATOM 7372 C CA . VAL D 1 115 ? -21.838 -54.895 -26.568 1.00 23.60 134 VAL D CA 1
ATOM 7373 C C . VAL D 1 115 ? -21.342 -53.585 -25.989 1.00 20.24 134 VAL D C 1
ATOM 7374 O O . VAL D 1 115 ? -21.973 -53.029 -25.082 1.00 21.75 134 VAL D O 1
ATOM 7378 N N . VAL D 1 116 ? -20.204 -53.121 -26.494 1.00 19.73 135 VAL D N 1
ATOM 7379 C CA . VAL D 1 116 ? -19.646 -51.804 -26.192 1.00 25.00 135 VAL D CA 1
ATOM 7380 C C . VAL D 1 116 ? -19.680 -50.968 -27.470 1.00 22.90 135 VAL D C 1
ATOM 7381 O O . VAL D 1 116 ? -19.261 -51.439 -28.531 1.00 23.16 135 VAL D O 1
ATOM 7385 N N . THR D 1 117 ? -20.154 -49.729 -27.370 1.00 23.71 136 THR D N 1
ATOM 7386 C CA . THR D 1 117 ? -20.072 -48.799 -28.489 1.00 20.38 136 THR D CA 1
ATOM 7387 C C . THR D 1 117 ? -18.797 -47.968 -28.415 1.00 21.55 136 THR D C 1
ATOM 7388 O O . THR D 1 117 ? -18.275 -47.678 -27.332 1.00 21.89 136 THR D O 1
ATOM 7392 N N . ILE D 1 118 ? -18.320 -47.559 -29.588 1.00 20.20 137 ILE D N 1
ATOM 7393 C CA . ILE D 1 118 ? -17.061 -46.838 -29.730 1.00 21.01 137 ILE D CA 1
ATOM 7394 C C . ILE D 1 118 ? -17.222 -45.785 -30.822 1.00 22.88 137 ILE D C 1
ATOM 7395 O O . ILE D 1 118 ? -17.885 -46.031 -31.839 1.00 17.04 137 ILE D O 1
ATOM 7400 N N . ASP D 1 119 ? -16.659 -44.586 -30.572 1.00 23.62 138 ASP D N 1
ATOM 7401 C CA . ASP D 1 119 ? -16.577 -43.479 -31.536 1.00 16.93 138 ASP D CA 1
ATOM 7402 C C . ASP D 1 119 ? -17.922 -42.802 -31.763 1.00 19.78 138 ASP D C 1
ATOM 7403 O O . ASP D 1 119 ? -17.987 -41.578 -31.916 1.00 23.65 138 ASP D O 1
ATOM 7408 N N . THR D 1 120 ? -18.991 -43.588 -31.838 1.00 18.71 139 THR D N 1
ATOM 7409 C CA . THR D 1 120 ? -20.356 -43.111 -32.037 1.00 21.46 139 THR D CA 1
ATOM 7410 C C . THR D 1 120 ? -21.238 -43.917 -31.100 1.00 21.70 139 THR D C 1
ATOM 7411 O O . THR D 1 120 ? -21.174 -45.144 -31.121 1.00 24.14 139 THR D O 1
ATOM 7415 N N . ASP D 1 121 ? -22.037 -43.249 -30.269 1.00 23.49 140 ASP D N 1
ATOM 7416 C CA . ASP D 1 121 ? -22.836 -43.965 -29.286 1.00 24.59 140 ASP D CA 1
ATOM 7417 C C . ASP D 1 121 ? -24.238 -44.245 -29.816 1.00 28.13 140 ASP D C 1
ATOM 7418 O O . ASP D 1 121 ? -24.716 -43.597 -30.748 1.00 26.56 140 ASP D O 1
ATOM 7423 N N . ALA D 1 122 ? -24.898 -45.233 -29.197 1.00 25.09 141 ALA D N 1
ATOM 7424 C CA . ALA D 1 122 ? -26.339 -45.446 -29.340 1.00 26.58 141 ALA D CA 1
ATOM 7425 C C . ALA D 1 122 ? -26.937 -45.560 -27.944 1.00 31.16 141 ALA D C 1
ATOM 7426 O O . ALA D 1 122 ? -27.207 -46.672 -27.456 1.00 26.37 141 ALA D O 1
ATOM 7428 N N . PRO D 1 123 ? -27.172 -44.426 -27.272 1.00 27.89 142 PRO D N 1
ATOM 7429 C CA . PRO D 1 123 ? -27.481 -44.466 -25.833 1.00 27.42 142 PRO D CA 1
ATOM 7430 C C . PRO D 1 123 ? -28.842 -45.036 -25.488 1.00 29.79 142 PRO D C 1
ATOM 7431 O O . PRO D 1 123 ? -29.085 -45.303 -24.306 1.00 32.74 142 PRO D O 1
ATOM 7435 N N . THR D 1 124 ? -29.749 -45.220 -26.439 1.00 31.27 143 THR D N 1
ATOM 7436 C CA . THR D 1 124 ? -30.999 -45.871 -26.075 1.00 35.08 143 THR D CA 1
ATOM 7437 C C . THR D 1 124 ? -30.925 -47.391 -26.202 1.00 39.58 143 THR D C 1
ATOM 7438 O O . THR D 1 124 ? -31.849 -48.081 -25.758 1.00 37.96 143 THR D O 1
ATOM 7442 N N . SER D 1 125 ? -29.849 -47.924 -26.775 1.00 34.77 144 SER D N 1
ATOM 7443 C CA . SER D 1 125 ? -29.691 -49.362 -26.924 1.00 33.05 144 SER D CA 1
ATOM 7444 C C . SER D 1 125 ? -29.240 -49.996 -25.610 1.00 32.96 144 SER D C 1
ATOM 7445 O O . SER D 1 125 ? -28.890 -49.318 -24.639 1.00 32.31 144 SER D O 1
ATOM 7448 N N . ARG D 1 126 ? -29.238 -51.323 -25.587 1.00 32.23 145 ARG D N 1
ATOM 7449 C CA . ARG D 1 126 ? -28.814 -52.056 -24.405 1.00 34.22 145 ARG D CA 1
ATOM 7450 C C . ARG D 1 126 ? -27.300 -52.238 -24.343 1.00 31.40 145 ARG D C 1
ATOM 7451 O O . ARG D 1 126 ? -26.821 -53.029 -23.525 1.00 26.37 145 ARG D O 1
ATOM 7459 N N . ARG D 1 127 ? -26.544 -51.537 -25.196 1.00 25.59 146 ARG D N 1
ATOM 7460 C CA . ARG D 1 127 ? -25.091 -51.536 -25.081 1.00 23.29 146 ARG D CA 1
ATOM 7461 C C . ARG D 1 127 ? -24.690 -51.208 -23.651 1.00 23.19 146 ARG D C 1
ATOM 7462 O O . ARG D 1 127 ? -25.319 -50.382 -22.986 1.00 28.40 146 ARG D O 1
ATOM 7470 N N . VAL D 1 128 ? -23.651 -51.883 -23.166 1.00 28.64 147 VAL D N 1
ATOM 7471 C CA . VAL D 1 128 ? -23.281 -51.728 -21.768 1.00 27.15 147 VAL D CA 1
ATOM 7472 C C . VAL D 1 128 ? -22.590 -50.391 -21.549 1.00 25.63 147 VAL D C 1
ATOM 7473 O O . VAL D 1 128 ? -22.876 -49.681 -20.580 1.00 26.99 147 VAL D O 1
ATOM 7477 N N . ALA D 1 129 ? -21.658 -50.042 -22.433 1.00 25.19 148 ALA D N 1
ATOM 7478 C CA . ALA D 1 129 ? -20.775 -48.905 -22.213 1.00 26.18 148 ALA D CA 1
ATOM 7479 C C . ALA D 1 129 ? -20.397 -48.276 -23.548 1.00 26.26 148 ALA D C 1
ATOM 7480 O O . ALA D 1 129 ? -20.301 -48.967 -24.565 1.00 22.37 148 ALA D O 1
ATOM 7482 N N . TYR D 1 130 ? -20.180 -46.958 -23.526 1.00 24.41 149 TYR D N 1
ATOM 7483 C CA . TYR D 1 130 ? -19.665 -46.184 -24.656 1.00 20.53 149 TYR D CA 1
ATOM 7484 C C . TYR D 1 130 ? -18.272 -45.653 -24.332 1.00 21.92 149 TYR D C 1
ATOM 7485 O O . TYR D 1 130 ? -18.016 -45.205 -23.211 1.00 24.47 149 TYR D O 1
ATOM 7494 N N . VAL D 1 131 ? -17.376 -45.686 -25.313 1.00 22.01 150 VAL D N 1
ATOM 7495 C CA . VAL D 1 131 ? -16.108 -44.961 -25.243 1.00 23.11 150 VAL D CA 1
ATOM 7496 C C . VAL D 1 131 ? -15.964 -44.151 -26.522 1.00 27.52 150 VAL D C 1
ATOM 7497 O O . VAL D 1 131 ? -15.960 -44.717 -27.621 1.00 20.29 150 VAL D O 1
ATOM 7501 N N . GLY D 1 132 ? -15.840 -42.839 -26.389 1.00 20.19 151 GLY D N 1
ATOM 7502 C CA . GLY D 1 132 ? -15.651 -42.018 -27.565 1.00 21.31 151 GLY D CA 1
ATOM 7503 C C . GLY D 1 132 ? -15.919 -40.565 -27.242 1.00 22.98 151 GLY D C 1
ATOM 7504 O O . GLY D 1 132 ? -16.278 -40.201 -26.115 1.00 19.89 151 GLY D O 1
ATOM 7505 N N . THR D 1 133 ? -15.745 -39.745 -28.271 1.00 22.99 152 THR D N 1
ATOM 7506 C CA . THR D 1 133 ? -15.969 -38.307 -28.150 1.00 16.69 152 THR D CA 1
ATOM 7507 C C . THR D 1 133 ? -17.424 -38.010 -27.802 1.00 20.24 152 THR D C 1
ATOM 7508 O O . THR D 1 133 ? -18.349 -38.717 -28.217 1.00 20.27 152 THR D O 1
ATOM 7512 N N . ASP D 1 134 ? -17.624 -36.962 -27.004 1.00 20.70 153 ASP D N 1
ATOM 7513 C CA . ASP D 1 134 ? -18.929 -36.318 -26.903 1.00 21.67 153 ASP D CA 1
ATOM 7514 C C . ASP D 1 134 ? -19.163 -35.578 -28.217 1.00 21.32 153 ASP D C 1
ATOM 7515 O O . ASP D 1 134 ? -18.656 -34.471 -28.423 1.00 20.51 153 ASP D O 1
ATOM 7520 N N . ASN D 1 135 ? -19.953 -36.180 -29.110 1.00 22.21 154 ASN D N 1
ATOM 7521 C CA . ASN D 1 135 ? -19.986 -35.710 -30.494 1.00 21.57 154 ASN D CA 1
ATOM 7522 C C . ASN D 1 135 ? -20.759 -34.401 -30.643 1.00 24.60 154 ASN D C 1
ATOM 7523 O O . ASN D 1 135 ? -20.360 -33.536 -31.428 1.00 22.20 154 ASN D O 1
ATOM 7528 N N . TYR D 1 136 ? -21.861 -34.233 -29.908 1.00 21.12 155 TYR D N 1
ATOM 7529 C CA . TYR D 1 136 ? -22.516 -32.931 -29.877 1.00 23.99 155 TYR D CA 1
ATOM 7530 C C . TYR D 1 136 ? -21.538 -31.854 -29.443 1.00 21.30 155 TYR D C 1
ATOM 7531 O O . TYR D 1 136 ? -21.412 -30.807 -30.092 1.00 20.34 155 TYR D O 1
ATOM 7540 N N . TYR D 1 137 ? -20.840 -32.086 -28.334 1.00 22.86 156 TYR D N 1
ATOM 7541 C CA . TYR D 1 137 ? -20.016 -31.010 -27.818 1.00 24.65 156 TYR D CA 1
ATOM 7542 C C . TYR D 1 137 ? -18.773 -30.797 -28.669 1.00 24.10 156 TYR D C 1
ATOM 7543 O O . TYR D 1 137 ? -18.248 -29.685 -28.712 1.00 19.72 156 TYR D O 1
ATOM 7552 N N . ALA D 1 138 ? -18.287 -31.833 -29.356 1.00 18.81 157 ALA D N 1
ATOM 7553 C CA . ALA D 1 138 ? -17.208 -31.613 -30.312 1.00 20.19 157 ALA D CA 1
ATOM 7554 C C . ALA D 1 138 ? -17.612 -30.585 -31.363 1.00 21.12 157 ALA D C 1
ATOM 7555 O O . ALA D 1 138 ? -16.826 -29.692 -31.707 1.00 15.70 157 ALA D O 1
ATOM 7557 N N . GLY D 1 139 ? -18.831 -30.704 -31.898 1.00 20.30 158 GLY D N 1
ATOM 7558 C CA . GLY D 1 139 ? -19.263 -29.765 -32.920 1.00 19.03 158 GLY D CA 1
ATOM 7559 C C . GLY D 1 139 ? -19.535 -28.396 -32.335 1.00 21.46 158 GLY D C 1
ATOM 7560 O O . GLY D 1 139 ? -19.295 -27.373 -32.983 1.00 18.93 158 GLY D O 1
ATOM 7561 N N . PHE D 1 140 ? -20.043 -28.361 -31.099 1.00 18.24 159 PHE D N 1
ATOM 7562 C CA . PHE D 1 140 ? -20.261 -27.086 -30.420 1.00 19.98 159 PHE D CA 1
ATOM 7563 C C . PHE D 1 140 ? -18.954 -26.316 -30.271 1.00 15.72 159 PHE D C 1
ATOM 7564 O O . PHE D 1 140 ? -18.911 -25.095 -30.477 1.00 20.56 159 PHE D O 1
ATOM 7572 N N . LEU D 1 141 ? -17.877 -27.023 -29.912 1.00 21.24 160 LEU D N 1
ATOM 7573 C CA . LEU D 1 141 ? -16.565 -26.397 -29.798 1.00 20.30 160 LEU D CA 1
ATOM 7574 C C . LEU D 1 141 ? -16.081 -25.890 -31.150 1.00 20.30 160 LEU D C 1
ATOM 7575 O O . LEU D 1 141 ? -15.433 -24.838 -31.228 1.00 19.48 160 LEU D O 1
ATOM 7580 N N . ALA D 1 142 ? -16.376 -26.625 -32.229 1.00 19.06 161 ALA D N 1
ATOM 7581 C CA . ALA D 1 142 ? -15.985 -26.150 -33.551 1.00 17.04 161 ALA D CA 1
ATOM 7582 C C . ALA D 1 142 ? -16.749 -24.885 -33.920 1.00 15.74 161 ALA D C 1
ATOM 7583 O O . ALA D 1 142 ? -16.173 -23.952 -34.492 1.00 16.77 161 ALA D O 1
ATOM 7585 N N . GLY D 1 143 ? -18.040 -24.828 -33.585 1.00 17.15 162 GLY D N 1
ATOM 7586 C CA . GLY D 1 143 ? -18.813 -23.629 -33.868 1.00 17.77 162 GLY D CA 1
ATOM 7587 C C . GLY D 1 143 ? -18.317 -22.424 -33.097 1.00 17.46 162 GLY D C 1
ATOM 7588 O O . GLY D 1 143 ? -18.220 -21.322 -33.645 1.00 17.59 162 GLY D O 1
ATOM 7589 N N . ARG D 1 144 ? -17.988 -22.621 -31.814 1.00 17.16 163 ARG D N 1
ATOM 7590 C CA . ARG D 1 144 ? -17.427 -21.546 -31.009 1.00 19.97 163 ARG D CA 1
ATOM 7591 C C . ARG D 1 144 ? -16.097 -21.078 -31.579 1.00 24.18 163 ARG D C 1
ATOM 7592 O O . ARG D 1 144 ? -15.841 -19.866 -31.683 1.00 18.22 163 ARG D O 1
ATOM 7600 N N . ALA D 1 145 ? -15.248 -22.030 -31.974 1.00 16.51 164 ALA D N 1
ATOM 7601 C CA . ALA D 1 145 ? -13.951 -21.698 -32.554 1.00 19.40 164 ALA D CA 1
ATOM 7602 C C . ALA D 1 145 ? -14.103 -20.883 -33.839 1.00 22.23 164 ALA D C 1
ATOM 7603 O O . ALA D 1 145 ? -13.445 -19.847 -34.013 1.00 20.04 164 ALA D O 1
ATOM 7605 N N . LEU D 1 146 ? -14.956 -21.348 -34.764 1.00 17.31 165 LEU D N 1
ATOM 7606 C CA . LEU D 1 146 ? -15.159 -20.597 -36.003 1.00 18.56 165 LEU D CA 1
ATOM 7607 C C . LEU D 1 146 ? -15.678 -19.191 -35.713 1.00 19.92 165 LEU D C 1
ATOM 7608 O O . LEU D 1 146 ? -15.221 -18.215 -36.322 1.00 19.48 165 LEU D O 1
ATOM 7613 N N . ALA D 1 147 ? -16.646 -19.072 -34.804 1.00 18.13 166 ALA D N 1
ATOM 7614 C CA . ALA D 1 147 ? -17.185 -17.752 -34.483 1.00 21.68 166 ALA D CA 1
ATOM 7615 C C . ALA D 1 147 ? -16.115 -16.849 -33.885 1.00 23.68 166 ALA D C 1
ATOM 7616 O O . ALA D 1 147 ? -16.063 -15.642 -34.181 1.00 19.41 166 ALA D O 1
ATOM 7618 N N . GLU D 1 148 ? -15.271 -17.406 -33.009 1.00 23.43 167 GLU D N 1
ATOM 7619 C CA . GLU D 1 148 ? -14.155 -16.637 -32.465 1.00 22.63 167 GLU D CA 1
ATOM 7620 C C . GLU D 1 148 ? -13.220 -16.187 -33.575 1.00 23.84 167 GLU D C 1
ATOM 7621 O O . GLU D 1 148 ? -12.931 -14.993 -33.712 1.00 22.92 167 GLU D O 1
ATOM 7627 N N . ASP D 1 149 ? -12.758 -17.130 -34.398 1.00 18.12 168 ASP D N 1
ATOM 7628 C CA . ASP D 1 149 ? -11.707 -16.817 -35.359 1.00 21.37 168 ASP D CA 1
ATOM 7629 C C . ASP D 1 149 ? -12.183 -15.868 -36.449 1.00 22.54 168 ASP D C 1
ATOM 7630 O O . ASP D 1 149 ? -11.374 -15.118 -36.996 1.00 27.03 168 ASP D O 1
ATOM 7635 N N . THR D 1 150 ? -13.467 -15.898 -36.800 1.00 22.78 169 THR D N 1
ATOM 7636 C CA . THR D 1 150 ? -14.001 -15.016 -37.829 1.00 24.21 169 THR D CA 1
ATOM 7637 C C . THR D 1 150 ? -14.710 -13.792 -37.251 1.00 24.19 169 THR D C 1
ATOM 7638 O O . THR D 1 150 ? -15.299 -13.019 -38.018 1.00 22.91 169 THR D O 1
ATOM 7642 N N . LYS D 1 151 ? -14.708 -13.631 -35.925 1.00 20.71 170 LYS D N 1
ATOM 7643 C CA . LYS D 1 151 ? -15.353 -12.496 -35.257 1.00 26.69 170 LYS D CA 1
ATOM 7644 C C . LYS D 1 151 ? -16.847 -12.438 -35.562 1.00 26.07 170 LYS D C 1
ATOM 7645 O O . LYS D 1 151 ? -17.424 -11.357 -35.715 1.00 24.21 170 LYS D O 1
ATOM 7651 N N . GLY D 1 152 ? -17.477 -13.604 -35.664 1.00 22.08 171 GLY D N 1
ATOM 7652 C CA . GLY D 1 152 ? -18.899 -13.655 -35.926 1.00 20.95 171 GLY D CA 1
ATOM 7653 C C . GLY D 1 152 ? -19.321 -13.328 -37.342 1.00 21.78 171 GLY D C 1
ATOM 7654 O O . GLY D 1 152 ? -20.495 -13.020 -37.559 1.00 22.73 171 GLY D O 1
ATOM 7655 N N . LYS D 1 153 ? -18.415 -13.393 -38.321 1.00 19.36 172 LYS D N 1
ATOM 7656 C CA . LYS D 1 153 ? -18.725 -12.983 -39.691 1.00 18.84 172 LYS D CA 1
ATOM 7657 C C . LYS D 1 153 ? -18.196 -14.019 -40.679 1.00 24.00 172 LYS D C 1
ATOM 7658 O O . LYS D 1 153 ? -16.983 -14.099 -40.909 1.00 23.38 172 LYS D O 1
ATOM 7664 N N . ALA D 1 154 ? -19.101 -14.798 -41.280 1.00 20.78 173 ALA D N 1
ATOM 7665 C CA . ALA D 1 154 ? -18.682 -15.847 -42.205 1.00 20.69 173 ALA D CA 1
ATOM 7666 C C . ALA D 1 154 ? -19.878 -16.385 -42.988 1.00 24.86 173 ALA D C 1
ATOM 7667 O O . ALA D 1 154 ? -20.994 -16.475 -42.466 1.00 23.68 173 ALA D O 1
ATOM 7669 N N . THR D 1 155 ? -19.616 -16.756 -44.246 1.00 21.40 174 THR D N 1
ATOM 7670 C CA . THR D 1 155 ? -20.565 -17.465 -45.096 1.00 19.67 174 THR D CA 1
ATOM 7671 C C . THR D 1 155 ? -20.083 -18.909 -45.187 1.00 17.22 174 THR D C 1
ATOM 7672 O O . THR D 1 155 ? -19.084 -19.189 -45.859 1.00 20.08 174 THR D O 1
ATOM 7676 N N . VAL D 1 156 ? -20.791 -19.813 -44.519 1.00 18.37 175 VAL D N 1
ATOM 7677 C CA . VAL D 1 156 ? -20.266 -21.142 -44.191 1.00 19.43 175 VAL D CA 1
ATOM 7678 C C . VAL D 1 156 ? -20.879 -22.208 -45.089 1.00 17.64 175 VAL D C 1
ATOM 7679 O O . VAL D 1 156 ? -22.078 -22.176 -45.393 1.00 20.51 175 VAL D O 1
ATOM 7683 N N . ALA D 1 157 ? -20.050 -23.161 -45.515 1.00 15.92 176 ALA D N 1
ATOM 7684 C CA . ALA D 1 157 ? -20.511 -24.423 -46.072 1.00 18.13 176 ALA D CA 1
ATOM 7685 C C . ALA D 1 157 ? -20.023 -25.560 -45.182 1.00 21.32 176 ALA D C 1
ATOM 7686 O O . ALA D 1 157 ? -18.898 -25.521 -44.676 1.00 18.20 176 ALA D O 1
ATOM 7688 N N . ILE D 1 158 ? -20.861 -26.581 -45.001 1.00 20.79 177 ILE D N 1
ATOM 7689 C CA . ILE D 1 158 ? -20.531 -27.739 -44.179 1.00 16.95 177 ILE D CA 1
ATOM 7690 C C . ILE D 1 158 ? -20.327 -28.946 -45.087 1.00 18.54 177 ILE D C 1
ATOM 7691 O O . ILE D 1 158 ? -21.175 -29.234 -45.939 1.00 19.85 177 ILE D O 1
ATOM 7696 N N . ILE D 1 159 ? -19.200 -29.637 -44.909 1.00 15.65 178 ILE D N 1
ATOM 7697 C CA . ILE D 1 159 ? -18.952 -30.951 -45.502 1.00 18.80 178 ILE D CA 1
ATOM 7698 C C . ILE D 1 159 ? -19.042 -31.975 -44.381 1.00 20.42 178 ILE D C 1
ATOM 7699 O O . ILE D 1 159 ? -18.268 -31.921 -43.417 1.00 20.92 178 ILE D O 1
ATOM 7704 N N . THR D 1 160 ? -19.963 -32.925 -44.510 1.00 21.44 179 THR D N 1
ATOM 7705 C CA . THR D 1 160 ? -20.177 -33.905 -43.460 1.00 17.92 179 THR D CA 1
ATOM 7706 C C . THR D 1 160 ? -20.084 -35.300 -44.070 1.00 25.06 179 THR D C 1
ATOM 7707 O O . THR D 1 160 ? -20.311 -35.490 -45.275 1.00 20.89 179 THR D O 1
ATOM 7711 N N . GLY D 1 161 ? -19.664 -36.264 -43.245 1.00 20.37 180 GLY D N 1
ATOM 7712 C CA . GLY D 1 161 ? -19.483 -37.621 -43.747 1.00 23.38 180 GLY D CA 1
ATOM 7713 C C . GLY D 1 161 ? -20.771 -38.208 -44.290 1.00 25.85 180 GLY D C 1
ATOM 7714 O O . GLY D 1 161 ? -20.793 -38.811 -45.370 1.00 26.38 180 GLY D O 1
ATOM 7715 N N . SER D 1 162 ? -21.866 -38.023 -43.555 1.00 23.73 181 SER D N 1
ATOM 7716 C CA . SER D 1 162 ? -23.179 -38.415 -44.036 1.00 27.32 181 SER D CA 1
ATOM 7717 C C . SER D 1 162 ? -24.251 -37.740 -43.195 1.00 25.82 181 SER D C 1
ATOM 7718 O O . SER D 1 162 ? -24.024 -37.346 -42.045 1.00 25.69 181 SER D O 1
ATOM 7721 N N . LEU D 1 163 ? -25.423 -37.605 -43.802 1.00 21.80 182 LEU D N 1
ATOM 7722 C CA . LEU D 1 163 ? -26.586 -37.015 -43.166 1.00 25.78 182 LEU D CA 1
ATOM 7723 C C . LEU D 1 163 ? -27.349 -38.012 -42.308 1.00 28.83 182 LEU D C 1
ATOM 7724 O O . LEU D 1 163 ? -28.342 -37.628 -41.682 1.00 28.83 182 LEU D O 1
ATOM 7729 N N . THR D 1 164 ? -26.910 -39.274 -42.268 1.00 25.71 183 THR D N 1
ATOM 7730 C CA A THR D 1 164 ? -27.575 -40.316 -41.497 0.88 28.36 183 THR D CA 1
ATOM 7731 C CA B THR D 1 164 ? -27.586 -40.292 -41.482 0.12 28.34 183 THR D CA 1
ATOM 7732 C C . THR D 1 164 ? -26.751 -40.837 -40.333 1.00 28.36 183 THR D C 1
ATOM 7733 O O . THR D 1 164 ? -27.328 -41.315 -39.357 1.00 39.94 183 THR D O 1
ATOM 7740 N N . ALA D 1 165 ? -25.425 -40.757 -40.403 1.00 24.03 184 ALA D N 1
ATOM 7741 C CA . ALA D 1 165 ? -24.605 -41.258 -39.303 1.00 25.95 184 ALA D CA 1
ATOM 7742 C C . ALA D 1 165 ? -24.775 -40.401 -38.046 1.00 30.11 184 ALA D C 1
ATOM 7743 O O . ALA D 1 165 ? -24.780 -39.166 -38.104 1.00 21.51 184 ALA D O 1
ATOM 7745 N N . ALA D 1 166 ? -24.885 -41.072 -36.893 1.00 29.38 185 ALA D N 1
ATOM 7746 C CA . ALA D 1 166 ? -25.280 -40.390 -35.664 1.00 27.97 185 ALA D CA 1
ATOM 7747 C C . ALA D 1 166 ? -24.252 -39.353 -35.230 1.00 20.63 185 ALA D C 1
ATOM 7748 O O . ALA D 1 166 ? -24.620 -38.248 -34.814 1.00 21.38 185 ALA D O 1
ATOM 7750 N N . HIS D 1 167 ? -22.959 -39.691 -35.306 1.00 20.48 186 HIS D N 1
ATOM 7751 C CA . HIS D 1 167 ? -21.936 -38.746 -34.866 1.00 19.88 186 HIS D CA 1
ATOM 7752 C C . HIS D 1 167 ? -21.875 -37.534 -35.788 1.00 21.71 186 HIS D C 1
ATOM 7753 O O . HIS D 1 167 ? -21.676 -36.403 -35.327 1.00 19.15 186 HIS D O 1
ATOM 7760 N N . GLN D 1 168 ? -22.091 -37.742 -37.085 1.00 19.63 187 GLN D N 1
ATOM 7761 C CA . GLN D 1 168 ? -22.071 -36.621 -38.017 1.00 17.23 187 GLN D CA 1
ATOM 7762 C C . GLN D 1 168 ? -23.249 -35.691 -37.780 1.00 20.54 187 GLN D C 1
ATOM 7763 O O . GLN D 1 168 ? -23.093 -34.462 -37.816 1.00 20.19 187 GLN D O 1
ATOM 7769 N N . GLN D 1 169 ? -24.434 -36.253 -37.515 1.00 23.44 188 GLN D N 1
ATOM 7770 C CA . GLN D 1 169 ? -25.601 -35.426 -37.209 1.00 22.57 188 GLN D CA 1
ATOM 7771 C C . GLN D 1 169 ? -25.353 -34.571 -35.972 1.00 21.19 188 GLN D C 1
ATOM 7772 O O . GLN D 1 169 ? -25.666 -33.373 -35.952 1.00 22.63 188 GLN D O 1
ATOM 7778 N N . LEU D 1 170 ? -24.790 -35.177 -34.926 1.00 19.30 189 LEU D N 1
ATOM 7779 C CA . LEU D 1 170 ? -24.537 -34.443 -33.687 1.00 22.23 189 LEU D CA 1
ATOM 7780 C C . LEU D 1 170 ? -23.496 -33.348 -33.892 1.00 24.24 189 LEU D C 1
ATOM 7781 O O . LEU D 1 170 ? -23.638 -32.242 -33.354 1.00 22.75 189 LEU D O 1
ATOM 7786 N N . ARG D 1 171 ? -22.446 -33.635 -34.669 1.00 21.68 190 ARG D N 1
ATOM 7787 C CA . ARG D 1 171 ? -21.392 -32.643 -34.898 1.00 23.53 190 ARG D CA 1
ATOM 7788 C C . ARG D 1 171 ? -21.897 -31.456 -35.711 1.00 22.34 190 ARG D C 1
ATOM 7789 O O . ARG D 1 171 ? -21.444 -30.321 -35.514 1.00 18.92 190 ARG D O 1
ATOM 7797 N N . VAL D 1 172 ? -22.790 -31.706 -36.668 1.00 21.48 191 VAL D N 1
ATOM 7798 C CA . VAL D 1 172 ? -23.407 -30.615 -37.407 1.00 22.48 191 VAL D CA 1
ATOM 7799 C C . VAL D 1 172 ? -24.313 -29.824 -36.487 1.00 23.53 191 VAL D C 1
ATOM 7800 O O . VAL D 1 172 ? -24.259 -28.589 -36.414 1.00 20.62 191 VAL D O 1
ATOM 7804 N N . ARG D 1 173 ? -25.145 -30.541 -35.748 1.00 22.07 192 ARG D N 1
ATOM 7805 C CA . ARG D 1 173 ? -26.156 -29.890 -34.940 1.00 26.52 192 ARG D CA 1
ATOM 7806 C C . ARG D 1 173 ? -25.531 -29.064 -33.811 1.00 24.57 192 ARG D C 1
ATOM 7807 O O . ARG D 1 173 ? -26.003 -27.959 -33.505 1.00 21.22 192 ARG D O 1
ATOM 7815 N N . GLY D 1 174 ? -24.437 -29.546 -33.214 1.00 24.28 193 GLY D N 1
ATOM 7816 C CA . GLY D 1 174 ? -23.779 -28.766 -32.170 1.00 20.74 193 GLY D CA 1
ATOM 7817 C C . GLY D 1 174 ? -23.086 -27.528 -32.718 1.00 23.58 193 GLY D C 1
ATOM 7818 O O . GLY D 1 174 ? -23.043 -26.479 -32.064 1.00 20.74 193 GLY D O 1
ATOM 7819 N N . PHE D 1 175 ? -22.517 -27.641 -33.916 1.00 19.09 194 PHE D N 1
ATOM 7820 C CA . PHE D 1 175 ? -21.976 -26.472 -34.598 1.00 20.59 194 PHE D CA 1
ATOM 7821 C C . PHE D 1 175 ? -23.064 -25.433 -34.825 1.00 19.75 194 PHE D C 1
ATOM 7822 O O . PHE D 1 175 ? -22.873 -24.244 -34.541 1.00 20.33 194 PHE D O 1
ATOM 7830 N N . GLU D 1 176 ? -24.222 -25.869 -35.330 1.00 18.79 195 GLU D N 1
ATOM 7831 C CA . GLU D 1 176 ? -25.302 -24.930 -35.617 1.00 22.50 195 GLU D CA 1
ATOM 7832 C C . GLU D 1 176 ? -25.790 -24.242 -34.351 1.00 26.11 195 GLU D C 1
ATOM 7833 O O . GLU D 1 176 ? -26.077 -23.037 -34.362 1.00 23.19 195 GLU D O 1
ATOM 7839 N N . ASP D 1 177 ? -25.892 -24.995 -33.253 1.00 22.53 196 ASP D N 1
ATOM 7840 C CA . ASP D 1 177 ? -26.309 -24.417 -31.980 1.00 24.62 196 ASP D CA 1
ATOM 7841 C C . ASP D 1 177 ? -25.321 -23.373 -31.491 1.00 21.96 196 ASP D C 1
ATOM 7842 O O . ASP D 1 177 ? -25.722 -22.347 -30.933 1.00 25.03 196 ASP D O 1
ATOM 7847 N N . ALA D 1 178 ? -24.022 -23.617 -31.683 1.00 20.71 197 ALA D N 1
ATOM 7848 C CA . ALA D 1 178 ? -23.018 -22.684 -31.179 1.00 21.78 197 ALA D CA 1
ATOM 7849 C C . ALA D 1 178 ? -22.913 -21.406 -32.015 1.00 26.33 197 ALA D C 1
ATOM 7850 O O . ALA D 1 178 ? -22.593 -20.345 -31.464 1.00 25.83 197 ALA D O 1
ATOM 7852 N N . VAL D 1 179 ? -23.152 -21.465 -33.332 1.00 23.87 198 VAL D N 1
ATOM 7853 C CA . VAL D 1 179 ? -23.091 -20.238 -34.131 1.00 25.09 198 VAL D CA 1
ATOM 7854 C C . VAL D 1 179 ? -24.449 -19.564 -34.295 1.00 26.28 198 VAL D C 1
ATOM 7855 O O . VAL D 1 179 ? -24.531 -18.514 -34.953 1.00 27.61 198 VAL D O 1
ATOM 7859 N N A ARG D 1 180 ? -25.507 -20.118 -33.692 0.55 25.79 199 ARG D N 1
ATOM 7860 N N B ARG D 1 180 ? -25.515 -20.114 -33.707 0.45 25.81 199 ARG D N 1
ATOM 7861 C CA A ARG D 1 180 ? -26.842 -19.541 -33.822 0.55 28.17 199 ARG D CA 1
ATOM 7862 C CA B ARG D 1 180 ? -26.830 -19.502 -33.877 0.45 28.17 199 ARG D CA 1
ATOM 7863 C C A ARG D 1 180 ? -26.899 -18.125 -33.267 0.55 27.40 199 ARG D C 1
ATOM 7864 C C B ARG D 1 180 ? -26.867 -18.091 -33.305 0.45 27.41 199 ARG D C 1
ATOM 7865 O O A ARG D 1 180 ? -27.683 -17.298 -33.751 0.55 27.14 199 ARG D O 1
ATOM 7866 O O B ARG D 1 180 ? -27.594 -17.231 -33.818 0.45 27.15 199 ARG D O 1
ATOM 7881 N N . GLN D 1 181 ? -26.076 -17.830 -32.263 1.00 23.00 200 GLN D N 1
ATOM 7882 C CA . GLN D 1 181 ? -26.039 -16.517 -31.634 1.00 30.97 200 GLN D CA 1
ATOM 7883 C C . GLN D 1 181 ? -25.347 -15.468 -32.493 1.00 26.15 200 GLN D C 1
ATOM 7884 O O . GLN D 1 181 ? -25.436 -14.278 -32.179 1.00 28.49 200 GLN D O 1
ATOM 7890 N N . GLU D 1 182 ? -24.674 -15.865 -33.564 1.00 24.10 201 GLU D N 1
ATOM 7891 C CA . GLU D 1 182 ? -23.930 -14.934 -34.409 1.00 23.99 201 GLU D CA 1
ATOM 7892 C C . GLU D 1 182 ? -24.751 -14.665 -35.662 1.00 23.17 201 GLU D C 1
ATOM 7893 O O . GLU D 1 182 ? -24.786 -15.485 -36.580 1.00 22.31 201 GLU D O 1
ATOM 7899 N N . LYS D 1 183 ? -25.409 -13.505 -35.704 1.00 21.43 202 LYS D N 1
ATOM 7900 C CA . LYS D 1 183 ? -26.219 -13.167 -36.866 1.00 26.70 202 LYS D CA 1
ATOM 7901 C C . LYS D 1 183 ? -25.373 -12.927 -38.109 1.00 22.36 202 LYS D C 1
ATOM 7902 O O . LYS D 1 183 ? -25.905 -12.970 -39.223 1.00 26.68 202 LYS D O 1
ATOM 7908 N N . GLY D 1 184 ? -24.069 -12.713 -37.953 1.00 22.48 203 GLY D N 1
ATOM 7909 C CA . GLY D 1 184 ? -23.184 -12.580 -39.095 1.00 19.86 203 GLY D CA 1
ATOM 7910 C C . GLY D 1 184 ? -22.669 -13.874 -39.692 1.00 21.31 203 GLY D C 1
ATOM 7911 O O . GLY D 1 184 ? -21.914 -13.849 -40.673 1.00 19.02 203 GLY D O 1
ATOM 7912 N N . ILE D 1 185 ? -23.051 -15.011 -39.126 1.00 19.56 204 ILE D N 1
ATOM 7913 C CA . ILE D 1 185 ? -22.692 -16.327 -39.647 1.00 18.84 204 ILE D CA 1
ATOM 7914 C C . ILE D 1 185 ? -23.934 -16.906 -40.312 1.00 20.87 204 ILE D C 1
ATOM 7915 O O . ILE D 1 185 ? -24.998 -16.995 -39.688 1.00 21.21 204 ILE D O 1
ATOM 7920 N N . ARG D 1 186 ? -23.815 -17.252 -41.591 1.00 19.35 205 ARG D N 1
ATOM 7921 C CA . ARG D 1 186 ? -24.888 -17.902 -42.329 1.00 26.59 205 ARG D CA 1
ATOM 7922 C C . ARG D 1 186 ? -24.358 -19.198 -42.911 1.00 23.04 205 ARG D C 1
ATOM 7923 O O . ARG D 1 186 ? -23.288 -19.209 -43.528 1.00 22.84 205 ARG D O 1
ATOM 7931 N N . ILE D 1 187 ? -25.101 -20.281 -42.721 1.00 22.10 206 ILE D N 1
ATOM 7932 C CA . ILE D 1 187 ? -24.774 -21.560 -43.346 1.00 20.73 206 ILE D CA 1
ATOM 7933 C C . ILE D 1 187 ? -25.570 -21.669 -44.646 1.00 23.90 206 ILE D C 1
ATOM 7934 O O . ILE D 1 187 ? -26.805 -21.677 -44.624 1.00 25.90 206 ILE D O 1
ATOM 7939 N N . VAL D 1 188 ? -24.871 -21.735 -45.782 1.00 19.26 207 VAL D N 1
ATOM 7940 C CA . VAL D 1 188 ? -25.533 -21.691 -47.083 1.00 22.65 207 VAL D CA 1
ATOM 7941 C C . VAL D 1 188 ? -25.494 -23.019 -47.828 1.00 26.46 207 VAL D C 1
ATOM 7942 O O . VAL D 1 188 ? -26.169 -23.140 -48.862 1.00 24.50 207 VAL D O 1
ATOM 7946 N N . ALA D 1 189 ? -24.753 -24.016 -47.343 1.00 20.05 208 ALA D N 1
ATOM 7947 C CA . ALA D 1 189 ? -24.650 -25.284 -48.051 1.00 22.24 208 ALA D CA 1
ATOM 7948 C C . ALA D 1 189 ? -24.172 -26.376 -47.101 1.00 25.54 208 ALA D C 1
ATOM 7949 O O . ALA D 1 189 ? -23.316 -26.134 -46.240 1.00 20.51 208 ALA D O 1
ATOM 7951 N N . ILE D 1 190 ? -24.755 -27.570 -47.248 1.00 23.82 209 ILE D N 1
ATOM 7952 C CA . ILE D 1 190 ? -24.320 -28.779 -46.558 1.00 25.47 209 ILE D CA 1
ATOM 7953 C C . ILE D 1 190 ? -24.273 -29.903 -47.591 1.00 29.70 209 ILE D C 1
ATOM 7954 O O . ILE D 1 190 ? -25.239 -30.104 -48.334 1.00 30.52 209 ILE D O 1
ATOM 7959 N N . GLU D 1 191 ? -23.145 -30.609 -47.661 1.00 24.91 210 GLU D N 1
ATOM 7960 C CA . GLU D 1 191 ? -22.976 -31.721 -48.587 1.00 27.81 210 GLU D CA 1
ATOM 7961 C C . GLU D 1 191 ? -22.289 -32.888 -47.889 1.00 26.22 210 GLU D C 1
ATOM 7962 O O . GLU D 1 191 ? -21.555 -32.708 -46.914 1.00 20.96 210 GLU D O 1
ATOM 7968 N N . GLU D 1 192 ? -22.525 -34.098 -48.414 1.00 23.06 211 GLU D N 1
ATOM 7969 C CA . GLU D 1 192 ? -21.938 -35.322 -47.883 1.00 23.40 211 GLU D CA 1
ATOM 7970 C C . GLU D 1 192 ? -20.693 -35.721 -48.660 1.00 24.91 211 GLU D C 1
ATOM 7971 O O . GLU D 1 192 ? -20.682 -35.712 -49.900 1.00 26.73 211 GLU D O 1
ATOM 7977 N N . SER D 1 193 ? -19.674 -36.145 -47.926 1.00 20.49 212 SER D N 1
ATOM 7978 C CA . SER D 1 193 ? -18.437 -36.624 -48.513 1.00 22.28 212 SER D CA 1
ATOM 7979 C C . SER D 1 193 ? -18.363 -38.144 -48.612 1.00 25.24 212 SER D C 1
ATOM 7980 O O . SER D 1 193 ? -17.482 -38.648 -49.312 1.00 25.32 212 SER D O 1
ATOM 7983 N N . HIS D 1 194 ? -19.231 -38.876 -47.908 1.00 23.94 213 HIS D N 1
ATOM 7984 C CA . HIS D 1 194 ? -19.152 -40.335 -47.835 1.00 23.83 213 HIS D CA 1
ATOM 7985 C C . HIS D 1 194 ? -17.753 -40.772 -47.408 1.00 27.12 213 HIS D C 1
ATOM 7986 O O . HIS D 1 194 ? -17.229 -41.796 -47.847 1.00 24.41 213 HIS D O 1
ATOM 7993 N N . ILE D 1 195 ? -17.158 -39.962 -46.525 1.00 23.69 214 ILE D N 1
ATOM 7994 C CA . ILE D 1 195 ? -15.838 -40.093 -45.901 1.00 19.50 214 ILE D CA 1
ATOM 7995 C C . ILE D 1 195 ? -14.708 -40.511 -46.842 1.00 24.92 214 ILE D C 1
ATOM 7996 O O . ILE D 1 195 ? -13.865 -41.338 -46.481 1.00 30.66 214 ILE D O 1
ATOM 8001 N N . THR D 1 196 ? -14.626 -39.907 -48.028 1.00 25.41 215 THR D N 1
ATOM 8002 C CA . THR D 1 196 ? -13.412 -40.009 -48.827 1.00 25.87 215 THR D CA 1
ATOM 8003 C C . THR D 1 196 ? -12.860 -38.611 -49.096 1.00 20.17 215 THR D C 1
ATOM 8004 O O . THR D 1 196 ? -13.601 -37.625 -49.094 1.00 20.87 215 THR D O 1
ATOM 8008 N N . ARG D 1 197 ? -11.545 -38.531 -49.322 1.00 21.23 216 ARG D N 1
ATOM 8009 C CA . ARG D 1 197 ? -10.946 -37.260 -49.737 1.00 22.39 216 ARG D CA 1
ATOM 8010 C C . ARG D 1 197 ? -11.501 -36.784 -51.074 1.00 24.56 216 ARG D C 1
ATOM 8011 O O . ARG D 1 197 ? -11.668 -35.569 -51.294 1.00 21.21 216 ARG D O 1
ATOM 8019 N N . VAL D 1 198 ? -11.759 -37.724 -51.994 1.00 20.86 217 VAL D N 1
ATOM 8020 C CA . VAL D 1 198 ? -12.076 -37.353 -53.370 1.00 22.79 217 VAL D CA 1
ATOM 8021 C C . VAL D 1 198 ? -13.466 -36.738 -53.452 1.00 23.04 217 VAL D C 1
ATOM 8022 O O . VAL D 1 198 ? -13.671 -35.755 -54.169 1.00 22.17 217 VAL D O 1
ATOM 8026 N N . GLN D 1 199 ? -14.436 -37.278 -52.705 1.00 23.70 218 GLN D N 1
ATOM 8027 C CA . GLN D 1 199 ? -15.780 -36.711 -52.752 1.00 22.68 218 GLN D CA 1
ATOM 8028 C C . GLN D 1 199 ? -15.888 -35.426 -51.942 1.00 22.95 218 GLN D C 1
ATOM 8029 O O . GLN D 1 199 ? -16.640 -34.519 -52.321 1.00 23.06 218 GLN D O 1
ATOM 8035 N N . ALA D 1 200 ? -15.159 -35.330 -50.830 1.00 20.85 219 ALA D N 1
ATOM 8036 C CA . ALA D 1 200 ? -15.103 -34.065 -50.104 1.00 19.66 219 ALA D CA 1
ATOM 8037 C C . ALA D 1 200 ? -14.615 -32.951 -51.015 1.00 21.23 219 ALA D C 1
ATOM 8038 O O . ALA D 1 200 ? -15.215 -31.874 -51.073 1.00 21.85 219 ALA D O 1
ATOM 8040 N N . ALA D 1 201 ? -13.535 -33.207 -51.757 1.00 21.13 220 ALA D N 1
ATOM 8041 C CA . ALA D 1 201 ? -13.037 -32.230 -52.719 1.00 24.93 220 ALA D CA 1
ATOM 8042 C C . ALA D 1 201 ? -14.061 -31.944 -53.818 1.00 24.29 220 ALA D C 1
ATOM 8043 O O . ALA D 1 201 ? -14.264 -30.781 -54.194 1.00 18.76 220 ALA D O 1
ATOM 8045 N N . GLU D 1 202 ? -14.724 -32.988 -54.337 1.00 24.77 221 GLU D N 1
ATOM 8046 C CA . GLU D 1 202 ? -15.735 -32.786 -55.373 1.00 25.24 221 GLU D CA 1
ATOM 8047 C C . GLU D 1 202 ? -16.878 -31.922 -54.864 1.00 23.92 221 GLU D C 1
ATOM 8048 O O . GLU D 1 202 ? -17.367 -31.038 -55.579 1.00 23.69 221 GLU D O 1
ATOM 8054 N N . LYS D 1 203 ? -17.337 -32.178 -53.640 1.00 23.35 222 LYS D N 1
ATOM 8055 C CA . LYS D 1 203 ? -18.414 -31.364 -53.089 1.00 24.46 222 LYS D CA 1
ATOM 8056 C C . LYS D 1 203 ? -17.952 -29.932 -52.826 1.00 24.39 222 LYS D C 1
ATOM 8057 O O . LYS D 1 203 ? -18.700 -28.980 -53.082 1.00 24.33 222 LYS D O 1
ATOM 8063 N N . ALA D 1 204 ? -16.726 -29.757 -52.315 1.00 23.63 223 ALA D N 1
ATOM 8064 C CA . ALA D 1 204 ? -16.199 -28.410 -52.085 1.00 22.38 223 ALA D CA 1
ATOM 8065 C C . ALA D 1 204 ? -16.188 -27.599 -53.373 1.00 21.94 223 ALA D C 1
ATOM 8066 O O . ALA D 1 204 ? -16.609 -26.434 -53.395 1.00 27.20 223 ALA D O 1
ATOM 8068 N N . TYR D 1 205 ? -15.695 -28.203 -54.457 1.00 24.73 224 TYR D N 1
ATOM 8069 C CA . TYR D 1 205 ? -15.672 -27.531 -55.754 1.00 23.35 224 TYR D CA 1
ATOM 8070 C C . TYR D 1 205 ? -17.077 -27.125 -56.189 1.00 25.92 224 TYR D C 1
ATOM 8071 O O . TYR D 1 205 ? -17.326 -25.962 -56.526 1.00 25.19 224 TYR D O 1
ATOM 8080 N N . THR D 1 206 ? -18.008 -28.079 -56.190 1.00 25.97 225 THR D N 1
ATOM 8081 C CA . THR D 1 206 ? -19.395 -27.792 -56.546 1.00 24.32 225 THR D CA 1
ATOM 8082 C C . THR D 1 206 ? -19.967 -26.654 -55.714 1.00 25.98 225 THR D C 1
ATOM 8083 O O . THR D 1 206 ? -20.646 -25.766 -56.238 1.00 25.94 225 THR D O 1
ATOM 8087 N N . ILE D 1 207 ? -19.722 -26.682 -54.404 1.00 24.39 226 ILE D N 1
ATOM 8088 C CA . ILE D 1 207 ? -20.249 -25.643 -53.525 1.00 25.39 226 ILE D CA 1
ATOM 8089 C C . ILE D 1 207 ? -19.747 -24.272 -53.954 1.00 22.11 226 ILE D C 1
ATOM 8090 O O . ILE D 1 207 ? -20.517 -23.316 -54.059 1.00 25.04 226 ILE D O 1
ATOM 8095 N N . LEU D 1 208 ? -18.442 -24.157 -54.197 1.00 21.94 227 LEU D N 1
ATOM 8096 C CA . LEU D 1 208 ? -17.858 -22.869 -54.532 1.00 22.89 227 LEU D CA 1
ATOM 8097 C C . LEU D 1 208 ? -18.356 -22.365 -55.878 1.00 31.35 227 LEU D C 1
ATOM 8098 O O . LEU D 1 208 ? -18.440 -21.151 -56.091 1.00 23.26 227 LEU D O 1
ATOM 8103 N N . LYS D 1 209 ? -18.721 -23.278 -56.779 1.00 24.89 228 LYS D N 1
ATOM 8104 C CA . LYS D 1 209 ? -19.286 -22.865 -58.060 1.00 31.12 228 LYS D CA 1
ATOM 8105 C C . LYS D 1 209 ? -20.706 -22.336 -57.900 1.00 27.93 228 LYS D C 1
ATOM 8106 O O . LYS D 1 209 ? -21.085 -21.356 -58.550 1.00 29.03 228 LYS D O 1
ATOM 8112 N N . LYS D 1 210 ? -21.506 -22.972 -57.044 1.00 29.64 229 LYS D N 1
ATOM 8113 C CA . LYS D 1 210 ? -22.884 -22.537 -56.850 1.00 29.54 229 LYS D CA 1
ATOM 8114 C C . LYS D 1 210 ? -22.988 -21.382 -55.860 1.00 32.34 229 LYS D C 1
ATOM 8115 O O . LYS D 1 210 ? -23.924 -20.581 -55.944 1.00 30.17 229 LYS D O 1
ATOM 8121 N N . HIS D 1 211 ? -22.055 -21.286 -54.916 1.00 25.87 230 HIS D N 1
ATOM 8122 C CA . HIS D 1 211 ? -22.070 -20.257 -53.879 1.00 27.69 230 HIS D CA 1
ATOM 8123 C C . HIS D 1 211 ? -20.691 -19.612 -53.827 1.00 32.80 230 HIS D C 1
ATOM 8124 O O . HIS D 1 211 ? -19.910 -19.866 -52.896 1.00 27.42 230 HIS D O 1
ATOM 8131 N N . PRO D 1 212 ? -20.372 -18.746 -54.799 1.00 28.70 231 PRO D N 1
ATOM 8132 C CA . PRO D 1 212 ? -19.024 -18.147 -54.859 1.00 29.43 231 PRO D CA 1
ATOM 8133 C C . PRO D 1 212 ? -18.690 -17.260 -53.675 1.00 25.08 231 PRO D C 1
ATOM 8134 O O . PRO D 1 212 ? -17.520 -16.886 -53.513 1.00 26.90 231 PRO D O 1
ATOM 8138 N N . ASP D 1 213 ? -19.668 -16.903 -52.854 1.00 25.18 232 ASP D N 1
ATOM 8139 C CA . ASP D 1 213 ? -19.429 -16.089 -51.677 1.00 26.35 232 ASP D CA 1
ATOM 8140 C C . ASP D 1 213 ? -19.080 -16.903 -50.434 1.00 24.93 232 ASP D C 1
ATOM 8141 O O . ASP D 1 213 ? -18.825 -16.312 -49.388 1.00 23.21 232 ASP D O 1
ATOM 8146 N N . VAL D 1 214 ? -19.041 -18.234 -50.508 1.00 25.95 233 VAL D N 1
ATOM 8147 C CA . VAL D 1 214 ? -18.595 -18.998 -49.348 1.00 20.03 233 VAL D CA 1
ATOM 8148 C C . VAL D 1 214 ? -17.159 -18.613 -49.021 1.00 20.78 233 VAL D C 1
ATOM 8149 O O . VAL D 1 214 ? -16.290 -18.609 -49.902 1.00 21.19 233 VAL D O 1
ATOM 8153 N N . ASN D 1 215 ? -16.898 -18.293 -47.743 1.00 16.58 234 ASN D N 1
ATOM 8154 C CA . ASN D 1 215 ? -15.537 -18.033 -47.278 1.00 19.45 234 ASN D CA 1
ATOM 8155 C C . ASN D 1 215 ? -15.186 -18.800 -46.005 1.00 22.08 234 ASN D C 1
ATOM 8156 O O . ASN D 1 215 ? -14.177 -18.490 -45.364 1.00 19.93 234 ASN D O 1
ATOM 8161 N N . ALA D 1 216 ? -15.979 -19.797 -45.620 1.00 20.13 235 ALA D N 1
ATOM 8162 C CA . ALA D 1 216 ? -15.617 -20.637 -44.493 1.00 18.40 235 ALA D CA 1
ATOM 8163 C C . ALA D 1 216 ? -16.178 -22.038 -44.718 1.00 17.60 235 ALA D C 1
ATOM 8164 O O . ALA D 1 216 ? -17.297 -22.188 -45.211 1.00 19.84 235 ALA D O 1
ATOM 8166 N N . PHE D 1 217 ? -15.387 -23.054 -44.381 1.00 15.91 236 PHE D N 1
ATOM 8167 C CA . PHE D 1 217 ? -15.815 -24.448 -44.451 1.00 16.12 236 PHE D CA 1
ATOM 8168 C C . PHE D 1 217 ? -15.678 -25.126 -43.095 1.00 16.30 236 PHE D C 1
ATOM 8169 O O . PHE D 1 217 ? -14.679 -24.944 -42.394 1.00 19.36 236 PHE D O 1
ATOM 8177 N N . TYR D 1 218 ? -16.662 -25.958 -42.767 1.00 14.47 237 TYR D N 1
ATOM 8178 C CA . TYR D 1 218 ? -16.651 -26.806 -41.587 1.00 15.21 237 TYR D CA 1
ATOM 8179 C C . TYR D 1 218 ? -16.734 -28.247 -42.063 1.00 17.88 237 TYR D C 1
ATOM 8180 O O . TYR D 1 218 ? -17.735 -28.636 -42.671 1.00 19.57 237 TYR D O 1
ATOM 8189 N N . GLY D 1 219 ? -15.696 -29.028 -41.793 1.00 15.54 238 GLY D N 1
ATOM 8190 C CA . GLY D 1 219 ? -15.696 -30.459 -42.081 1.00 17.36 238 GLY D CA 1
ATOM 8191 C C . GLY D 1 219 ? -15.845 -31.252 -40.795 1.00 21.81 238 GLY D C 1
ATOM 8192 O O . GLY D 1 219 ? -15.199 -30.936 -39.790 1.00 19.84 238 GLY D O 1
ATOM 8193 N N . THR D 1 220 ? -16.694 -32.295 -40.834 1.00 19.90 239 THR D N 1
ATOM 8194 C CA . THR D 1 220 ? -17.125 -32.980 -39.624 1.00 20.01 239 THR D CA 1
ATOM 8195 C C . THR D 1 220 ? -16.553 -34.386 -39.489 1.00 21.25 239 THR D C 1
ATOM 8196 O O . THR D 1 220 ? -16.812 -35.044 -38.477 1.00 20.71 239 THR D O 1
ATOM 8200 N N . SER D 1 221 ? -15.787 -34.867 -40.471 1.00 21.59 240 SER D N 1
ATOM 8201 C CA . SER D 1 221 ? -15.093 -36.137 -40.339 1.00 19.72 240 SER D CA 1
ATOM 8202 C C . SER D 1 221 ? -13.662 -35.993 -40.846 1.00 18.97 240 SER D C 1
ATOM 8203 O O . SER D 1 221 ? -13.278 -34.975 -41.428 1.00 20.45 240 SER D O 1
ATOM 8206 N N . ALA D 1 222 ? -12.884 -37.060 -40.657 1.00 18.49 241 ALA D N 1
ATOM 8207 C CA . ALA D 1 222 ? -11.428 -36.938 -40.592 1.00 20.81 241 ALA D CA 1
ATOM 8208 C C . ALA D 1 222 ? -10.801 -36.495 -41.907 1.00 20.61 241 ALA D C 1
ATOM 8209 O O . ALA D 1 222 ? -9.719 -35.889 -41.894 1.00 22.55 241 ALA D O 1
ATOM 8211 N N . LEU D 1 223 ? -11.444 -36.779 -43.043 1.00 18.14 242 LEU D N 1
ATOM 8212 C CA . LEU D 1 223 ? -10.888 -36.435 -44.347 1.00 20.46 242 LEU D CA 1
ATOM 8213 C C . LEU D 1 223 ? -11.519 -35.201 -44.974 1.00 22.79 242 LEU D C 1
ATOM 8214 O O . LEU D 1 223 ? -11.054 -34.761 -46.031 1.00 22.08 242 LEU D O 1
ATOM 8219 N N . ASP D 1 224 ? -12.563 -34.638 -44.361 1.00 23.81 243 ASP D N 1
ATOM 8220 C CA . ASP D 1 224 ? -13.344 -33.610 -45.048 1.00 24.65 243 ASP D CA 1
ATOM 8221 C C . ASP D 1 224 ? -12.509 -32.365 -45.329 1.00 22.57 243 ASP D C 1
ATOM 8222 O O . ASP D 1 224 ? -12.493 -31.856 -46.458 1.00 20.76 243 ASP D O 1
ATOM 8227 N N . ALA D 1 225 ? -11.792 -31.872 -44.319 1.00 20.22 244 ALA D N 1
ATOM 8228 C CA . ALA D 1 225 ? -11.058 -30.622 -44.486 1.00 20.17 244 ALA D CA 1
ATOM 8229 C C . ALA D 1 225 ? -9.837 -30.810 -45.374 1.00 23.78 244 ALA D C 1
ATOM 8230 O O . ALA D 1 225 ? -9.408 -29.866 -46.046 1.00 22.44 244 ALA D O 1
ATOM 8232 N N . ILE D 1 226 ? -9.267 -32.015 -45.392 1.00 20.13 245 ILE D N 1
ATOM 8233 C CA . ILE D 1 226 ? -8.213 -32.326 -46.355 1.00 20.68 245 ILE D CA 1
ATOM 8234 C C . ILE D 1 226 ? -8.732 -32.138 -47.776 1.00 20.21 245 ILE D C 1
ATOM 8235 O O . ILE D 1 226 ? -8.097 -31.480 -48.607 1.00 20.96 245 ILE D O 1
ATOM 8240 N N . GLY D 1 227 ? -9.911 -32.697 -48.065 1.00 20.68 246 GLY D N 1
ATOM 8241 C CA . GLY D 1 227 ? -10.520 -32.494 -49.373 1.00 20.18 246 GLY D CA 1
ATOM 8242 C C . GLY D 1 227 ? -10.781 -31.030 -49.693 1.00 23.07 246 GLY D C 1
ATOM 8243 O O . GLY D 1 227 ? -10.508 -30.573 -50.805 1.00 21.42 246 GLY D O 1
ATOM 8244 N N . VAL D 1 228 ? -11.328 -30.278 -48.729 1.00 20.43 247 VAL D N 1
ATOM 8245 C CA . VAL D 1 228 ? -11.590 -28.855 -48.953 1.00 20.09 247 VAL D CA 1
ATOM 8246 C C . VAL D 1 228 ? -10.289 -28.120 -49.237 1.00 21.49 247 VAL D C 1
ATOM 8247 O O . VAL D 1 228 ? -10.200 -27.302 -50.161 1.00 22.44 247 VAL D O 1
ATOM 8251 N N . ALA D 1 229 ? -9.256 -28.413 -48.449 1.00 22.04 248 ALA D N 1
ATOM 8252 C CA . ALA D 1 229 ? -8.006 -27.674 -48.566 1.00 20.49 248 ALA D CA 1
ATOM 8253 C C . ALA D 1 229 ? -7.371 -27.883 -49.934 1.00 25.58 248 ALA D C 1
ATOM 8254 O O . ALA D 1 229 ? -6.806 -26.948 -50.508 1.00 22.71 248 ALA D O 1
ATOM 8256 N N . LYS D 1 230 ? -7.451 -29.104 -50.470 1.00 24.80 249 LYS D N 1
ATOM 8257 C CA . LYS D 1 230 ? -6.954 -29.358 -51.819 1.00 26.57 249 LYS D CA 1
ATOM 8258 C C . LYS D 1 230 ? -7.598 -28.411 -52.829 1.00 24.82 249 LYS D C 1
ATOM 8259 O O . LYS D 1 230 ? -6.910 -27.794 -53.645 1.00 28.56 249 LYS D O 1
ATOM 8265 N N . VAL D 1 231 ? -8.923 -28.277 -52.778 1.00 21.61 250 VAL D N 1
ATOM 8266 C CA . VAL D 1 231 ? -9.638 -27.433 -53.732 1.00 24.07 250 VAL D CA 1
ATOM 8267 C C . VAL D 1 231 ? -9.314 -25.959 -53.498 1.00 25.32 250 VAL D C 1
ATOM 8268 O O . VAL D 1 231 ? -9.082 -25.204 -54.454 1.00 20.97 250 VAL D O 1
ATOM 8272 N N . VAL D 1 232 ? -9.275 -25.530 -52.229 1.00 21.99 251 VAL D N 1
ATOM 8273 C CA . VAL D 1 232 ? -8.951 -24.134 -51.923 1.00 24.05 251 VAL D CA 1
ATOM 8274 C C . VAL D 1 232 ? -7.583 -23.767 -52.477 1.00 28.52 251 VAL D C 1
ATOM 8275 O O . VAL D 1 232 ? -7.401 -22.689 -53.062 1.00 25.71 251 VAL D O 1
ATOM 8279 N N . GLU D 1 233 ? -6.597 -24.652 -52.305 1.00 24.97 252 GLU D N 1
ATOM 8280 C CA . GLU D 1 233 ? -5.267 -24.345 -52.819 1.00 27.93 252 GLU D CA 1
ATOM 8281 C C . GLU D 1 233 ? -5.248 -24.327 -54.341 1.00 28.10 252 GLU D C 1
ATOM 8282 O O . GLU D 1 233 ? -4.499 -23.544 -54.932 1.00 31.38 252 GLU D O 1
ATOM 8288 N N . GLN D 1 234 ? -6.078 -25.151 -54.987 1.00 28.39 253 GLN D N 1
ATOM 8289 C CA . GLN D 1 234 ? -6.151 -25.153 -56.447 1.00 32.68 253 GLN D CA 1
ATOM 8290 C C . GLN D 1 234 ? -6.691 -23.830 -56.979 1.00 32.33 253 GLN D C 1
ATOM 8291 O O . GLN D 1 234 ? -6.235 -23.341 -58.022 1.00 31.85 253 GLN D O 1
ATOM 8297 N N . PHE D 1 235 ? -7.685 -23.255 -56.295 1.00 31.01 254 PHE D N 1
ATOM 8298 C CA . PHE D 1 235 ? -8.139 -21.912 -56.644 1.00 31.13 254 PHE D CA 1
ATOM 8299 C C . PHE D 1 235 ? -7.033 -20.897 -56.407 1.00 27.90 254 PHE D C 1
ATOM 8300 O O . PHE D 1 235 ? -6.776 -20.039 -57.257 1.00 37.43 254 PHE D O 1
ATOM 8308 N N . HIS D 1 236 ? -6.349 -21.000 -55.273 1.00 32.49 255 HIS D N 1
ATOM 8309 C CA . HIS D 1 236 ? -5.250 -20.104 -54.923 1.00 39.74 255 HIS D CA 1
ATOM 8310 C C . HIS D 1 236 ? -5.680 -18.639 -55.066 1.00 34.57 255 HIS D C 1
ATOM 8311 O O . HIS D 1 236 ? -5.078 -17.844 -55.787 1.00 34.46 255 HIS D O 1
ATOM 8318 N N . ARG D 1 237 ? -6.769 -18.307 -54.381 1.00 30.49 256 ARG D N 1
ATOM 8319 C CA . ARG D 1 237 ? -7.256 -16.938 -54.358 1.00 32.91 256 ARG D CA 1
ATOM 8320 C C . ARG D 1 237 ? -6.503 -16.125 -53.315 1.00 34.30 256 ARG D C 1
ATOM 8321 O O . ARG D 1 237 ? -5.876 -16.671 -52.400 1.00 28.31 256 ARG D O 1
ATOM 8329 N N . GLU D 1 238 ? -6.597 -14.796 -53.442 1.00 26.34 257 GLU D N 1
ATOM 8330 C CA . GLU D 1 238 ? -6.018 -13.947 -52.412 1.00 25.33 257 GLU D CA 1
ATOM 8331 C C . GLU D 1 238 ? -6.884 -13.908 -51.160 1.00 26.27 257 GLU D C 1
ATOM 8332 O O . GLU D 1 238 ? -6.352 -13.942 -50.046 1.00 24.36 257 GLU D O 1
ATOM 8338 N N . GLN D 1 239 ? -8.187 -13.798 -51.305 1.00 28.68 258 GLN D N 1
ATOM 8339 C CA . GLN D 1 239 ? -9.043 -13.752 -50.130 1.00 32.03 258 GLN D CA 1
ATOM 8340 C C . GLN D 1 239 ? -8.966 -15.071 -49.395 1.00 34.62 258 GLN D C 1
ATOM 8341 O O . GLN D 1 239 ? -8.976 -16.091 -50.006 1.00 28.75 258 GLN D O 1
ATOM 8347 N N . LYS D 1 240 ? -8.914 -15.023 -48.082 1.00 33.60 259 LYS D N 1
ATOM 8348 C CA . LYS D 1 240 ? -8.748 -16.234 -47.297 1.00 38.17 259 LYS D CA 1
ATOM 8349 C C . LYS D 1 240 ? -10.050 -17.025 -47.233 1.00 32.74 259 LYS D C 1
ATOM 8350 O O . LYS D 1 240 ? -11.152 -16.467 -47.257 1.00 32.85 259 LYS D O 1
ATOM 8356 N N . THR D 1 241 ? -9.910 -18.342 -47.163 1.00 31.41 260 THR D N 1
ATOM 8357 C CA . THR D 1 241 ? -11.009 -19.238 -46.832 1.00 26.57 260 THR D CA 1
ATOM 8358 C C . THR D 1 241 ? -10.715 -19.843 -45.466 1.00 23.33 260 THR D C 1
ATOM 8359 O O . THR D 1 241 ? -9.678 -20.488 -45.287 1.00 24.33 260 THR D O 1
ATOM 8363 N N . TYR D 1 242 ? -11.604 -19.617 -44.502 1.00 19.79 261 TYR D N 1
ATOM 8364 C CA . TYR D 1 242 ? -11.453 -20.236 -43.193 1.00 15.62 261 TYR D CA 1
ATOM 8365 C C . TYR D 1 242 ? -11.882 -21.704 -43.250 1.00 17.89 261 TYR D C 1
ATOM 8366 O O . TYR D 1 242 ? -12.959 -22.024 -43.750 1.00 23.55 261 TYR D O 1
ATOM 8375 N N . ILE D 1 243 ? -11.045 -22.602 -42.748 1.00 15.66 262 ILE D N 1
ATOM 8376 C CA . ILE D 1 243 ? -11.372 -24.030 -42.743 1.00 16.34 262 ILE D CA 1
ATOM 8377 C C . ILE D 1 243 ? -11.155 -24.578 -41.344 1.00 17.39 262 ILE D C 1
ATOM 8378 O O . ILE D 1 243 ? -10.046 -24.493 -40.802 1.00 20.17 262 ILE D O 1
ATOM 8383 N N . ILE D 1 244 ? -12.196 -25.156 -40.767 1.00 15.30 263 ILE D N 1
ATOM 8384 C CA . ILE D 1 244 ? -12.066 -25.913 -39.532 1.00 14.50 263 ILE D CA 1
ATOM 8385 C C . ILE D 1 244 ? -12.548 -27.332 -39.809 1.00 18.12 263 ILE D C 1
ATOM 8386 O O . ILE D 1 244 ? -13.634 -27.527 -40.365 1.00 19.31 263 ILE D O 1
ATOM 8391 N N . GLY D 1 245 ? -11.718 -28.311 -39.476 1.00 20.07 264 GLY D N 1
ATOM 8392 C CA . GLY D 1 245 ? -12.056 -29.696 -39.750 1.00 18.05 264 GLY D CA 1
ATOM 8393 C C . GLY D 1 245 ? -12.038 -30.557 -38.514 1.00 19.74 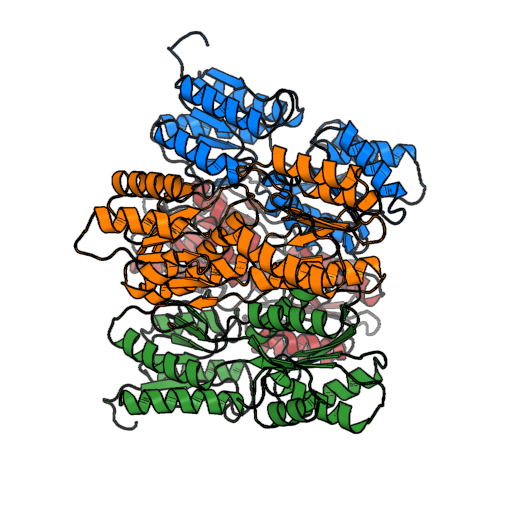264 GLY D C 1
ATOM 8394 O O . GLY D 1 245 ? -12.042 -30.043 -37.393 1.00 21.37 264 GLY D O 1
ATOM 8395 N N . PHE D 1 246 ? -12.005 -31.872 -38.707 1.00 21.93 265 PHE D N 1
ATOM 8396 C CA . PHE D 1 246 ? -11.985 -32.822 -37.612 1.00 23.42 265 PHE D CA 1
ATOM 8397 C C . PHE D 1 246 ? -10.726 -33.677 -37.688 1.00 21.70 265 PHE D C 1
ATOM 8398 O O . PHE D 1 246 ? -10.179 -33.924 -38.770 1.00 20.40 265 PHE D O 1
ATOM 8406 N N . ASP D 1 247 ? -10.252 -34.070 -36.507 1.00 20.74 266 ASP D N 1
ATOM 8407 C CA . ASP D 1 247 ? -9.179 -35.040 -36.319 1.00 22.64 266 ASP D CA 1
ATOM 8408 C C . ASP D 1 247 ? -7.821 -34.479 -36.712 1.00 24.91 266 ASP D C 1
ATOM 8409 O O . ASP D 1 247 ? -7.720 -33.348 -37.205 1.00 21.42 266 ASP D O 1
ATOM 8414 N N . THR D 1 248 ? -6.775 -35.250 -36.448 1.00 20.77 267 THR D N 1
ATOM 8415 C CA . THR D 1 248 ? -5.393 -34.801 -36.561 1.00 24.40 267 THR D CA 1
ATOM 8416 C C . THR D 1 248 ? -4.573 -35.758 -37.420 1.00 28.25 267 THR D C 1
ATOM 8417 O O . THR D 1 248 ? -3.417 -36.053 -37.113 1.00 28.73 267 THR D O 1
ATOM 8421 N N . LEU D 1 249 ? -5.153 -36.258 -38.510 1.00 25.39 268 LEU D N 1
ATOM 8422 C CA . LEU D 1 249 ? -4.378 -37.031 -39.470 1.00 25.49 268 LEU D CA 1
ATOM 8423 C C . LEU D 1 249 ? -3.215 -36.196 -40.012 1.00 29.75 268 LEU D C 1
ATOM 8424 O O . LEU D 1 249 ? -3.292 -34.962 -40.055 1.00 27.30 268 LEU D O 1
ATOM 8429 N N . PRO D 1 250 ? -2.123 -36.850 -40.437 1.00 28.87 269 PRO D N 1
ATOM 8430 C CA . PRO D 1 250 ? -0.934 -36.109 -40.906 1.00 28.17 269 PRO D CA 1
ATOM 8431 C C . PRO D 1 250 ? -1.190 -35.051 -41.975 1.00 31.37 269 PRO D C 1
ATOM 8432 O O . PRO D 1 250 ? -0.566 -33.980 -41.930 1.00 29.78 269 PRO D O 1
ATOM 8436 N N . GLU D 1 251 ? -2.074 -35.317 -42.942 1.00 30.66 270 GLU D N 1
ATOM 8437 C CA . GLU D 1 251 ? -2.364 -34.318 -43.971 1.00 29.02 270 GLU D CA 1
ATOM 8438 C C . GLU D 1 251 ? -3.034 -33.081 -43.373 1.00 23.61 270 GLU D C 1
ATOM 8439 O O . GLU D 1 251 ? -2.770 -31.953 -43.804 1.00 25.56 270 GLU D O 1
ATOM 8445 N N . THR D 1 252 ? -3.904 -33.280 -42.382 1.00 25.44 271 THR D N 1
ATOM 8446 C CA . THR D 1 252 ? -4.496 -32.161 -41.657 1.00 23.97 271 THR D CA 1
ATOM 8447 C C . THR D 1 252 ? -3.421 -31.320 -40.975 1.00 27.88 271 THR D C 1
ATOM 8448 O O . THR D 1 252 ? -3.368 -30.098 -41.159 1.00 26.16 271 THR D O 1
ATOM 8452 N N . ILE D 1 253 ? -2.558 -31.958 -40.175 1.00 28.68 272 ILE D N 1
ATOM 8453 C CA . ILE D 1 253 ? -1.485 -31.234 -39.489 1.00 29.68 272 ILE D CA 1
ATOM 8454 C C . ILE D 1 253 ? -0.636 -30.461 -40.491 1.00 29.86 272 ILE D C 1
ATOM 8455 O O . ILE D 1 253 ? -0.258 -29.310 -40.250 1.00 28.79 272 ILE D O 1
ATOM 8460 N N . ARG D 1 254 ? -0.337 -31.073 -41.637 1.00 29.96 273 ARG D N 1
ATOM 8461 C CA . ARG D 1 254 ? 0.439 -30.383 -42.661 1.00 30.37 273 ARG D CA 1
ATOM 8462 C C . ARG D 1 254 ? -0.279 -29.125 -43.140 1.00 29.09 273 ARG D C 1
ATOM 8463 O O . ARG D 1 254 ? 0.330 -28.057 -43.268 1.00 27.95 273 ARG D O 1
ATOM 8471 N N . TYR D 1 255 ? -1.580 -29.232 -43.406 1.00 24.97 274 TYR D N 1
ATOM 8472 C CA . TYR D 1 255 ? -2.341 -28.064 -43.837 1.00 25.96 274 TYR D CA 1
ATOM 8473 C C . TYR D 1 255 ? -2.450 -27.029 -42.725 1.00 29.64 274 TYR D C 1
ATOM 8474 O O . TYR D 1 255 ? -2.466 -25.820 -42.992 1.00 27.97 274 TYR D O 1
ATOM 8483 N N . LEU D 1 256 ? -2.568 -27.482 -41.475 1.00 25.97 275 LEU D N 1
ATOM 8484 C CA . LEU D 1 256 ? -2.563 -26.545 -40.356 1.00 26.23 275 LEU D CA 1
ATOM 8485 C C . LEU D 1 256 ? -1.249 -25.774 -40.309 1.00 29.48 275 LEU D C 1
ATOM 8486 O O . LEU D 1 256 ? -1.235 -24.557 -40.079 1.00 29.30 275 LEU D O 1
ATOM 8491 N N . GLN D 1 257 ? -0.138 -26.470 -40.555 1.00 29.18 276 GLN D N 1
ATOM 8492 C CA . GLN D 1 257 ? 1.188 -25.860 -40.505 1.00 32.48 276 GLN D CA 1
ATOM 8493 C C . GLN D 1 257 ? 1.383 -24.834 -41.621 1.00 33.84 276 GLN D C 1
ATOM 8494 O O . GLN D 1 257 ? 1.992 -23.778 -41.404 1.00 32.13 276 GLN D O 1
ATOM 8500 N N . LYS D 1 258 ? 0.885 -25.114 -42.823 1.00 30.92 277 LYS D N 1
ATOM 8501 C CA . LYS D 1 258 ? 1.069 -24.124 -43.873 1.00 32.50 277 LYS D CA 1
ATOM 8502 C C . LYS D 1 258 ? -0.009 -23.049 -43.864 1.00 33.35 277 LYS D C 1
ATOM 8503 O O . LYS D 1 258 ? 0.122 -22.063 -44.595 1.00 30.39 277 LYS D O 1
ATOM 8509 N N . GLY D 1 259 ? -1.049 -23.200 -43.047 1.00 28.82 278 GLY D N 1
ATOM 8510 C CA . GLY D 1 259 ? -2.054 -22.166 -42.902 1.00 29.88 278 GLY D CA 1
ATOM 8511 C C . GLY D 1 259 ? -3.273 -22.319 -43.779 1.00 31.22 278 GLY D C 1
ATOM 8512 O O . GLY D 1 259 ? -4.127 -21.425 -43.778 1.00 26.51 278 GLY D O 1
ATOM 8513 N N . THR D 1 260 ? -3.385 -23.419 -44.528 1.00 23.24 279 THR D N 1
ATOM 8514 C CA . THR D 1 260 ? -4.565 -23.618 -45.362 1.00 25.44 279 THR D CA 1
ATOM 8515 C C . THR D 1 260 ? -5.768 -24.010 -44.519 1.00 25.02 279 THR D C 1
ATOM 8516 O O . THR D 1 260 ? -6.899 -23.606 -44.810 1.00 25.13 279 THR D O 1
ATOM 8520 N N . ILE D 1 261 ? -5.544 -24.809 -43.480 1.00 23.14 280 ILE D N 1
ATOM 8521 C CA . ILE D 1 261 ? -6.560 -25.132 -42.493 1.00 21.78 280 ILE D CA 1
ATOM 8522 C C . ILE D 1 261 ? -6.288 -24.267 -41.277 1.00 23.71 280 ILE D C 1
ATOM 8523 O O . ILE D 1 261 ? -5.137 -24.138 -40.842 1.00 25.60 280 ILE D O 1
ATOM 8528 N N . ALA D 1 262 ? -7.336 -23.641 -40.753 1.00 22.55 281 ALA D N 1
ATOM 8529 C CA . ALA D 1 262 ? -7.183 -22.774 -39.594 1.00 20.55 281 ALA D CA 1
ATOM 8530 C C . ALA D 1 262 ? -7.261 -23.535 -38.279 1.00 25.86 281 ALA D C 1
ATOM 8531 O O . ALA D 1 262 ? -6.566 -23.179 -37.318 1.00 26.61 281 ALA D O 1
ATOM 8533 N N . ALA D 1 263 ? -8.093 -24.577 -38.206 1.00 23.48 282 ALA D N 1
ATOM 8534 C CA . ALA D 1 263 ? -8.304 -25.255 -36.932 1.00 20.65 282 ALA D CA 1
ATOM 8535 C C . ALA D 1 263 ? -8.795 -26.674 -37.186 1.00 19.30 282 ALA D C 1
ATOM 8536 O O . ALA D 1 263 ? -9.272 -27.003 -38.274 1.00 18.99 282 ALA D O 1
ATOM 8538 N N . THR D 1 264 ? -8.688 -27.508 -36.155 1.00 22.93 283 THR D N 1
ATOM 8539 C CA . THR D 1 264 ? -9.217 -28.861 -36.239 1.00 23.58 283 THR D CA 1
ATOM 8540 C C . THR D 1 264 ? -9.615 -29.337 -34.847 1.00 23.53 283 THR D C 1
ATOM 8541 O O . THR D 1 264 ? -9.037 -28.918 -33.839 1.00 24.13 283 THR D O 1
ATOM 8545 N N . VAL D 1 265 ? -10.638 -30.192 -34.806 1.00 24.49 284 VAL D N 1
ATOM 8546 C CA . VAL D 1 265 ? -11.166 -30.741 -33.559 1.00 23.30 284 VAL D CA 1
ATOM 8547 C C . VAL D 1 265 ? -10.435 -32.040 -33.252 1.00 27.24 284 VAL D C 1
ATOM 8548 O O . VAL D 1 265 ? -10.489 -32.993 -34.038 1.00 23.92 284 VAL D O 1
ATOM 8552 N N . VAL D 1 266 ? -9.776 -32.090 -32.096 1.00 23.74 285 VAL D N 1
ATOM 8553 C CA . VAL D 1 266 ? -9.019 -33.272 -31.697 1.00 25.48 285 VAL D CA 1
ATOM 8554 C C . VAL D 1 266 ? -9.970 -34.368 -31.237 1.00 28.20 285 VAL D C 1
ATOM 8555 O O . VAL D 1 266 ? -10.985 -34.107 -30.576 1.00 23.43 285 VAL D O 1
ATOM 8559 N N . GLN D 1 267 ? -9.654 -35.604 -31.624 1.00 27.89 286 GLN D N 1
ATOM 8560 C CA . GLN D 1 267 ? -10.208 -36.813 -31.035 1.00 27.10 286 GLN D CA 1
ATOM 8561 C C . GLN D 1 267 ? -9.052 -37.708 -30.617 1.00 26.26 286 GLN D C 1
ATOM 8562 O O . GLN D 1 267 ? -7.888 -37.440 -30.930 1.00 26.06 286 GLN D O 1
ATOM 8568 N N . GLU D 1 268 ? -9.381 -38.795 -29.919 1.00 27.07 287 GLU D N 1
ATOM 8569 C CA . GLU D 1 268 ? -8.385 -39.736 -29.409 1.00 27.77 287 GLU D CA 1
ATOM 8570 C C . GLU D 1 268 ? -8.723 -41.150 -29.883 1.00 29.18 287 GLU D C 1
ATOM 8571 O O . GLU D 1 268 ? -9.142 -42.006 -29.089 1.00 24.64 287 GLU D O 1
ATOM 8577 N N . PRO D 1 269 ? -8.528 -41.433 -31.180 1.00 25.52 288 PRO D N 1
ATOM 8578 C CA . PRO D 1 269 ? -8.936 -42.749 -31.704 1.00 25.66 288 PRO D CA 1
ATOM 8579 C C . PRO D 1 269 ? -8.182 -43.919 -31.084 1.00 24.30 288 PRO D C 1
ATOM 8580 O O . PRO D 1 269 ? -8.808 -44.929 -30.734 1.00 28.79 288 PRO D O 1
ATOM 8584 N N . TYR D 1 270 ? -6.853 -43.824 -30.956 1.00 24.55 289 TYR D N 1
ATOM 8585 C CA . TYR D 1 270 ? -6.085 -44.884 -30.304 1.00 29.71 289 TYR D CA 1
ATOM 8586 C C . TYR D 1 270 ? -6.645 -45.175 -28.924 1.00 30.38 289 TYR D C 1
ATOM 8587 O O . TYR D 1 270 ? -6.848 -46.339 -28.548 1.00 24.41 289 TYR D O 1
ATOM 8596 N N . GLU D 1 271 ? -6.930 -44.114 -28.168 1.00 24.21 290 GLU D N 1
ATOM 8597 C CA . GLU D 1 271 ? -7.353 -44.263 -26.785 1.00 24.35 290 GLU D CA 1
ATOM 8598 C C . GLU D 1 271 ? -8.731 -44.899 -26.687 1.00 25.36 290 GLU D C 1
ATOM 8599 O O . GLU D 1 271 ? -8.977 -45.713 -25.791 1.00 24.51 290 GLU D O 1
ATOM 8605 N N . MET D 1 272 ? -9.644 -44.578 -27.607 1.00 20.80 291 MET D N 1
ATOM 8606 C CA . MET D 1 272 ? -10.947 -45.219 -27.481 1.00 23.51 291 MET D CA 1
ATOM 8607 C C . MET D 1 272 ? -10.877 -46.704 -27.843 1.00 24.70 291 MET D C 1
ATOM 8608 O O . MET D 1 272 ? -11.565 -47.514 -27.216 1.00 25.04 291 MET D O 1
ATOM 8613 N N . GLY D 1 273 ? -10.033 -47.087 -28.803 1.00 26.30 292 GLY D N 1
ATOM 8614 C CA . GLY D 1 273 ? -9.869 -48.508 -29.096 1.00 26.12 292 GLY D CA 1
ATOM 8615 C C . GLY D 1 273 ? -9.250 -49.267 -27.935 1.00 28.48 292 GLY D C 1
ATOM 8616 O O . GLY D 1 273 ? -9.718 -50.344 -27.547 1.00 29.23 292 GLY D O 1
ATOM 8617 N N . TYR D 1 274 ? -8.177 -48.721 -27.373 1.00 30.89 293 TYR D N 1
ATOM 8618 C CA . TYR D 1 274 ? -7.540 -49.312 -26.204 1.00 29.09 293 TYR D CA 1
ATOM 8619 C C . TYR D 1 274 ? -8.529 -49.483 -25.050 1.00 32.55 293 TYR D C 1
ATOM 8620 O O . TYR D 1 274 ? -8.718 -50.585 -24.523 1.00 29.63 293 TYR D O 1
ATOM 8629 N N . LYS D 1 275 ? -9.165 -48.384 -24.639 1.00 26.17 294 LYS D N 1
ATOM 8630 C CA . LYS D 1 275 ? -10.049 -48.422 -23.484 1.00 24.37 294 LYS D CA 1
ATOM 8631 C C . LYS D 1 275 ? -11.268 -49.291 -23.738 1.00 25.90 294 LYS D C 1
ATOM 8632 O O . LYS D 1 275 ? -11.770 -49.939 -22.816 1.00 23.71 294 LYS D O 1
ATOM 8638 N N . ALA D 1 276 ? -11.774 -49.315 -24.977 1.00 22.19 295 ALA D N 1
ATOM 8639 C CA . ALA D 1 276 ? -12.930 -50.162 -25.257 1.00 24.00 295 ALA D CA 1
ATOM 8640 C C . ALA D 1 276 ? -12.608 -51.628 -24.985 1.00 23.97 295 ALA D C 1
ATOM 8641 O O . ALA D 1 276 ? -13.456 -52.378 -24.483 1.00 23.23 295 ALA D O 1
ATOM 8643 N N . VAL D 1 277 ? -11.384 -52.048 -25.305 1.00 22.94 296 VAL D N 1
ATOM 8644 C CA . VAL D 1 277 ? -10.992 -53.436 -25.079 1.00 24.74 296 VAL D CA 1
ATOM 8645 C C . VAL D 1 277 ? -10.855 -53.718 -23.580 1.00 29.23 296 VAL D C 1
ATOM 8646 O O . VAL D 1 277 ? -11.330 -54.750 -23.081 1.00 25.35 296 VAL D O 1
ATOM 8650 N N . LYS D 1 278 ? -10.228 -52.799 -22.842 1.00 26.59 297 LYS D N 1
ATOM 8651 C CA . LYS D 1 278 ? -10.114 -52.938 -21.388 1.00 24.39 297 LYS D CA 1
ATOM 8652 C C . LYS D 1 278 ? -11.484 -53.005 -20.726 1.00 31.06 297 LYS D C 1
ATOM 8653 O O . LYS D 1 278 ? -11.720 -53.840 -19.841 1.00 26.33 297 LYS D O 1
ATOM 8659 N N . MET D 1 279 ? -12.400 -52.122 -21.128 1.00 25.27 298 MET D N 1
ATOM 8660 C CA . MET D 1 279 ? -13.738 -52.147 -20.544 1.00 27.51 298 MET D CA 1
ATOM 8661 C C . MET D 1 279 ? -14.464 -53.444 -20.865 1.00 26.65 298 MET D C 1
ATOM 8662 O O . MET D 1 279 ? -15.218 -53.962 -20.030 1.00 24.29 298 MET D O 1
ATOM 8667 N N . MET D 1 280 ? -14.273 -53.967 -22.082 1.00 25.18 299 MET D N 1
ATOM 8668 C CA . MET D 1 280 ? -14.911 -55.222 -22.451 1.00 26.04 299 MET D CA 1
ATOM 8669 C C . MET D 1 280 ? -14.415 -56.367 -21.576 1.00 23.64 299 MET D C 1
ATOM 8670 O O . MET D 1 280 ? -15.206 -57.216 -21.144 1.00 23.87 299 MET D O 1
ATOM 8675 N N . ALA D 1 281 ? -13.105 -56.412 -21.318 1.00 21.83 300 ALA D N 1
ATOM 8676 C CA . ALA D 1 281 ? -12.563 -57.390 -20.385 1.00 25.22 300 ALA D CA 1
ATOM 8677 C C . ALA D 1 281 ? -13.235 -57.266 -19.022 1.00 27.77 300 ALA D C 1
ATOM 8678 O O . ALA D 1 281 ? -13.708 -58.262 -18.460 1.00 22.28 300 ALA D O 1
ATOM 8680 N N . GLU D 1 282 ? -13.327 -56.035 -18.495 1.00 21.16 301 GLU D N 1
ATOM 8681 C CA . GLU D 1 282 ? -13.998 -55.812 -17.218 1.00 26.60 301 GLU D CA 1
ATOM 8682 C C . GLU D 1 282 ? -15.425 -56.357 -17.226 1.00 28.71 301 GLU D C 1
ATOM 8683 O O . GLU D 1 282 ? -15.855 -57.012 -16.266 1.00 31.10 301 GLU D O 1
ATOM 8689 N N . ILE D 1 283 ? -16.176 -56.089 -18.296 1.00 25.54 302 ILE D N 1
ATOM 8690 C CA . ILE D 1 283 ? -17.570 -56.521 -18.373 1.00 22.99 302 ILE D CA 1
ATOM 8691 C C . ILE D 1 283 ? -17.675 -58.043 -18.355 1.00 29.06 302 ILE D C 1
ATOM 8692 O O . ILE D 1 283 ? -18.565 -58.612 -17.705 1.00 30.13 302 ILE D O 1
ATOM 8697 N N . VAL D 1 284 ? -16.797 -58.726 -19.100 1.00 26.10 303 VAL D N 1
ATOM 8698 C CA . VAL D 1 284 ? -16.844 -60.187 -19.163 1.00 26.48 303 VAL D CA 1
ATOM 8699 C C . VAL D 1 284 ? -16.542 -60.796 -17.797 1.00 30.70 303 VAL D C 1
ATOM 8700 O O . VAL D 1 284 ? -17.062 -61.871 -17.457 1.00 31.97 303 VAL D O 1
ATOM 8704 N N . ALA D 1 285 ? -15.729 -60.118 -16.984 1.00 28.72 304 ALA D N 1
ATOM 8705 C CA . ALA D 1 285 ? -15.440 -60.558 -15.620 1.00 31.01 304 ALA D CA 1
ATOM 8706 C C . ALA D 1 285 ? -16.557 -60.248 -14.626 1.00 35.54 304 ALA D C 1
ATOM 8707 O O . ALA D 1 285 ? -16.425 -60.609 -13.452 1.00 36.90 304 ALA D O 1
ATOM 8709 N N . GLY D 1 286 ? -17.644 -59.604 -15.043 1.00 29.91 305 GLY D N 1
ATOM 8710 C CA . GLY D 1 286 ? -18.726 -59.290 -14.130 1.00 25.56 305 GLY D CA 1
ATOM 8711 C C . GLY D 1 286 ? -18.558 -58.009 -13.332 1.00 31.85 305 GLY D C 1
ATOM 8712 O O . GLY D 1 286 ? -19.321 -57.791 -12.383 1.00 30.47 305 GLY D O 1
ATOM 8713 N N . LYS D 1 287 ? -17.595 -57.160 -13.687 1.00 31.60 306 LYS D N 1
ATOM 8714 C CA . LYS D 1 287 ? -17.288 -55.918 -12.988 1.00 36.76 306 LYS D CA 1
ATOM 8715 C C . LYS D 1 287 ? -17.930 -54.711 -13.671 1.00 33.65 306 LYS D C 1
ATOM 8716 O O . LYS D 1 287 ? -18.094 -54.679 -14.893 1.00 32.83 306 LYS D O 1
ATOM 8722 N N . ASP D 1 288 ? -18.265 -53.703 -12.870 1.00 31.06 307 ASP D N 1
ATOM 8723 C CA . ASP D 1 288 ? -18.950 -52.521 -13.382 1.00 34.26 307 ASP D CA 1
ATOM 8724 C C . ASP D 1 288 ? -17.996 -51.609 -14.151 1.00 32.63 307 ASP D C 1
ATOM 8725 O O . ASP D 1 288 ? -16.798 -51.536 -13.860 1.00 32.41 307 ASP D O 1
ATOM 8730 N N . VAL D 1 289 ? -18.541 -50.911 -15.146 1.00 21.83 308 VAL D N 1
ATOM 8731 C CA . VAL D 1 289 ? -17.786 -49.903 -15.889 1.00 26.22 308 VAL D CA 1
ATOM 8732 C C . VAL D 1 289 ? -18.673 -48.670 -16.019 1.00 24.69 308 VAL D C 1
ATOM 8733 O O . VAL D 1 289 ? -19.907 -48.794 -15.957 1.00 26.74 308 VAL D O 1
ATOM 8737 N N . PRO D 1 290 ? -18.112 -47.473 -16.188 1.00 27.42 309 PRO D N 1
ATOM 8738 C CA . PRO D 1 290 ? -18.962 -46.306 -16.468 1.00 27.78 309 PRO D CA 1
ATOM 8739 C C . PRO D 1 290 ? -19.748 -46.512 -17.755 1.00 24.87 309 PRO D C 1
ATOM 8740 O O . PRO D 1 290 ? -19.261 -47.125 -18.705 1.00 27.37 309 PRO D O 1
ATOM 8744 N N . VAL D 1 291 ? -20.981 -45.998 -17.781 1.00 23.04 310 VAL D N 1
ATOM 8745 C CA . VAL D 1 291 ? -21.796 -46.096 -18.992 1.00 24.47 310 VAL D CA 1
ATOM 8746 C C . VAL D 1 291 ? -21.158 -45.305 -20.133 1.00 27.43 310 VAL D C 1
ATOM 8747 O O . VAL D 1 291 ? -21.054 -45.792 -21.265 1.00 25.43 310 VAL D O 1
ATOM 8751 N N . VAL D 1 292 ? -20.707 -44.079 -19.859 1.00 26.13 311 VAL D N 1
ATOM 8752 C CA . VAL D 1 292 ? -20.065 -43.249 -20.877 1.00 25.51 311 VAL D CA 1
ATOM 8753 C C . VAL D 1 292 ? -18.662 -42.876 -20.416 1.00 24.63 311 VAL D C 1
ATOM 8754 O O . VAL D 1 292 ? -18.483 -42.352 -19.312 1.00 26.47 311 VAL D O 1
ATOM 8758 N N . THR D 1 293 ? -17.677 -43.124 -21.270 1.00 19.79 312 THR D N 1
ATOM 8759 C CA . THR D 1 293 ? -16.329 -42.590 -21.109 1.00 23.26 312 THR D CA 1
ATOM 8760 C C . THR D 1 293 ? -16.052 -41.716 -22.322 1.00 27.13 312 THR D C 1
ATOM 8761 O O . THR D 1 293 ? -15.848 -42.230 -23.430 1.00 25.55 312 THR D O 1
ATOM 8765 N N . ASN D 1 294 ? -16.079 -40.400 -22.128 1.00 23.95 313 ASN D N 1
ATOM 8766 C CA . ASN D 1 294 ? -15.818 -39.455 -23.213 1.00 23.15 313 ASN D CA 1
ATOM 8767 C C . ASN D 1 294 ? -14.325 -39.157 -23.259 1.00 23.72 313 ASN D C 1
ATOM 8768 O O . ASN D 1 294 ? -13.785 -38.504 -22.357 1.00 27.28 313 ASN D O 1
ATOM 8773 N N . THR D 1 295 ? -13.666 -39.616 -24.317 1.00 21.95 314 THR D N 1
ATOM 8774 C CA . THR D 1 295 ? -12.277 -39.271 -24.526 1.00 22.29 314 THR D CA 1
ATOM 8775 C C . THR D 1 295 ? -12.184 -37.792 -24.906 1.00 25.42 314 THR D C 1
ATOM 8776 O O . THR D 1 295 ? -13.178 -37.152 -25.258 1.00 25.95 314 THR D O 1
ATOM 8780 N N . GLU D 1 296 ? -10.974 -37.248 -24.815 1.00 26.87 315 GLU D N 1
ATOM 8781 C CA . GLU D 1 296 ? -10.794 -35.800 -24.846 1.00 31.75 315 GLU D CA 1
ATOM 8782 C C . GLU D 1 296 ? -11.136 -35.225 -26.214 1.00 31.58 315 GLU D C 1
ATOM 8783 O O . GLU D 1 296 ? -10.886 -35.852 -27.244 1.00 31.68 315 GLU D O 1
ATOM 8789 N N . THR D 1 297 ? -11.710 -34.018 -26.223 1.00 23.54 316 THR D N 1
ATOM 8790 C CA . THR D 1 297 ? -11.925 -33.279 -27.459 1.00 25.48 316 THR D CA 1
ATOM 8791 C C . THR D 1 297 ? -11.697 -31.806 -27.165 1.00 24.47 316 THR D C 1
ATOM 8792 O O . THR D 1 297 ? -12.041 -31.322 -26.084 1.00 20.87 316 THR D O 1
ATOM 8796 N N . LYS D 1 298 ? -11.048 -31.129 -28.105 1.00 24.79 317 LYS D N 1
ATOM 8797 C CA . LYS D 1 298 ? -10.726 -29.709 -28.023 1.00 27.27 317 LYS D CA 1
ATOM 8798 C C . LYS D 1 298 ? -10.372 -29.240 -29.424 1.00 27.36 317 LYS D C 1
ATOM 8799 O O . LYS D 1 298 ? -9.982 -30.038 -30.282 1.00 27.18 317 LYS D O 1
ATOM 8805 N N . VAL D 1 299 ? -10.506 -27.939 -29.654 1.00 24.55 318 VAL D N 1
ATOM 8806 C CA . VAL D 1 299 ? -10.097 -27.360 -30.923 1.00 22.68 318 VAL D CA 1
ATOM 8807 C C . VAL D 1 299 ? -8.652 -26.906 -30.805 1.00 28.24 318 VAL D C 1
ATOM 8808 O O . VAL D 1 299 ? -8.265 -26.276 -29.812 1.00 24.74 318 VAL D O 1
ATOM 8812 N N . ILE D 1 300 ? -7.843 -27.241 -31.805 1.00 21.19 319 ILE D N 1
ATOM 8813 C CA . ILE D 1 300 ? -6.460 -26.798 -31.835 1.00 25.57 319 ILE D CA 1
ATOM 8814 C C . ILE D 1 300 ? -6.206 -26.052 -33.136 1.00 27.43 319 ILE D C 1
ATOM 8815 O O . ILE D 1 300 ? -6.900 -26.224 -34.145 1.00 24.02 319 ILE D O 1
ATOM 8820 N N . ARG D 1 301 ? -5.201 -25.184 -33.086 1.00 29.95 320 ARG D N 1
ATOM 8821 C CA . ARG D 1 301 ? -4.776 -24.373 -34.209 1.00 25.87 320 ARG D CA 1
ATOM 8822 C C . ARG D 1 301 ? -3.274 -24.534 -34.357 1.00 30.49 320 ARG D C 1
ATOM 8823 O O . ARG D 1 301 ? -2.634 -25.276 -33.602 1.00 28.02 320 ARG D O 1
ATOM 8831 N N . LYS D 1 302 ? -2.712 -23.807 -35.324 1.00 29.42 321 LYS D N 1
ATOM 8832 C CA . LYS D 1 302 ? -1.282 -23.898 -35.606 1.00 34.47 321 LYS D CA 1
ATOM 8833 C C . LYS D 1 302 ? -0.447 -23.564 -34.377 1.00 37.72 321 LYS D C 1
ATOM 8834 O O . LYS D 1 302 ? 0.586 -24.196 -34.129 1.00 40.06 321 LYS D O 1
ATOM 8840 N N . LYS D 1 303 ? -0.891 -22.585 -33.588 1.00 33.61 322 LYS D N 1
ATOM 8841 C CA . LYS D 1 303 ? -0.226 -22.232 -32.338 1.00 37.97 322 LYS D CA 1
ATOM 8842 C C . LYS D 1 303 ? -0.016 -23.431 -31.414 1.00 40.12 322 LYS D C 1
ATOM 8843 O O . LYS D 1 303 ? 0.899 -23.412 -30.581 1.00 43.01 322 LYS D O 1
ATOM 8849 N N . ASP D 1 304 ? -0.815 -24.486 -31.552 1.00 37.89 323 ASP D N 1
ATOM 8850 C CA . ASP D 1 304 ? -0.730 -25.617 -30.640 1.00 36.14 323 ASP D CA 1
ATOM 8851 C C . ASP D 1 304 ? 0.206 -26.714 -31.122 1.00 40.92 323 ASP D C 1
ATOM 8852 O O . ASP D 1 304 ? 0.317 -27.751 -30.455 1.00 40.64 323 ASP D O 1
ATOM 8857 N N . LEU D 1 305 ? 0.890 -26.504 -32.238 1.00 38.75 324 LEU D N 1
ATOM 8858 C CA . LEU D 1 305 ? 1.865 -27.463 -32.745 1.00 45.85 324 LEU D CA 1
ATOM 8859 C C . LEU D 1 305 ? 3.246 -27.170 -32.149 1.00 49.95 324 LEU D C 1
ATOM 8860 O O . LEU D 1 305 ? 3.577 -26.013 -31.881 1.00 49.61 324 LEU D O 1
ATOM 8865 N N . PRO D 1 306 ? 4.063 -28.213 -31.934 1.00 54.52 325 PRO D N 1
ATOM 8866 C CA . PRO D 1 306 ? 3.820 -29.644 -32.169 1.00 55.28 325 PRO D CA 1
ATOM 8867 C C . PRO D 1 306 ? 2.844 -30.259 -31.174 1.00 52.98 325 PRO D C 1
ATOM 8868 O O . PRO D 1 306 ? 2.462 -29.608 -30.202 1.00 61.36 325 PRO D O 1
ATOM 8872 N N . LEU D 1 307 ? 2.445 -31.502 -31.412 1.00 59.05 326 LEU D N 1
ATOM 8873 C CA . LEU D 1 307 ? 1.518 -32.181 -30.509 1.00 63.90 326 LEU D CA 1
ATOM 8874 C C . LEU D 1 307 ? 2.225 -33.236 -29.661 1.00 58.65 326 LEU D C 1
ATOM 8875 O O . LEU D 1 307 ? 1.624 -34.242 -29.285 1.00 53.09 326 LEU D O 1
#

Foldseek 3Di:
DPDPPAAEEEEEEQAQPQPLLVLLVLLQVVLCVVVVHHYHYDYHNARDDVRSLVVLVVVLVVVGQEYEEACFAQVPSQVSQQVSVVSVHAYEYEQHDNLVHVHQAYEHAPLLVLLLQVLLVVCVVVVLAFAEEEEFQDCGTRSRVSSVNNNCVNSVPRPRYDYDYYYHQVSDLQSLLVVLVVCCVVCVRGQEYEYRDDNNLVSNLVNQVVVVDPRHHEYEYEADPPSQLVCLLVVSYFKYKYIDSSVRSNVSNVVSVCVSVVHHDDRYHHTDIHMDGNVPPDD/DPPPPAAEEEEEEQAQVQPLLVLLVLLQVVLCVVVVHHYHYDYHNAGDLVRSLVRLVVCLVVVGQEYEEACFAQVRRQVSQQVSVVSVHAYEYEQHDNVVHVHQAYEWAPLLVLLLQVLLVVCVVVVLAFEEEEEFQDCGTRSRVSSVNSNCVNSVVRPNYDYDYYYHQVPDLQSLLVVLLVCCVVCVRGQEYEYRDDNNLVSNLVNQVVVPDDRQREYEYEADDPSQLVCLQVVNYFKYKYINSSVRSNVSNVVSVCVSVVHHDDRYHHGDIHMDGSVPPPD/DVPPPAAEEEEEDQAQVQPLLVLLVLLLVVLCVVVVHHYHYDYHNAGDDVRSLVVLVVVLVVVGQEYEEACFAAVPSQVSQQVSVVSVHAYEYEQHDNVVHPHQAYEWAPLLVLLLQVLLVVCVVVVLAFAEEEEFADCGTRSRVSSPVNNCVNNVPSPRYDYDYYYHQVSDLVSLLVVLVVCCVVPVRGQEYEYRDDRNLVSNLVNQVVVVDPSHHEYEYEEDPPSVLVCLLVVSYFKYKYIDSSVRSNVSNVVSVCVSVVHHDDRYDHGDIHMDGNVPPDD/DPDPPAAEEEEEEQAQVQPLLVLLVLLQVVLCVVVVHHYHDDYHNARDVVRSLVVLLVVLVVVGQEYEYADFFQVVRQVSQQVSVVSVHAYEYEQHDNVVHPHQAYEWAPLLVLLLQVLLVVCVVVVLAFAEEEEFQDPGGRSRVSSVVSSCVNSVVRPNYHYDYYYHQSPDLQSLLVVLVVCCVVPVRGQEYEYRDDNNQVSNLVNCVVVVDPRHREYEYEEDPPSVLVCLQVVSYFKYKYIDSSVRSNVSNVVSVCVSVVHHDDRYHHGDIHMDGNVPPDD

Radius of gyration: 30.67 Å; Cα contacts (8 Å, |Δi|>4): 2686; chains: 4; bounding box: 76×84×84 Å

Secondary structure (DSSP, 8-state):
--SSSS-EEEEE-SSTT-HHHHHHHHHHHHHHHHHT-EEEE---SS--HHHHHHHHHHHHHTT-SEEEE----HHHHHHHHHHHHHTT--EEEESS--TTS--SEEEE--HHHHHHHHHHHHHHHTTT-EEEEEEES-SS-HHHHHHHHHHHHHHTT-TTEEEEEEEE-TT-HHHHHHHHHHHHHH-TT--EEEE-STTHHHHHHHHHHHH--SS--EEEEES--HHHHHHHHHTSS-EEEE--HHHHHHHHHHHHHHHHTT----SEEE---EEEEGGG---/---TTS-EEEEE-SSTT-HHHHHHHHHHHHHHHHHT-EEEE---SS--HHHHHHHHHHHHHTT-SEEEE----HHHHHHHHHHHHHTT--EEEESS--TTS--SEEEE--HHHHHHHHHHHHHHHTTT-EEEEEEES-SS-HHHHHHHHHHHHHHTT-TTEEEEEEEE-TT-HHHHHHHHHHHHHH-TT--EEEE-STTHHHHHHHHHHHH--SSPPEEEEE---HHHHHHHHHTSS-EEE---HHHHHHHHHHHHHHHHTT----SEEE----EEEGGG---/--STTS-EEEEE-SSTT-HHHHHHHHHHHHHHHHHT-EEEE---SS--HHHHHHHHHHHHHTT-SEEEE----HHHHHHHHHHHHHTT--EEEESS--TTS--SEEEE--HHHHHHHHHHHHHHHTTTEEEEEEEES-SS-HHHHHHHHHHHHHHTT-TEEEEEEEEE-TT-HHHHHHHHHHHHHH-TT--EEEE-STTHHHHHHHHHHHH--SS--EEEEE---HHHHHHHHHTSS-EEE---HHHHHHHHHHHHHHHHTT----SEEE----EE-GGG---/---TTS-EEEEE-SSSS-HHHHHHHHHHHHHHHHHT-EEEE---SS--HHHHHHHHHHHHHTT-SEEEEE---HHHHHHHHHHHHHTT--EEEESS--TTS--SEEES--HHHHHHHHHHHHHHHTTT-EEEEEEES-SSSHHHHHHHHHHHHHHTT-TTEEEEEEEE-TT-HHHHHHHHHHHHHH-TT--EEEE-STTHHHHHHHHHHHH--SS--EEEEES--HHHHHHHHHTSS-EEE---HHHHHHHHHHHHHHHHTT----SEE-----EEEGGG---

Sequence (1132 aa):
ETTKEAYHFVLVPEELDNDYWRLVEKGAKAAAKEELGVDLEYIGPRQANIDEHLRILKKAAAAKVDGIITQGLTEAEFVPVINEITDKNIPVVTIDTDAPTSRRVAYVGTDNYYAGFLAGRALAEDTKGKATVAIITGSLTTAAHQQLRVRGFEDAVRRQEKGIRIVAIEESHITRVQAAEKAYTILKKHPDVNAFYGTSALDAIGVAKVVEQFHREQKTYIIGFDTLPETIRYLQKGTIAATVVQEPYEMGYKAVKMMAEIVAGKDVPVVTNTETKVIRKKDLPLETTKEAYHFVLVPEELDNDYWRLVEKGAKAAAKELGVDLEEYIGPRQANIDEHLRILKKAAAAKVDGIITQGLTEAEFVPVINEITDKNIPVVTIDTDAPTSRRVAYVGTDNYYAGFLAGRALAEDTKGKATVAIITGSLTTAAHQQLRVRGFEDAVRRQEKGIRIVAIEESHITRVQAAEKAYTILKKHPDVNAFYGTSALDAIGVAKVVEQFHREQKTYIIGFDTLPETIRYLQKGTIAATVVQEPYEMGYKAVKMMAEIVAGKDVPVVTNTETKVIRKKDLPLETTKEAYHFVLVPEELDNDYWRLVEKGAKAAAKELGVDLEEYIGPRQANIDEHLRILKKAAAAKVDGIITQGLTEEAEFVPVINEITDKNIPVVTIDTDAPTSRRVAYVGTDNYYAGFLAGRALAEDTKGKATVAIITGSLTTAAHQQLRVRGFEDAVRQEKGIRIVAIEESHITRVQAAEKAYTILKKHPDVNAFYGTSALDAIGVAKVVEQFHREQKTYIIGFDTLPETIRYLQKGTIAATVVQEPYEMGYKAVKMMAEIVAGKDVPVVTNTETKVIRKKDLPLETTKEAYHFVLVPEELDNDYWRLVEKGAKAAAKELGVDLEYIGPRQANIDEHLRILKKAAAAKVDGIITQGLTEAEFVPVINEITDKNIPVVTIDTDAPTSRRVAYVGTDNYYAGFLAGRALAEDTKGKATVAIITGSLTTAAHQQLRVRGFEDAVRRQEKGIRIVAIEESHITRVQAAEKAYTILKKHPDVNAFYGTSALDAIGVAKVVEQFHREQKTYIIGFDTLPETIRYLQKGTIAATVVQEPYEMGYKAVKMMAEIVAGKDVPVVTNTETKVIRKKDLPL

CATH classification: 3.40.50.2300

Solvent-accessible surface area: 48124 Å² total; per-residue (Å²): 147,146,46,203,168,26,116,37,0,0,0,0,0,14,24,53,101,11,63,10,5,77,66,0,22,126,0,0,88,30,0,3,178,114,70,56,19,24,9,54,27,68,12,0,212,144,35,78,43,110,57,0,19,122,10,0,98,133,8,6,76,73,176,13,47,0,0,0,0,0,1,8,8,119,28,47,0,21,53,9,1,28,70,2,34,84,124,139,11,25,1,0,0,0,3,1,23,2,76,94,11,122,16,57,1,7,0,0,1,24,6,76,22,0,0,29,33,0,0,30,4,0,2,50,61,24,72,4,103,7,27,0,0,0,0,1,2,22,60,36,3,18,8,2,83,78,4,18,138,0,0,48,45,0,6,123,66,12,186,25,14,146,58,49,12,66,63,42,0,92,14,49,84,102,52,0,11,94,48,0,114,48,4,30,127,150,48,105,90,7,68,0,0,0,1,0,9,9,8,0,2,8,2,0,0,107,7,23,59,133,100,159,141,161,113,151,20,29,1,0,0,1,5,49,9,110,72,1,47,131,36,0,83,101,22,15,2,35,0,0,0,14,6,52,17,106,62,0,0,52,69,0,0,67,32,0,26,58,27,48,64,72,119,78,14,7,24,8,7,32,8,83,19,86,28,2,56,94,163,62,30,122,156,138,126,53,195,156,12,109,43,0,4,0,0,0,16,25,55,100,11,63,11,5,88,82,0,20,112,0,0,80,17,0,2,176,114,71,55,18,15,4,76,26,70,14,0,219,139,38,75,45,108,54,0,22,118,12,0,92,134,6,9,86,72,179,19,49,0,0,0,0,0,1,6,10,72,49,80,0,16,76,12,0,28,58,2,32,90,129,142,12,25,0,0,0,0,4,1,24,4,91,93,10,112,19,56,0,8,0,0,1,23,7,66,29,0,0,26,34,0,0,38,4,0,3,56,58,26,82,1,108,8,24,0,0,0,0,1,1,21,51,58,4,22,8,2,71,66,5,18,140,0,0,46,41,2,6,147,78,15,178,29,15,145,55,32,13,66,60,40,0,90,13,42,86,92,52,0,12,99,54,0,115,80,5,15,122,139,33,87,82,5,64,0,0,0,1,0,9,9,9,0,3,8,2,0,0,100,4,13,67,129,73,163,142,183,156,103,17,27,0,0,0,1,7,45,7,110,69,1,26,127,35,1,79,111,38,8,2,36,0,0,0,17,6,55,17,101,61,0,0,57,72,0,0,68,25,0,24,59,27,45,66,71,122,72,17,14,26,10,8,35,9,89,13,98,28,9,60,92,151,70,31,135,141,123,140,65,200,168,28,106,36,0,2,0,0,0,14,26,56,98,12,62,10,6,76,68,0,21,129,0,0,84,30,0,3,180,114,74,57,19,18,8,54,25,72,14,0,223,134,32,74,28,70,56,1,18,119,10,0,104,139,7,1,70,73,153,20,46,0,0,0,1,0,1,5,9,110,17,18,0,24,20,12,0,27,59,1,36,102,109,136,8,22,1,0,0,0,3,1,27,3,68,84,10,126,14,55,0,7,0,0,1,27,6,73,17,0,0,26,39,0,0,25,5,0,4,50,61,26,100,3,105,9,29,0,0,0,0,2,1,23,61,21,3,20,9,2,70,78,4,19,84,0,0,38,36,1,7,134,74,14,200,39,15,164,52,28,8,72,47,41,0,84,14,41,71,93,53,0,21,94,50,0,110,70,2,7,112,140,41,96,87,5,65,0,0,0,1,0,10,8,10,0,2,0,0,1,0,72,8,1,61,142,65,164,58,177,114,113,12,27,0,0,0,1,5,45,9,107,59,0,48,130,15,1,92,112,52,19,1,34,0,0,0,6,8,47,15,100,54,0,0,54,75,1,0,68,19,0,24,61,26,46,67,70,120,70,16,11,25,10,9,37,8,84,12,88,26,6,57,105,159,60,22,132,144,168,129,53,193,149,19,117,38,1,0,1,0,0,22,25,44,88,13,65,11,4,89,66,0,24,130,0,1,87,33,0,4,180,115,72,55,19,18,16,62,29,69,10,0,191,138,50,79,71,90,50,3,10,118,9,0,128,138,8,11,78,75,166,14,47,0,0,0,0,5,3,18,13,37,11,43,0,4,77,18,0,24,92,7,31,80,126,138,10,28,1,0,0,0,3,1,26,0,85,67,10,119,20,61,0,8,0,0,1,26,7,66,16,0,0,24,42,0,0,28,5,0,4,48,52,16,90,4,113,8,23,0,0,0,0,1,1,23,80,71,24,18,9,2,44,76,4,18,102,0,0,46,30,2,7,160,64,15,190,38,15,138,58,33,13,61,56,40,0,90,16,46,86,96,55,0,12,98,53,0,109,71,4,24,124,156,44,100,85,3,64,0,0,0,0,0,9,9,9,0,2,7,1,0,0,110,7,25,66,122,86,159,127,179,117,132,26,7,0,0,0,1,5,42,8,110,70,1,46,134,35,0,85,96,53,22,2,35,0,0,0,9,7,48,17,95,61,0,0,54,73,0,0,58,25,0,29,63,29,46,65,70,116,75,15,6,26,11,4,32,9,92,19,88,26,8,73,106,183,65,35,135,136

Nearest PDB structures (foldseek):
  6gq0-assembly1_A  TM=9.656E-01  e=7.749E-51  Geobacillus stearothermophilus
  5xsj-assembly1_X-2  TM=9.758E-01  e=4.631E-29  Clostridium beijerinckii NCIMB 8052
  5xss-assembly3_B  TM=9.742E-01  e=6.173E-29  Clostridium beijerinckii NCIMB 8052
  3g1w-assembly1_A  TM=8.729E-01  e=1.031E-26  Halalkalibacterium halodurans C-125
  5xsd-assembly1_B  TM=6.408E-01  e=1.089E-25  Clostridium beijerinckii NCIMB 8052

B-factor: mean 29.09, std 9.81, range [12.01, 86.77]

Organism: Geobacillus stearothermophilus (NCBI:txid1422)